Protein AF-0000000084575421 (afdb_homodimer)

Nearest PDB structures (foldseek):
  2dc0-assembly1_B  TM=7.632E-01  e=1.237E-16  Thermus thermophilus
  1obk-assembly1_B  TM=7.886E-01  e=1.317E-15  Bradyrhizobium japonicum
  1o9p-assembly1_B  TM=7.871E-01  e=1.103E-15  Bradyrhizobium japonicum
  1obl-assembly1_B  TM=7.815E-01  e=1.770E-15  Bradyrhizobium japonicum
  4n0h-assembly1_A  TM=7.224E-01  e=1.878E-15  Saccharomyces cerevisiae S288C

InterPro domains:
  IPR023631 Amidase signature domain [PF01425] (220-380)
  IPR036928 Amidase signature (AS) superfamily [G3DSA:3.90.1300.10] (151-565)
  IPR036928 Amidase signature (AS) superfamily [SSF75304] (221-541)
  IPR058329 Scytalone dehydratase-like protein Arp1, N-terminal domain [PF26053] (65-174)

Foldseek 3Di:
DPDPCVDDPDDPVPPPPPPPPPPPPPPPPDDDDDAWDWDDQPNFIKIWGPDFPWFFPQLVVQDVDDPQDWAKAWEAEDQDLEAEQVNVVVVQVVQVVQKPQDDLSNQLEYEYEHPHDDDAHDYHHDCVCVVSNHNGYAYDPSHVVHTHMPDDAFTDMWIARRVGRGITFIWTKDWQQQQFFPFWWDDPVPQFIDGPPDDDDDDPTYIWTAGILRRWDADPQQNCASAEEEEELQWATAHAFRQQLAPLSRVQDGHDRHGFPLVVLNVSSHYHYTGYGFFHHLQAKDFFDQQNDRDGAGFQCPDPRFFHLTTGSSSQLSCQLPDPSHFKYKDKDQPCRFLGNCQQRVWDKDFDPQPQADCPRGRDQFSVRMGMMMTGRDPVSRVVSSVRRGDPDDDFQAAAQAEEEEQVQLVHDCVVPPDDPPFLSNVVVVVQVVVCVVSVHHYDYDHPFVLCQVQADPPDDQNTLCSLQVCLSLQRRLQVCCVRPVVVSQVSSCVVPVHDGGDDGPRNVVSNVVNVPDDPPSNVSSVVSVVSVVVCCCVRPWPADDRRHRINYDYDHDSYRNDGHGSPDDDD/DPDPCPDDPDDPVPPPVPPPPPPPPPPPPDDDDDAWDWDDQPNFIKIWGPDFPWFFPQLVVQDVDDPQDWAKAWEAEDQDLEAEQVNVVVVQVVQVVQKPQDDLSNQLEYEYEHPHDDDAHDYYHDCVCVVSNHNGYAYDPSHDVHTHMPDDAFTDMWIARRVGRGITFIWTKDWQQQQFFPFWWDAPVPQFIDGPPDDDDDDPTYMWTATILRRWDADPQQNCASAEEEEELQWATAHAFRQQLAPLSRVQDGHDRHGFQLVVLNVSSHYHYTGYGYFHHLQAKDFFDQQNDRDGAGFQCPDPRFFTLTTGSSSQLSCQLPDPSHFKYKDKDQPCRFLGNCQQRVWDKDFDPQPQADCPRGRDQFSVRMGMMMTGRDPVSRVVSSVRSGDPDDDFQAAAQAEEEEQVQVVHDCVVPPDDPPFLSNVVVVVQVVVCVVSVHHYDYDHPFVLCQVQQDPPDPQNTLCSLQVCLSLQRRLQVCCVRPVVVSQVSSCVVPVHDGGDDGPRNVVSNVVNVPDDPPSNVSSVVSVVSVVVCCCVRPWPADDRRHRINYDYDHCSYRNDGHGSPDDDD

Solvent-accessible surface area (backbone atoms only — not comparable to full-atom values): 60242 Å² total; per-residue (Å²): 126,86,80,75,84,75,76,79,84,76,76,81,71,76,78,72,76,74,73,73,74,72,66,73,65,71,57,69,80,61,55,75,40,72,59,26,36,32,33,29,53,63,91,43,48,32,38,31,61,61,65,59,71,32,33,33,78,66,24,52,79,70,38,81,57,68,92,78,37,71,39,43,19,27,36,43,70,38,61,56,43,64,42,27,44,65,54,50,52,52,48,50,54,52,44,60,72,72,25,90,52,49,55,73,66,26,33,37,18,39,37,40,32,73,72,46,90,70,81,80,42,47,78,51,40,74,69,43,34,65,56,52,48,38,75,42,81,42,37,28,62,78,29,85,88,33,52,63,56,78,39,88,73,59,35,37,52,31,33,34,30,29,85,78,12,36,24,23,57,46,18,32,56,40,69,33,85,42,38,17,49,33,36,17,25,36,74,61,84,73,88,29,31,33,62,42,52,43,32,68,80,56,84,64,44,45,31,33,44,41,67,43,42,48,60,41,70,59,38,92,81,20,67,40,29,47,40,30,30,33,35,26,24,43,48,34,35,18,49,30,63,50,31,30,39,33,62,58,51,35,69,69,49,68,56,29,90,48,50,13,60,49,57,43,54,43,44,62,24,31,33,38,68,28,25,36,10,33,30,27,45,63,60,31,63,44,53,42,30,54,39,40,60,70,44,64,66,38,36,12,66,49,91,89,38,50,30,39,20,36,31,16,15,17,10,19,28,21,38,45,55,63,32,87,84,45,52,34,13,29,35,36,23,61,87,43,16,22,49,41,5,14,45,57,36,71,36,48,44,40,71,55,62,76,71,39,53,63,62,57,62,36,72,63,44,27,80,94,46,40,28,67,23,53,34,20,81,43,72,68,60,41,49,54,51,47,62,68,58,30,71,79,65,72,89,54,86,45,74,44,64,37,37,40,35,35,24,72,71,68,74,46,52,57,85,87,46,62,56,56,86,89,36,57,59,27,53,52,47,52,51,49,52,52,49,25,60,73,51,69,39,66,72,41,78,43,49,57,70,55,50,44,70,73,63,53,64,86,85,59,78,57,87,41,71,63,66,52,47,68,53,26,61,61,39,39,36,20,46,40,22,37,67,72,41,48,51,54,48,42,50,55,42,11,73,74,51,84,63,41,76,67,85,69,44,58,53,50,46,54,42,40,53,53,36,70,68,50,63,89,63,48,52,61,52,23,50,50,43,52,48,51,50,53,51,46,40,39,69,72,71,45,35,63,79,32,84,49,34,49,26,56,40,45,78,63,72,80,83,59,73,71,73,89,47,58,22,75,53,73,67,126,133,83,82,76,80,74,80,79,82,78,80,80,74,74,78,74,74,73,74,75,70,75,66,73,64,70,56,69,79,61,56,75,40,71,61,25,34,32,33,31,54,61,91,42,46,32,38,31,60,61,66,60,69,30,32,32,80,66,23,52,80,70,38,81,58,65,93,82,36,72,39,43,18,26,35,42,71,38,61,56,42,63,42,26,45,65,55,50,52,51,48,51,55,53,44,60,72,71,25,90,52,51,56,74,65,25,32,37,19,37,37,39,33,72,72,47,90,69,82,82,43,47,77,52,39,73,69,44,34,67,56,54,49,37,76,42,80,43,38,27,62,78,29,86,90,33,53,62,55,77,38,87,74,59,36,37,51,32,33,33,30,27,86,78,13,36,25,24,57,46,18,34,56,40,69,34,85,42,39,17,50,33,36,18,24,39,74,62,84,71,86,30,32,33,63,42,51,44,32,66,81,55,83,63,45,46,30,33,44,41,67,43,44,47,58,39,70,59,39,92,80,20,67,40,30,48,39,31,32,33,35,28,26,42,48,33,36,19,51,31,64,50,32,31,39,32,61,59,51,35,69,69,48,69,54,30,89,47,50,14,59,49,58,43,53,44,44,61,24,31,33,39,67,27,26,35,10,34,30,27,45,63,59,31,62,43,52,41,28,54,40,39,59,71,44,66,67,37,35,12,66,47,89,89,38,52,30,40,21,37,32,17,16,18,10,18,28,22,37,46,55,63,32,87,84,46,51,34,13,28,34,37,23,60,88,43,16,22,50,40,4,15,46,56,36,71,34,49,43,40,71,55,63,78,70,40,53,62,62,57,61,34,71,64,43,25,80,94,47,40,27,67,20,52,34,21,80,42,72,69,60,40,51,55,52,47,62,68,58,30,72,80,65,73,88,54,88,44,75,44,62,37,37,40,36,36,24,73,71,70,74,48,51,57,86,87,46,63,57,56,86,89,37,55,59,28,53,50,48,53,50,49,52,51,48,24,60,74,51,68,41,65,72,43,78,43,48,59,70,57,50,43,71,73,63,54,64,85,86,59,77,56,87,41,71,62,67,53,47,66,54,28,63,60,39,38,36,21,47,40,22,36,68,73,41,48,51,56,48,42,50,55,42,10,72,76,51,84,64,41,77,66,85,69,44,59,54,52,46,54,42,40,53,52,36,70,68,50,65,89,63,48,53,59,52,22,51,50,44,51,47,51,51,54,51,47,40,38,69,73,70,46,36,63,79,33,85,50,33,48,25,56,39,47,76,62,72,80,84,59,73,73,72,89,48,58,24,75,53,74,67,125

pLDDT: mean 91.92, std 15.8, range [19.03, 98.94]

Secondary structure (DSSP, 8-state):
-------------------------------EEEEEEEEEETTEEEEE-SS-SEEBTTHHHHS--STT--EEEEEEEE--SEEEHHHHHHHHHHHHHH-SS--GGGGSEEEEEE--SSS--EEE-TTHHHHTT--EEEE-TTSTT---BSS---SEEEEE-TTT-EEEE-EEEEE-TT--EEEEEEE-SSSSEEE-----S-SS--EEEEE-GGG----SS-TTTT-EEEEETTB--BTS---TT-HHHHHHSPPBSS--HHHHHHHHTT-EEEEEEP-SGGG----TTTT-SSSPPPPB-STTS-B---STTHHHHHHHHH-TT--EEEEEESSSTTHHHHHHHT-B---PPTTSS--TTB--S-TTT-EEEEEBS-HHHHHHHHHHH-TT----SS---EEEEEHHHHSS-TTTSPPPTTSHHHHHHHHHHHHHHHHT--EEEE-HHHHHHHHS-TT---SSHHHHHTTHHHHHHHHHHIIIIIHHHHHHHHHHTTTPPPP--HHHHHHHHHHHHSPTTHHHHHHHHHHHHHHHIIIIIS-EEETTTEESEEE----------BTTPPP-/-------------------------------EEEEEEEEEETTEEEEE-SS-SEEBTTHHHHS--STT--EEEEEEEE--SEEEHHHHHHHHHHHHHH-SS--GGGGSEEEEEE--SSS--EEE-TTHHHHTT--EEEE-TTSTT---BSS---SEEEEEETTTTEEEE-EEEEE-TT--EEEEEEE-SSSSEEE-----S-SS--EEEEE-GGG----SS-TTTT-EEEEETTB--BTS---TT-HHHHHHSPPBSS--HHHHHHHHTT-EEEEEEP-SGGG----TTTT-SSSPPPPB-STTS-B---STTHHHHHHHHH-TT--EEEEEESSSTTHHHHHHHT-B---PPTTSS--TTB--S-TTT-EEEEEBS-HHHHHHHHHHH-TT----SS----EEEEHHHHSS-TTTSPPPTTSHHHHHHHHHHHHHHHHT--EEEE-HHHHHHHHS-TT---SSHHHHHTTHHHHHHHHHHIIIIIHHHHHHHHHHTTTPPPP--HHHHHHHHHHHTSPTTHHHHHHHHHHHHHHHIIIIIS-EEETTTEES-EE----------BTTSPP-

Radius of gyration: 35.37 Å; Cα contacts (8 Å, |Δi|>4): 2421; chains: 2; bounding box: 86×94×157 Å

Structure (mmCIF, N/CA/C/O backbone):
data_AF-0000000084575421-model_v1
#
loop_
_entity.id
_entity.type
_entity.pdbx_description
1 polymer 'Amidase domain-containing protein'
#
loop_
_atom_site.group_PDB
_atom_site.id
_atom_site.type_symbol
_atom_site.label_atom_id
_atom_site.label_alt_id
_atom_site.label_comp_id
_atom_site.label_asym_id
_atom_site.label_entity_id
_atom_site.label_seq_id
_atom_site.pdbx_PDB_ins_code
_atom_site.Cartn_x
_atom_site.Cartn_y
_atom_site.Cartn_z
_atom_site.occupancy
_atom_site.B_iso_or_equiv
_atom_site.auth_seq_id
_atom_site.auth_comp_id
_atom_site.auth_asym_id
_atom_site.auth_atom_id
_atom_site.pdbx_PDB_model_num
ATOM 1 N N . MET A 1 1 ? -19.625 10.508 -80.75 1 19.03 1 MET A N 1
ATOM 2 C CA . MET A 1 1 ? -18.422 10.016 -81.375 1 19.03 1 MET A CA 1
ATOM 3 C C . MET A 1 1 ? -17.172 10.305 -80.562 1 19.03 1 MET A C 1
ATOM 5 O O . MET A 1 1 ? -16.047 10.078 -81 1 19.03 1 MET A O 1
ATOM 9 N N . LYS A 1 2 ? -17.438 11.336 -79.688 1 24.52 2 LYS A N 1
ATOM 10 C CA . LYS A 1 2 ? -16.234 11.977 -79.125 1 24.52 2 LYS A CA 1
ATOM 11 C C . LYS A 1 2 ? -15.297 10.961 -78.5 1 24.52 2 LYS A C 1
ATOM 13 O O . LYS A 1 2 ? -15.734 10.102 -77.75 1 24.52 2 LYS A O 1
ATOM 18 N N . PRO A 1 3 ? -13.961 10.852 -79 1 21.64 3 PRO A N 1
ATOM 19 C CA . PRO A 1 3 ? -12.906 9.836 -78.938 1 21.64 3 PRO A CA 1
ATOM 20 C C . PRO A 1 3 ? -12.438 9.547 -77.562 1 21.64 3 PRO A C 1
ATOM 22 O O . PRO A 1 3 ? -12.625 10.367 -76.625 1 21.64 3 PRO A O 1
ATOM 25 N N . VAL A 1 4 ? -12.125 8.219 -77.25 1 22.64 4 VAL A N 1
ATOM 26 C CA . VAL A 1 4 ? -11.781 7.141 -76.312 1 22.64 4 VAL A CA 1
ATOM 27 C C . VAL A 1 4 ? -10.391 7.375 -75.75 1 22.64 4 VAL A C 1
ATOM 29 O O . VAL A 1 4 ? -9.898 6.57 -74.938 1 22.64 4 VAL A O 1
ATOM 32 N N . ALA A 1 5 ? -9.625 8.406 -76.375 1 23.97 5 ALA A N 1
ATOM 33 C CA . ALA A 1 5 ? -8.219 7.996 -76.375 1 23.97 5 ALA A CA 1
ATOM 34 C C . ALA A 1 5 ? -7.684 7.977 -74.938 1 23.97 5 ALA A C 1
ATOM 36 O O . ALA A 1 5 ? -7.473 9.031 -74.312 1 23.97 5 ALA A O 1
ATOM 37 N N . GLY A 1 6 ? -8.133 7.09 -74 1 22.3 6 GLY A N 1
ATOM 38 C CA . GLY A 1 6 ? -7.879 6.984 -72.625 1 22.3 6 GLY A CA 1
ATOM 39 C C . GLY A 1 6 ? -6.426 6.688 -72.25 1 22.3 6 GLY A C 1
ATOM 40 O O . GLY A 1 6 ? -5.934 5.59 -72.562 1 22.3 6 GLY A O 1
ATOM 41 N N . MET A 1 7 ? -5.516 7.707 -72.688 1 21.83 7 MET A N 1
ATOM 42 C CA . MET A 1 7 ? -4.066 7.59 -72.75 1 21.83 7 MET A CA 1
ATOM 43 C C . MET A 1 7 ? -3.492 6.93 -71.5 1 21.83 7 MET A C 1
ATOM 45 O O . MET A 1 7 ? -4.082 7.016 -70.438 1 21.83 7 MET A O 1
ATOM 49 N N . LEU A 1 8 ? -2.334 6.121 -71.625 1 21.33 8 LEU A N 1
ATOM 50 C CA . LEU A 1 8 ? -1.397 5.117 -71.125 1 21.33 8 LEU A CA 1
ATOM 51 C C . LEU A 1 8 ? -0.532 5.68 -70 1 21.33 8 LEU A C 1
ATOM 53 O O . LEU A 1 8 ? 0.486 6.324 -70.25 1 21.33 8 LEU A O 1
ATOM 57 N N . LEU A 1 9 ? -1.024 6.746 -69.25 1 22.73 9 LEU A N 1
ATOM 58 C CA . LEU A 1 9 ? 0.022 7.32 -68.375 1 22.73 9 LEU A CA 1
ATOM 59 C C . LEU A 1 9 ? 0.667 6.25 -67.5 1 22.73 9 LEU A C 1
ATOM 61 O O . LEU A 1 9 ? -0.004 5.641 -66.688 1 22.73 9 LEU A O 1
ATOM 65 N N . ARG A 1 10 ? 1.797 5.559 -68 1 20.84 10 ARG A N 1
ATOM 66 C CA . ARG A 1 10 ? 2.756 4.566 -67.5 1 20.84 10 ARG A CA 1
ATOM 67 C C . ARG A 1 10 ? 3.262 4.93 -66.125 1 20.84 10 ARG A C 1
ATOM 69 O O . ARG A 1 10 ? 3.275 6.105 -65.75 1 20.84 10 ARG A O 1
ATOM 76 N N . ALA A 1 11 ? 3.52 3.871 -65.25 1 22.09 11 ALA A N 1
ATOM 77 C CA . ALA A 1 11 ? 3.77 3.365 -63.906 1 22.09 11 ALA A CA 1
ATOM 78 C C . ALA A 1 11 ? 5.152 3.783 -63.406 1 22.09 11 ALA A C 1
ATOM 80 O O . ALA A 1 11 ? 5.684 3.197 -62.469 1 22.09 11 ALA A O 1
ATOM 81 N N . LEU A 1 12 ? 5.871 4.812 -63.969 1 22.89 12 LEU A N 1
ATOM 82 C CA . LEU A 1 12 ? 7.266 4.758 -63.562 1 22.89 12 LEU A CA 1
ATOM 83 C C . LEU A 1 12 ? 7.379 4.945 -62.031 1 22.89 12 LEU A C 1
ATOM 85 O O . LEU A 1 12 ? 7.113 6.035 -61.531 1 22.89 12 LEU A O 1
ATOM 89 N N . CYS A 1 13 ? 6.793 4.062 -61.219 1 22.06 13 CYS A N 1
ATOM 90 C CA . CYS A 1 13 ? 6.969 4.145 -59.781 1 22.06 13 CYS A CA 1
ATOM 91 C C . CYS A 1 13 ? 8.445 4.121 -59.406 1 22.06 13 CYS A C 1
ATOM 93 O O . CYS A 1 13 ? 9.148 3.141 -59.656 1 22.06 13 CYS A O 1
ATOM 95 N N . ALA A 1 14 ? 9.148 5.293 -59.594 1 23.05 14 ALA A N 1
ATOM 96 C CA . ALA A 1 14 ? 10.523 5.48 -59.156 1 23.05 14 ALA A CA 1
ATOM 97 C C . ALA A 1 14 ? 10.727 4.93 -57.75 1 23.05 14 ALA A C 1
ATOM 99 O O . ALA A 1 14 ? 9.906 5.176 -56.844 1 23.05 14 ALA A O 1
ATOM 100 N N . PHE A 1 15 ? 11.414 3.764 -57.656 1 26.12 15 PHE A N 1
ATOM 101 C CA . PHE A 1 15 ? 11.992 3.113 -56.5 1 26.12 15 PHE A CA 1
ATOM 102 C C . PHE A 1 15 ? 12.867 4.082 -55.719 1 26.12 15 PHE A C 1
ATOM 104 O O . PHE A 1 15 ? 13.922 4.508 -56.188 1 26.12 15 PHE A O 1
ATOM 111 N N . ILE A 1 16 ? 12.305 5.211 -55.188 1 27.02 16 ILE A N 1
ATOM 112 C CA . ILE A 1 16 ? 13.188 5.984 -54.344 1 27.02 16 ILE A CA 1
ATOM 113 C C . ILE A 1 16 ? 13.789 5.074 -53.281 1 27.02 16 ILE A C 1
ATOM 115 O O . ILE A 1 16 ? 13.062 4.445 -52.5 1 27.02 16 ILE A O 1
ATOM 119 N N . CYS A 1 17 ? 14.984 4.52 -53.562 1 24.67 17 CYS A N 1
ATOM 120 C CA . CYS A 1 17 ? 15.852 3.84 -52.594 1 24.67 17 CYS A CA 1
ATOM 121 C C . CYS A 1 17 ? 16.031 4.676 -51.344 1 24.67 17 CYS A C 1
ATOM 123 O O . CYS A 1 17 ? 16.531 5.797 -51.406 1 24.67 17 CYS A O 1
ATOM 125 N N . GLY A 1 18 ? 15.016 4.648 -50.5 1 24.53 18 GLY A N 1
ATOM 126 C CA . GLY A 1 18 ? 15.195 5.199 -49.156 1 24.53 18 GLY A CA 1
ATOM 127 C C . GLY A 1 18 ? 16.5 4.785 -48.531 1 24.53 18 GLY A C 1
ATOM 128 O O . GLY A 1 18 ? 16.781 3.594 -48.375 1 24.53 18 GLY A O 1
ATOM 129 N N . LEU A 1 19 ? 17.547 5.539 -48.812 1 28.59 19 LEU A N 1
ATOM 130 C CA . LEU A 1 19 ? 18.766 5.422 -48 1 28.59 19 LEU A CA 1
ATOM 131 C C . LEU A 1 19 ? 18.422 5.441 -46.5 1 28.59 19 LEU A C 1
ATOM 133 O O . LEU A 1 19 ? 17.812 6.398 -46 1 28.59 19 LEU A O 1
ATOM 137 N N . ALA A 1 20 ? 18.281 4.305 -45.938 1 25.92 20 ALA A N 1
ATOM 138 C CA . ALA A 1 20 ? 18.234 4.156 -44.5 1 25.92 20 ALA A CA 1
ATOM 139 C C . ALA A 1 20 ? 19.406 4.867 -43.844 1 25.92 20 ALA A C 1
ATOM 141 O O . ALA A 1 20 ? 20.562 4.504 -44.062 1 25.92 20 ALA A O 1
ATOM 142 N N . ALA A 1 21 ? 19.344 6.223 -43.781 1 31.42 21 ALA A N 1
ATOM 143 C CA . ALA A 1 21 ? 20.266 6.824 -42.812 1 31.42 21 ALA A CA 1
ATOM 144 C C . ALA A 1 21 ? 20.359 6.004 -41.531 1 31.42 21 ALA A C 1
ATOM 146 O O . ALA A 1 21 ? 19.375 5.867 -40.812 1 31.42 21 ALA A O 1
ATOM 147 N N . SER A 1 22 ? 21.219 5.047 -41.625 1 29.69 22 SER A N 1
ATOM 148 C CA . SER A 1 22 ? 21.594 4.41 -40.375 1 29.69 22 SER A CA 1
ATOM 149 C C . SER A 1 22 ? 21.984 5.449 -39.312 1 29.69 22 SER A C 1
ATOM 151 O O . SER A 1 22 ? 23.016 6.098 -39.438 1 29.69 22 SER A O 1
ATOM 153 N N . GLY A 1 23 ? 21.016 6.266 -38.969 1 30.47 23 GLY A N 1
ATOM 154 C CA . GLY A 1 23 ? 21.359 7.074 -37.812 1 30.47 23 GLY A CA 1
ATOM 155 C C . GLY A 1 23 ? 22.109 6.297 -36.719 1 30.47 23 GLY A C 1
ATOM 156 O O . GLY A 1 23 ? 21.609 5.273 -36.25 1 30.47 23 GLY A O 1
ATOM 157 N N . PHE A 1 24 ? 23.328 6.434 -36.844 1 34.81 24 PHE A N 1
ATOM 158 C CA . PHE A 1 24 ? 24.062 6.039 -35.656 1 34.81 24 PHE A CA 1
ATOM 159 C C . PHE A 1 24 ? 23.469 6.668 -34.406 1 34.81 24 PHE A C 1
ATOM 161 O O . PHE A 1 24 ? 23.5 7.887 -34.219 1 34.81 24 PHE A O 1
ATOM 168 N N . ALA A 1 25 ? 22.422 6.168 -33.969 1 36.19 25 ALA A N 1
ATOM 169 C CA . ALA A 1 25 ? 22.062 6.551 -32.625 1 36.19 25 ALA A CA 1
ATOM 170 C C . ALA A 1 25 ? 23.281 6.523 -31.703 1 36.19 25 ALA A C 1
ATOM 172 O O . ALA A 1 25 ? 23.875 5.469 -31.484 1 36.19 25 ALA A O 1
ATOM 173 N N . SER A 1 26 ? 23.984 7.512 -31.703 1 38.03 26 SER A N 1
ATOM 174 C CA . SER A 1 26 ? 24.906 7.609 -30.578 1 38.03 26 SER A CA 1
ATOM 175 C C . SER A 1 26 ? 24.281 7.047 -29.297 1 38.03 26 SER A C 1
ATOM 177 O O . SER A 1 26 ? 23.188 7.473 -28.891 1 38.03 26 SER A O 1
ATOM 179 N N . ALA A 1 27 ? 24.641 5.895 -28.938 1 43.5 27 ALA A N 1
ATOM 180 C CA . ALA A 1 27 ? 24.219 5.316 -27.672 1 43.5 27 ALA A CA 1
ATOM 181 C C . ALA A 1 27 ? 24.328 6.34 -26.547 1 43.5 27 ALA A C 1
ATOM 183 O O . ALA A 1 27 ? 25.438 6.773 -26.188 1 43.5 27 ALA A O 1
ATOM 184 N N . ALA A 1 28 ? 23.484 7.309 -26.422 1 46.22 28 ALA A N 1
ATOM 185 C CA . ALA A 1 28 ? 23.422 8.141 -25.219 1 46.22 28 ALA A CA 1
ATOM 186 C C . ALA A 1 28 ? 23.812 7.34 -23.984 1 46.22 28 ALA A C 1
ATOM 188 O O . ALA A 1 28 ? 23.25 6.285 -23.703 1 46.22 28 ALA A O 1
ATOM 189 N N . GLN A 1 29 ? 25.016 7.555 -23.516 1 57.78 29 GLN A N 1
ATOM 190 C CA . GLN A 1 29 ? 25.484 6.926 -22.281 1 57.78 29 GLN A CA 1
ATOM 191 C C . GLN A 1 29 ? 24.391 6.895 -21.219 1 57.78 29 GLN A C 1
ATOM 193 O O . GLN A 1 29 ? 23.875 7.941 -20.828 1 57.78 29 GLN A O 1
ATOM 198 N N . VAL A 1 30 ? 23.766 5.766 -21.078 1 70 30 VAL A N 1
ATOM 199 C CA . VAL A 1 30 ? 22.75 5.547 -20.047 1 70 30 VAL A CA 1
ATOM 200 C C . VAL A 1 30 ? 23.344 5.766 -18.672 1 70 30 VAL A C 1
ATOM 202 O O . VAL A 1 30 ? 24.422 5.234 -18.359 1 70 30 VAL A O 1
ATOM 205 N N . SER A 1 31 ? 22.859 6.828 -17.938 1 82.25 31 SER A N 1
ATOM 206 C CA . SER A 1 31 ? 23.375 7.23 -16.625 1 82.25 31 SER A CA 1
ATOM 207 C C . SER A 1 31 ? 22.75 6.402 -15.508 1 82.25 31 SER A C 1
ATOM 209 O O . SER A 1 31 ? 21.562 6.082 -15.555 1 82.25 31 SER A O 1
ATOM 211 N N . LEU A 1 32 ? 23.578 5.809 -14.695 1 90.56 32 LEU A N 1
ATOM 212 C CA . LEU A 1 32 ? 23.172 5.172 -13.438 1 90.56 32 LEU A CA 1
ATOM 213 C C . LEU A 1 32 ? 23.062 6.203 -12.32 1 90.56 32 LEU A C 1
ATOM 215 O O . LEU A 1 32 ? 23.969 7.016 -12.117 1 90.56 32 LEU A O 1
ATOM 219 N N . GLN A 1 33 ? 21.859 6.176 -11.695 1 92.06 33 GLN A N 1
ATOM 220 C CA . GLN A 1 33 ? 21.641 7.102 -10.594 1 92.06 33 GLN A CA 1
ATOM 221 C C . GLN A 1 33 ? 21.203 6.359 -9.328 1 92.06 33 GLN A C 1
ATOM 223 O O . GLN A 1 33 ? 20.188 5.668 -9.336 1 92.06 33 GLN A O 1
ATOM 228 N N . LEU A 1 34 ? 21.984 6.52 -8.289 1 93.69 34 LEU A N 1
ATOM 229 C CA . LEU A 1 34 ? 21.562 6.023 -6.984 1 93.69 34 LEU A CA 1
ATOM 230 C C . LEU A 1 34 ? 20.344 6.797 -6.48 1 93.69 34 LEU A C 1
ATOM 232 O O . LEU A 1 34 ? 20.328 8.031 -6.523 1 93.69 34 LEU A O 1
ATOM 236 N N . THR A 1 35 ? 19.312 6.055 -5.992 1 94.44 35 THR A N 1
ATOM 237 C CA . THR A 1 35 ? 18.125 6.742 -5.508 1 94.44 35 THR A CA 1
ATOM 238 C C . THR A 1 35 ? 18 6.602 -3.994 1 94.44 35 THR A C 1
ATOM 240 O O . THR A 1 35 ? 17.266 7.363 -3.355 1 94.44 35 THR A O 1
ATOM 243 N N . GLY A 1 36 ? 18.656 5.629 -3.455 1 93.56 36 GLY A N 1
ATOM 244 C CA . GLY A 1 36 ? 18.641 5.551 -2.004 1 93.56 36 GLY A CA 1
ATOM 245 C C . GLY A 1 36 ? 19.219 4.254 -1.468 1 93.56 36 GLY A C 1
ATOM 246 O O . GLY A 1 36 ? 19.484 3.328 -2.232 1 93.56 36 GLY A O 1
ATOM 247 N N . ARG A 1 37 ? 19.5 4.258 -0.099 1 96.12 37 ARG A N 1
ATOM 248 C CA . ARG A 1 37 ? 19.922 3.08 0.658 1 96.12 37 ARG A CA 1
ATOM 249 C C . ARG A 1 37 ? 19.047 2.895 1.898 1 96.12 37 ARG A C 1
ATOM 251 O O . ARG A 1 37 ? 18.562 3.869 2.475 1 96.12 37 ARG A O 1
ATOM 258 N N . THR A 1 38 ? 18.828 1.644 2.199 1 97.81 38 THR A N 1
ATOM 259 C CA . THR A 1 38 ? 18.172 1.334 3.467 1 97.81 38 THR A CA 1
ATOM 260 C C . THR A 1 38 ? 19.109 0.534 4.375 1 97.81 38 THR A C 1
ATOM 262 O O . THR A 1 38 ? 19.875 -0.306 3.898 1 97.81 38 THR A O 1
ATOM 265 N N . VAL A 1 39 ? 19.062 0.868 5.711 1 97.31 39 VAL A N 1
ATOM 266 C CA . VAL A 1 39 ? 19.875 0.174 6.703 1 97.31 39 VAL A CA 1
ATOM 267 C C . VAL A 1 39 ? 19.047 -0.091 7.957 1 97.31 39 VAL A C 1
ATOM 269 O O . VAL A 1 39 ? 18.016 0.55 8.172 1 97.31 39 VAL A O 1
ATOM 272 N N . THR A 1 40 ? 19.5 -1.066 8.672 1 96.69 40 THR A N 1
ATOM 273 C CA . THR A 1 40 ? 19.031 -1.256 10.039 1 96.69 40 THR A CA 1
ATOM 274 C C . THR A 1 40 ? 20.141 -0.95 11.039 1 96.69 40 THR A C 1
ATOM 276 O O . THR A 1 40 ? 21.266 -1.441 10.906 1 96.69 40 THR A O 1
ATOM 279 N N . LEU A 1 41 ? 19.922 -0.067 11.875 1 96.5 41 LEU A N 1
ATOM 280 C CA . LEU A 1 41 ? 20.797 0.256 13 1 96.5 41 LEU A CA 1
ATOM 281 C C . LEU A 1 41 ? 20.156 -0.123 14.32 1 96.5 41 LEU A C 1
ATOM 283 O O . LEU A 1 41 ? 19.188 0.511 14.75 1 96.5 41 LEU A O 1
ATOM 287 N N . GLY A 1 42 ? 20.719 -1.149 14.852 1 91.75 42 GLY A N 1
ATOM 288 C CA . GLY A 1 42 ? 19.969 -1.763 15.938 1 91.75 42 GLY A CA 1
ATOM 289 C C . GLY A 1 42 ? 18.672 -2.385 15.477 1 91.75 42 GLY A C 1
ATOM 290 O O . GLY A 1 42 ? 18.656 -3.271 14.625 1 91.75 42 GLY A O 1
ATOM 291 N N . ASN A 1 43 ? 17.578 -1.952 15.906 1 91.81 43 ASN A N 1
ATOM 292 C CA . ASN A 1 43 ? 16.266 -2.475 15.523 1 91.81 43 ASN A CA 1
ATOM 293 C C . ASN A 1 43 ? 15.438 -1.428 14.781 1 91.81 43 ASN A C 1
ATOM 295 O O . ASN A 1 43 ? 14.227 -1.579 14.633 1 91.81 43 ASN A O 1
ATOM 299 N N . ILE A 1 44 ? 16.203 -0.399 14.359 1 97.12 44 ILE A N 1
ATOM 300 C CA . ILE A 1 44 ? 15.508 0.691 13.688 1 97.12 44 ILE A CA 1
ATOM 301 C C . ILE A 1 44 ? 15.922 0.747 12.219 1 97.12 44 ILE A C 1
ATOM 303 O O . ILE A 1 44 ? 17.109 0.651 11.898 1 97.12 44 ILE A O 1
ATOM 307 N N . SER A 1 45 ? 14.914 0.854 11.344 1 98.25 45 SER A N 1
ATOM 308 C CA . SER A 1 45 ? 15.164 0.969 9.906 1 98.25 45 SER A CA 1
ATOM 309 C C . SER A 1 45 ? 15.32 2.428 9.492 1 98.25 45 SER A C 1
ATOM 311 O O . SER A 1 45 ? 14.547 3.287 9.906 1 98.25 45 SER A O 1
ATOM 313 N N . TYR A 1 46 ? 16.359 2.686 8.656 1 98.62 46 TYR A N 1
ATOM 314 C CA . TYR A 1 46 ? 16.641 4.039 8.18 1 98.62 46 TYR A CA 1
ATOM 315 C C . TYR A 1 46 ? 16.75 4.074 6.664 1 98.62 46 TYR A C 1
ATOM 317 O O . TYR A 1 46 ? 17.109 3.07 6.039 1 98.62 46 TYR A O 1
ATOM 325 N N . PHE A 1 47 ? 16.391 5.18 6.129 1 98.62 47 PHE A N 1
ATOM 326 C CA . PHE A 1 47 ? 16.672 5.539 4.746 1 98.62 47 PHE A CA 1
ATOM 327 C C . PHE A 1 47 ? 17.812 6.555 4.68 1 98.62 47 PHE A C 1
ATOM 329 O O . PHE A 1 47 ? 17.875 7.48 5.492 1 98.62 47 PHE A O 1
ATOM 336 N N . ILE A 1 48 ? 18.688 6.312 3.746 1 98.06 48 ILE A N 1
ATOM 337 C CA . ILE A 1 48 ? 19.812 7.215 3.486 1 98.06 48 ILE A CA 1
ATOM 338 C C . ILE A 1 48 ? 19.672 7.809 2.084 1 98.06 48 ILE A C 1
ATOM 340 O O . ILE A 1 48 ? 19.812 7.098 1.087 1 98.06 48 ILE A O 1
ATOM 344 N N . PRO A 1 49 ? 19.422 9.133 2.023 1 97 49 PRO A N 1
ATOM 345 C CA . PRO A 1 49 ? 19.328 9.758 0.704 1 97 49 PRO A CA 1
ATOM 346 C C . PRO A 1 49 ? 20.625 9.625 -0.102 1 97 49 PRO A C 1
ATOM 348 O O . PRO A 1 49 ? 21.703 9.453 0.475 1 97 49 PRO A O 1
ATOM 351 N N . PRO A 1 50 ? 20.484 9.758 -1.39 1 93.56 50 PRO A N 1
ATOM 352 C CA . PRO A 1 50 ? 21.656 9.531 -2.236 1 93.56 50 PRO A CA 1
ATOM 353 C C . PRO A 1 50 ? 22.625 10.711 -2.23 1 93.56 50 PRO A C 1
ATOM 355 O O . PRO A 1 50 ? 23.797 10.547 -2.549 1 93.56 50 PRO A O 1
ATOM 358 N N . THR A 1 51 ? 22.203 11.883 -1.888 1 94.25 51 THR A N 1
ATOM 359 C CA . THR A 1 51 ? 23.047 13.07 -1.948 1 94.25 51 THR A CA 1
ATOM 360 C C . THR A 1 51 ? 23.688 13.344 -0.594 1 94.25 51 THR A C 1
ATOM 362 O O . THR A 1 51 ? 23 13.523 0.409 1 94.25 51 THR A O 1
ATOM 365 N N . PRO A 1 52 ? 25.031 13.398 -0.571 1 95.88 52 PRO A N 1
ATOM 366 C CA . PRO A 1 52 ? 25.688 13.758 0.689 1 95.88 52 PRO A CA 1
ATOM 367 C C . PRO A 1 52 ? 25.438 15.219 1.082 1 95.88 52 PRO A C 1
ATOM 369 O O . PRO A 1 52 ? 25.375 16.094 0.215 1 95.88 52 PRO A O 1
ATOM 372 N N . VAL A 1 53 ? 25.406 15.414 2.324 1 97.62 53 VAL A N 1
ATOM 373 C CA . VAL A 1 53 ? 25.156 16.766 2.809 1 97.62 53 VAL A CA 1
ATOM 374 C C . VAL A 1 53 ? 26.469 17.438 3.199 1 97.62 53 VAL A C 1
ATOM 376 O O . VAL A 1 53 ? 26.531 18.641 3.391 1 97.62 53 VAL A O 1
ATOM 379 N N . SER A 1 54 ? 27.531 16.672 3.365 1 98 54 SER A N 1
ATOM 380 C CA . SER A 1 54 ? 28.891 17.125 3.662 1 98 54 SER A CA 1
ATOM 381 C C . SER A 1 54 ? 29.906 16.031 3.4 1 98 54 SER A C 1
ATOM 383 O O . SER A 1 54 ? 29.562 14.969 2.875 1 98 54 SER A O 1
ATOM 385 N N . SER A 1 55 ? 31.141 16.328 3.615 1 96.81 55 SER A N 1
ATOM 386 C CA . SER A 1 55 ? 32.188 15.32 3.494 1 96.81 55 SER A CA 1
ATOM 387 C C . SER A 1 55 ? 33.375 15.625 4.422 1 96.81 55 SER A C 1
ATOM 389 O O . SER A 1 55 ? 33.531 16.766 4.855 1 96.81 55 SER A O 1
ATOM 391 N N . LEU A 1 56 ? 34 14.656 4.777 1 93.62 56 LEU A N 1
ATOM 392 C CA . LEU A 1 56 ? 35.219 14.695 5.57 1 93.62 56 LEU A CA 1
ATOM 393 C C . LEU A 1 56 ? 36.406 14.281 4.734 1 93.62 56 LEU A C 1
ATOM 395 O O . LEU A 1 56 ? 36.5 13.133 4.289 1 93.62 56 LEU A O 1
ATOM 399 N N . ARG A 1 57 ? 37.312 15.164 4.609 1 88.94 57 ARG A N 1
ATOM 400 C CA . ARG A 1 57 ? 38.531 14.836 3.846 1 88.94 57 ARG A CA 1
ATOM 401 C C . ARG A 1 57 ? 39.375 13.781 4.566 1 88.94 57 ARG A C 1
ATOM 403 O O . ARG A 1 57 ? 39.531 13.836 5.789 1 88.94 57 ARG A O 1
ATOM 410 N N . ASN A 1 58 ? 39.844 12.797 3.973 1 85.56 58 ASN A N 1
ATOM 411 C CA . ASN A 1 58 ? 40.688 11.734 4.477 1 85.56 58 ASN A CA 1
ATOM 412 C C . ASN A 1 58 ? 40 10.93 5.574 1 85.56 58 ASN A C 1
ATOM 414 O O . ASN A 1 58 ? 40.625 10.586 6.582 1 85.56 58 ASN A O 1
ATOM 418 N N . ALA A 1 59 ? 38.781 10.797 5.441 1 88.06 59 ALA A N 1
ATOM 419 C CA . ALA A 1 59 ? 37.969 10.094 6.445 1 88.06 59 ALA A CA 1
ATOM 420 C C . ALA A 1 59 ? 38.531 8.695 6.707 1 88.06 59 ALA A C 1
ATOM 422 O O . ALA A 1 59 ? 38.5 8.219 7.84 1 88.06 59 ALA A O 1
ATOM 423 N N . ALA A 1 60 ? 39.062 8.078 5.703 1 80.56 60 ALA A N 1
ATOM 424 C CA . ALA A 1 60 ? 39.594 6.715 5.809 1 80.56 60 ALA A CA 1
ATOM 425 C C . ALA A 1 60 ? 40.75 6.641 6.781 1 80.56 60 ALA A C 1
ATOM 427 O O . ALA A 1 60 ? 41 5.59 7.371 1 80.56 60 ALA A O 1
ATOM 428 N N . LEU A 1 61 ? 41.375 7.719 7.016 1 82.06 61 LEU A N 1
ATOM 429 C CA . LEU A 1 61 ? 42.531 7.785 7.934 1 82.06 61 LEU A CA 1
ATOM 430 C C . LEU A 1 61 ? 42.062 8.078 9.359 1 82.06 61 LEU A C 1
ATOM 432 O O . LEU A 1 61 ? 42.75 7.773 10.32 1 82.06 61 LEU A O 1
ATOM 436 N N . LEU A 1 62 ? 40.938 8.609 9.383 1 83.62 62 LEU A N 1
ATOM 437 C CA . LEU A 1 62 ? 40.438 9.094 10.672 1 83.62 62 LEU A CA 1
ATOM 438 C C . LEU A 1 62 ? 39.531 8.07 11.32 1 83.62 62 LEU A C 1
ATOM 440 O O . LEU A 1 62 ? 39.406 8.016 12.555 1 83.62 62 LEU A O 1
ATOM 444 N N . VAL A 1 63 ? 38.844 7.434 10.469 1 83.94 63 VAL A N 1
ATOM 445 C CA . VAL A 1 63 ? 37.844 6.484 10.906 1 83.94 63 VAL A CA 1
ATOM 446 C C . VAL A 1 63 ? 38.156 5.102 10.336 1 83.94 63 VAL A C 1
ATOM 448 O O . VAL A 1 63 ? 38.281 4.941 9.117 1 83.94 63 VAL A O 1
ATOM 451 N N . LYS A 1 64 ? 38.469 4.188 11.055 1 68.88 64 LYS A N 1
ATOM 452 C CA . LYS A 1 64 ? 38.75 2.84 10.586 1 68.88 64 LYS A CA 1
ATOM 453 C C . LYS A 1 64 ? 37.469 2.055 10.336 1 68.88 64 LYS A C 1
ATOM 455 O O . LYS A 1 64 ? 36.781 1.663 11.281 1 68.88 64 LYS A O 1
ATOM 460 N N . PRO A 1 65 ? 36.938 2.223 9.008 1 60.72 65 PRO A N 1
ATOM 461 C CA . PRO A 1 65 ? 35.688 1.467 8.836 1 60.72 65 PRO A CA 1
ATOM 462 C C . PRO A 1 65 ? 35.906 -0.041 8.953 1 60.72 65 PRO A C 1
ATOM 464 O O . PRO A 1 65 ? 36.969 -0.55 8.633 1 60.72 65 PRO A O 1
ATOM 467 N N . ALA A 1 66 ? 35.156 -0.689 9.586 1 53.72 66 ALA A N 1
ATOM 468 C CA . ALA A 1 66 ? 35.062 -2.094 9.203 1 53.72 66 ALA A CA 1
ATOM 469 C C . ALA A 1 66 ? 34.375 -2.236 7.84 1 53.72 66 ALA A C 1
ATOM 471 O O . ALA A 1 66 ? 33.312 -1.655 7.598 1 53.72 66 ALA A O 1
ATOM 472 N N . LYS A 1 67 ? 35.031 -2.967 6.941 1 51.09 67 LYS A N 1
ATOM 473 C CA . LYS A 1 67 ? 34.75 -3.555 5.641 1 51.09 67 LYS A CA 1
ATOM 474 C C . LYS A 1 67 ? 33.938 -2.584 4.766 1 51.09 67 LYS A C 1
ATOM 476 O O . LYS A 1 67 ? 32.938 -2.959 4.168 1 51.09 67 LYS A O 1
ATOM 481 N N . GLY A 1 68 ? 34.344 -1.063 4.836 1 57.97 68 GLY A N 1
ATOM 482 C CA . GLY A 1 68 ? 33.781 -0.166 3.832 1 57.97 68 GLY A CA 1
ATOM 483 C C . GLY A 1 68 ? 32.344 0.208 4.098 1 57.97 68 GLY A C 1
ATOM 484 O O . GLY A 1 68 ? 31.688 0.807 3.244 1 57.97 68 GLY A O 1
ATOM 485 N N . GLU A 1 69 ? 31.922 0.06 5.254 1 77.56 69 GLU A N 1
ATOM 486 C CA . GLU A 1 69 ? 30.516 0.204 5.621 1 77.56 69 GLU A CA 1
ATOM 487 C C . GLU A 1 69 ? 30.234 1.583 6.211 1 77.56 69 GLU A C 1
ATOM 489 O O . GLU A 1 69 ? 31.172 2.311 6.57 1 77.56 69 GLU A O 1
ATOM 494 N N . LEU A 1 70 ? 29.109 2.129 5.977 1 90.94 70 LEU A N 1
ATOM 495 C CA . LEU A 1 70 ? 28.625 3.342 6.625 1 90.94 70 LEU A CA 1
ATOM 496 C C . LEU A 1 70 ? 28.828 3.273 8.133 1 90.94 70 LEU A C 1
ATOM 498 O O . LEU A 1 70 ? 28.734 2.197 8.727 1 90.94 70 LEU A O 1
ATOM 502 N N . VAL A 1 71 ? 29.219 4.352 8.672 1 94.31 71 VAL A N 1
ATOM 503 C CA . VAL A 1 71 ? 29.406 4.445 10.117 1 94.31 71 VAL A CA 1
ATOM 504 C C . VAL A 1 71 ? 28.453 5.492 10.688 1 94.31 71 VAL A C 1
ATOM 506 O O . VAL A 1 71 ? 28.484 6.66 10.289 1 94.31 71 VAL A O 1
ATOM 509 N N . PRO A 1 72 ? 27.578 5.082 11.617 1 96.5 72 PRO A N 1
ATOM 510 C CA . PRO A 1 72 ? 26.734 6.09 12.25 1 96.5 72 PRO A CA 1
ATOM 511 C C . PRO A 1 72 ? 27.5 6.996 13.203 1 96.5 72 PRO A C 1
ATOM 513 O O . PRO A 1 72 ? 28.406 6.531 13.914 1 96.5 72 PRO A O 1
ATOM 516 N N . PHE A 1 73 ? 27.266 8.234 13.203 1 96.69 73 PHE A N 1
ATOM 517 C CA . PHE A 1 73 ? 27.891 9.148 14.148 1 96.69 73 PHE A CA 1
ATOM 518 C C . PHE A 1 73 ? 27.016 10.352 14.406 1 96.69 73 PHE A C 1
ATOM 520 O O . PHE A 1 73 ? 26.031 10.578 13.703 1 96.69 73 PHE A O 1
ATOM 527 N N . SER A 1 74 ? 27.328 11.109 15.477 1 98.62 74 SER A N 1
ATOM 528 C CA . SER A 1 74 ? 26.562 12.281 15.875 1 98.62 74 SER A CA 1
ATOM 529 C C . SER A 1 74 ? 27.391 13.555 15.75 1 98.62 74 SER A C 1
ATOM 531 O O . SER A 1 74 ? 28.562 13.578 16.125 1 98.62 74 SER A O 1
ATOM 533 N N . VAL A 1 75 ? 26.797 14.523 15.172 1 98.69 75 VAL A N 1
ATOM 534 C CA . VAL A 1 75 ? 27.344 15.867 15.242 1 98.69 75 VAL A CA 1
ATOM 535 C C . VAL A 1 75 ? 26.797 16.594 16.469 1 98.69 75 VAL A C 1
ATOM 537 O O . VAL A 1 75 ? 25.594 16.766 16.594 1 98.69 75 VAL A O 1
ATOM 540 N N . ILE A 1 76 ? 27.719 17.062 17.312 1 98.62 76 ILE A N 1
ATOM 541 C CA . ILE A 1 76 ? 27.312 17.625 18.609 1 98.62 76 ILE A CA 1
ATOM 542 C C . ILE A 1 76 ? 27.891 19.031 18.766 1 98.62 76 ILE A C 1
ATOM 544 O O . ILE A 1 76 ? 29.062 19.203 19.109 1 98.62 76 ILE A O 1
ATOM 548 N N . PRO A 1 77 ? 27.078 20 18.578 1 97.5 77 PRO A N 1
ATOM 549 C CA . PRO A 1 77 ? 27.516 21.344 18.953 1 97.5 77 PRO A CA 1
ATOM 550 C C . PRO A 1 77 ? 27.469 21.594 20.453 1 97.5 77 PRO A C 1
ATOM 552 O O . PRO A 1 77 ? 26.547 21.125 21.125 1 97.5 77 PRO A O 1
ATOM 555 N N . THR A 1 78 ? 28.469 22.328 20.969 1 96.56 78 THR A N 1
ATOM 556 C CA . THR A 1 78 ? 28.484 22.672 22.375 1 96.56 78 THR A CA 1
ATOM 557 C C . THR A 1 78 ? 29.109 24.047 22.594 1 96.56 78 THR A C 1
ATOM 559 O O . THR A 1 78 ? 30.031 24.438 21.859 1 96.56 78 THR A O 1
ATOM 562 N N . SER A 1 79 ? 28.594 24.766 23.562 1 94.5 79 SER A N 1
ATOM 563 C CA . SER A 1 79 ? 29.188 26.031 23.953 1 94.5 79 SER A CA 1
ATOM 564 C C . SER A 1 79 ? 30.125 25.859 25.141 1 94.5 79 SER A C 1
ATOM 566 O O . SER A 1 79 ? 30.797 26.812 25.562 1 94.5 79 SER A O 1
ATOM 568 N N . LYS A 1 80 ? 30.188 24.641 25.609 1 93.94 80 LYS A N 1
ATOM 569 C CA . LYS A 1 80 ? 31.062 24.359 26.75 1 93.94 80 LYS A CA 1
ATOM 570 C C . LYS A 1 80 ? 32.531 24.266 26.297 1 93.94 80 LYS A C 1
ATOM 572 O O . LYS A 1 80 ? 32.844 23.578 25.328 1 93.94 80 LYS A O 1
ATOM 577 N N . THR A 1 81 ? 33.312 24.891 27.062 1 94.81 81 THR A N 1
ATOM 578 C CA . THR A 1 81 ? 34.719 24.875 26.734 1 94.81 81 THR A CA 1
ATOM 579 C C . THR A 1 81 ? 35.312 23.469 26.906 1 94.81 81 THR A C 1
ATOM 581 O O . THR A 1 81 ? 36.219 23.078 26.172 1 94.81 81 THR A O 1
ATOM 584 N N . THR A 1 82 ? 34.812 22.766 27.906 1 95.19 82 THR A N 1
ATOM 585 C CA . THR A 1 82 ? 35.188 21.359 28.078 1 95.19 82 THR A CA 1
ATOM 586 C C . THR A 1 82 ? 34 20.453 27.828 1 95.19 82 THR A C 1
ATOM 588 O O . THR A 1 82 ? 33.031 20.438 28.609 1 95.19 82 THR A O 1
ATOM 591 N N . PHE A 1 83 ? 34.031 19.766 26.781 1 96.88 83 PHE A N 1
ATOM 592 C CA . PHE A 1 83 ? 33.031 18.734 26.531 1 96.88 83 PHE A CA 1
ATOM 593 C C . PHE A 1 83 ? 33.406 17.422 27.203 1 96.88 83 PHE A C 1
ATOM 595 O O . PHE A 1 83 ? 34.188 16.641 26.656 1 96.88 83 PHE A O 1
ATOM 602 N N . ASP A 1 84 ? 32.875 17.188 28.406 1 96.44 84 ASP A N 1
ATOM 603 C CA . ASP A 1 84 ? 33.25 16.047 29.234 1 96.44 84 ASP A CA 1
ATOM 604 C C . ASP A 1 84 ? 32.094 15.039 29.312 1 96.44 84 ASP A C 1
ATOM 606 O O . ASP A 1 84 ? 31.172 15.086 28.516 1 96.44 84 ASP A O 1
ATOM 610 N N . GLN A 1 85 ? 32.219 14.148 30.188 1 96.56 85 GLN A N 1
ATOM 611 C CA . GLN A 1 85 ? 31.234 13.078 30.359 1 96.56 85 GLN A CA 1
ATOM 612 C C . GLN A 1 85 ? 29.859 13.641 30.688 1 96.56 85 GLN A C 1
ATOM 614 O O . GLN A 1 85 ? 28.859 13.195 30.125 1 96.56 85 GLN A O 1
ATOM 619 N N . GLN A 1 86 ? 29.859 14.547 31.516 1 96.56 86 GLN A N 1
ATOM 620 C CA . GLN A 1 86 ? 28.578 15.125 31.906 1 96.56 86 GLN A CA 1
ATOM 621 C C . GLN A 1 86 ? 27.891 15.82 30.719 1 96.56 86 GLN A C 1
ATOM 623 O O . GLN A 1 86 ? 26.688 15.703 30.547 1 96.56 86 GLN A O 1
ATOM 628 N N . ALA A 1 87 ? 28.688 16.547 30 1 97.06 87 ALA A N 1
ATOM 629 C CA . ALA A 1 87 ? 28.141 17.219 28.828 1 97.06 87 ALA A CA 1
ATOM 630 C C . ALA A 1 87 ? 27.562 16.219 27.828 1 97.06 87 ALA A C 1
ATOM 632 O O . ALA A 1 87 ? 26.5 16.453 27.25 1 97.06 87 ALA A O 1
ATOM 633 N N . LEU A 1 88 ? 28.234 15.172 27.656 1 98 88 LEU A N 1
ATOM 634 C CA . LEU A 1 88 ? 27.75 14.117 26.781 1 98 88 LEU A CA 1
ATOM 635 C C . LEU A 1 88 ? 26.438 13.523 27.297 1 98 88 LEU A C 1
ATOM 637 O O . LEU A 1 88 ? 25.469 13.383 26.547 1 98 88 LEU A O 1
ATOM 641 N N . GLU A 1 89 ? 26.406 13.219 28.516 1 97.5 89 GLU A N 1
ATOM 642 C CA . GLU A 1 89 ? 25.234 12.617 29.109 1 97.5 89 GLU A CA 1
ATOM 643 C C . GLU A 1 89 ? 24.031 13.562 29.062 1 97.5 89 GLU A C 1
ATOM 645 O O . GLU A 1 89 ? 22.906 13.133 28.844 1 97.5 89 GLU A O 1
ATOM 650 N N . ASP A 1 90 ? 24.312 14.82 29.281 1 97.56 90 ASP A N 1
ATOM 651 C CA . ASP A 1 90 ? 23.25 15.82 29.141 1 97.56 90 ASP A CA 1
ATOM 652 C C . ASP A 1 90 ? 22.688 15.844 27.734 1 97.56 90 ASP A C 1
ATOM 654 O O . ASP A 1 90 ? 21.469 15.922 27.531 1 97.56 90 ASP A O 1
ATOM 658 N N . THR A 1 91 ? 23.562 15.789 26.797 1 97.94 91 THR A N 1
ATOM 659 C CA . THR A 1 91 ? 23.172 15.773 25.406 1 97.94 91 THR A CA 1
ATOM 660 C C . THR A 1 91 ? 22.328 14.539 25.094 1 97.94 91 THR A C 1
ATOM 662 O O . THR A 1 91 ? 21.266 14.648 24.469 1 97.94 91 THR A O 1
ATOM 665 N N . ILE A 1 92 ? 22.766 13.406 25.562 1 98.12 92 ILE A N 1
ATOM 666 C CA . ILE A 1 92 ? 22.062 12.148 25.344 1 98.12 92 ILE A CA 1
ATOM 667 C C . ILE A 1 92 ? 20.656 12.234 25.922 1 98.12 92 ILE A C 1
ATOM 669 O O . ILE A 1 92 ? 19.688 11.836 25.281 1 98.12 92 ILE A O 1
ATOM 673 N N . ALA A 1 93 ? 20.562 12.773 27.062 1 98 93 ALA A N 1
ATOM 674 C CA . ALA A 1 93 ? 19.266 12.883 27.734 1 98 93 ALA A CA 1
ATOM 675 C C . ALA A 1 93 ? 18.312 13.773 26.938 1 98 93 ALA A C 1
ATOM 677 O O . ALA A 1 93 ? 17.141 13.414 26.719 1 98 93 ALA A O 1
ATOM 678 N N . VAL A 1 94 ? 18.797 14.891 26.516 1 97.75 94 VAL A N 1
ATOM 679 C CA . VAL A 1 94 ? 17.969 15.852 25.797 1 97.75 94 VAL A CA 1
ATOM 680 C C . VAL A 1 94 ? 17.562 15.266 24.453 1 97.75 94 VAL A C 1
ATOM 682 O O . VAL A 1 94 ? 16.391 15.336 24.062 1 97.75 94 VAL A O 1
ATOM 685 N N . TRP A 1 95 ? 18.5 14.695 23.719 1 98.38 95 TRP A N 1
ATOM 686 C CA . TRP A 1 95 ? 18.25 14.18 22.391 1 98.38 95 TRP A CA 1
ATOM 687 C C . TRP A 1 95 ? 17.312 12.984 22.438 1 98.38 95 TRP A C 1
ATOM 689 O O . TRP A 1 95 ? 16.438 12.828 21.578 1 98.38 95 TRP A O 1
ATOM 699 N N . SER A 1 96 ? 17.469 12.117 23.406 1 97.44 96 SER A N 1
ATOM 700 C CA . SER A 1 96 ? 16.625 10.938 23.547 1 97.44 96 SER A CA 1
ATOM 701 C C . SER A 1 96 ? 15.172 11.328 23.797 1 97.44 96 SER A C 1
ATOM 703 O O . SER A 1 96 ? 14.258 10.617 23.391 1 97.44 96 SER A O 1
ATOM 705 N N . ALA A 1 97 ? 14.984 12.43 24.406 1 96.44 97 ALA A N 1
ATOM 706 C CA . ALA A 1 97 ? 13.641 12.898 24.719 1 96.44 97 ALA A CA 1
ATOM 707 C C . ALA A 1 97 ? 13.023 13.648 23.531 1 96.44 97 ALA A C 1
ATOM 709 O O . ALA A 1 97 ? 11.812 13.586 23.312 1 96.44 97 ALA A O 1
ATOM 710 N N . GLN A 1 98 ? 13.836 14.258 22.797 1 95.38 98 GLN A N 1
ATOM 711 C CA . GLN A 1 98 ? 13.359 15.203 21.797 1 95.38 98 GLN A CA 1
ATOM 712 C C . GLN A 1 98 ? 13.227 14.547 20.422 1 95.38 98 GLN A C 1
ATOM 714 O O . GLN A 1 98 ? 12.406 14.961 19.609 1 95.38 98 GLN A O 1
ATOM 719 N N . ASP A 1 99 ? 14.039 13.578 20.172 1 98.06 99 ASP A N 1
ATOM 720 C CA . ASP A 1 99 ? 14.172 13.109 18.797 1 98.06 99 ASP A CA 1
ATOM 721 C C . ASP A 1 99 ? 13.914 11.609 18.703 1 98.06 99 ASP A C 1
ATOM 723 O O . ASP A 1 99 ? 14.398 10.836 19.547 1 98.06 99 ASP A O 1
ATOM 727 N N . ASP A 1 100 ? 13.117 11.242 17.766 1 98.12 100 ASP A N 1
ATOM 728 C CA . ASP A 1 100 ? 12.789 9.836 17.578 1 98.12 100 ASP A CA 1
ATOM 729 C C . ASP A 1 100 ? 13.68 9.195 16.516 1 98.12 100 ASP A C 1
ATOM 731 O O . ASP A 1 100 ? 13.617 7.984 16.281 1 98.12 100 ASP A O 1
ATOM 735 N N . VAL A 1 101 ? 14.469 9.953 15.797 1 98.69 101 VAL A N 1
ATOM 736 C CA . VAL A 1 101 ? 15.367 9.438 14.773 1 98.69 101 VAL A CA 1
ATOM 737 C C . VAL A 1 101 ? 16.719 9.094 15.391 1 98.69 101 VAL A C 1
ATOM 739 O O . VAL A 1 101 ? 17.281 8.039 15.102 1 98.69 101 VAL A O 1
ATOM 742 N N . TRP A 1 102 ? 17.203 9.914 16.281 1 98.5 102 TRP A N 1
ATOM 743 C CA . TRP A 1 102 ? 18.469 9.672 16.938 1 98.5 102 TRP A CA 1
ATOM 744 C C . TRP A 1 102 ? 18.344 8.57 17.984 1 98.5 102 TRP A C 1
ATOM 746 O O . TRP A 1 102 ? 17.312 8.461 18.656 1 98.5 102 TRP A O 1
ATOM 756 N N . SER A 1 103 ? 19.344 7.746 18.109 1 97.44 103 SER A N 1
ATOM 757 C CA . SER A 1 103 ? 19.516 6.777 19.188 1 97.44 103 SER A CA 1
ATOM 758 C C . SER A 1 103 ? 20.969 6.684 19.609 1 97.44 103 SER A C 1
ATOM 760 O O . SER A 1 103 ? 21.859 7.242 18.969 1 97.44 103 SER A O 1
ATOM 762 N N . GLU A 1 104 ? 21.188 6.016 20.656 1 96.5 104 GLU A N 1
ATOM 763 C CA . GLU A 1 104 ? 22.547 5.867 21.156 1 96.5 104 GLU A CA 1
ATOM 764 C C . GLU A 1 104 ? 23.438 5.133 20.172 1 96.5 104 GLU A C 1
ATOM 766 O O . GLU A 1 104 ? 24.656 5.219 20.234 1 96.5 104 GLU A O 1
ATOM 771 N N . ALA A 1 105 ? 22.797 4.484 19.266 1 96.06 105 ALA A N 1
ATOM 772 C CA . ALA A 1 105 ? 23.578 3.768 18.25 1 96.06 105 ALA A CA 1
ATOM 773 C C . ALA A 1 105 ? 24.359 4.738 17.375 1 96.06 105 ALA A C 1
ATOM 775 O O . ALA A 1 105 ? 25.344 4.352 16.734 1 96.06 105 ALA A O 1
ATOM 776 N N . PHE A 1 106 ? 23.953 5.988 17.375 1 97.38 106 PHE A N 1
ATOM 777 C CA . PHE A 1 106 ? 24.641 6.996 16.578 1 97.38 106 PHE A CA 1
ATOM 778 C C . PHE A 1 106 ? 25.828 7.562 17.344 1 97.38 106 PHE A C 1
ATOM 780 O O . PHE A 1 106 ? 26.422 8.562 16.938 1 97.38 106 PHE A O 1
ATOM 787 N N . LEU A 1 107 ? 26.281 6.922 18.406 1 96.62 107 LEU A N 1
ATOM 788 C CA . LEU A 1 107 ? 27.438 7.359 19.172 1 96.62 107 LEU A CA 1
ATOM 789 C C . LEU A 1 107 ? 28.688 6.547 18.797 1 96.62 107 LEU A C 1
ATOM 791 O O . LEU A 1 107 ? 29.734 6.707 19.422 1 96.62 107 LEU A O 1
ATOM 795 N N . THR A 1 108 ? 28.516 5.695 17.781 1 93.81 108 THR A N 1
ATOM 796 C CA . THR A 1 108 ? 29.719 5.02 17.297 1 93.81 108 THR A CA 1
ATOM 797 C C . THR A 1 108 ? 30.844 6.023 17.031 1 93.81 108 THR A C 1
ATOM 799 O O . THR A 1 108 ? 32 5.73 17.266 1 93.81 108 THR A O 1
ATOM 802 N N . GLY A 1 109 ? 30.5 7.137 16.531 1 94.88 109 GLY A N 1
ATOM 803 C CA . GLY A 1 109 ? 31.375 8.289 16.422 1 94.88 109 GLY A CA 1
ATOM 804 C C . GLY A 1 109 ? 30.703 9.594 16.797 1 94.88 109 GLY A C 1
ATOM 805 O O . GLY A 1 109 ? 29.469 9.695 16.75 1 94.88 109 GLY A O 1
ATOM 806 N N . ILE A 1 110 ? 31.562 10.547 17.172 1 97.5 110 ILE A N 1
ATOM 807 C CA . ILE A 1 110 ? 31 11.875 17.406 1 97.5 110 ILE A CA 1
ATOM 808 C C . ILE A 1 110 ? 31.906 12.93 16.766 1 97.5 110 ILE A C 1
ATOM 810 O O . ILE A 1 110 ? 33.125 12.742 16.656 1 97.5 110 ILE A O 1
ATOM 814 N N . TYR A 1 111 ? 31.328 13.891 16.266 1 97.75 111 TYR A N 1
ATOM 815 C CA . TYR A 1 111 ? 31.953 15.117 15.789 1 97.75 111 TYR A CA 1
ATOM 816 C C . TYR A 1 111 ? 31.5 16.312 16.625 1 97.75 111 TYR A C 1
ATOM 818 O O . TYR A 1 111 ? 30.375 16.781 16.5 1 97.75 111 TYR A O 1
ATOM 826 N N . VAL A 1 112 ? 32.438 16.797 17.422 1 97.94 112 VAL A N 1
ATOM 827 C CA . VAL A 1 112 ? 32.094 17.859 18.359 1 97.94 112 VAL A CA 1
ATOM 828 C C . VAL A 1 112 ? 32.438 19.219 17.734 1 97.94 112 VAL A C 1
ATOM 830 O O . VAL A 1 112 ? 33.562 19.438 17.281 1 97.94 112 VAL A O 1
ATOM 833 N N . THR A 1 113 ? 31.5 20.047 17.688 1 96.94 113 THR A N 1
ATOM 834 C CA . THR A 1 113 ? 31.703 21.391 17.188 1 96.94 113 THR A CA 1
ATOM 835 C C . THR A 1 113 ? 31.531 22.422 18.312 1 96.94 113 THR A C 1
ATOM 837 O O . THR A 1 113 ? 30.672 22.25 19.188 1 96.94 113 THR A O 1
ATOM 840 N N . PHE A 1 114 ? 32.375 23.406 18.297 1 95.19 114 PHE A N 1
ATOM 841 C CA . PHE A 1 114 ? 32.312 24.422 19.328 1 95.19 114 PHE A CA 1
ATOM 842 C C . PHE A 1 114 ? 31.625 25.672 18.812 1 95.19 114 PHE A C 1
ATOM 844 O O . PHE A 1 114 ? 32.062 26.281 17.828 1 95.19 114 PHE A O 1
ATOM 851 N N . ASN A 1 115 ? 30.594 26.062 19.422 1 91.56 115 ASN A N 1
ATOM 852 C CA . ASN A 1 115 ? 29.859 27.266 19.031 1 91.56 115 ASN A CA 1
ATOM 853 C C . ASN A 1 115 ? 29.875 28.312 20.141 1 91.56 115 ASN A C 1
ATOM 855 O O . ASN A 1 115 ? 29.031 29.219 20.172 1 91.56 115 ASN A O 1
ATOM 859 N N . GLY A 1 116 ? 30.812 28.125 21.062 1 90.25 116 GLY A N 1
ATOM 860 C CA . GLY A 1 116 ? 30.984 29.109 22.125 1 90.25 116 GLY A CA 1
ATOM 861 C C . GLY A 1 116 ? 31.781 30.328 21.672 1 90.25 116 GLY A C 1
ATOM 862 O O . GLY A 1 116 ? 32.281 30.359 20.547 1 90.25 116 GLY A O 1
ATOM 863 N N . THR A 1 117 ? 31.875 31.344 22.5 1 86.25 117 THR A N 1
ATOM 864 C CA . THR A 1 117 ? 32.469 32.625 22.125 1 86.25 117 THR A CA 1
ATOM 865 C C . THR A 1 117 ? 33.875 32.781 22.734 1 86.25 117 THR A C 1
ATOM 867 O O . THR A 1 117 ? 34.625 33.625 22.328 1 86.25 117 THR A O 1
ATOM 870 N N . HIS A 1 118 ? 34.219 32.062 23.688 1 80 118 HIS A N 1
ATOM 871 C CA . HIS A 1 118 ? 35.5 32.344 24.359 1 80 118 HIS A CA 1
ATOM 872 C C . HIS A 1 118 ? 36.156 31.031 24.781 1 80 118 HIS A C 1
ATOM 874 O O . HIS A 1 118 ? 35.5 30.016 24.984 1 80 118 HIS A O 1
ATOM 880 N N . GLY A 1 119 ? 37.531 31.047 24.734 1 79.81 119 GLY A N 1
ATOM 881 C CA . GLY A 1 119 ? 38.344 29.984 25.312 1 79.81 119 GLY A CA 1
ATOM 882 C C . GLY A 1 119 ? 38.844 28.984 24.281 1 79.81 119 GLY A C 1
ATOM 883 O O . GLY A 1 119 ? 38.5 29.078 23.109 1 79.81 119 GLY A O 1
ATOM 884 N N . ALA A 1 120 ? 39.781 28.172 24.719 1 90.38 120 ALA A N 1
ATOM 885 C CA . ALA A 1 120 ? 40.281 27.047 23.953 1 90.38 120 ALA A CA 1
ATOM 886 C C . ALA A 1 120 ? 39.531 25.75 24.281 1 90.38 120 ALA A C 1
ATOM 888 O O . ALA A 1 120 ? 39.75 25.156 25.344 1 90.38 120 ALA A O 1
ATOM 889 N N . PRO A 1 121 ? 38.562 25.422 23.359 1 94.19 121 PRO A N 1
ATOM 890 C CA . PRO A 1 121 ? 37.75 24.25 23.703 1 94.19 121 PRO A CA 1
ATOM 891 C C . PRO A 1 121 ? 38.531 22.953 23.703 1 94.19 121 PRO A C 1
ATOM 893 O O . PRO A 1 121 ? 39.531 22.828 22.984 1 94.19 121 PRO A O 1
ATOM 896 N N . ARG A 1 122 ? 38.156 21.984 24.531 1 95.25 122 ARG A N 1
ATOM 897 C CA . ARG A 1 122 ? 38.75 20.656 24.609 1 95.25 122 ARG A CA 1
ATOM 898 C C . ARG A 1 122 ? 37.688 19.594 24.875 1 95.25 122 ARG A C 1
ATOM 900 O O . ARG A 1 122 ? 36.594 19.906 25.344 1 95.25 122 ARG A O 1
ATOM 907 N N . THR A 1 123 ? 37.969 18.406 24.484 1 95.5 123 THR A N 1
ATOM 908 C CA . THR A 1 123 ? 37.125 17.266 24.812 1 95.5 123 THR A CA 1
ATOM 909 C C . THR A 1 123 ? 37.781 16.391 25.875 1 95.5 123 THR A C 1
ATOM 911 O O . THR A 1 123 ? 39 16.188 25.844 1 95.5 123 THR A O 1
ATOM 914 N N . SER A 1 124 ? 37.031 15.969 26.906 1 95.62 124 SER A N 1
ATOM 915 C CA . SER A 1 124 ? 37.5 15.078 27.969 1 95.62 124 SER A CA 1
ATOM 916 C C . SER A 1 124 ? 36.438 14.039 28.328 1 95.62 124 SER A C 1
ATOM 918 O O . SER A 1 124 ? 35.781 14.148 29.375 1 95.62 124 SER A O 1
ATOM 920 N N . LEU A 1 125 ? 36.344 13.031 27.625 1 94.75 125 LEU A N 1
ATOM 921 C CA . LEU A 1 125 ? 35.25 12.078 27.766 1 94.75 125 LEU A CA 1
ATOM 922 C C . LEU A 1 125 ? 35.594 10.969 28.75 1 94.75 125 LEU A C 1
ATOM 924 O O . LEU A 1 125 ? 34.719 10.32 29.312 1 94.75 125 LEU A O 1
ATOM 928 N N . GLY A 1 126 ? 36.906 10.781 28.984 1 88.81 126 GLY A N 1
ATOM 929 C CA . GLY A 1 126 ? 37.312 9.773 29.953 1 88.81 126 GLY A CA 1
ATOM 930 C C . GLY A 1 126 ? 36.719 8.414 29.703 1 88.81 126 GLY A C 1
ATOM 931 O O . GLY A 1 126 ? 36.781 7.887 28.594 1 88.81 126 GLY A O 1
ATOM 932 N N . SER A 1 127 ? 36 7.852 30.688 1 90.75 127 SER A N 1
ATOM 933 C CA . SER A 1 127 ? 35.438 6.508 30.641 1 90.75 127 SER A CA 1
ATOM 934 C C . SER A 1 127 ? 34.156 6.484 29.812 1 90.75 127 SER A C 1
ATOM 936 O O . SER A 1 127 ? 33.688 5.414 29.438 1 90.75 127 SER A O 1
ATOM 938 N N . ALA A 1 128 ? 33.656 7.676 29.547 1 92.69 128 ALA A N 1
ATOM 939 C CA . ALA A 1 128 ? 32.406 7.758 28.797 1 92.69 128 ALA A CA 1
ATOM 940 C C . ALA A 1 128 ? 32.562 7.215 27.391 1 92.69 128 ALA A C 1
ATOM 942 O O . ALA A 1 128 ? 31.641 6.641 26.812 1 92.69 128 ALA A O 1
ATOM 943 N N . GLN A 1 129 ? 33.719 7.438 26.828 1 93.88 129 GLN A N 1
ATOM 944 C CA . GLN A 1 129 ? 33.969 6.945 25.484 1 93.88 129 GLN A CA 1
ATOM 945 C C . GLN A 1 129 ? 33.781 5.438 25.406 1 93.88 129 GLN A C 1
ATOM 947 O O . GLN A 1 129 ? 33.094 4.941 24.5 1 93.88 129 GLN A O 1
ATOM 952 N N . LYS A 1 130 ? 34.312 4.766 26.344 1 93.25 130 LYS A N 1
ATOM 953 C CA . LYS A 1 130 ? 34.156 3.314 26.391 1 93.25 130 LYS A CA 1
ATOM 954 C C . LYS A 1 130 ? 32.719 2.922 26.781 1 93.25 130 LYS A C 1
ATOM 956 O O . LYS A 1 130 ? 32.156 1.993 26.219 1 93.25 130 LYS A O 1
ATOM 961 N N . ALA A 1 131 ? 32.25 3.617 27.672 1 93.88 131 ALA A N 1
ATOM 962 C CA . ALA A 1 131 ? 30.938 3.291 28.219 1 93.88 131 ALA A CA 1
ATOM 963 C C . ALA A 1 131 ? 29.859 3.389 27.125 1 93.88 131 ALA A C 1
ATOM 965 O O . ALA A 1 131 ? 28.906 2.611 27.109 1 93.88 131 ALA A O 1
ATOM 966 N N . TYR A 1 132 ? 30.031 4.316 26.25 1 94.88 132 TYR A N 1
ATOM 967 C CA . TYR A 1 132 ? 29.016 4.547 25.219 1 94.88 132 TYR A CA 1
ATOM 968 C C . TYR A 1 132 ? 29.438 3.973 23.875 1 94.88 132 TYR A C 1
ATOM 970 O O . TYR A 1 132 ? 28.797 4.215 22.859 1 94.88 132 TYR A O 1
ATOM 978 N N . GLY A 1 133 ? 30.516 3.285 23.906 1 91.81 133 GLY A N 1
ATOM 979 C CA . GLY A 1 133 ? 30.984 2.607 22.703 1 91.81 133 GLY A CA 1
ATOM 980 C C . GLY A 1 133 ? 31.406 3.564 21.609 1 91.81 133 GLY A C 1
ATOM 981 O O . GLY A 1 133 ? 31.172 3.305 20.438 1 91.81 133 GLY A O 1
ATOM 982 N N . ILE A 1 134 ? 31.969 4.699 21.969 1 94.94 134 ILE A N 1
ATOM 983 C CA . ILE A 1 134 ? 32.406 5.691 21 1 94.94 134 ILE A CA 1
ATOM 984 C C . ILE A 1 134 ? 33.781 5.266 20.406 1 94.94 134 ILE A C 1
ATOM 986 O O . ILE A 1 134 ? 34.781 5.219 21.125 1 94.94 134 ILE A O 1
ATOM 990 N N . GLU A 1 135 ? 33.812 5.059 19.141 1 91.81 135 GLU A N 1
ATOM 991 C CA . GLU A 1 135 ? 35 4.531 18.484 1 91.81 135 GLU A CA 1
ATOM 992 C C . GLU A 1 135 ? 35.906 5.656 18.016 1 91.81 135 GLU A C 1
ATOM 994 O O . GLU A 1 135 ? 37.125 5.48 17.906 1 91.81 135 GLU A O 1
ATOM 999 N N . PHE A 1 136 ? 35.312 6.789 17.656 1 92.62 136 PHE A N 1
ATOM 1000 C CA . PHE A 1 136 ? 36.156 7.918 17.266 1 92.62 136 PHE A CA 1
ATOM 1001 C C . PHE A 1 136 ? 35.531 9.234 17.719 1 92.62 136 PHE A C 1
ATOM 1003 O O . PHE A 1 136 ? 34.312 9.352 17.812 1 92.62 136 PHE A O 1
ATOM 1010 N N . VAL A 1 137 ? 36.344 10.164 18.016 1 95.5 137 VAL A N 1
ATOM 1011 C CA . VAL A 1 137 ? 36 11.523 18.391 1 95.5 137 VAL A CA 1
ATOM 1012 C C . VAL A 1 137 ? 36.688 12.523 17.484 1 95.5 137 VAL A C 1
ATOM 1014 O O . VAL A 1 137 ? 37.938 12.633 17.516 1 95.5 137 VAL A O 1
ATOM 1017 N N . LEU A 1 138 ? 35.906 13.102 16.703 1 95.62 138 LEU A N 1
ATOM 1018 C CA . LEU A 1 138 ? 36.406 14.18 15.875 1 95.62 138 LEU A CA 1
ATOM 1019 C C . LEU A 1 138 ? 35.969 15.539 16.391 1 95.62 138 LEU A C 1
ATOM 1021 O O . LEU A 1 138 ? 34.938 15.625 17.094 1 95.62 138 LEU A O 1
ATOM 1025 N N . ARG A 1 139 ? 36.781 16.5 16.047 1 95.69 139 ARG A N 1
ATOM 1026 C CA . ARG A 1 139 ? 36.5 17.859 16.5 1 95.69 139 ARG A CA 1
ATOM 1027 C C . ARG A 1 139 ? 36.562 18.844 15.352 1 95.69 139 ARG A C 1
ATOM 1029 O O . ARG A 1 139 ? 37.344 18.672 14.422 1 95.69 139 ARG A O 1
ATOM 1036 N N . SER A 1 140 ? 35.812 19.875 15.516 1 94.75 140 SER A N 1
ATOM 1037 C CA . SER A 1 140 ? 35.781 20.906 14.477 1 94.75 140 SER A CA 1
ATOM 1038 C C . SER A 1 140 ? 37.062 21.734 14.508 1 94.75 140 SER A C 1
ATOM 1040 O O . SER A 1 140 ? 37.906 21.578 15.398 1 94.75 140 SER A O 1
ATOM 1042 N N . LYS A 1 141 ? 37.219 22.641 13.578 1 91.44 141 LYS A N 1
ATOM 1043 C CA . LYS A 1 141 ? 38.438 23.422 13.375 1 91.44 141 LYS A CA 1
ATOM 1044 C C . LYS A 1 141 ? 38.688 24.359 14.555 1 91.44 141 LYS A C 1
ATOM 1046 O O . LYS A 1 141 ? 39.781 24.844 14.734 1 91.44 141 LYS A O 1
ATOM 1051 N N . SER A 1 142 ? 37.688 24.609 15.297 1 91.31 142 SER A N 1
ATOM 1052 C CA . SER A 1 142 ? 37.844 25.484 16.453 1 91.31 142 SER A CA 1
ATOM 1053 C C . SER A 1 142 ? 38.719 24.812 17.531 1 91.31 142 SER A C 1
ATOM 1055 O O . SER A 1 142 ? 39.188 25.484 18.453 1 91.31 142 SER A O 1
ATOM 1057 N N . TYR A 1 143 ? 38.875 23.578 17.453 1 93 143 TYR A N 1
ATOM 1058 C CA . TYR A 1 143 ? 39.688 22.812 18.375 1 93 143 TYR A CA 1
ATOM 1059 C C . TYR A 1 143 ? 41.125 22.688 17.844 1 93 143 TYR A C 1
ATOM 1061 O O . TYR A 1 143 ? 41.344 22.719 16.641 1 93 143 TYR A O 1
ATOM 1069 N N . SER A 1 144 ? 42.031 22.469 18.766 1 91.19 144 SER A N 1
ATOM 1070 C CA . SER A 1 144 ? 43.375 22.109 18.344 1 91.19 144 SER A CA 1
ATOM 1071 C C . SER A 1 144 ? 43.406 20.781 17.609 1 91.19 144 SER A C 1
ATOM 1073 O O . SER A 1 144 ? 42.844 19.797 18.094 1 91.19 144 SER A O 1
ATOM 1075 N N . PHE A 1 145 ? 43.906 20.766 16.406 1 89.62 145 PHE A N 1
ATOM 1076 C CA . PHE A 1 145 ? 44 19.578 15.562 1 89.62 145 PHE A CA 1
ATOM 1077 C C . PHE A 1 145 ? 42.625 19.156 15.047 1 89.62 145 PHE A C 1
ATOM 1079 O O . PHE A 1 145 ? 42.375 17.969 14.875 1 89.62 145 PHE A O 1
ATOM 1086 N N . GLY A 1 146 ? 41.812 20.141 14.938 1 92.38 146 GLY A N 1
ATOM 1087 C CA . GLY A 1 146 ? 40.5 19.859 14.438 1 92.38 146 GLY A CA 1
ATOM 1088 C C . GLY A 1 146 ? 40.438 19.578 12.953 1 92.38 146 GLY A C 1
ATOM 1089 O O . GLY A 1 146 ? 41.406 19.875 12.234 1 92.38 146 GLY A O 1
ATOM 1090 N N . THR A 1 147 ? 39.406 18.891 12.531 1 93.38 147 THR A N 1
ATOM 1091 C CA . THR A 1 147 ? 39.156 18.547 11.133 1 93.38 147 THR A CA 1
ATOM 1092 C C . THR A 1 147 ? 37.938 19.281 10.609 1 93.38 147 THR A C 1
ATOM 1094 O O . THR A 1 147 ? 36.906 19.328 11.289 1 93.38 147 THR A O 1
ATOM 1097 N N . ALA A 1 148 ? 38.062 19.781 9.398 1 92.94 148 ALA A N 1
ATOM 1098 C CA . ALA A 1 148 ? 36.969 20.562 8.828 1 92.94 148 ALA A CA 1
ATOM 1099 C C . ALA A 1 148 ? 36.062 19.688 7.973 1 92.94 148 ALA A C 1
ATOM 1101 O O . ALA A 1 148 ? 36.531 18.797 7.266 1 92.94 148 ALA A O 1
ATOM 1102 N N . LEU A 1 149 ? 34.781 19.984 8.008 1 96.31 149 LEU A N 1
ATOM 1103 C CA . LEU A 1 149 ? 33.812 19.469 7.051 1 96.31 149 LEU A CA 1
ATOM 1104 C C . LEU A 1 149 ? 33.719 20.391 5.832 1 96.31 149 LEU A C 1
ATOM 1106 O O . LEU A 1 149 ? 34 21.578 5.926 1 96.31 149 LEU A O 1
ATOM 1110 N N . THR A 1 150 ? 33.375 19.828 4.742 1 96.81 150 THR A N 1
ATOM 1111 C CA . THR A 1 150 ? 33.188 20.656 3.555 1 96.81 150 THR A CA 1
ATOM 1112 C C . THR A 1 150 ? 32.031 21.641 3.748 1 96.81 150 THR A C 1
ATOM 1114 O O . THR A 1 150 ? 32.094 22.75 3.215 1 96.81 150 THR A O 1
ATOM 1117 N N . LYS A 1 151 ? 31.031 21.234 4.391 1 97.25 151 LYS A N 1
ATOM 1118 C CA . LYS A 1 151 ? 29.891 22.062 4.793 1 97.25 151 LYS A CA 1
ATOM 1119 C C . LYS A 1 151 ? 29.516 21.812 6.25 1 97.25 151 LYS A C 1
ATOM 1121 O O . LYS A 1 151 ? 29.422 20.656 6.68 1 97.25 151 LYS A O 1
ATOM 1126 N N . ALA A 1 152 ? 29.406 22.859 6.938 1 96.62 152 ALA A N 1
ATOM 1127 C CA . ALA A 1 152 ? 28.984 22.703 8.328 1 96.62 152 ALA A CA 1
ATOM 1128 C C . ALA A 1 152 ? 27.656 21.969 8.438 1 96.62 152 ALA A C 1
ATOM 1130 O O . ALA A 1 152 ? 26.75 22.188 7.629 1 96.62 152 ALA A O 1
ATOM 1131 N N . LEU A 1 153 ? 27.609 21.188 9.469 1 97.88 153 LEU A N 1
ATOM 1132 C CA . LEU A 1 153 ? 26.406 20.391 9.664 1 97.88 153 LEU A CA 1
ATOM 1133 C C . LEU A 1 153 ? 25.672 20.781 10.945 1 97.88 153 LEU A C 1
ATOM 1135 O O . LEU A 1 153 ? 26.312 21.062 11.969 1 97.88 153 LEU A O 1
ATOM 1139 N N . PRO A 1 154 ? 24.297 20.797 10.875 1 97.75 154 PRO A N 1
ATOM 1140 C CA . PRO A 1 154 ? 23.547 20.922 12.133 1 97.75 154 PRO A CA 1
ATOM 1141 C C . PRO A 1 154 ? 23.719 19.688 13.031 1 97.75 154 PRO A C 1
ATOM 1143 O O . PRO A 1 154 ? 24.281 18.688 12.602 1 97.75 154 PRO A O 1
ATOM 1146 N N . ALA A 1 155 ? 23.281 19.875 14.289 1 98.38 155 ALA A N 1
ATOM 1147 C CA . ALA A 1 155 ? 23.281 18.766 15.234 1 98.38 155 ALA A CA 1
ATOM 1148 C C . ALA A 1 155 ? 22.469 17.594 14.711 1 98.38 155 ALA A C 1
ATOM 1150 O O . ALA A 1 155 ? 21.469 17.781 14.008 1 98.38 155 ALA A O 1
ATOM 1151 N N . GLY A 1 156 ? 22.859 16.359 15.117 1 98.69 156 GLY A N 1
ATOM 1152 C CA . GLY A 1 156 ? 21.969 15.25 14.844 1 98.69 156 GLY A CA 1
ATOM 1153 C C . GLY A 1 156 ? 22.688 14.008 14.352 1 98.69 156 GLY A C 1
ATOM 1154 O O . GLY A 1 156 ? 23.922 13.938 14.406 1 98.69 156 GLY A O 1
ATOM 1155 N N . PRO A 1 157 ? 21.953 12.984 13.969 1 98.81 157 PRO A N 1
ATOM 1156 C CA . PRO A 1 157 ? 22.5 11.711 13.484 1 98.81 157 PRO A CA 1
ATOM 1157 C C . PRO A 1 157 ? 22.859 11.75 12 1 98.81 157 PRO A C 1
ATOM 1159 O O . PRO A 1 157 ? 22.078 12.234 11.18 1 98.81 157 PRO A O 1
ATOM 1162 N N . TYR A 1 158 ? 24.016 11.18 11.688 1 98.56 158 TYR A N 1
ATOM 1163 C CA . TYR A 1 158 ? 24.5 11.086 10.312 1 98.56 158 TYR A CA 1
ATOM 1164 C C . TYR A 1 158 ? 25.156 9.742 10.055 1 98.56 158 TYR A C 1
ATOM 1166 O O . TYR A 1 158 ? 25.453 8.992 11 1 98.56 158 TYR A O 1
ATOM 1174 N N . PHE A 1 159 ? 25.312 9.43 8.812 1 97.44 159 PHE A N 1
ATOM 1175 C CA . PHE A 1 159 ? 26.125 8.289 8.367 1 97.44 159 PHE A CA 1
ATOM 1176 C C . PHE A 1 159 ? 27.344 8.766 7.598 1 97.44 159 PHE A C 1
ATOM 1178 O O . PHE A 1 159 ? 27.234 9.594 6.691 1 97.44 159 PHE A O 1
ATOM 1185 N N . LEU A 1 160 ? 28.453 8.258 7.98 1 95.94 160 LEU A N 1
ATOM 1186 C CA . LEU A 1 160 ? 29.719 8.547 7.305 1 95.94 160 LEU A CA 1
ATOM 1187 C C . LEU A 1 160 ? 30.141 7.371 6.434 1 95.94 160 LEU A C 1
ATOM 1189 O O . LEU A 1 160 ? 30.125 6.219 6.883 1 95.94 160 LEU A O 1
ATOM 1193 N N . GLU A 1 161 ? 30.375 7.664 5.25 1 91.75 161 GLU A N 1
ATOM 1194 C CA . GLU A 1 161 ? 31.062 6.703 4.387 1 91.75 161 GLU A CA 1
ATOM 1195 C C . GLU A 1 161 ? 32.562 6.938 4.379 1 91.75 161 GLU A C 1
ATOM 1197 O O . GLU A 1 161 ? 33.062 7.797 3.65 1 91.75 161 GLU A O 1
ATOM 1202 N N . PRO A 1 162 ? 33.312 6.137 5.055 1 89.75 162 PRO A N 1
ATOM 1203 C CA . PRO A 1 162 ? 34.719 6.434 5.254 1 89.75 162 PRO A CA 1
ATOM 1204 C C . PRO A 1 162 ? 35.531 6.418 3.951 1 89.75 162 PRO A C 1
ATOM 1206 O O . PRO A 1 162 ? 36.469 7.203 3.789 1 89.75 162 PRO A O 1
ATOM 1209 N N . LEU A 1 163 ? 35.188 5.617 3.09 1 82.94 163 LEU A N 1
ATOM 1210 C CA . LEU A 1 163 ? 35.938 5.465 1.854 1 82.94 163 LEU A CA 1
ATOM 1211 C C . LEU A 1 163 ? 35.906 6.742 1.021 1 82.94 163 LEU A C 1
ATOM 1213 O O . LEU A 1 163 ? 36.875 7.117 0.39 1 82.94 163 LEU A O 1
ATOM 1217 N N . THR A 1 164 ? 34.75 7.395 1.027 1 85.56 164 THR A N 1
ATOM 1218 C CA . THR A 1 164 ? 34.594 8.594 0.212 1 85.56 164 THR A CA 1
ATOM 1219 C C . THR A 1 164 ? 34.656 9.852 1.078 1 85.56 164 THR A C 1
ATOM 1221 O O . THR A 1 164 ? 34.906 10.945 0.572 1 85.56 164 THR A O 1
ATOM 1224 N N . GLY A 1 165 ? 34.406 9.688 2.332 1 92.62 165 GLY A N 1
ATOM 1225 C CA . GLY A 1 165 ? 34.281 10.812 3.24 1 92.62 165 GLY A CA 1
ATOM 1226 C C . GLY A 1 165 ? 32.906 11.453 3.23 1 92.62 165 GLY A C 1
ATOM 1227 O O . GLY A 1 165 ? 32.656 12.375 4.004 1 92.62 165 GLY A O 1
ATOM 1228 N N . ASN A 1 166 ? 31.984 10.922 2.398 1 94.25 166 ASN A N 1
ATOM 1229 C CA . ASN A 1 166 ? 30.656 11.508 2.275 1 94.25 166 ASN A CA 1
ATOM 1230 C C . ASN A 1 166 ? 29.828 11.289 3.539 1 94.25 166 ASN A C 1
ATOM 1232 O O . ASN A 1 166 ? 29.891 10.227 4.152 1 94.25 166 ASN A O 1
ATOM 1236 N N . ILE A 1 167 ? 29.125 12.312 3.867 1 97.62 167 ILE A N 1
ATOM 1237 C CA . ILE A 1 167 ? 28.266 12.273 5.035 1 97.62 167 ILE A CA 1
ATOM 1238 C C . ILE A 1 167 ? 26.797 12.414 4.598 1 97.62 167 ILE A C 1
ATOM 1240 O O . ILE A 1 167 ? 26.469 13.305 3.812 1 97.62 167 ILE A O 1
ATOM 1244 N N . PHE A 1 168 ? 25.938 11.547 5.152 1 97.88 168 PHE A N 1
ATOM 1245 C CA . PHE A 1 168 ? 24.547 11.508 4.754 1 97.88 168 PHE A CA 1
ATOM 1246 C C . PHE A 1 168 ? 23.625 11.695 5.957 1 97.88 168 PHE A C 1
ATOM 1248 O O . PHE A 1 168 ? 23.984 11.305 7.074 1 97.88 168 PHE A O 1
ATOM 1255 N N . GLU A 1 169 ? 22.5 12.273 5.715 1 98.38 169 GLU A N 1
ATOM 1256 C CA . GLU A 1 169 ? 21.469 12.375 6.738 1 98.38 169 GLU A CA 1
ATOM 1257 C C . GLU A 1 169 ? 20.797 11.023 6.977 1 98.38 169 GLU A C 1
ATOM 1259 O O . GLU A 1 169 ? 20.875 10.125 6.137 1 98.38 169 GLU A O 1
ATOM 1264 N N . ALA A 1 170 ? 20.188 10.922 8.094 1 98.56 170 ALA A N 1
ATOM 1265 C CA . ALA A 1 170 ? 19.422 9.734 8.461 1 98.56 170 ALA A CA 1
ATOM 1266 C C . ALA A 1 170 ? 17.922 10.039 8.469 1 98.56 170 ALA A C 1
ATOM 1268 O O . ALA A 1 170 ? 17.484 11.023 9.07 1 98.56 170 ALA A O 1
ATOM 1269 N N . PHE A 1 171 ? 17.125 9.25 7.801 1 98.81 171 PHE A N 1
ATOM 1270 C CA . PHE A 1 171 ? 15.672 9.273 7.887 1 98.81 171 PHE A CA 1
ATOM 1271 C C . PHE A 1 171 ? 15.148 7.988 8.523 1 98.81 171 PHE A C 1
ATOM 1273 O O . PHE A 1 171 ? 15.398 6.891 8.023 1 98.81 171 PHE A O 1
ATOM 1280 N N . ARG A 1 172 ? 14.508 8.109 9.625 1 98.81 172 ARG A N 1
ATOM 1281 C CA . ARG A 1 172 ? 13.891 6.93 10.211 1 98.81 172 ARG A CA 1
ATOM 1282 C C . ARG A 1 172 ? 12.648 6.516 9.422 1 98.81 172 ARG A C 1
ATOM 1284 O O . ARG A 1 172 ? 11.852 7.367 9.016 1 98.81 172 ARG A O 1
ATOM 1291 N N . LEU A 1 173 ? 12.477 5.242 9.219 1 98.81 173 LEU A N 1
ATOM 1292 C CA . LEU A 1 173 ? 11.352 4.719 8.461 1 98.81 173 LEU A CA 1
ATOM 1293 C C . LEU A 1 173 ? 10.25 4.23 9.398 1 98.81 173 LEU A C 1
ATOM 1295 O O . LEU A 1 173 ? 10.508 3.447 10.312 1 98.81 173 LEU A O 1
ATOM 1299 N N . TYR A 1 174 ? 9.031 4.73 9.125 1 98.75 174 TYR A N 1
ATOM 1300 C CA . TYR A 1 174 ? 7.859 4.316 9.883 1 98.75 174 TYR A CA 1
ATOM 1301 C C . TYR A 1 174 ? 6.848 3.621 8.984 1 98.75 174 TYR A C 1
ATOM 1303 O O . TYR A 1 174 ? 6.688 3.99 7.816 1 98.75 174 TYR A O 1
ATOM 1311 N N . ASN A 1 175 ? 6.207 2.607 9.547 1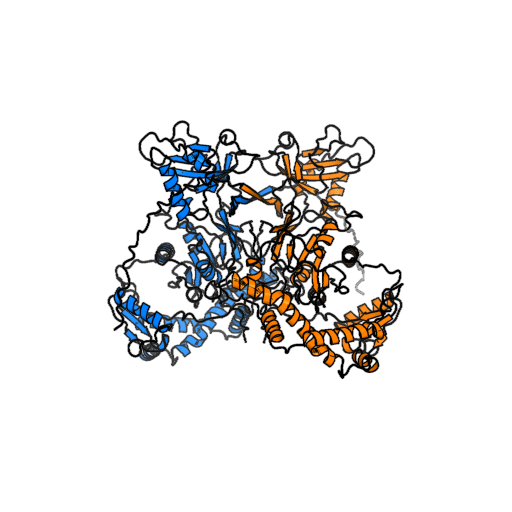 98 175 ASN A N 1
ATOM 1312 C CA . ASN A 1 175 ? 5.094 1.95 8.867 1 98 175 ASN A CA 1
ATOM 1313 C C . ASN A 1 175 ? 3.807 2.756 8.992 1 98 175 ASN A C 1
ATOM 1315 O O . ASN A 1 175 ? 3.441 3.184 10.086 1 98 175 ASN A O 1
ATOM 1319 N N . ASP A 1 176 ? 3.105 3.027 7.898 1 98.38 176 ASP A N 1
ATOM 1320 C CA . ASP A 1 176 ? 1.801 3.68 7.918 1 98.38 176 ASP A CA 1
ATOM 1321 C C . ASP A 1 176 ? 0.687 2.67 8.188 1 98.38 176 ASP A C 1
ATOM 1323 O O . ASP A 1 176 ? -0.171 2.439 7.336 1 98.38 176 ASP A O 1
ATOM 1327 N N . GLU A 1 177 ? 0.606 2.205 9.367 1 96.81 177 GLU A N 1
ATOM 1328 C CA . GLU A 1 177 ? -0.314 1.149 9.773 1 96.81 177 GLU A CA 1
ATOM 1329 C C . GLU A 1 177 ? -1.766 1.57 9.57 1 96.81 177 GLU A C 1
ATOM 1331 O O . GLU A 1 177 ? -2.625 0.734 9.281 1 96.81 177 GLU A O 1
ATOM 1336 N N . ASN A 1 178 ? -2.047 2.863 9.688 1 98.12 178 ASN A N 1
ATOM 1337 C CA . ASN A 1 178 ? -3.416 3.354 9.562 1 98.12 178 ASN A CA 1
ATOM 1338 C C . ASN A 1 178 ? -3.758 3.701 8.109 1 98.12 178 ASN A C 1
ATOM 1340 O O . ASN A 1 178 ? -4.859 4.172 7.828 1 98.12 178 ASN A O 1
ATOM 1344 N N . GLN A 1 179 ? -2.816 3.527 7.258 1 98 179 GLN A N 1
ATOM 1345 C CA . GLN A 1 179 ? -3 3.719 5.824 1 98 179 GLN A CA 1
ATOM 1346 C C . GLN A 1 179 ? -3.553 5.105 5.52 1 98 179 GLN A C 1
ATOM 1348 O O . GLN A 1 179 ? -4.496 5.25 4.738 1 98 179 GLN A O 1
ATOM 1353 N N . SER A 1 180 ? -3.014 6.074 6.172 1 98.75 180 SER A N 1
ATOM 1354 C CA . SER A 1 180 ? -3.439 7.461 6.016 1 98.75 180 SER A CA 1
ATOM 1355 C C . SER A 1 180 ? -2.799 8.102 4.785 1 98.75 180 SER A C 1
ATOM 1357 O O . SER A 1 180 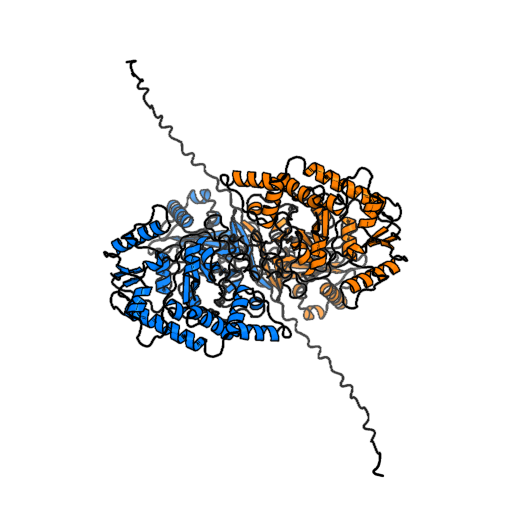? -3.342 9.055 4.223 1 98.75 180 SER A O 1
ATOM 1359 N N . PHE A 1 181 ? -1.712 7.559 4.383 1 98.81 181 PHE A N 1
ATOM 1360 C CA . PHE A 1 181 ? -0.91 8.188 3.34 1 98.81 181 PHE A CA 1
ATOM 1361 C C . PHE A 1 181 ? -1.124 7.488 2 1 98.81 181 PHE A C 1
ATOM 1363 O O . PHE A 1 181 ? -1.422 6.293 1.958 1 98.81 181 PHE A O 1
ATOM 1370 N N . LEU A 1 182 ? -1.033 8.305 0.958 1 98.56 182 LEU A N 1
ATOM 1371 C CA . LEU A 1 182 ? -0.897 7.762 -0.39 1 98.56 182 LEU A CA 1
ATOM 1372 C C . LEU A 1 182 ? 0.518 7.246 -0.627 1 98.56 182 LEU A C 1
ATOM 1374 O O . LEU A 1 182 ? 0.702 6.176 -1.215 1 98.56 182 LEU A O 1
ATOM 1378 N N . TYR A 1 183 ? 1.502 7.969 -0.238 1 98.25 183 TYR A N 1
ATOM 1379 C CA . TYR A 1 183 ? 2.91 7.59 -0.253 1 98.25 183 TYR A CA 1
ATOM 1380 C C . TYR A 1 183 ? 3.742 8.547 0.592 1 98.25 183 TYR A C 1
ATOM 1382 O O . TYR A 1 183 ? 3.293 9.648 0.915 1 98.25 183 TYR A O 1
ATOM 1390 N N . GLY A 1 184 ? 4.926 8.047 1.033 1 98.62 184 GLY A N 1
ATOM 1391 C CA . GLY A 1 184 ? 5.922 8.914 1.648 1 98.62 184 GLY A CA 1
ATOM 1392 C C . GLY A 1 184 ? 6.754 9.68 0.637 1 98.62 184 GLY A C 1
ATOM 1393 O O . GLY A 1 184 ? 6.848 9.281 -0.527 1 98.62 184 GLY A O 1
ATOM 1394 N N . THR A 1 185 ? 7.359 10.828 1.101 1 98.38 185 THR A N 1
ATOM 1395 C CA . THR A 1 185 ? 8.117 11.672 0.181 1 98.38 185 THR A CA 1
ATOM 1396 C C . THR A 1 185 ? 9.453 12.07 0.793 1 98.38 185 THR A C 1
ATOM 1398 O O . THR A 1 185 ? 9.625 12.023 2.014 1 98.38 185 THR A O 1
ATOM 1401 N N . ILE A 1 186 ? 10.367 12.406 -0.064 1 97.69 186 ILE A N 1
ATOM 1402 C CA . ILE A 1 186 ? 11.633 13.039 0.299 1 97.69 186 ILE A CA 1
ATOM 1403 C C . ILE A 1 186 ? 11.961 14.148 -0.702 1 97.69 186 ILE A C 1
ATOM 1405 O O . ILE A 1 186 ? 11.461 14.141 -1.829 1 97.69 186 ILE A O 1
ATOM 1409 N N . SER A 1 187 ? 12.766 15.055 -0.29 1 97.25 187 SER A N 1
ATOM 1410 C CA . SER A 1 187 ? 13.219 16.109 -1.191 1 97.25 187 SER A CA 1
ATOM 1411 C C . SER A 1 187 ? 14.016 15.539 -2.357 1 97.25 187 SER A C 1
ATOM 1413 O O . SER A 1 187 ? 14.781 14.586 -2.186 1 97.25 187 SER A O 1
ATOM 1415 N N . ASP A 1 188 ? 13.844 16.156 -3.535 1 95.38 188 ASP A N 1
ATOM 1416 C CA . ASP A 1 188 ? 14.656 15.734 -4.668 1 95.38 188 ASP A CA 1
ATOM 1417 C C . ASP A 1 188 ? 15.906 16.609 -4.797 1 95.38 188 ASP A C 1
ATOM 1419 O O . ASP A 1 188 ? 16.641 16.516 -5.785 1 95.38 188 ASP A O 1
ATOM 1423 N N . ASP A 1 189 ? 16.078 17.531 -3.881 1 92.38 189 ASP A N 1
ATOM 1424 C CA . ASP A 1 189 ? 17.203 18.453 -3.789 1 92.38 189 ASP A CA 1
ATOM 1425 C C . ASP A 1 189 ? 17.219 19.422 -4.961 1 92.38 189 ASP A C 1
ATOM 1427 O O . ASP A 1 189 ? 18.281 19.953 -5.324 1 92.38 189 ASP A O 1
ATOM 1431 N N . ARG A 1 190 ? 16.156 19.562 -5.613 1 94.25 190 ARG A N 1
ATOM 1432 C CA . ARG A 1 190 ? 16.016 20.5 -6.715 1 94.25 190 ARG A CA 1
ATOM 1433 C C . ARG A 1 190 ? 14.75 21.344 -6.555 1 94.25 190 ARG A C 1
ATOM 1435 O O . ARG A 1 190 ? 14.086 21.656 -7.539 1 94.25 190 ARG A O 1
ATOM 1442 N N . GLY A 1 191 ? 14.445 21.438 -5.328 1 94.62 191 GLY A N 1
ATOM 1443 C CA . GLY A 1 191 ? 13.305 22.297 -5.035 1 94.62 191 GLY A CA 1
ATOM 1444 C C . GLY A 1 191 ? 11.984 21.562 -5.047 1 94.62 191 GLY A C 1
ATOM 1445 O O . GLY A 1 191 ? 10.938 22.141 -4.785 1 94.62 191 GLY A O 1
ATOM 1446 N N . GLY A 1 192 ? 12.023 20.281 -5.418 1 97.69 192 GLY A N 1
ATOM 1447 C CA . GLY A 1 192 ? 10.828 19.453 -5.41 1 97.69 192 GLY A CA 1
ATOM 1448 C C . GLY A 1 192 ? 10.969 18.219 -4.531 1 97.69 192 GLY A C 1
ATOM 1449 O O . GLY A 1 192 ? 11.781 18.203 -3.604 1 97.69 192 GLY A O 1
ATOM 1450 N N . PHE A 1 193 ? 10.039 17.359 -4.75 1 98.44 193 PHE A N 1
ATOM 1451 C CA . PHE A 1 193 ? 9.992 16.141 -3.961 1 98.44 193 PHE A CA 1
ATOM 1452 C C . PHE A 1 193 ? 9.875 14.914 -4.867 1 98.44 193 PHE A C 1
ATOM 1454 O O . PHE A 1 193 ? 9.594 15.047 -6.059 1 98.44 193 PHE A O 1
ATOM 1461 N N . GLN A 1 194 ? 10.164 13.789 -4.312 1 97.75 194 GLN A N 1
ATOM 1462 C CA . GLN A 1 194 ? 9.945 12.492 -4.945 1 97.75 194 GLN A CA 1
ATOM 1463 C C . GLN A 1 194 ? 9.383 11.477 -3.949 1 97.75 194 GLN A C 1
ATOM 1465 O O . GLN A 1 194 ? 9.43 11.695 -2.738 1 97.75 194 GLN A O 1
ATOM 1470 N N . VAL A 1 195 ? 8.805 10.445 -4.508 1 98 195 VAL A N 1
ATOM 1471 C CA . VAL A 1 195 ? 8.297 9.367 -3.66 1 98 195 VAL A CA 1
ATOM 1472 C C . VAL A 1 195 ? 9.453 8.68 -2.951 1 98 195 VAL A C 1
ATOM 1474 O O . VAL A 1 195 ? 10.492 8.414 -3.561 1 98 195 VAL A O 1
ATOM 1477 N N . LEU A 1 196 ? 9.336 8.43 -1.662 1 98.44 196 LEU A N 1
ATOM 1478 C CA . LEU A 1 196 ? 10.336 7.711 -0.89 1 98.44 196 LEU A CA 1
ATOM 1479 C C . LEU A 1 196 ? 10.609 6.336 -1.497 1 98.44 196 LEU A C 1
ATOM 1481 O O . LEU A 1 196 ? 9.695 5.516 -1.615 1 98.44 196 LEU A O 1
ATOM 1485 N N . PRO A 1 197 ? 11.805 6.082 -1.917 1 98 197 PRO A N 1
ATOM 1486 C CA . PRO A 1 197 ? 12.102 4.785 -2.535 1 98 197 PRO A CA 1
ATOM 1487 C C . PRO A 1 197 ? 12.492 3.721 -1.513 1 98 197 PRO A C 1
ATOM 1489 O O . PRO A 1 197 ? 13.469 2.992 -1.714 1 98 197 PRO A O 1
ATOM 1492 N N . ALA A 1 198 ? 11.758 3.582 -0.444 1 98.06 198 ALA A N 1
ATOM 1493 C CA . ALA A 1 198 ? 12.039 2.627 0.626 1 98.06 198 ALA A CA 1
ATOM 1494 C C . ALA A 1 198 ? 10.742 2.051 1.192 1 98.06 198 ALA A C 1
ATOM 1496 O O . ALA A 1 198 ? 9.688 2.684 1.112 1 98.06 198 ALA A O 1
ATOM 1497 N N . ARG A 1 199 ? 10.953 0.869 1.667 1 96.75 199 ARG A N 1
ATOM 1498 C CA . ARG A 1 199 ? 9.836 0.138 2.26 1 96.75 199 ARG A CA 1
ATOM 1499 C C . ARG A 1 199 ? 10.305 -0.709 3.439 1 96.75 199 ARG A C 1
ATOM 1501 O O . ARG A 1 199 ? 11.367 -1.323 3.385 1 96.75 199 ARG A O 1
ATOM 1508 N N . ILE A 1 200 ? 9.508 -0.671 4.488 1 97.25 200 ILE A N 1
ATOM 1509 C CA . ILE A 1 200 ? 9.734 -1.622 5.57 1 97.25 200 ILE A CA 1
ATOM 1510 C C . ILE A 1 200 ? 8.547 -2.586 5.664 1 97.25 200 ILE A C 1
ATOM 1512 O O . ILE A 1 200 ? 7.57 -2.449 4.926 1 97.25 200 ILE A O 1
ATOM 1516 N N . SER A 1 201 ? 8.703 -3.574 6.527 1 96 201 SER A N 1
ATOM 1517 C CA . SER A 1 201 ? 7.703 -4.629 6.652 1 96 201 SER A CA 1
ATOM 1518 C C . SER A 1 201 ? 6.344 -4.055 7.039 1 96 201 SER A C 1
ATOM 1520 O O . SER A 1 201 ? 6.254 -3.203 7.926 1 96 201 SER A O 1
ATOM 1522 N N . GLY A 1 202 ? 5.328 -4.449 6.391 1 96.12 202 GLY A N 1
ATOM 1523 C CA . GLY A 1 202 ? 3.932 -4.09 6.586 1 96.12 202 GLY A CA 1
ATOM 1524 C C . GLY A 1 202 ? 2.984 -4.852 5.676 1 96.12 202 GLY A C 1
ATOM 1525 O O . GLY A 1 202 ? 3.402 -5.395 4.652 1 96.12 202 GLY A O 1
ATOM 1526 N N . ALA A 1 203 ? 1.741 -4.973 6.102 1 96.56 203 ALA A N 1
ATOM 1527 C CA . ALA A 1 203 ? 0.729 -5.664 5.309 1 96.56 203 ALA A CA 1
ATOM 1528 C C . ALA A 1 203 ? 0.029 -4.703 4.352 1 96.56 203 ALA A C 1
ATOM 1530 O O . ALA A 1 203 ? -1.015 -4.137 4.684 1 96.56 203 ALA A O 1
ATOM 1531 N N . ALA A 1 204 ? 0.601 -4.586 3.158 1 96.69 204 ALA A N 1
ATOM 1532 C CA . ALA A 1 204 ? 0.072 -3.67 2.148 1 96.69 204 ALA A CA 1
ATOM 1533 C C . ALA A 1 204 ? -0.054 -2.256 2.703 1 96.69 204 ALA A C 1
ATOM 1535 O O . ALA A 1 204 ? -1.103 -1.62 2.568 1 96.69 204 ALA A O 1
ATOM 1536 N N . THR A 1 205 ? 0.961 -1.731 3.398 1 97.62 205 THR A N 1
ATOM 1537 C CA . THR A 1 205 ? 0.997 -0.396 3.986 1 97.62 205 THR A CA 1
ATOM 1538 C C . THR A 1 205 ? 2.152 0.417 3.41 1 97.62 205 THR A C 1
ATOM 1540 O O . THR A 1 205 ? 3.129 -0.147 2.914 1 97.62 205 THR A O 1
ATOM 1543 N N . GLU A 1 206 ? 2.014 1.701 3.432 1 97.94 206 GLU A N 1
ATOM 1544 C CA . GLU A 1 206 ? 3.068 2.602 2.979 1 97.94 206 GLU A CA 1
ATOM 1545 C C . GLU A 1 206 ? 4.109 2.83 4.07 1 97.94 206 GLU A C 1
ATOM 1547 O O . GLU A 1 206 ? 3.875 2.498 5.234 1 97.94 206 GLU A O 1
ATOM 1552 N N . THR A 1 207 ? 5.289 3.236 3.654 1 98.69 207 THR A N 1
ATOM 1553 C CA . THR A 1 207 ? 6.375 3.621 4.551 1 98.69 207 THR A CA 1
ATOM 1554 C C . THR A 1 207 ? 6.633 5.121 4.473 1 98.69 207 THR A C 1
ATOM 1556 O O . THR A 1 207 ? 6.633 5.703 3.383 1 98.69 207 THR A O 1
ATOM 1559 N N . ILE A 1 208 ? 6.82 5.758 5.633 1 98.88 208 ILE A N 1
ATOM 1560 C CA . ILE A 1 208 ? 7.109 7.184 5.715 1 98.88 208 ILE A CA 1
ATOM 1561 C C . ILE A 1 208 ? 8.5 7.398 6.309 1 98.88 208 ILE A C 1
ATOM 1563 O O . ILE A 1 208 ? 8.836 6.812 7.344 1 98.88 208 ILE A O 1
ATOM 1567 N N . GLY A 1 209 ? 9.336 8.148 5.637 1 98.88 209 GLY A N 1
ATOM 1568 C CA . GLY A 1 209 ? 10.641 8.547 6.152 1 98.88 209 GLY A CA 1
ATOM 1569 C C . GLY A 1 209 ? 10.633 9.922 6.793 1 98.88 209 GLY A C 1
ATOM 1570 O O . GLY A 1 209 ? 10.18 10.891 6.188 1 98.88 209 GLY A O 1
ATOM 1571 N N . VAL A 1 210 ? 11.141 9.969 8 1 98.81 210 VAL A N 1
ATOM 1572 C CA . VAL A 1 210 ? 11.141 11.266 8.68 1 98.81 210 VAL A CA 1
ATOM 1573 C C . VAL A 1 210 ? 12.57 11.656 9.039 1 98.81 210 VAL A C 1
ATOM 1575 O O . VAL A 1 210 ? 13.352 10.82 9.516 1 98.81 210 VAL A O 1
ATOM 1578 N N . PRO A 1 211 ? 12.969 12.867 8.812 1 98.5 211 PRO A N 1
ATOM 1579 C CA . PRO A 1 211 ? 14.289 13.336 9.234 1 98.5 211 PRO A CA 1
ATOM 1580 C C . PRO A 1 211 ? 14.352 13.625 10.734 1 98.5 211 PRO A C 1
ATOM 1582 O O . PRO A 1 211 ? 13.312 13.727 11.391 1 98.5 211 PRO A O 1
ATOM 1585 N N . SER A 1 212 ? 15.594 13.711 11.211 1 98.75 212 SER A N 1
ATOM 1586 C CA . SER A 1 212 ? 15.812 14.102 12.602 1 98.75 212 SER A CA 1
ATOM 1587 C C . SER A 1 212 ? 15.352 15.531 12.852 1 98.75 212 SER A C 1
ATOM 1589 O O . SER A 1 212 ? 15.586 16.422 12.023 1 98.75 212 SER A O 1
ATOM 1591 N N . ARG A 1 213 ? 14.734 15.742 13.977 1 98.12 213 ARG A N 1
ATOM 1592 C CA . ARG A 1 213 ? 14.359 17.094 14.383 1 98.12 213 ARG A CA 1
ATOM 1593 C C . ARG A 1 213 ? 15.586 17.922 14.727 1 98.12 213 ARG A C 1
ATOM 1595 O O . ARG A 1 213 ? 15.555 19.156 14.648 1 98.12 213 ARG A O 1
ATOM 1602 N N . LEU A 1 214 ? 16.625 17.266 15 1 98.5 214 LEU A N 1
ATOM 1603 C CA . LEU A 1 214 ? 17.859 17.922 15.438 1 98.5 214 LEU A CA 1
ATOM 1604 C C . LEU A 1 214 ? 18.516 18.688 14.289 1 98.5 214 LEU A C 1
ATOM 1606 O O . LEU A 1 214 ? 19.359 19.547 14.516 1 98.5 214 LEU A O 1
ATOM 1610 N N . TYR A 1 215 ? 18.156 18.359 13.109 1 98.44 215 TYR A N 1
ATOM 1611 C CA . TYR A 1 215 ? 18.719 19.031 11.945 1 98.44 215 TYR A CA 1
ATOM 1612 C C . TYR A 1 215 ? 18.234 20.484 11.859 1 98.44 215 TYR A C 1
ATOM 1614 O O . TYR A 1 215 ? 18.766 21.281 11.094 1 98.44 215 TYR A O 1
ATOM 1622 N N . PHE A 1 216 ? 17.25 20.828 12.695 1 97.88 216 PHE A N 1
ATOM 1623 C CA . PHE A 1 216 ? 16.562 22.094 12.484 1 97.88 216 PHE A CA 1
ATOM 1624 C C . PHE A 1 216 ? 16.531 22.906 13.773 1 97.88 216 PHE A C 1
ATOM 1626 O O . PHE A 1 216 ? 16.453 22.344 14.867 1 97.88 216 PHE A O 1
ATOM 1633 N N . THR A 1 217 ? 16.609 24.156 13.586 1 96.19 217 THR A N 1
ATOM 1634 C CA . THR A 1 217 ? 16.422 25.141 14.648 1 96.19 217 THR A CA 1
ATOM 1635 C C . THR A 1 217 ? 15.469 26.25 14.195 1 96.19 217 THR A C 1
ATOM 1637 O O . THR A 1 217 ? 15.766 26.969 13.242 1 96.19 217 THR A O 1
ATOM 1640 N N . PRO A 1 218 ? 14.344 26.375 14.828 1 96.62 218 PRO A N 1
ATOM 1641 C CA . PRO A 1 218 ? 13.43 27.469 14.461 1 96.62 218 PRO A CA 1
ATOM 1642 C C . PRO A 1 218 ? 14.078 28.844 14.594 1 96.62 218 PRO A C 1
ATOM 1644 O O . PRO A 1 218 ? 14.836 29.078 15.531 1 96.62 218 PRO A O 1
ATOM 1647 N N . THR A 1 219 ? 13.852 29.688 13.609 1 97 219 THR A N 1
ATOM 1648 C CA . THR A 1 219 ? 14.227 31.094 13.594 1 97 219 THR A CA 1
ATOM 1649 C C . THR A 1 219 ? 13.016 31.984 13.328 1 97 219 THR A C 1
ATOM 1651 O O . THR A 1 219 ? 11.945 31.484 12.969 1 97 219 THR A O 1
ATOM 1654 N N . PRO A 1 220 ? 13.188 33.25 13.484 1 95.06 220 PRO A N 1
ATOM 1655 C CA . PRO A 1 220 ? 12.07 34.125 13.141 1 95.06 220 PRO A CA 1
ATOM 1656 C C . PRO A 1 220 ? 11.648 34.031 11.68 1 95.06 220 PRO A C 1
ATOM 1658 O O . PRO A 1 220 ? 10.469 34.156 11.352 1 95.06 220 PRO A O 1
ATOM 1661 N N . GLU A 1 221 ? 12.617 33.75 10.852 1 96.5 221 GLU A N 1
ATOM 1662 C CA . GLU A 1 221 ? 12.328 33.625 9.422 1 96.5 221 GLU A CA 1
ATOM 1663 C C . GLU A 1 221 ? 11.719 32.25 9.094 1 96.5 221 GLU A C 1
ATOM 1665 O O . GLU A 1 221 ? 11.008 32.125 8.094 1 96.5 221 GLU A O 1
ATOM 1670 N N . LYS A 1 222 ? 12.016 31.328 9.93 1 98.06 222 LYS A N 1
ATOM 1671 C CA . LYS A 1 222 ? 11.492 29.969 9.773 1 98.06 222 LYS A CA 1
ATOM 1672 C C . LYS A 1 222 ? 11 29.406 11.102 1 98.06 222 LYS A C 1
ATOM 1674 O O . LYS A 1 222 ? 11.531 28.406 11.594 1 98.06 222 LYS A O 1
ATOM 1679 N N . PRO A 1 223 ? 9.938 29.953 11.531 1 96.81 223 PRO A N 1
ATOM 1680 C CA . PRO A 1 223 ? 9.469 29.578 12.867 1 96.81 223 PRO A CA 1
ATOM 1681 C C . PRO A 1 223 ? 8.961 28.141 12.938 1 96.81 223 PRO A C 1
ATOM 1683 O O . PRO A 1 223 ? 8.789 27.594 14.031 1 96.81 223 PRO A O 1
ATOM 1686 N N . LEU A 1 224 ? 8.75 27.5 11.781 1 98.25 224 LEU A N 1
ATOM 1687 C CA . LEU A 1 224 ? 8.195 26.156 11.75 1 98.25 224 LEU A CA 1
ATOM 1688 C C . LEU A 1 224 ? 9.266 25.141 11.375 1 98.25 224 LEU A C 1
ATOM 1690 O O . LEU A 1 224 ? 8.953 24 11.047 1 98.25 224 LEU A O 1
ATOM 1694 N N . ALA A 1 225 ? 10.484 25.5 11.523 1 98.38 225 ALA A N 1
ATOM 1695 C CA . ALA A 1 225 ? 11.602 24.656 11.094 1 98.38 225 ALA A CA 1
ATOM 1696 C C . ALA A 1 225 ? 11.602 23.328 11.836 1 98.38 225 ALA A C 1
ATOM 1698 O O . ALA A 1 225 ? 11.57 23.297 13.07 1 98.38 225 ALA A O 1
ATOM 1699 N N . GLY A 1 226 ? 11.562 22.266 11.047 1 97.56 226 GLY A N 1
ATOM 1700 C CA . GLY A 1 226 ? 11.719 20.938 11.609 1 97.56 226 GLY A CA 1
ATOM 1701 C C . GLY A 1 226 ? 10.398 20.234 11.859 1 97.56 226 GLY A C 1
ATOM 1702 O O . GLY A 1 226 ? 10.367 19.016 12.078 1 97.56 226 GLY A O 1
ATOM 1703 N N . PHE A 1 227 ? 9.312 21 11.875 1 98.5 227 PHE A N 1
ATOM 1704 C CA . PHE A 1 227 ? 8.016 20.359 12.031 1 98.5 227 PHE A CA 1
ATOM 1705 C C . PHE A 1 227 ? 7.652 19.562 10.789 1 98.5 227 PHE A C 1
ATOM 1707 O O . PHE A 1 227 ? 7.891 20 9.664 1 98.5 227 PHE A O 1
ATOM 1714 N N . ARG A 1 228 ? 7.137 18.406 10.984 1 98.81 228 ARG A N 1
ATOM 1715 C CA . ARG A 1 228 ? 6.82 17.469 9.906 1 98.81 228 ARG A CA 1
ATOM 1716 C C . ARG A 1 228 ? 5.379 17.641 9.438 1 98.81 228 ARG A C 1
ATOM 1718 O O . ARG A 1 228 ? 4.477 17.844 10.25 1 98.81 228 ARG A O 1
ATOM 1725 N N . LEU A 1 229 ? 5.211 17.516 8.094 1 98.88 229 LEU A N 1
ATOM 1726 C CA . LEU A 1 229 ? 3.955 17.906 7.457 1 98.88 229 LEU A CA 1
ATOM 1727 C C . LEU A 1 229 ? 3.461 16.812 6.52 1 98.88 229 LEU A C 1
ATOM 1729 O O . LEU A 1 229 ? 4.242 16.25 5.746 1 98.88 229 LEU A O 1
ATOM 1733 N N . ALA A 1 230 ? 2.199 16.406 6.629 1 98.94 230 ALA A N 1
ATOM 1734 C CA . ALA A 1 230 ? 1.475 15.641 5.613 1 98.94 230 ALA A CA 1
ATOM 1735 C C . ALA A 1 230 ? 0.476 16.531 4.875 1 98.94 230 ALA A C 1
ATOM 1737 O O . ALA A 1 230 ? -0.12 17.438 5.465 1 98.94 230 ALA A O 1
ATOM 1738 N N . VAL A 1 231 ? 0.289 16.266 3.572 1 98.94 231 VAL A N 1
ATOM 1739 C CA . VAL A 1 231 ? -0.577 17.141 2.773 1 98.94 231 VAL A CA 1
ATOM 1740 C C . VAL A 1 231 ? -1.611 16.281 2.035 1 98.94 231 VAL A C 1
ATOM 1742 O O . VAL A 1 231 ? -1.27 15.273 1.42 1 98.94 231 VAL A O 1
ATOM 1745 N N . LYS A 1 232 ? -2.85 16.734 2.1 1 98.94 232 LYS A N 1
ATOM 1746 C CA . LYS A 1 232 ? -3.934 16.094 1.365 1 98.94 232 LYS A CA 1
ATOM 1747 C C . LYS A 1 232 ? -3.625 16.031 -0.128 1 98.94 232 LYS A C 1
ATOM 1749 O O . LYS A 1 232 ? -3.205 17.031 -0.723 1 98.94 232 LYS A O 1
ATOM 1754 N N . ASP A 1 233 ? -3.898 14.875 -0.727 1 98.88 233 ASP A N 1
ATOM 1755 C CA . ASP A 1 233 ? -3.508 14.664 -2.117 1 98.88 233 ASP A CA 1
ATOM 1756 C C . ASP A 1 233 ? -4.48 15.344 -3.074 1 98.88 233 ASP A C 1
ATOM 1758 O O . ASP A 1 233 ? -4.988 14.719 -4.008 1 98.88 233 ASP A O 1
ATOM 1762 N N . ILE A 1 234 ? -4.773 16.594 -2.854 1 98.94 234 ILE A N 1
ATOM 1763 C CA . ILE A 1 234 ? -5.438 17.469 -3.812 1 98.94 234 ILE A CA 1
ATOM 1764 C C . ILE A 1 234 ? -4.555 18.688 -4.094 1 98.94 234 ILE A C 1
ATOM 1766 O O . ILE A 1 234 ? -4.836 19.469 -5.008 1 98.94 234 ILE A O 1
ATOM 1770 N N . TYR A 1 235 ? -3.496 18.812 -3.275 1 98.94 235 TYR A N 1
ATOM 1771 C CA . TYR A 1 235 ? -2.525 19.891 -3.441 1 98.94 235 TYR A CA 1
ATOM 1772 C C . TYR A 1 235 ? -1.383 19.453 -4.352 1 98.94 235 TYR A C 1
ATOM 1774 O O . TYR A 1 235 ? -0.765 18.422 -4.129 1 98.94 235 TYR A O 1
ATOM 1782 N N . ASP A 1 236 ? -1.067 20.344 -5.277 1 98.94 236 ASP A N 1
ATOM 1783 C CA . ASP A 1 236 ? 0.09 20.078 -6.125 1 98.94 236 ASP A CA 1
ATOM 1784 C C . ASP A 1 236 ? 1.395 20.297 -5.363 1 98.94 236 ASP A C 1
ATOM 1786 O O . ASP A 1 236 ? 1.503 21.25 -4.582 1 98.94 236 ASP A O 1
ATOM 1790 N N . VAL A 1 237 ? 2.312 19.438 -5.555 1 98.94 237 VAL A N 1
ATOM 1791 C CA . VAL A 1 237 ? 3.68 19.578 -5.066 1 98.94 237 VAL A CA 1
ATOM 1792 C C . VAL A 1 237 ? 4.664 19.266 -6.191 1 98.94 237 VAL A C 1
ATOM 1794 O O . VAL A 1 237 ? 4.523 18.25 -6.887 1 98.94 237 VAL A O 1
ATOM 1797 N N . LYS A 1 238 ? 5.625 20.156 -6.324 1 98.88 238 LYS A N 1
ATOM 1798 C CA . LYS A 1 238 ? 6.598 20 -7.402 1 98.88 238 LYS A CA 1
ATOM 1799 C C . LYS A 1 238 ? 7.277 18.641 -7.34 1 98.88 238 LYS A C 1
ATOM 1801 O O . LYS A 1 238 ? 7.82 18.25 -6.301 1 98.88 238 LYS A O 1
ATOM 1806 N N . GLY A 1 239 ? 7.207 17.875 -8.438 1 98.62 239 GLY A N 1
ATOM 1807 C CA . GLY A 1 239 ? 7.867 16.594 -8.562 1 98.62 239 GLY A CA 1
ATOM 1808 C C . GLY A 1 239 ? 6.953 15.422 -8.234 1 98.62 239 GLY A C 1
ATOM 1809 O O . GLY A 1 239 ? 7.301 14.266 -8.484 1 98.62 239 GLY A O 1
ATOM 1810 N N . LEU A 1 240 ? 5.789 15.711 -7.73 1 98.75 240 LEU A N 1
ATOM 1811 C CA . LEU A 1 240 ? 4.867 14.656 -7.32 1 98.75 240 LEU A CA 1
ATOM 1812 C C . LEU A 1 240 ? 3.592 14.695 -8.156 1 98.75 240 LEU A C 1
ATOM 1814 O O . LEU A 1 240 ? 3.189 15.758 -8.633 1 98.75 240 LEU A O 1
ATOM 1818 N N . ARG A 1 241 ? 3.031 13.555 -8.328 1 98.56 241 ARG A N 1
ATOM 1819 C CA . ARG A 1 241 ? 1.695 13.492 -8.906 1 98.56 241 ARG A CA 1
ATOM 1820 C C . ARG A 1 241 ? 0.628 13.812 -7.867 1 98.56 241 ARG A C 1
ATOM 1822 O O . ARG A 1 241 ? 0.837 13.609 -6.672 1 98.56 241 ARG A O 1
ATOM 1829 N N . THR A 1 242 ? -0.404 14.344 -8.32 1 98.75 242 THR A N 1
ATOM 1830 C CA . THR A 1 242 ? -1.63 14.516 -7.547 1 98.75 242 THR A CA 1
ATOM 1831 C C . THR A 1 242 ? -2.75 13.648 -8.109 1 98.75 242 THR A C 1
ATOM 1833 O O . THR A 1 242 ? -3.115 13.781 -9.281 1 98.75 242 THR A O 1
ATOM 1836 N N . GLY A 1 243 ? -3.311 12.789 -7.227 1 98.38 243 GLY A N 1
ATOM 1837 C CA . GLY A 1 243 ? -4.23 11.789 -7.742 1 98.38 243 GLY A CA 1
ATOM 1838 C C . GLY A 1 243 ? -5.676 12.055 -7.363 1 98.38 243 GLY A C 1
ATOM 1839 O O . GLY A 1 243 ? -6.594 11.508 -7.977 1 98.38 243 GLY A O 1
ATOM 1840 N N . CYS A 1 244 ? -5.91 12.836 -6.359 1 98.81 244 CYS A N 1
ATOM 1841 C CA . CYS A 1 244 ? -7.242 13.242 -5.93 1 98.81 244 CYS A CA 1
ATOM 1842 C C . CYS A 1 244 ? -8.117 12.031 -5.645 1 98.81 244 CYS A C 1
ATOM 1844 O O . CYS A 1 244 ? -9.312 12.039 -5.945 1 98.81 244 CYS A O 1
ATOM 1846 N N . GLY A 1 245 ? -7.582 10.977 -5.18 1 98.56 245 GLY A N 1
ATOM 1847 C CA . GLY A 1 245 ? -8.32 9.789 -4.773 1 98.56 245 GLY A CA 1
ATOM 1848 C C . GLY A 1 245 ? -8.75 8.93 -5.945 1 98.56 245 GLY A C 1
ATOM 1849 O O . GLY A 1 245 ? -9.578 8.031 -5.785 1 98.56 245 GLY A O 1
ATOM 1850 N N . ASN A 1 246 ? -8.305 9.188 -7.102 1 98.75 246 ASN A N 1
ATOM 1851 C CA . ASN A 1 246 ? -8.719 8.484 -8.312 1 98.75 246 ASN A CA 1
ATOM 1852 C C . ASN A 1 246 ? -7.527 7.902 -9.062 1 98.75 246 ASN A C 1
ATOM 1854 O O . ASN A 1 246 ? -6.598 8.633 -9.422 1 98.75 246 ASN A O 1
ATOM 1858 N N . ARG A 1 247 ? -7.57 6.566 -9.312 1 97.88 247 ARG A N 1
ATOM 1859 C CA . ARG A 1 247 ? -6.461 5.863 -9.945 1 97.88 247 ARG A CA 1
ATOM 1860 C C . ARG A 1 247 ? -6.227 6.383 -11.359 1 97.88 247 ARG A C 1
ATOM 1862 O O . ARG A 1 247 ? -5.082 6.594 -11.773 1 97.88 247 ARG A O 1
ATOM 1869 N N . ALA A 1 248 ? -7.289 6.543 -12.141 1 98.31 248 ALA A N 1
ATOM 1870 C CA . ALA A 1 248 ? -7.16 7.016 -13.516 1 98.31 248 ALA A CA 1
ATOM 1871 C C . ALA A 1 248 ? -6.582 8.43 -13.562 1 98.31 248 ALA A C 1
ATOM 1873 O O . ALA A 1 248 ? -5.754 8.734 -14.422 1 98.31 248 ALA A O 1
ATOM 1874 N N . PHE A 1 249 ? -7.07 9.273 -12.641 1 98.75 249 PHE A N 1
ATOM 1875 C CA . PHE A 1 249 ? -6.559 10.633 -12.547 1 98.75 249 PHE A CA 1
ATOM 1876 C C . PHE A 1 249 ? -5.062 10.633 -12.25 1 98.75 249 PHE A C 1
ATOM 1878 O O . PHE A 1 249 ? -4.297 11.359 -12.883 1 98.75 249 PHE A O 1
ATOM 1885 N N . TRP A 1 250 ? -4.617 9.805 -11.328 1 98.38 250 TRP A N 1
ATOM 1886 C CA . TRP A 1 250 ? -3.217 9.688 -10.938 1 98.38 250 TRP A CA 1
ATOM 1887 C C . TRP A 1 250 ? -2.359 9.219 -12.109 1 98.38 250 TRP A C 1
ATOM 1889 O O . TRP A 1 250 ? -1.241 9.703 -12.305 1 98.38 250 TRP A O 1
ATOM 1899 N N . GLN A 1 251 ? -2.85 8.344 -12.891 1 97.06 251 GLN A N 1
ATOM 1900 C CA . GLN A 1 251 ? -2.098 7.77 -14 1 97.06 251 GLN A CA 1
ATOM 1901 C C . GLN A 1 251 ? -2.041 8.734 -15.188 1 97.06 251 GLN A C 1
ATOM 1903 O O . GLN A 1 251 ? -1.052 8.758 -15.922 1 97.06 251 GLN A O 1
ATOM 1908 N N . LEU A 1 252 ? -3.035 9.461 -15.375 1 98.25 252 LEU A N 1
ATOM 1909 C CA . LEU A 1 252 ? -3.188 10.297 -16.562 1 98.25 252 LEU A CA 1
ATOM 1910 C C . LEU A 1 252 ? -2.246 11.492 -16.516 1 98.25 252 LEU A C 1
ATOM 1912 O O . LEU A 1 252 ? -1.613 11.836 -17.516 1 98.25 252 LEU A O 1
ATOM 1916 N N . TYR A 1 253 ? -2.17 12.148 -15.406 1 98.38 253 TYR A N 1
ATOM 1917 C CA . TYR A 1 253 ? -1.462 13.422 -15.344 1 98.38 253 TYR A CA 1
ATOM 1918 C C . TYR A 1 253 ? -0.047 13.234 -14.812 1 98.38 253 TYR A C 1
ATOM 1920 O O . TYR A 1 253 ? 0.172 12.461 -13.875 1 98.38 253 TYR A O 1
ATOM 1928 N N . PRO A 1 254 ? 0.934 13.93 -15.289 1 98 254 PRO A N 1
ATOM 1929 C CA . PRO A 1 254 ? 2.336 13.805 -14.883 1 98 254 PRO A CA 1
ATOM 1930 C C . PRO A 1 254 ? 2.635 14.508 -13.562 1 98 254 PRO A C 1
ATOM 1932 O O . PRO A 1 254 ? 1.778 15.219 -13.031 1 98 254 PRO A O 1
ATOM 1935 N N . PRO A 1 255 ? 3.811 14.281 -13.016 1 98.25 255 PRO A N 1
ATOM 1936 C CA . PRO A 1 255 ? 4.211 15.055 -11.836 1 98.25 255 PRO A CA 1
ATOM 1937 C C . PRO A 1 255 ? 4.117 16.562 -12.055 1 98.25 255 PRO A C 1
ATOM 1939 O O . PRO A 1 255 ? 4.375 17.047 -13.164 1 98.25 255 PRO A O 1
ATOM 1942 N N . LYS A 1 256 ? 3.816 17.188 -11 1 98.69 256 LYS A N 1
ATOM 1943 C CA . LYS A 1 256 ? 3.588 18.625 -11.102 1 98.69 256 LYS A CA 1
ATOM 1944 C C . LYS A 1 256 ? 4.906 19.391 -11.172 1 98.69 256 LYS A C 1
ATOM 1946 O O . LYS A 1 256 ? 5.926 18.938 -10.641 1 98.69 256 LYS A O 1
ATOM 1951 N N . ASN A 1 257 ? 4.895 20.547 -11.773 1 97.81 257 ASN A N 1
ATOM 1952 C CA . ASN A 1 257 ? 6.109 21.328 -11.961 1 97.81 257 ASN A CA 1
ATOM 1953 C C . ASN A 1 257 ? 6.211 22.469 -10.953 1 97.81 257 ASN A C 1
ATOM 1955 O O . ASN A 1 257 ? 7.215 23.188 -10.914 1 97.81 257 ASN A O 1
ATOM 1959 N N . ARG A 1 258 ? 5.145 22.594 -10.195 1 97.88 258 ARG A N 1
ATOM 1960 C CA . ARG A 1 258 ? 5.129 23.625 -9.172 1 97.88 258 ARG A CA 1
ATOM 1961 C C . ARG A 1 258 ? 4.402 23.141 -7.918 1 97.88 258 ARG A C 1
ATOM 1963 O O . ARG A 1 258 ? 3.539 22.266 -7.992 1 97.88 258 ARG A O 1
ATOM 1970 N N . THR A 1 259 ? 4.84 23.719 -6.82 1 98.81 259 THR A N 1
ATOM 1971 C CA . THR A 1 259 ? 4.141 23.5 -5.559 1 98.81 259 THR A CA 1
ATOM 1972 C C . THR A 1 259 ? 3.053 24.562 -5.355 1 98.81 259 THR A C 1
ATOM 1974 O O . THR A 1 259 ? 3.285 25.75 -5.57 1 98.81 259 THR A O 1
ATOM 1977 N N . ALA A 1 260 ? 1.864 24.078 -4.984 1 98.88 260 ALA A N 1
ATOM 1978 C CA . ALA A 1 260 ? 0.792 25.031 -4.672 1 98.88 260 ALA A CA 1
ATOM 1979 C C . ALA A 1 260 ? 1.27 26.094 -3.697 1 98.88 260 ALA A C 1
ATOM 1981 O O . ALA A 1 260 ? 1.938 25.797 -2.707 1 98.88 260 ALA A O 1
ATOM 1982 N N . PRO A 1 261 ? 0.9 27.344 -3.902 1 98.31 261 PRO A N 1
ATOM 1983 C CA . PRO A 1 261 ? 1.356 28.422 -3.037 1 98.31 261 PRO A CA 1
ATOM 1984 C C . PRO A 1 261 ? 1.036 28.188 -1.564 1 98.31 261 PRO A C 1
ATOM 1986 O O . PRO A 1 261 ? 1.844 28.516 -0.691 1 98.31 261 PRO A O 1
ATOM 1989 N N . ALA A 1 262 ? -0.125 27.641 -1.289 1 98.38 262 ALA A N 1
ATOM 1990 C CA . ALA A 1 262 ? -0.499 27.328 0.091 1 98.38 262 ALA A CA 1
ATOM 1991 C C . ALA A 1 262 ? 0.531 26.422 0.755 1 98.38 262 ALA A C 1
ATOM 1993 O O . ALA A 1 262 ? 0.938 26.672 1.894 1 98.38 262 ALA A O 1
ATOM 1994 N N . ILE A 1 263 ? 0.949 25.391 0.047 1 98.81 263 ILE A N 1
ATOM 1995 C CA . ILE A 1 263 ? 1.9 24.438 0.605 1 98.81 263 ILE A CA 1
ATOM 1996 C C . ILE A 1 263 ? 3.297 25.062 0.626 1 98.81 263 ILE A C 1
ATOM 1998 O O . ILE A 1 263 ? 4.043 24.891 1.593 1 98.81 263 ILE A O 1
ATOM 2002 N N . GLN A 1 264 ? 3.623 25.797 -0.394 1 98.5 264 GLN A N 1
ATOM 2003 C CA . GLN A 1 264 ? 4.934 26.438 -0.456 1 98.5 264 GLN A CA 1
ATOM 2004 C C . GLN A 1 264 ? 5.152 27.344 0.744 1 98.5 264 GLN A C 1
ATOM 2006 O O . GLN A 1 264 ? 6.262 27.422 1.277 1 98.5 264 GLN A O 1
ATOM 2011 N N . ARG A 1 265 ? 4.199 28.062 1.186 1 97.88 265 ARG A N 1
ATOM 2012 C CA . ARG A 1 265 ? 4.312 28.969 2.326 1 97.88 265 ARG A CA 1
ATOM 2013 C C . ARG A 1 265 ? 4.707 28.203 3.588 1 97.88 265 ARG A C 1
ATOM 2015 O O . ARG A 1 265 ? 5.488 28.703 4.402 1 97.88 265 ARG A O 1
ATOM 2022 N N . LEU A 1 266 ? 4.125 27.031 3.766 1 98.62 266 LEU A N 1
ATOM 2023 C CA . LEU A 1 266 ? 4.477 26.219 4.922 1 98.62 266 LEU A CA 1
ATOM 2024 C C . LEU A 1 266 ? 5.902 25.688 4.797 1 98.62 266 LEU A C 1
ATOM 2026 O O . LEU A 1 266 ? 6.652 25.688 5.777 1 98.62 266 LEU A O 1
ATOM 2030 N N . LEU A 1 267 ? 6.234 25.281 3.6 1 98.5 267 LEU A N 1
ATOM 2031 C CA . LEU A 1 267 ? 7.605 24.844 3.357 1 98.5 267 LEU A CA 1
ATOM 2032 C C . LEU A 1 267 ? 8.586 25.984 3.578 1 98.5 267 LEU A C 1
ATOM 2034 O O . LEU A 1 267 ? 9.656 25.797 4.156 1 98.5 267 LEU A O 1
ATOM 2038 N N . ASP A 1 268 ? 8.219 27.172 3.156 1 97.62 268 ASP A N 1
ATOM 2039 C CA . ASP A 1 268 ? 9.047 28.344 3.365 1 97.62 268 ASP A CA 1
ATOM 2040 C C . ASP A 1 268 ? 9.203 28.656 4.852 1 97.62 268 ASP A C 1
ATOM 2042 O O . ASP A 1 268 ? 10.211 29.234 5.27 1 97.62 268 ASP A O 1
ATOM 2046 N N . GLY A 1 269 ? 8.203 28.297 5.578 1 98.06 269 GLY A N 1
ATOM 2047 C CA . GLY A 1 269 ? 8.289 28.453 7.02 1 98.06 269 GLY A CA 1
ATOM 2048 C C . GLY A 1 269 ? 9.195 27.438 7.676 1 98.06 269 GLY A C 1
ATOM 2049 O O . GLY A 1 269 ? 9.531 27.547 8.859 1 98.06 269 GLY A O 1
ATOM 2050 N N . GLY A 1 270 ? 9.562 26.438 6.965 1 98.31 270 GLY A N 1
ATOM 2051 C CA . GLY A 1 270 ? 10.57 25.5 7.434 1 98.31 270 GLY A CA 1
ATOM 2052 C C . GLY A 1 270 ? 10.023 24.094 7.625 1 98.31 270 GLY A C 1
ATOM 2053 O O . GLY A 1 270 ? 10.773 23.172 7.961 1 98.31 270 GLY A O 1
ATOM 2054 N N . MET A 1 271 ? 8.742 23.859 7.449 1 98.56 271 MET A N 1
ATOM 2055 C CA . MET A 1 271 ? 8.188 22.531 7.648 1 98.56 271 MET A CA 1
ATOM 2056 C C . MET A 1 271 ? 8.82 21.531 6.68 1 98.56 271 MET A C 1
ATOM 2058 O O . MET A 1 271 ? 9.328 21.922 5.625 1 98.56 271 MET A O 1
ATOM 2062 N N . VAL A 1 272 ? 8.773 20.297 7.047 1 98.5 272 VAL A N 1
ATOM 2063 C CA . VAL A 1 272 ? 9.297 19.219 6.223 1 98.5 272 VAL A CA 1
ATOM 2064 C C . VAL A 1 272 ? 8.156 18.312 5.758 1 98.5 272 VAL A C 1
ATOM 2066 O O . VAL A 1 272 ? 7.457 17.719 6.574 1 98.5 272 VAL A O 1
ATOM 2069 N N . LEU A 1 273 ? 7.984 18.25 4.438 1 98.88 273 LEU A N 1
ATOM 2070 C CA . LEU A 1 273 ? 6.945 17.391 3.875 1 98.88 273 LEU A CA 1
ATOM 2071 C C . LEU A 1 273 ? 7.355 15.922 3.939 1 98.88 273 LEU A C 1
ATOM 2073 O O . LEU A 1 273 ? 8.391 15.539 3.391 1 98.88 273 LEU A O 1
ATOM 2077 N N . VAL A 1 274 ? 6.492 15.07 4.566 1 98.88 274 VAL A N 1
ATOM 2078 C CA . VAL A 1 274 ? 6.902 13.68 4.742 1 98.88 274 VAL A CA 1
ATOM 2079 C C . VAL A 1 274 ? 6.02 12.773 3.891 1 98.88 274 VAL A C 1
ATOM 2081 O O . VAL A 1 274 ? 6.34 11.594 3.695 1 98.88 274 VAL A O 1
ATOM 2084 N N . GLY A 1 275 ? 4.914 13.328 3.379 1 98.81 275 GLY A N 1
ATOM 2085 C CA . GLY A 1 275 ? 4.094 12.469 2.533 1 98.81 275 GLY A CA 1
ATOM 2086 C C . GLY A 1 275 ? 2.822 13.148 2.059 1 98.81 275 GLY A C 1
ATOM 2087 O O . GLY A 1 275 ? 2.449 14.211 2.562 1 98.81 275 GLY A O 1
ATOM 2088 N N . LYS A 1 276 ? 2.197 12.586 1.024 1 98.88 276 LYS A N 1
ATOM 2089 C CA . LYS A 1 276 ? 0.838 12.906 0.6 1 98.88 276 LYS A CA 1
ATOM 2090 C C . LYS A 1 276 ? -0.178 11.992 1.279 1 98.88 276 LYS A C 1
ATOM 2092 O O . LYS A 1 276 ? -0.014 10.773 1.287 1 98.88 276 LYS A O 1
ATOM 2097 N N . ALA A 1 277 ? -1.172 12.633 1.834 1 98.88 277 ALA A N 1
ATOM 2098 C CA . ALA A 1 277 ? -2.207 11.883 2.537 1 98.88 277 ALA A CA 1
ATOM 2099 C C . ALA A 1 277 ? -3.434 11.672 1.653 1 98.88 277 ALA A C 1
ATOM 2101 O O . ALA A 1 277 ? -3.762 12.531 0.828 1 98.88 277 ALA A O 1
ATOM 2102 N N . LYS A 1 278 ? -4.117 10.594 1.886 1 98.69 278 LYS A N 1
ATOM 2103 C CA . LYS A 1 278 ? -5.246 10.195 1.049 1 98.69 278 LYS A CA 1
ATOM 2104 C C . LYS A 1 278 ? -6.406 11.172 1.182 1 98.69 278 LYS A C 1
ATOM 2106 O O . LYS A 1 278 ? -6.59 11.781 2.238 1 98.69 278 LYS A O 1
ATOM 2111 N N . THR A 1 279 ? -7.141 11.273 0.128 1 98.69 279 THR A N 1
ATOM 2112 C CA . THR A 1 279 ? -8.414 11.992 0.084 1 98.69 279 THR A CA 1
ATOM 2113 C C . THR A 1 279 ? -9.516 11.102 -0.471 1 98.69 279 THR A C 1
ATOM 2115 O O . THR A 1 279 ? -9.25 10.203 -1.274 1 98.69 279 THR A O 1
ATOM 2118 N N . SER A 1 280 ? -10.727 11.312 0.053 1 98.06 280 SER A N 1
ATOM 2119 C CA . SER A 1 280 ? -11.82 10.734 -0.725 1 98.06 280 SER A CA 1
ATOM 2120 C C . SER A 1 280 ? -11.852 11.297 -2.139 1 98.06 280 SER A C 1
ATOM 2122 O O . SER A 1 280 ? -11.297 12.375 -2.396 1 98.06 280 SER A O 1
ATOM 2124 N N . GLN A 1 281 ? -12.445 10.609 -3.012 1 98.56 281 GLN A N 1
ATOM 2125 C CA . GLN A 1 281 ? -12.297 10.898 -4.434 1 98.56 281 GLN A CA 1
ATOM 2126 C C . GLN A 1 281 ? -12.852 12.273 -4.777 1 98.56 281 GLN A C 1
ATOM 2128 O O . GLN A 1 281 ? -14.016 12.562 -4.5 1 98.56 281 GLN A O 1
ATOM 2133 N N . PHE A 1 282 ? -11.945 13.164 -5.254 1 98.75 282 PHE A N 1
ATOM 2134 C CA . PHE A 1 282 ? -12.203 14.531 -5.688 1 98.75 282 PHE A CA 1
ATOM 2135 C C . PHE A 1 282 ? -12.812 15.352 -4.559 1 98.75 282 PHE A C 1
ATOM 2137 O O . PHE A 1 282 ? -13.641 16.234 -4.801 1 98.75 282 PHE A O 1
ATOM 2144 N N . ALA A 1 283 ? -12.484 14.953 -3.342 1 98.44 283 ALA A N 1
ATOM 2145 C CA . ALA A 1 283 ? -12.859 15.664 -2.121 1 98.44 283 ALA A CA 1
ATOM 2146 C C . ALA A 1 283 ? -14.359 15.531 -1.853 1 98.44 283 ALA A C 1
ATOM 2148 O O . ALA A 1 283 ? -14.945 16.359 -1.153 1 98.44 283 ALA A O 1
ATOM 2149 N N . ASN A 1 284 ? -14.977 14.562 -2.496 1 96.69 284 ASN A N 1
ATOM 2150 C CA . ASN A 1 284 ? -16.344 14.219 -2.146 1 96.69 284 ASN A CA 1
ATOM 2151 C C . ASN A 1 284 ? -16.406 13.297 -0.932 1 96.69 284 ASN A C 1
ATOM 2153 O O . ASN A 1 284 ? -15.648 12.328 -0.843 1 96.69 284 ASN A O 1
ATOM 2157 N N . GLY A 1 285 ? -17.25 13.695 0.011 1 93.06 285 GLY A N 1
ATOM 2158 C CA . GLY A 1 285 ? -17.375 12.812 1.164 1 93.06 285 GLY A CA 1
ATOM 2159 C C . GLY A 1 285 ? -17.719 11.383 0.789 1 93.06 285 GLY A C 1
ATOM 2160 O O . GLY A 1 285 ? -18.562 11.141 -0.065 1 93.06 285 GLY A O 1
ATOM 2161 N N . GLU A 1 286 ? -16.953 10.445 1.285 1 94.75 286 GLU A N 1
ATOM 2162 C CA . GLU A 1 286 ? -17.141 9.008 1.118 1 94.75 286 GLU A CA 1
ATOM 2163 C C . GLU A 1 286 ? -17.125 8.289 2.463 1 94.75 286 GLU A C 1
ATOM 2165 O O . GLU A 1 286 ? -16.438 8.719 3.391 1 94.75 286 GLU A O 1
ATOM 2170 N N . THR A 1 287 ? -17.906 7.273 2.537 1 94.25 287 THR A N 1
ATOM 2171 C CA . THR A 1 287 ? -17.953 6.48 3.762 1 94.25 287 THR A CA 1
ATOM 2172 C C . THR A 1 287 ? -17.188 5.172 3.588 1 94.25 287 THR A C 1
ATOM 2174 O O . THR A 1 287 ? -17.375 4.461 2.602 1 94.25 287 THR A O 1
ATOM 2177 N N . ALA A 1 288 ? -16.297 4.895 4.508 1 93.94 288 ALA A N 1
ATOM 2178 C CA . ALA A 1 288 ? -15.625 3.6 4.516 1 93.94 288 ALA A CA 1
ATOM 2179 C C . ALA A 1 288 ? -16.609 2.467 4.805 1 93.94 288 ALA A C 1
ATOM 2181 O O . ALA A 1 288 ? -17.469 2.596 5.672 1 93.94 288 ALA A O 1
ATOM 2182 N N . THR A 1 289 ? -16.594 1.372 4.16 1 93.06 289 THR A N 1
ATOM 2183 C CA . THR A 1 289 ? -15.648 0.819 3.191 1 93.06 289 THR A CA 1
ATOM 2184 C C . THR A 1 289 ? -16.25 0.838 1.788 1 93.06 289 THR A C 1
ATOM 2186 O O . THR A 1 289 ? -15.531 1.018 0.803 1 93.06 289 THR A O 1
ATOM 2189 N N . ASP A 1 290 ? -17.516 1.037 1.635 1 91.94 290 ASP A N 1
ATOM 2190 C CA . ASP A 1 290 ? -18.266 0.764 0.411 1 91.94 290 ASP A CA 1
ATOM 2191 C C . ASP A 1 290 ? -17.969 1.812 -0.659 1 91.94 290 ASP A C 1
ATOM 2193 O O . ASP A 1 290 ? -17.875 1.489 -1.845 1 91.94 290 ASP A O 1
ATOM 2197 N N . ASP A 1 291 ? -17.781 2.986 -0.202 1 95.25 291 ASP A N 1
ATOM 2198 C CA . ASP A 1 291 ? -17.609 4.082 -1.153 1 95.25 291 ASP A CA 1
ATOM 2199 C C . ASP A 1 291 ? -16.203 4.113 -1.719 1 95.25 291 ASP A C 1
ATOM 2201 O O . ASP A 1 291 ? -15.945 4.734 -2.754 1 95.25 291 ASP A O 1
ATOM 2205 N N . TRP A 1 292 ? -15.258 3.562 -1.01 1 96.88 292 TRP A N 1
ATOM 2206 C CA . TRP A 1 292 ? -13.844 3.688 -1.34 1 96.88 292 TRP A CA 1
ATOM 2207 C C . TRP A 1 292 ? -13.406 2.572 -2.283 1 96.88 292 TRP A C 1
ATOM 2209 O O . TRP A 1 292 ? -12.719 1.636 -1.871 1 96.88 292 TRP A O 1
ATOM 2219 N N . VAL A 1 293 ? -13.695 2.75 -3.572 1 97.38 293 VAL A N 1
ATOM 2220 C CA . VAL A 1 293 ? -13.453 1.708 -4.562 1 97.38 293 VAL A CA 1
ATOM 2221 C C . VAL A 1 293 ? -12.039 1.845 -5.121 1 97.38 293 VAL A C 1
ATOM 2223 O O . VAL A 1 293 ? -11.281 0.871 -5.16 1 97.38 293 VAL A O 1
ATOM 2226 N N . ASP A 1 294 ? -11.586 3.014 -5.453 1 97.81 294 ASP A N 1
ATOM 2227 C CA . ASP A 1 294 ? -10.289 3.23 -6.09 1 97.81 294 ASP A CA 1
ATOM 2228 C C . ASP A 1 294 ? -9.148 3.135 -5.074 1 97.81 294 ASP A C 1
ATOM 2230 O O . ASP A 1 294 ? -8.047 2.701 -5.406 1 97.81 294 ASP A O 1
ATOM 2234 N N . LEU A 1 295 ? -9.352 3.609 -3.887 1 97.62 295 LEU A N 1
ATOM 2235 C CA . LEU A 1 295 ? -8.383 3.525 -2.795 1 97.62 295 LEU A CA 1
ATOM 2236 C C . LEU A 1 295 ? -9.016 2.895 -1.559 1 97.62 295 LEU A C 1
ATOM 2238 O O . LEU A 1 295 ? -10.234 2.764 -1.478 1 97.62 295 LEU A O 1
ATOM 2242 N N . HIS A 1 296 ? -8.156 2.424 -0.71 1 97.19 296 HIS A N 1
ATOM 2243 C CA . HIS A 1 296 ? -8.633 1.921 0.573 1 97.19 296 HIS A CA 1
ATOM 2244 C C . HIS A 1 296 ? -8.734 3.043 1.602 1 97.19 296 HIS A C 1
ATOM 2246 O O . HIS A 1 296 ? -7.801 3.836 1.752 1 97.19 296 HIS A O 1
ATOM 2252 N N . ALA A 1 297 ? -9.828 3.162 2.307 1 97.31 297 ALA A N 1
ATOM 2253 C CA . ALA A 1 297 ? -10.047 4.23 3.281 1 97.31 297 ALA A CA 1
ATOM 2254 C C . ALA A 1 297 ? -9.07 4.117 4.445 1 97.31 297 ALA A C 1
ATOM 2256 O O . ALA A 1 297 ? -8.758 3.012 4.898 1 97.31 297 ALA A O 1
ATOM 2257 N N . PRO A 1 298 ? -8.609 5.246 4.969 1 98 298 PRO A N 1
ATOM 2258 C CA . PRO A 1 298 ? -7.742 5.242 6.145 1 98 298 PRO A CA 1
ATOM 2259 C C . PRO A 1 298 ? -8.438 4.688 7.387 1 98 298 PRO A C 1
ATOM 2261 O O . PRO A 1 298 ? -9.664 4.77 7.504 1 98 298 PRO A O 1
ATOM 2264 N N . TYR A 1 299 ? -7.641 4.199 8.336 1 97.75 299 TYR A N 1
ATOM 2265 C CA . TYR A 1 299 ? -8.164 3.701 9.602 1 97.75 299 TYR A CA 1
ATOM 2266 C C . TYR A 1 299 ? -8.125 4.789 10.672 1 97.75 299 TYR A C 1
ATOM 2268 O O . TYR A 1 299 ? -7.082 5.387 10.922 1 97.75 299 TYR A O 1
ATOM 2276 N N . ASN A 1 300 ? -9.266 5.047 11.234 1 97 300 ASN A N 1
ATOM 2277 C CA . ASN A 1 300 ? -9.367 5.914 12.406 1 97 300 ASN A CA 1
ATOM 2278 C C . ASN A 1 300 ? -8.852 5.219 13.664 1 97 300 ASN A C 1
ATOM 2280 O O . ASN A 1 300 ? -9.391 4.195 14.078 1 97 300 ASN A O 1
ATOM 2284 N N . PRO A 1 301 ? -7.82 5.754 14.305 1 94.88 301 PRO A N 1
ATOM 2285 C CA . PRO A 1 301 ? -7.211 5.059 15.438 1 94.88 301 PRO A CA 1
ATOM 2286 C C . PRO A 1 301 ? -8.078 5.117 16.703 1 94.88 301 PRO A C 1
ATOM 2288 O O . PRO A 1 301 ? -7.766 4.465 17.703 1 94.88 301 PRO A O 1
ATOM 2291 N N . ARG A 1 302 ? -9.125 5.828 16.719 1 91.31 302 ARG A N 1
ATOM 2292 C CA . ARG A 1 302 ? -9.953 5.984 17.906 1 91.31 302 ARG A CA 1
ATOM 2293 C C . ARG A 1 302 ? -10.859 4.773 18.109 1 91.31 302 ARG A C 1
ATOM 2295 O O . ARG A 1 302 ? -11.086 4 17.172 1 91.31 302 ARG A O 1
ATOM 2302 N N . GLY A 1 303 ? -11.266 4.652 19.344 1 89.19 303 GLY A N 1
ATOM 2303 C CA . GLY A 1 303 ? -12.156 3.547 19.672 1 89.19 303 GLY A CA 1
ATOM 2304 C C . GLY A 1 303 ? -11.523 2.188 19.453 1 89.19 303 GLY A C 1
ATOM 2305 O O . GLY A 1 303 ? -10.438 1.91 19.969 1 89.19 303 GLY A O 1
ATOM 2306 N N . ASP A 1 304 ? -12.188 1.383 18.609 1 89.56 304 ASP A N 1
ATOM 2307 C CA . ASP A 1 304 ? -11.688 0.037 18.344 1 89.56 304 ASP A CA 1
ATOM 2308 C C . ASP A 1 304 ? -10.742 0.028 17.141 1 89.56 304 ASP A C 1
ATOM 2310 O O . ASP A 1 304 ? -10.266 -1.031 16.734 1 89.56 304 ASP A O 1
ATOM 2314 N N . GLY A 1 305 ? -10.508 1.187 16.578 1 93.94 305 GLY A N 1
ATOM 2315 C CA . GLY A 1 305 ? -9.594 1.291 15.461 1 93.94 305 GLY A CA 1
ATOM 2316 C C . GLY A 1 305 ? -10.258 1.044 14.117 1 93.94 305 GLY A C 1
ATOM 2317 O O . GLY A 1 305 ? -9.594 0.994 13.086 1 93.94 305 GLY A O 1
ATOM 2318 N N . TYR A 1 306 ? -11.586 0.909 14.102 1 96 306 TYR A N 1
ATOM 2319 C CA . TYR A 1 306 ? -12.297 0.577 12.867 1 96 306 TYR A CA 1
ATOM 2320 C C . TYR A 1 306 ? -13.492 1.498 12.656 1 96 306 TYR A C 1
ATOM 2322 O O . TYR A 1 306 ? -14.523 1.076 12.133 1 96 306 TYR A O 1
ATOM 2330 N N . GLN A 1 307 ? -13.367 2.74 13.141 1 94.31 307 GLN A N 1
ATOM 2331 C CA . GLN A 1 307 ? -14.344 3.779 12.844 1 94.31 307 GLN A CA 1
ATOM 2332 C C . GLN A 1 307 ? -13.992 4.516 11.555 1 94.31 307 GLN A C 1
ATOM 2334 O O . GLN A 1 307 ? -12.844 4.484 11.109 1 94.31 307 GLN A O 1
ATOM 2339 N N . ASP A 1 308 ? -15.008 5.047 10.961 1 95.06 308 ASP A N 1
ATOM 2340 C CA . ASP A 1 308 ? -14.789 5.906 9.805 1 95.06 308 ASP A CA 1
ATOM 2341 C C . ASP A 1 308 ? -14.055 7.184 10.188 1 95.06 308 ASP A C 1
ATOM 2343 O O . ASP A 1 308 ? -14.336 7.777 11.234 1 95.06 308 ASP A O 1
ATOM 2347 N N . GLY A 1 309 ? -13.039 7.598 9.352 1 94.56 309 GLY A N 1
ATOM 2348 C CA . GLY A 1 309 ? -12.266 8.797 9.625 1 94.56 309 GLY A CA 1
ATOM 2349 C C . GLY A 1 309 ? -12.953 10.07 9.188 1 94.56 309 GLY A C 1
ATOM 2350 O O . GLY A 1 309 ? -12.516 11.172 9.516 1 94.56 309 GLY A O 1
ATOM 2351 N N . SER A 1 310 ? -13.953 9.914 8.414 1 91.75 310 SER A N 1
ATOM 2352 C CA . SER A 1 310 ? -14.898 10.961 8.039 1 91.75 310 SER A CA 1
ATOM 2353 C C . SER A 1 310 ? -14.344 11.828 6.918 1 91.75 310 SER A C 1
ATOM 2355 O O . SER A 1 310 ? -13.164 12.188 6.922 1 91.75 310 SER A O 1
ATOM 2357 N N . SER A 1 311 ? -15.141 12.133 5.934 1 87.19 311 SER A N 1
ATOM 2358 C CA . SER A 1 311 ? -15.062 13.211 4.949 1 87.19 311 SER A CA 1
ATOM 2359 C C . SER A 1 311 ? -13.812 13.078 4.086 1 87.19 311 SER A C 1
ATOM 2361 O O . SER A 1 311 ? -13.227 12 3.982 1 87.19 311 SER A O 1
ATOM 2363 N N . SER A 1 312 ? -13.523 14.25 3.338 1 95.56 312 SER A N 1
ATOM 2364 C CA . SER A 1 312 ? -12.539 14.164 2.266 1 95.56 312 SER A CA 1
ATOM 2365 C C . SER A 1 312 ? -11.125 14.367 2.799 1 95.56 312 SER A C 1
ATOM 2367 O O . SER A 1 312 ? -10.148 14.031 2.127 1 95.56 312 SER A O 1
ATOM 2369 N N . SER A 1 313 ? -10.969 14.984 3.971 1 98.5 313 SER A N 1
ATOM 2370 C CA . SER A 1 313 ? -9.648 15.133 4.578 1 98.5 313 SER A CA 1
ATOM 2371 C C . SER A 1 313 ? -9.375 14.008 5.57 1 98.5 313 SER A C 1
ATOM 2373 O O . SER A 1 313 ? -8.672 14.211 6.562 1 98.5 313 SER A O 1
ATOM 2375 N N . THR A 1 314 ? -9.938 12.859 5.32 1 98 314 THR A N 1
ATOM 2376 C CA . THR A 1 314 ? -9.805 11.711 6.215 1 98 314 THR A CA 1
ATOM 2377 C C . THR A 1 314 ? -8.344 11.297 6.355 1 98 314 THR A C 1
ATOM 2379 O O . THR A 1 314 ? -7.898 10.93 7.441 1 98 314 THR A O 1
ATOM 2382 N N . GLY A 1 315 ? -7.539 11.328 5.281 1 98.62 315 GLY A N 1
ATOM 2383 C CA . GLY A 1 315 ? -6.125 10.992 5.336 1 98.62 315 GLY A CA 1
ATOM 2384 C C . GLY A 1 315 ? -5.34 11.859 6.305 1 98.62 315 GLY A C 1
ATOM 2385 O O . GLY A 1 315 ? -4.785 11.367 7.285 1 98.62 315 GLY A O 1
ATOM 2386 N N . PRO A 1 316 ? -5.379 13.18 6.07 1 98.81 316 PRO A N 1
ATOM 2387 C CA . PRO A 1 316 ? -4.691 14.07 7.004 1 98.81 316 PRO A CA 1
ATOM 2388 C C . PRO A 1 316 ? -5.219 13.953 8.43 1 98.81 316 PRO A C 1
ATOM 2390 O O . PRO A 1 316 ? -4.438 13.969 9.383 1 98.81 316 PRO A O 1
ATOM 2393 N N . GLY A 1 317 ? -6.52 13.852 8.594 1 98.62 317 GLY A N 1
ATOM 2394 C CA . GLY A 1 317 ? -7.09 13.734 9.922 1 98.62 317 GLY A CA 1
ATOM 2395 C C . GLY A 1 317 ? -6.625 12.5 10.672 1 98.62 317 GLY A C 1
ATOM 2396 O O . GLY A 1 317 ? -6.199 12.594 11.828 1 98.62 317 GLY A O 1
ATOM 2397 N N . THR A 1 318 ? -6.695 11.344 10.008 1 98.75 318 THR A N 1
ATOM 2398 C CA . THR A 1 318 ? -6.289 10.094 10.648 1 98.75 318 THR A CA 1
ATOM 2399 C C . THR A 1 318 ? -4.777 10.07 10.867 1 98.75 318 THR A C 1
ATOM 2401 O O . THR A 1 318 ? -4.301 9.531 11.867 1 98.75 318 THR A O 1
ATOM 2404 N N . ALA A 1 319 ? -3.998 10.617 9.945 1 98.81 319 ALA A N 1
ATOM 2405 C CA . ALA A 1 319 ? -2.549 10.672 10.117 1 98.81 319 ALA A CA 1
ATOM 2406 C C . ALA A 1 319 ? -2.18 11.461 11.375 1 98.81 319 ALA A C 1
ATOM 2408 O O . ALA A 1 319 ? -1.364 11.008 12.18 1 98.81 319 ALA A O 1
ATOM 2409 N N . GLU A 1 320 ? -2.787 12.625 11.508 1 98.69 320 GLU A N 1
ATOM 2410 C CA . GLU A 1 320 ? -2.52 13.461 12.672 1 98.69 320 GLU A CA 1
ATOM 2411 C C . GLU A 1 320 ? -2.889 12.742 13.961 1 98.69 320 GLU A C 1
ATOM 2413 O O . GLU A 1 320 ? -2.17 12.844 14.961 1 98.69 320 GLU A O 1
ATOM 2418 N N . ALA A 1 321 ? -3.934 12.031 13.922 1 98.31 321 ALA A N 1
ATOM 2419 C CA . ALA A 1 321 ? -4.406 11.328 15.109 1 98.31 321 ALA A CA 1
ATOM 2420 C C . ALA A 1 321 ? -3.521 10.125 15.422 1 98.31 321 ALA A C 1
ATOM 2422 O O . ALA A 1 321 ? -3.258 9.828 16.594 1 98.31 321 ALA A O 1
ATOM 2423 N N . ALA A 1 322 ? -3.045 9.453 14.453 1 98.38 322 ALA A N 1
ATOM 2424 C CA . ALA A 1 322 ? -2.426 8.141 14.617 1 98.38 322 ALA A CA 1
ATOM 2425 C C . ALA A 1 322 ? -0.943 8.266 14.953 1 98.38 322 ALA A C 1
ATOM 2427 O O . ALA A 1 322 ? -0.382 7.418 15.648 1 98.38 322 ALA A O 1
ATOM 2428 N N . TYR A 1 323 ? -0.274 9.281 14.438 1 98.5 323 TYR A N 1
ATOM 2429 C CA . TYR A 1 323 ? 1.185 9.266 14.445 1 98.5 323 TYR A CA 1
ATOM 2430 C C . TYR A 1 323 ? 1.743 10.43 15.242 1 98.5 323 TYR A C 1
ATOM 2432 O O . TYR A 1 323 ? 1.788 11.562 14.75 1 98.5 323 TYR A O 1
ATOM 2440 N N . PRO A 1 324 ? 2.311 10.133 16.406 1 97.19 324 PRO A N 1
ATOM 2441 C CA . PRO A 1 324 ? 2.871 11.211 17.219 1 97.19 324 PRO A CA 1
ATOM 2442 C C . PRO A 1 324 ? 4.102 11.859 16.594 1 97.19 324 PRO A C 1
ATOM 2444 O O . PRO A 1 324 ? 4.469 12.977 16.953 1 97.19 324 PRO A O 1
ATOM 2447 N N . TRP A 1 325 ? 4.711 11.141 15.672 1 98.12 325 TRP A N 1
ATOM 2448 C CA . TRP A 1 325 ? 5.887 11.703 15.016 1 98.12 325 TRP A CA 1
ATOM 2449 C C . TRP A 1 325 ? 5.484 12.75 13.977 1 98.12 325 TRP A C 1
ATOM 2451 O O . TRP A 1 325 ? 6.328 13.508 13.492 1 98.12 325 TRP A O 1
ATOM 2461 N N . LEU A 1 326 ? 4.262 12.859 13.57 1 98.62 326 LEU A N 1
ATOM 2462 C CA . LEU A 1 326 ? 3.734 13.883 12.672 1 98.62 326 LEU A CA 1
ATOM 2463 C C . LEU A 1 326 ? 3.246 15.094 13.453 1 98.62 326 LEU A C 1
ATOM 2465 O O . LEU A 1 326 ? 2.516 14.945 14.438 1 98.62 326 LEU A O 1
ATOM 2469 N N . ASP A 1 327 ? 3.588 16.297 12.977 1 98.62 327 ASP A N 1
ATOM 2470 C CA . ASP A 1 327 ? 3.248 17.5 13.742 1 98.62 327 ASP A CA 1
ATOM 2471 C C . ASP A 1 327 ? 1.991 18.156 13.188 1 98.62 327 ASP A C 1
ATOM 2473 O O . ASP A 1 327 ? 1.172 18.688 13.945 1 98.62 327 ASP A O 1
ATOM 2477 N N . PHE A 1 328 ? 1.914 18.219 11.852 1 98.81 328 PHE A N 1
ATOM 2478 C CA . PHE A 1 328 ? 0.793 18.875 11.188 1 98.81 328 PHE A CA 1
ATOM 2479 C C . PHE A 1 328 ? 0.338 18.094 9.969 1 98.81 328 PHE A C 1
ATOM 2481 O O . PHE A 1 328 ? 1.135 17.375 9.352 1 98.81 328 PHE A O 1
ATOM 2488 N N . ALA A 1 329 ? -0.903 18.219 9.648 1 98.88 329 ALA A N 1
ATOM 2489 C CA . ALA A 1 329 ? -1.456 17.719 8.391 1 98.88 329 ALA A CA 1
ATOM 2490 C C . ALA A 1 329 ? -2.416 18.734 7.777 1 98.88 329 ALA A C 1
ATOM 2492 O O . ALA A 1 329 ? -3.229 19.344 8.484 1 98.88 329 ALA A O 1
ATOM 2493 N N . VAL A 1 330 ? -2.299 18.922 6.469 1 98.88 330 VAL A N 1
ATOM 2494 C CA . VAL A 1 330 ? -3.129 19.906 5.781 1 98.88 330 VAL A CA 1
ATOM 2495 C C . VAL A 1 330 ? -4.277 19.203 5.066 1 98.88 330 VAL A C 1
ATOM 2497 O O . VAL A 1 330 ? -4.066 18.203 4.379 1 98.88 330 VAL A O 1
ATOM 2500 N N . GLY A 1 331 ? -5.453 19.672 5.297 1 98.75 331 GLY A N 1
ATOM 2501 C CA . GLY A 1 331 ? -6.641 19.266 4.555 1 98.75 331 GLY A CA 1
ATOM 2502 C C . GLY A 1 331 ? -7.344 20.438 3.887 1 98.75 331 GLY A C 1
ATOM 2503 O O . GLY A 1 331 ? -6.711 21.438 3.535 1 98.75 331 GLY A O 1
ATOM 2504 N N . SER A 1 332 ? -8.539 20.234 3.479 1 98.69 332 SER A N 1
ATOM 2505 C CA . SER A 1 332 ? -9.43 21.234 2.926 1 98.69 332 SER A CA 1
ATOM 2506 C C . SER A 1 332 ? -10.844 21.094 3.482 1 98.69 332 SER A C 1
ATOM 2508 O O . SER A 1 332 ? -11.195 20.047 4.02 1 98.69 332 SER A O 1
ATOM 2510 N N . ASP A 1 333 ? -11.539 22.203 3.404 1 98.31 333 ASP A N 1
ATOM 2511 C CA . ASP A 1 333 ? -12.922 22.188 3.867 1 98.31 333 ASP A CA 1
ATOM 2512 C C . ASP A 1 333 ? -13.82 23.016 2.945 1 98.31 333 ASP A C 1
ATOM 2514 O O . ASP A 1 333 ? -13.648 24.219 2.83 1 98.31 333 ASP A O 1
ATOM 2518 N N . THR A 1 334 ? -14.688 22.266 2.285 1 97.88 334 THR A N 1
ATOM 2519 C CA . THR A 1 334 ? -15.727 22.906 1.483 1 97.88 334 THR A CA 1
ATOM 2520 C C . THR A 1 334 ? -17.047 22.938 2.236 1 97.88 334 THR A C 1
ATOM 2522 O O . THR A 1 334 ? -17.734 23.953 2.26 1 97.88 334 THR A O 1
ATOM 2525 N N . GLY A 1 335 ? -17.375 21.844 2.811 1 95.88 335 GLY A N 1
ATOM 2526 C CA . GLY A 1 335 ? -18.641 21.719 3.521 1 95.88 335 GLY A CA 1
ATOM 2527 C C . GLY A 1 335 ? -18.516 20.969 4.832 1 95.88 335 GLY A C 1
ATOM 2528 O O . GLY A 1 335 ? -19.516 20.672 5.48 1 95.88 335 GLY A O 1
ATOM 2529 N N . GLY A 1 336 ? -17.328 20.688 5.285 1 96.25 336 GLY A N 1
ATOM 2530 C CA . GLY A 1 336 ? -17.172 19.969 6.535 1 96.25 336 GLY A CA 1
ATOM 2531 C C . GLY A 1 336 ? -15.93 19.094 6.566 1 96.25 336 GLY A C 1
ATOM 2532 O O . GLY A 1 336 ? -15.656 18.422 7.566 1 96.25 336 GLY A O 1
ATOM 2533 N N . SER A 1 337 ? -15.07 19.219 5.637 1 96.94 337 SER A N 1
ATOM 2534 C CA . SER A 1 337 ? -14.023 18.219 5.422 1 96.94 337 SER A CA 1
ATOM 2535 C C . SER A 1 337 ? -12.828 18.469 6.336 1 96.94 337 SER A C 1
ATOM 2537 O O . SER A 1 337 ? -11.883 17.672 6.359 1 96.94 337 SER A O 1
ATOM 2539 N N . MET A 1 338 ? -12.773 19.516 7.035 1 98 338 MET A N 1
ATOM 2540 C CA . MET A 1 338 ? -11.836 19.656 8.141 1 98 338 MET A CA 1
ATOM 2541 C C . MET A 1 338 ? -12.508 19.328 9.469 1 98 338 MET A C 1
ATOM 2543 O O . MET A 1 338 ? -11.977 18.562 10.266 1 98 338 MET A O 1
ATOM 2547 N N . ARG A 1 339 ? -13.625 19.891 9.68 1 97.06 339 ARG A N 1
ATOM 2548 C CA . ARG A 1 339 ? -14.352 19.766 10.938 1 97.06 339 ARG A CA 1
ATOM 2549 C C . ARG A 1 339 ? -14.789 18.328 11.18 1 97.06 339 ARG A C 1
ATOM 2551 O O . ARG A 1 339 ? -14.688 17.828 12.305 1 97.06 339 ARG A O 1
ATOM 2558 N N . GLY A 1 340 ? -15.25 17.672 10.109 1 96.25 340 GLY A N 1
ATOM 2559 C CA . GLY A 1 340 ? -15.625 16.266 10.219 1 96.25 340 GLY A CA 1
ATOM 2560 C C . GLY A 1 340 ? -14.492 15.375 10.703 1 96.25 340 GLY A C 1
ATOM 2561 O O . GLY A 1 340 ? -14.578 14.781 11.781 1 96.25 340 GLY A O 1
ATOM 2562 N N . PRO A 1 341 ? -13.438 15.391 9.953 1 97.06 341 PRO A N 1
ATOM 2563 C CA . PRO A 1 341 ? -12.297 14.562 10.367 1 97.06 341 PRO A CA 1
ATOM 2564 C C . PRO A 1 341 ? -11.742 14.977 11.727 1 97.06 341 PRO A C 1
ATOM 2566 O O . PRO A 1 341 ? -11.305 14.125 12.508 1 97.06 341 PRO A O 1
ATOM 2569 N N . ALA A 1 342 ? -11.688 16.234 12.008 1 97.31 342 ALA A N 1
ATOM 2570 C CA . ALA A 1 342 ? -11.227 16.672 13.32 1 97.31 342 ALA A CA 1
ATOM 2571 C C . ALA A 1 342 ? -12.062 16.047 14.43 1 97.31 342 ALA A C 1
ATOM 2573 O O . ALA A 1 342 ? -11.523 15.539 15.414 1 97.31 342 ALA A O 1
ATOM 2574 N N . GLY A 1 343 ? -13.352 16.109 14.281 1 95.56 343 GLY A N 1
ATOM 2575 C CA . GLY A 1 343 ? -14.258 15.523 15.258 1 95.56 343 GLY A CA 1
ATOM 2576 C C . GLY A 1 343 ? -14.148 14.016 15.352 1 95.56 343 GLY A C 1
ATOM 2577 O O . GLY A 1 343 ? -14.102 13.453 16.453 1 95.56 343 GLY A O 1
ATOM 2578 N N . ALA A 1 344 ? -14.086 13.344 14.219 1 95.81 344 ALA A N 1
ATOM 2579 C CA . ALA A 1 344 ? -14.062 11.891 14.172 1 95.81 344 ALA A CA 1
ATOM 2580 C C . ALA A 1 344 ? -12.773 11.336 14.773 1 95.81 344 ALA A C 1
ATOM 2582 O O . ALA A 1 344 ? -12.773 10.281 15.398 1 95.81 344 ALA A O 1
ATOM 2583 N N . ASN A 1 345 ? -11.68 12.086 14.594 1 96.25 345 ASN A N 1
ATOM 2584 C CA . ASN A 1 345 ? -10.367 11.562 14.977 1 96.25 345 ASN A CA 1
ATOM 2585 C C . ASN A 1 345 ? -9.852 12.219 16.25 1 96.25 345 ASN A C 1
ATOM 2587 O O . ASN A 1 345 ? -8.805 11.82 16.781 1 96.25 345 ASN A O 1
ATOM 2591 N N . GLY A 1 346 ? -10.5 13.188 16.766 1 94.94 346 GLY A N 1
ATOM 2592 C CA . GLY A 1 346 ? -10.141 13.805 18.031 1 94.94 346 GLY A CA 1
ATOM 2593 C C . GLY A 1 346 ? -8.891 14.656 17.938 1 94.94 346 GLY A C 1
ATOM 2594 O O . GLY A 1 346 ? -7.996 14.539 18.781 1 94.94 346 GLY A O 1
ATOM 2595 N N . VAL A 1 347 ? -8.797 15.414 16.922 1 97.12 347 VAL A N 1
ATOM 2596 C CA . VAL A 1 347 ? -7.676 16.328 16.75 1 97.12 347 VAL A CA 1
ATOM 2597 C C . VAL A 1 347 ? -8.195 17.75 16.5 1 97.12 347 VAL A C 1
ATOM 2599 O O . VAL A 1 347 ? -9.383 17.938 16.219 1 97.12 347 VAL A O 1
ATOM 2602 N N . PHE A 1 348 ? -7.309 18.75 16.641 1 97.81 348 PHE A N 1
ATOM 2603 C CA . PHE A 1 348 ? -7.68 20.125 16.297 1 97.81 348 PHE A CA 1
ATOM 2604 C C . PHE A 1 348 ? -7.684 20.328 14.789 1 97.81 348 PHE A C 1
ATOM 2606 O O . PHE A 1 348 ? -6.82 19.797 14.086 1 97.81 348 PHE A O 1
ATOM 2613 N N . GLY A 1 349 ? -8.648 20.922 14.281 1 97.19 349 GLY A N 1
ATOM 2614 C CA . GLY A 1 349 ? -8.773 21.312 12.883 1 97.19 349 GLY A CA 1
ATOM 2615 C C . GLY A 1 349 ? -9.68 22.516 12.688 1 97.19 349 GLY A C 1
ATOM 2616 O O . GLY A 1 349 ? -10.617 22.719 13.461 1 97.19 349 GLY A O 1
ATOM 2617 N N . ASN A 1 350 ? -9.406 23.312 11.656 1 95.75 350 ASN A N 1
ATOM 2618 C CA . ASN A 1 350 ? -10.203 24.531 11.484 1 95.75 350 ASN A CA 1
ATOM 2619 C C . ASN A 1 350 ? -10.602 24.719 10.023 1 95.75 350 ASN A C 1
ATOM 2621 O O . ASN A 1 350 ? -9.883 24.312 9.117 1 95.75 350 ASN A O 1
ATOM 2625 N N . ARG A 1 351 ? -11.68 25.234 9.828 1 96.69 351 ARG A N 1
ATOM 2626 C CA . ARG A 1 351 ? -12.062 25.891 8.586 1 96.69 351 ARG A CA 1
ATOM 2627 C C . ARG A 1 351 ? -11.875 27.406 8.688 1 96.69 351 ARG A C 1
ATOM 2629 O O . ARG A 1 351 ? -12.656 28.094 9.344 1 96.69 351 ARG A O 1
ATOM 2636 N N . PRO A 1 352 ? -10.906 27.938 8.047 1 95.19 352 PRO A N 1
ATOM 2637 C CA . PRO A 1 352 ? -10.688 29.375 8.117 1 95.19 352 PRO A CA 1
ATOM 2638 C C . PRO A 1 352 ? -11.672 30.172 7.254 1 95.19 352 PRO A C 1
ATOM 2640 O O . PRO A 1 352 ? -12.539 29.578 6.602 1 95.19 352 PRO A O 1
ATOM 2643 N N . SER A 1 353 ? -11.555 31.5 7.422 1 92.69 353 SER A N 1
ATOM 2644 C CA . SER A 1 353 ? -12.32 32.344 6.508 1 92.69 353 SER A CA 1
ATOM 2645 C C . SER A 1 353 ? -11.969 32.031 5.055 1 92.69 353 SER A C 1
ATOM 2647 O O . SER A 1 353 ? -10.82 31.703 4.746 1 92.69 353 SER A O 1
ATOM 2649 N N . HIS A 1 354 ? -12.992 32.125 4.23 1 94.5 354 HIS A N 1
ATOM 2650 C CA . HIS A 1 354 ? -12.773 31.938 2.801 1 94.5 354 HIS A CA 1
ATOM 2651 C C . HIS A 1 354 ? -11.711 32.906 2.281 1 94.5 354 HIS A C 1
ATOM 2653 O O . HIS A 1 354 ? -11.734 34.094 2.609 1 94.5 354 HIS A O 1
ATOM 2659 N N . GLY A 1 355 ? -10.719 32.375 1.608 1 94.19 355 GLY A N 1
ATOM 2660 C CA . GLY A 1 355 ? -9.68 33.219 1.028 1 94.19 355 GLY A CA 1
ATOM 2661 C C . GLY A 1 355 ? -8.492 33.438 1.955 1 94.19 355 GLY A C 1
ATOM 2662 O O . GLY A 1 355 ? -7.551 34.156 1.613 1 94.19 355 GLY A O 1
ATOM 2663 N N . ALA A 1 356 ? -8.477 32.781 3.055 1 95 356 ALA A N 1
ATOM 2664 C CA . ALA A 1 356 ? -7.418 33 4.039 1 95 356 ALA A CA 1
ATOM 2665 C C . ALA A 1 356 ? -6.059 32.562 3.473 1 95 356 ALA A C 1
ATOM 2667 O O . ALA A 1 356 ? -5.023 33.094 3.885 1 95 356 ALA A O 1
ATOM 2668 N N . VAL A 1 357 ? -6.027 31.656 2.605 1 95.69 357 VAL A N 1
ATOM 2669 C CA . VAL A 1 357 ? -4.828 31.234 1.888 1 95.69 357 VAL A CA 1
ATOM 2670 C C . VAL A 1 357 ? -5.176 30.938 0.431 1 95.69 357 VAL A C 1
ATOM 2672 O O . VAL A 1 357 ? -6.297 30.516 0.128 1 95.69 357 VAL A O 1
ATOM 2675 N N . SER A 1 358 ? -4.223 31.141 -0.452 1 96.25 358 SER A N 1
ATOM 2676 C CA . SER A 1 358 ? -4.449 30.891 -1.87 1 96.25 358 SER A CA 1
ATOM 2677 C C . SER A 1 358 ? -4.652 29.406 -2.139 1 96.25 358 SER A C 1
ATOM 2679 O O . SER A 1 358 ? -3.926 28.562 -1.602 1 96.25 358 SER A O 1
ATOM 2681 N N . LEU A 1 359 ? -5.586 29.141 -3.051 1 98 359 LEU A N 1
ATOM 2682 C CA . LEU A 1 359 ? -5.828 27.75 -3.42 1 98 359 LEU A CA 1
ATOM 2683 C C . LEU A 1 359 ? -5.508 27.516 -4.891 1 98 359 LEU A C 1
ATOM 2685 O O . LEU A 1 359 ? -6.09 26.625 -5.523 1 98 359 LEU A O 1
ATOM 2689 N N . ASP A 1 360 ? -4.617 28.344 -5.402 1 98.25 360 ASP A N 1
ATOM 2690 C CA . ASP A 1 360 ? -4.047 28.047 -6.711 1 98.25 360 ASP A CA 1
ATOM 2691 C C . ASP A 1 360 ? -3.324 26.703 -6.695 1 98.25 360 ASP A C 1
ATOM 2693 O O . ASP A 1 360 ? -2.639 26.359 -5.727 1 98.25 360 ASP A O 1
ATOM 2697 N N . ASP A 1 361 ? -3.457 25.906 -7.75 1 98.56 361 ASP A N 1
ATOM 2698 C CA . ASP A 1 361 ? -2.822 24.609 -7.918 1 98.56 361 ASP A CA 1
ATOM 2699 C C . ASP A 1 361 ? -3.324 23.609 -6.875 1 98.56 361 ASP A C 1
ATOM 2701 O O . ASP A 1 361 ? -2.568 22.75 -6.414 1 98.56 361 ASP A O 1
ATOM 2705 N N . VAL A 1 362 ? -4.535 23.812 -6.426 1 98.81 362 VAL A N 1
ATOM 2706 C CA . VAL A 1 362 ? -5.281 22.875 -5.586 1 98.81 362 VAL A CA 1
ATOM 2707 C C . VAL A 1 362 ? -6.551 22.438 -6.309 1 98.81 362 VAL A C 1
ATOM 2709 O O . VAL A 1 362 ? -7.293 23.266 -6.844 1 98.81 362 VAL A O 1
ATOM 2712 N N . MET A 1 363 ? -6.801 21.109 -6.43 1 98.81 363 MET A N 1
ATOM 2713 C CA . MET A 1 363 ? -8.016 20.641 -7.094 1 98.81 363 MET A CA 1
ATOM 2714 C C . MET A 1 363 ? -9.258 21.219 -6.418 1 98.81 363 MET A C 1
ATOM 2716 O O . MET A 1 363 ? -9.422 21.094 -5.203 1 98.81 363 MET A O 1
ATOM 2720 N N . PRO A 1 364 ? -10.125 21.875 -7.145 1 98.56 364 PRO A N 1
ATOM 2721 C CA . PRO A 1 364 ? -11.297 22.516 -6.547 1 98.56 364 PRO A CA 1
ATOM 2722 C C . PRO A 1 364 ? -12.477 21.578 -6.398 1 98.56 364 PRO A C 1
ATOM 2724 O O . PRO A 1 364 ? -12.672 20.688 -7.23 1 98.56 364 PRO A O 1
ATOM 2727 N N . LEU A 1 365 ? -13.18 21.719 -5.348 1 98.38 365 LEU A N 1
ATOM 2728 C CA . LEU A 1 365 ? -14.547 21.219 -5.266 1 98.38 365 LEU A CA 1
ATOM 2729 C C . LEU A 1 365 ? -15.555 22.297 -5.633 1 98.38 365 LEU A C 1
ATOM 2731 O O . LEU A 1 365 ? -16.328 22.141 -6.586 1 98.38 365 LEU A O 1
ATOM 2735 N N . SER A 1 366 ? -15.516 23.359 -4.934 1 98.31 366 SER A N 1
ATOM 2736 C CA . SER A 1 366 ? -16.281 24.562 -5.207 1 98.31 366 SER A CA 1
ATOM 2737 C C . SER A 1 366 ? -15.547 25.812 -4.738 1 98.31 366 SER A C 1
ATOM 2739 O O . SER A 1 366 ? -15.609 26.172 -3.559 1 98.31 366 SER A O 1
ATOM 2741 N N . PRO A 1 367 ? -14.984 26.531 -5.656 1 97.69 367 PRO A N 1
ATOM 2742 C CA . PRO A 1 367 ? -14.133 27.672 -5.285 1 97.69 367 PRO A CA 1
ATOM 2743 C C . PRO A 1 367 ? -14.836 28.672 -4.371 1 97.69 367 PRO A C 1
ATOM 2745 O O . PRO A 1 367 ? -14.195 29.297 -3.529 1 97.69 367 PRO A O 1
ATOM 2748 N N . GLU A 1 368 ? -16.125 28.781 -4.406 1 95.75 368 GLU A N 1
ATOM 2749 C CA . GLU A 1 368 ? -16.891 29.719 -3.596 1 95.75 368 GLU A CA 1
ATOM 2750 C C . GLU A 1 368 ? -16.984 29.25 -2.146 1 95.75 368 GLU A C 1
ATOM 2752 O O . GLU A 1 368 ? -17.359 30.031 -1.262 1 95.75 368 GLU A O 1
ATOM 2757 N N . LEU A 1 369 ? -16.547 28.031 -1.914 1 98 369 LEU A N 1
ATOM 2758 C CA . LEU A 1 369 ? -16.703 27.469 -0.582 1 98 369 LEU A CA 1
ATOM 2759 C C . LEU A 1 369 ? -15.398 26.859 -0.088 1 98 369 LEU A C 1
ATOM 2761 O O . LEU A 1 369 ? -15.219 26.656 1.114 1 98 369 LEU A O 1
ATOM 2765 N N . ASP A 1 370 ? -14.469 26.578 -0.943 1 98.5 370 ASP A N 1
ATOM 2766 C CA . ASP A 1 370 ? -13.242 25.859 -0.621 1 98.5 370 ASP A CA 1
ATOM 2767 C C . ASP A 1 370 ? -12.375 26.656 0.344 1 98.5 370 ASP A C 1
ATOM 2769 O O . ASP A 1 370 ? -12.203 27.859 0.177 1 98.5 370 ASP A O 1
ATOM 2773 N N . THR A 1 371 ? -11.898 26 1.366 1 98.12 371 THR A N 1
ATOM 2774 C CA . THR A 1 371 ? -10.891 26.562 2.262 1 98.12 371 THR A CA 1
ATOM 2775 C C . THR A 1 371 ? -9.82 25.516 2.576 1 98.12 371 THR A C 1
ATOM 2777 O O . THR A 1 371 ? -10 24.328 2.305 1 98.12 371 THR A O 1
ATOM 2780 N N . ALA A 1 372 ? -8.688 26 3.014 1 98.06 372 ALA A N 1
ATOM 2781 C CA . ALA A 1 372 ? -7.605 25.125 3.455 1 98.06 372 ALA A CA 1
ATOM 2782 C C . ALA A 1 372 ? -7.426 25.188 4.969 1 98.06 372 ALA A C 1
ATOM 2784 O O . ALA A 1 372 ? -7.375 26.281 5.547 1 98.06 372 ALA A O 1
ATOM 2785 N N . GLY A 1 373 ? -7.414 24.016 5.582 1 98.38 373 GLY A N 1
ATOM 2786 C CA . GLY A 1 373 ? -7.199 23.938 7.016 1 98.38 373 GLY A CA 1
ATOM 2787 C C . GLY A 1 373 ? -6.016 23.062 7.398 1 98.38 373 GLY A C 1
ATOM 2788 O O . GLY A 1 373 ? -5.453 22.375 6.555 1 98.38 373 GLY A O 1
ATOM 2789 N N . ILE A 1 374 ? -5.633 23.172 8.695 1 98.44 374 ILE A N 1
ATOM 2790 C CA . ILE A 1 374 ? -4.488 22.438 9.203 1 98.44 374 ILE A CA 1
ATOM 2791 C C . ILE A 1 374 ? -4.879 21.703 10.492 1 98.44 374 ILE A C 1
ATOM 2793 O O . ILE A 1 374 ? -5.59 22.266 11.328 1 98.44 374 ILE A O 1
ATOM 2797 N N . PHE A 1 375 ? -4.527 20.406 10.539 1 98.69 375 PHE A N 1
ATOM 2798 C CA . PHE A 1 375 ? -4.738 19.578 11.727 1 98.69 375 PHE A CA 1
ATOM 2799 C C . PHE A 1 375 ? -3.514 19.625 12.633 1 98.69 375 PHE A C 1
ATOM 2801 O O . PHE A 1 375 ? -2.381 19.672 12.156 1 98.69 375 PHE A O 1
ATOM 2808 N N . ALA A 1 376 ? -3.764 19.578 13.922 1 98.56 376 ALA A N 1
ATOM 2809 C CA . ALA A 1 376 ? -2.715 19.453 14.93 1 98.56 376 ALA A CA 1
ATOM 2810 C C . ALA A 1 376 ? -3.217 18.703 16.156 1 98.56 376 ALA A C 1
ATOM 2812 O O . ALA A 1 376 ? -4.426 18.594 16.375 1 98.56 376 ALA A O 1
ATOM 2813 N N . ARG A 1 377 ? -2.332 18.203 16.922 1 96.62 377 ARG A N 1
ATOM 2814 C CA . ARG A 1 377 ? -2.688 17.516 18.156 1 96.62 377 ARG A CA 1
ATOM 2815 C C . ARG A 1 377 ? -2.533 18.438 19.375 1 96.62 377 ARG A C 1
ATOM 2817 O O . ARG A 1 377 ? -3.039 18.141 20.453 1 96.62 377 ARG A O 1
ATOM 2824 N N . ASP A 1 378 ? -1.858 19.516 19.109 1 94.38 378 ASP A N 1
ATOM 2825 C CA . ASP A 1 378 ? -1.523 20.469 20.156 1 94.38 378 ASP A CA 1
ATOM 2826 C C . ASP A 1 378 ? -2.033 21.875 19.812 1 94.38 378 ASP A C 1
ATOM 2828 O O . ASP A 1 378 ? -1.764 22.375 18.719 1 94.38 378 ASP A O 1
ATOM 2832 N N . ALA A 1 379 ? -2.729 22.5 20.812 1 95.44 379 ALA A N 1
ATOM 2833 C CA . ALA A 1 379 ? -3.367 23.797 20.547 1 95.44 379 ALA A CA 1
ATOM 2834 C C . ALA A 1 379 ? -2.326 24.891 20.328 1 95.44 379 ALA A C 1
ATOM 2836 O O . ALA A 1 379 ? -2.529 25.781 19.516 1 95.44 379 ALA A O 1
ATOM 2837 N N . LYS A 1 380 ? -1.245 24.859 21.047 1 95.06 380 LYS A N 1
ATOM 2838 C CA . LYS A 1 380 ? -0.204 25.875 20.891 1 95.06 380 LYS A CA 1
ATOM 2839 C C . LYS A 1 380 ? 0.463 25.766 19.531 1 95.06 380 LYS A C 1
ATOM 2841 O O . LYS A 1 380 ? 0.715 26.781 18.875 1 95.06 380 LYS A O 1
ATOM 2846 N N . LEU A 1 381 ? 0.73 24.531 19.125 1 95.19 381 LEU A N 1
ATOM 2847 C CA . LEU A 1 381 ? 1.315 24.312 17.797 1 95.19 381 LEU A CA 1
ATOM 2848 C C . LEU A 1 381 ? 0.335 24.719 16.703 1 95.19 381 LEU A C 1
ATOM 2850 O O . LEU A 1 381 ? 0.736 25.281 15.68 1 95.19 381 LEU A O 1
ATOM 2854 N N . TRP A 1 382 ? -0.888 24.391 17 1 96.5 382 TRP A N 1
ATOM 2855 C CA . TRP A 1 382 ? -1.94 24.75 16.047 1 96.5 382 TRP A CA 1
ATOM 2856 C C . TRP A 1 382 ? -1.967 26.25 15.82 1 96.5 382 TRP A C 1
ATOM 2858 O O . TRP A 1 382 ? -2.029 26.719 14.672 1 96.5 382 TRP A O 1
ATOM 2868 N N . THR A 1 383 ? -1.859 27.062 16.859 1 93.44 383 THR A N 1
ATOM 2869 C CA . THR A 1 383 ? -1.833 28.516 16.797 1 93.44 383 THR A CA 1
ATOM 2870 C C . THR A 1 383 ? -0.595 29 16.047 1 93.44 383 THR A C 1
ATOM 2872 O O . THR A 1 383 ? -0.685 29.906 15.203 1 93.44 383 THR A O 1
ATOM 2875 N N . LEU A 1 384 ? 0.481 28.406 16.328 1 94.31 384 LEU A N 1
ATOM 2876 C CA . LEU A 1 384 ? 1.736 28.781 15.688 1 94.31 384 LEU A CA 1
ATOM 2877 C C . LEU A 1 384 ? 1.65 28.594 14.172 1 94.31 384 LEU A C 1
ATOM 2879 O O . LEU A 1 384 ? 2.014 29.5 13.414 1 94.31 384 LEU A O 1
ATOM 2883 N N . ALA A 1 385 ? 1.153 27.484 13.758 1 96.19 385 ALA A N 1
ATOM 2884 C CA . ALA A 1 385 ? 1.033 27.188 12.328 1 96.19 385 ALA A CA 1
ATOM 2885 C C . ALA A 1 385 ? 0.022 28.109 11.664 1 96.19 385 ALA A C 1
ATOM 2887 O O . ALA A 1 385 ? 0.254 28.609 10.555 1 96.19 385 ALA A O 1
ATOM 2888 N N . GLY A 1 386 ? -1.06 28.344 12.336 1 94.81 386 GLY A N 1
ATOM 2889 C CA . GLY A 1 386 ? -2.076 29.234 11.789 1 94.81 386 GLY A CA 1
ATOM 2890 C C . GLY A 1 386 ? -1.581 30.656 11.586 1 94.81 386 GLY A C 1
ATOM 2891 O O . GLY A 1 386 ? -1.85 31.266 10.547 1 94.81 386 GLY A O 1
ATOM 2892 N N . HIS A 1 387 ? -0.826 31.188 12.523 1 92.56 387 HIS A N 1
ATOM 2893 C CA . HIS A 1 387 ? -0.323 32.562 12.445 1 92.56 387 HIS A CA 1
ATOM 2894 C C . HIS A 1 387 ? 0.641 32.719 11.281 1 92.56 387 HIS A C 1
ATOM 2896 O O . HIS A 1 387 ? 0.679 33.781 10.648 1 92.56 387 HIS A O 1
ATOM 2902 N N . TRP A 1 388 ? 1.359 31.75 10.961 1 95 388 TRP A N 1
ATOM 2903 C CA . TRP A 1 388 ? 2.283 31.812 9.836 1 95 388 TRP A CA 1
ATOM 2904 C C . TRP A 1 388 ? 1.545 31.625 8.516 1 95 388 TRP A C 1
ATOM 2906 O O . TRP A 1 388 ? 1.788 32.344 7.547 1 95 388 TRP A O 1
ATOM 2916 N N . TRP A 1 389 ? 0.622 30.719 8.484 1 96.62 389 TRP A N 1
ATOM 2917 C CA . TRP A 1 389 ? 0.081 30.188 7.242 1 96.62 389 TRP A CA 1
ATOM 2918 C C . TRP A 1 389 ? -0.964 31.125 6.652 1 96.62 389 TRP A C 1
ATOM 2920 O O . TRP A 1 389 ? -0.974 31.375 5.445 1 96.62 389 TRP A O 1
ATOM 2930 N N . TYR A 1 390 ? -1.781 31.641 7.523 1 94.5 390 TYR A N 1
ATOM 2931 C CA . TYR A 1 390 ? -2.873 32.469 7.031 1 94.5 390 TYR A CA 1
ATOM 2932 C C . TYR A 1 390 ? -2.426 33.906 6.875 1 94.5 390 TYR A C 1
ATOM 2934 O O . TYR A 1 390 ? -1.896 34.531 7.812 1 94.5 390 TYR A O 1
ATOM 2942 N N . GLN A 1 391 ? -2.467 34.469 5.73 1 84.25 391 GLN A N 1
ATOM 2943 C CA . GLN A 1 391 ? -1.89 35.75 5.324 1 84.25 391 GLN A CA 1
ATOM 2944 C C . GLN A 1 391 ? -2.631 36.938 5.965 1 84.25 391 GLN A C 1
ATOM 2946 O O . GLN A 1 391 ? -2.029 37.969 6.262 1 84.25 391 GLN A O 1
ATOM 2951 N N . SER A 1 392 ? -3.789 36.844 6.09 1 74.81 392 SER A N 1
ATOM 2952 C CA . SER A 1 392 ? -4.535 38 6.617 1 74.81 392 SER A CA 1
ATOM 2953 C C . SER A 1 392 ? -4.809 37.844 8.109 1 74.81 392 SER A C 1
ATOM 2955 O O . SER A 1 392 ? -5.781 38.375 8.633 1 74.81 392 SER A O 1
ATOM 2957 N N . PHE A 1 393 ? -3.807 37.219 8.633 1 72 393 PHE A N 1
ATOM 2958 C CA . PHE A 1 393 ? -4.035 37 10.055 1 72 393 PHE A CA 1
ATOM 2959 C C . PHE A 1 393 ? -3.777 38.281 10.836 1 72 393 PHE A C 1
ATOM 2961 O O . PHE A 1 393 ? -2.742 38.938 10.656 1 72 393 PHE A O 1
ATOM 2968 N N . THR A 1 394 ? -4.742 38.719 11.523 1 75.31 394 THR A N 1
ATOM 2969 C CA . THR A 1 394 ? -4.66 39.906 12.406 1 75.31 394 THR A CA 1
ATOM 2970 C C . THR A 1 394 ? -4.797 39.469 13.867 1 75.31 394 THR A C 1
ATOM 2972 O O . THR A 1 394 ? -5.68 38.688 14.211 1 75.31 394 THR A O 1
ATOM 2975 N N . SER A 1 395 ? -3.773 39.906 14.578 1 80.69 395 SER A N 1
ATOM 2976 C CA . SER A 1 395 ? -3.896 39.688 16.016 1 80.69 395 SER A CA 1
ATOM 2977 C C . SER A 1 395 ? -4.793 40.75 16.656 1 80.69 395 SER A C 1
ATOM 2979 O O . SER A 1 395 ? -4.738 41.906 16.297 1 80.69 395 SER A O 1
ATOM 2981 N N . PHE A 1 396 ? -5.621 40.219 17.5 1 85.5 396 PHE A N 1
ATOM 2982 C CA . PHE A 1 396 ? -6.543 41.125 18.188 1 85.5 396 PHE A CA 1
ATOM 2983 C C . PHE A 1 396 ? -6.207 41.219 19.672 1 85.5 396 PHE A C 1
ATOM 2985 O O . PHE A 1 396 ? -5.727 40.25 20.266 1 85.5 396 PHE A O 1
ATOM 2992 N N . SER A 1 397 ? -6.465 42.312 20.25 1 87.81 397 SER A N 1
ATOM 2993 C CA . SER A 1 397 ? -5.992 42.594 21.594 1 87.81 397 SER A CA 1
ATOM 2994 C C . SER A 1 397 ? -6.941 42.031 22.656 1 87.81 397 SER A C 1
ATOM 2996 O O . SER A 1 397 ? -6.578 41.906 23.828 1 87.81 397 SER A O 1
ATOM 2998 N N . ARG A 1 398 ? -8.109 41.781 22.25 1 92.56 398 ARG A N 1
ATOM 2999 C CA . ARG A 1 398 ? -9.102 41.281 23.188 1 92.56 398 ARG A CA 1
ATOM 3000 C C . ARG A 1 398 ? -9.922 40.156 22.578 1 92.56 398 ARG A C 1
ATOM 3002 O O . ARG A 1 398 ? -9.93 39.969 21.359 1 92.56 398 ARG A O 1
ATOM 3009 N N . PHE A 1 399 ? -10.547 39.438 23.453 1 92.94 399 PHE A N 1
ATOM 3010 C CA . PHE A 1 399 ? -11.484 38.406 23.031 1 92.94 399 PHE A CA 1
ATOM 3011 C C . PHE A 1 399 ? -12.898 38.938 22.953 1 92.94 399 PHE A C 1
ATOM 3013 O O . PHE A 1 399 ? -13.234 39.906 23.641 1 92.94 399 PHE A O 1
ATOM 3020 N N . PRO A 1 400 ? -13.703 38.281 22.062 1 92.94 400 PRO A N 1
ATOM 3021 C CA . PRO A 1 400 ? -15.117 38.656 22.125 1 92.94 400 PRO A CA 1
ATOM 3022 C C . PRO A 1 400 ? -15.773 38.312 23.453 1 92.94 400 PRO A C 1
ATOM 3024 O O . PRO A 1 400 ? -15.305 37.406 24.156 1 92.94 400 PRO A O 1
ATOM 3027 N N . THR A 1 401 ? -16.891 39.031 23.781 1 90.44 401 THR A N 1
ATOM 3028 C CA . THR A 1 401 ? -17.484 38.812 25.094 1 90.44 401 THR A CA 1
ATOM 3029 C C . THR A 1 401 ? -18.922 38.281 24.969 1 90.44 401 THR A C 1
ATOM 3031 O O . THR A 1 401 ? -19.641 38.219 25.953 1 90.44 401 THR A O 1
ATOM 3034 N N . LYS A 1 402 ? -19.312 38 23.812 1 95.25 402 LYS A N 1
ATOM 3035 C CA . LYS A 1 402 ? -20.641 37.438 23.578 1 95.25 402 LYS A CA 1
ATOM 3036 C C . LYS A 1 402 ? -20.531 35.969 23.141 1 95.25 402 LYS A C 1
ATOM 3038 O O . LYS A 1 402 ? -19.734 35.656 22.25 1 95.25 402 LYS A O 1
ATOM 3043 N N . ILE A 1 403 ? -21.266 35.125 23.859 1 97.75 403 ILE A N 1
ATOM 3044 C CA . ILE A 1 403 ? -21.359 33.719 23.5 1 97.75 403 ILE A CA 1
ATOM 3045 C C . ILE A 1 403 ? -22.797 33.375 23.109 1 97.75 403 ILE A C 1
ATOM 3047 O O . ILE A 1 403 ? -23.703 33.469 23.953 1 97.75 403 ILE A O 1
ATOM 3051 N N . LEU A 1 404 ? -22.938 33.062 21.859 1 98 404 LEU A N 1
ATOM 3052 C CA . LEU A 1 404 ? -24.266 32.625 21.406 1 98 404 LEU A CA 1
ATOM 3053 C C . LEU A 1 404 ? -24.375 31.109 21.422 1 98 404 LEU A C 1
ATOM 3055 O O . LEU A 1 404 ? -23.547 30.406 20.859 1 98 404 LEU A O 1
ATOM 3059 N N . PHE A 1 405 ? -25.406 30.625 22.062 1 98.38 405 PHE A N 1
ATOM 3060 C CA . PHE A 1 405 ? -25.734 29.203 22.172 1 98.38 405 PHE A CA 1
ATOM 3061 C C . PHE A 1 405 ? -27.078 28.906 21.516 1 98.38 405 PHE A C 1
ATOM 3063 O O . PHE A 1 405 ? -28.125 29.078 22.125 1 98.38 405 PHE A O 1
ATOM 3070 N N . PRO A 1 406 ? -27.047 28.438 20.281 1 97.88 406 PRO A N 1
ATOM 3071 C CA . PRO A 1 406 ? -28.312 28.062 19.656 1 97.88 406 PRO A CA 1
ATOM 3072 C C . PRO A 1 406 ? -28.891 26.75 20.203 1 97.88 406 PRO A C 1
ATOM 3074 O O . PRO A 1 406 ? -28.344 25.688 19.953 1 97.88 406 PRO A O 1
ATOM 3077 N N . ILE A 1 407 ? -29.984 26.812 20.797 1 97.31 407 ILE A N 1
ATOM 3078 C CA . ILE A 1 407 ? -30.594 25.672 21.469 1 97.31 407 ILE A CA 1
ATOM 3079 C C . ILE A 1 407 ? -30.969 24.609 20.438 1 97.31 407 ILE A C 1
ATOM 3081 O O . ILE A 1 407 ? -30.922 23.422 20.719 1 97.31 407 ILE A O 1
ATOM 3085 N N . ASP A 1 408 ? -31.328 25.031 19.281 1 96.06 408 ASP A N 1
ATOM 3086 C CA . ASP A 1 408 ? -31.766 24.094 18.25 1 96.06 408 ASP A CA 1
ATOM 3087 C C . ASP A 1 408 ? -30.562 23.375 17.625 1 96.06 408 ASP A C 1
ATOM 3089 O O . ASP A 1 408 ? -30.734 22.359 16.953 1 96.06 408 ASP A O 1
ATOM 3093 N N . PHE A 1 409 ? -29.391 23.891 17.844 1 96.19 409 PHE A N 1
ATOM 3094 C CA . PHE A 1 409 ? -28.203 23.141 17.453 1 96.19 409 PHE A CA 1
ATOM 3095 C C . PHE A 1 409 ? -27.922 22.016 18.438 1 96.19 409 PHE A C 1
ATOM 3097 O O . PHE A 1 409 ? -27.531 20.906 18.031 1 96.19 409 PHE A O 1
ATOM 3104 N N . PHE A 1 410 ? -28.141 22.25 19.625 1 96.69 410 PHE A N 1
ATOM 3105 C CA . PHE A 1 410 ? -27.766 21.344 20.703 1 96.69 410 PHE A CA 1
ATOM 3106 C C . PHE A 1 410 ? -28.953 20.5 21.141 1 96.69 410 PHE A C 1
ATOM 3108 O O . PHE A 1 410 ? -28.797 19.547 21.906 1 96.69 410 PHE A O 1
ATOM 3115 N N . GLY A 1 411 ? -30.125 20.812 20.719 1 94.88 411 GLY A N 1
ATOM 3116 C CA . GLY A 1 411 ? -31.312 20.016 20.938 1 94.88 411 GLY A CA 1
ATOM 3117 C C . GLY A 1 411 ? -32.125 20.484 22.125 1 94.88 411 GLY A C 1
ATOM 3118 O O . GLY A 1 411 ? -33.312 20.125 22.25 1 94.88 411 GLY A O 1
ATOM 3119 N N . ALA A 1 412 ? -31.484 21.234 23.094 1 94.62 412 ALA A N 1
ATOM 3120 C CA . ALA A 1 412 ? -32.188 21.734 24.266 1 94.62 412 ALA A CA 1
ATOM 3121 C C . ALA A 1 412 ? -31.422 22.859 24.938 1 94.62 412 ALA A C 1
ATOM 3123 O O . ALA A 1 412 ? -30.25 23.078 24.641 1 94.62 412 ALA A O 1
ATOM 3124 N N . SER A 1 413 ? -32.188 23.578 25.781 1 97.44 413 SER A N 1
ATOM 3125 C CA . SER A 1 413 ? -31.516 24.516 26.672 1 97.44 413 SER A CA 1
ATOM 3126 C C . SER A 1 413 ? -30.656 23.766 27.688 1 97.44 413 SER A C 1
ATOM 3128 O O . SER A 1 413 ? -31.125 22.844 28.359 1 97.44 413 SER A O 1
ATOM 3130 N N . PHE A 1 414 ? -29.422 24.188 27.75 1 97.12 414 PHE A N 1
ATOM 3131 C CA . PHE A 1 414 ? -28.547 23.578 28.75 1 97.12 414 PHE A CA 1
ATOM 3132 C C . PHE A 1 414 ? -28.703 24.281 30.094 1 97.12 414 PHE A C 1
ATOM 3134 O O . PHE A 1 414 ? -28.312 23.734 31.141 1 97.12 414 PHE A O 1
ATOM 3141 N N . LEU A 1 415 ? -29.172 25.547 30.109 1 96.25 415 LEU A N 1
ATOM 3142 C CA . LEU A 1 415 ? -29.375 26.312 31.344 1 96.25 415 LEU A CA 1
ATOM 3143 C C . LEU A 1 415 ? -30.656 25.891 32.031 1 96.25 415 LEU A C 1
ATOM 3145 O O . LEU A 1 415 ? -30.656 25.703 33.25 1 96.25 415 LEU A O 1
ATOM 3149 N N . GLN A 1 416 ? -31.703 25.719 31.281 1 96.75 416 GLN A N 1
ATOM 3150 C CA . GLN A 1 416 ? -33 25.312 31.844 1 96.75 416 GLN A CA 1
ATOM 3151 C C . GLN A 1 416 ? -33.031 23.812 32.094 1 96.75 416 GLN A C 1
ATOM 3153 O O . GLN A 1 416 ? -33.656 23.359 33.062 1 96.75 416 GLN A O 1
ATOM 3158 N N . ASN A 1 417 ? -32.344 23.078 31.219 1 96.19 417 ASN A N 1
ATOM 3159 C CA . ASN A 1 417 ? -32.281 21.625 31.312 1 96.19 417 ASN A CA 1
ATOM 3160 C C . ASN A 1 417 ? -30.859 21.109 31.188 1 96.19 417 ASN A C 1
ATOM 3162 O O . ASN A 1 417 ? -30.469 20.594 30.156 1 96.19 417 ASN A O 1
ATOM 3166 N N . PRO A 1 418 ? -30.203 21.125 32.25 1 95.94 418 PRO A N 1
ATOM 3167 C CA . PRO A 1 418 ? -28.828 20.656 32.188 1 95.94 418 PRO A CA 1
ATOM 3168 C C . PRO A 1 418 ? -28.703 19.219 31.688 1 95.94 418 PRO A C 1
ATOM 3170 O O . PRO A 1 418 ? -29.516 18.359 32.062 1 95.94 418 PRO A O 1
ATOM 3173 N N . PRO A 1 419 ? -27.734 19.016 30.828 1 97.12 419 PRO A N 1
ATOM 3174 C CA . PRO A 1 419 ? -27.609 17.672 30.25 1 97.12 419 PRO A CA 1
ATOM 3175 C C . PRO A 1 419 ? -27.234 16.625 31.281 1 97.12 419 PRO A C 1
ATOM 3177 O O . PRO A 1 419 ? -26.562 16.938 32.281 1 97.12 419 PRO A O 1
ATOM 3180 N N . ALA A 1 420 ? -27.547 15.352 30.953 1 96.5 420 ALA A N 1
ATOM 3181 C CA . ALA A 1 420 ? -27.266 14.234 31.844 1 96.5 420 ALA A CA 1
ATOM 3182 C C . ALA A 1 420 ? -25.766 13.945 31.906 1 96.5 420 ALA A C 1
ATOM 3184 O O . ALA A 1 420 ? -25.078 14.016 30.875 1 96.5 420 ALA A O 1
ATOM 3185 N N . ALA A 1 421 ? -25.359 13.609 33.156 1 95.12 421 ALA A N 1
ATOM 3186 C CA . ALA A 1 421 ? -23.938 13.273 33.344 1 95.12 421 ALA A CA 1
ATOM 3187 C C . ALA A 1 421 ? -23.531 12.109 32.438 1 95.12 421 ALA A C 1
ATOM 3189 O O . ALA A 1 421 ? -24.297 11.148 32.281 1 95.12 421 ALA A O 1
ATOM 3190 N N . GLY A 1 422 ? -22.375 12.211 31.875 1 94.25 422 GLY A N 1
ATOM 3191 C CA . GLY A 1 422 ? -21.844 11.141 31.047 1 94.25 422 GLY A CA 1
ATOM 3192 C C . GLY A 1 422 ? -22.266 11.242 29.594 1 94.25 422 GLY A C 1
ATOM 3193 O O . GLY A 1 422 ? -21.797 10.484 28.75 1 94.25 422 GLY A O 1
ATOM 3194 N N . SER A 1 423 ? -23.078 12.141 29.281 1 95.25 423 SER A N 1
ATOM 3195 C CA . SER A 1 423 ? -23.5 12.336 27.906 1 95.25 423 SER A CA 1
ATOM 3196 C C . SER A 1 423 ? -22.562 13.25 27.141 1 95.25 423 SER A C 1
ATOM 3198 O O . SER A 1 423 ? -21.75 13.953 27.75 1 95.25 423 SER A O 1
ATOM 3200 N N . ALA A 1 424 ? -22.656 13.148 25.859 1 94.62 424 ALA A N 1
ATOM 3201 C CA . ALA A 1 424 ? -21.906 14.078 25.031 1 94.62 424 ALA A CA 1
ATOM 3202 C C . ALA A 1 424 ? -22.266 15.523 25.359 1 94.62 424 ALA A C 1
ATOM 3204 O O . ALA A 1 424 ? -21.406 16.391 25.422 1 94.62 424 ALA A O 1
ATOM 3205 N N . ASN A 1 425 ? -23.5 15.766 25.547 1 96.62 425 ASN A N 1
ATOM 3206 C CA . ASN A 1 425 ? -23.969 17.109 25.875 1 96.62 425 ASN A CA 1
ATOM 3207 C C . ASN A 1 425 ? -23.375 17.609 27.188 1 96.62 425 ASN A C 1
ATOM 3209 O O . ASN A 1 425 ? -23.125 18.797 27.344 1 96.62 425 ASN A O 1
ATOM 3213 N N . ALA A 1 426 ? -23.234 16.719 28.047 1 97.31 426 ALA A N 1
ATOM 3214 C CA . ALA A 1 426 ? -22.609 17.109 29.312 1 97.31 426 ALA A CA 1
ATOM 3215 C C . ALA A 1 426 ? -21.156 17.531 29.094 1 97.31 426 ALA A C 1
ATOM 3217 O O . ALA A 1 426 ? -20.672 18.453 29.75 1 97.31 426 ALA A O 1
ATOM 3218 N N . MET A 1 427 ? -20.562 16.844 28.281 1 96.12 427 MET A N 1
ATOM 3219 C CA . MET A 1 427 ? -19.188 17.219 27.938 1 96.12 427 MET A CA 1
ATOM 3220 C C . MET A 1 427 ? -19.141 18.578 27.266 1 96.12 427 MET A C 1
ATOM 3222 O O . MET A 1 427 ? -18.297 19.406 27.594 1 96.12 427 MET A O 1
ATOM 3226 N N . PHE A 1 428 ? -20.062 18.828 26.328 1 97.12 428 PHE A N 1
ATOM 3227 C CA . PHE A 1 428 ? -20.188 20.141 25.719 1 97.12 428 PHE A CA 1
ATOM 3228 C C . PHE A 1 428 ? -20.406 21.219 26.781 1 97.12 428 PHE A C 1
ATOM 3230 O O . PHE A 1 428 ? -19.75 22.266 26.766 1 97.12 428 PHE A O 1
ATOM 3237 N N . ASN A 1 429 ? -21.266 20.906 27.609 1 97.62 429 ASN A N 1
ATOM 3238 C CA . ASN A 1 429 ? -21.609 21.875 28.641 1 97.62 429 ASN A CA 1
ATOM 3239 C C . ASN A 1 429 ? -20.406 22.219 29.516 1 97.62 429 ASN A C 1
ATOM 3241 O O . ASN A 1 429 ? -20.25 23.359 29.953 1 97.62 429 ASN A O 1
ATOM 3245 N N . THR A 1 430 ? -19.688 21.219 29.875 1 97.5 430 THR A N 1
ATOM 3246 C CA . THR A 1 430 ? -18.469 21.422 30.656 1 97.5 430 THR A CA 1
ATOM 3247 C C . THR A 1 430 ? -17.516 22.375 29.922 1 97.5 430 THR A C 1
ATOM 3249 O O . THR A 1 430 ? -16.984 23.297 30.531 1 97.5 430 THR A O 1
ATOM 3252 N N . PHE A 1 431 ? -17.312 22.125 28.75 1 96.69 431 PHE A N 1
ATOM 3253 C CA . PHE A 1 431 ? -16.453 23 27.953 1 96.69 431 PHE A CA 1
ATOM 3254 C C . PHE A 1 431 ? -17.016 24.422 27.922 1 96.69 431 PHE A C 1
ATOM 3256 O O . PHE A 1 431 ? -16.266 25.391 28.094 1 96.69 431 PHE A O 1
ATOM 3263 N N . ILE A 1 432 ? -18.281 24.578 27.625 1 97.69 432 ILE A N 1
ATOM 3264 C CA . ILE A 1 432 ? -18.938 25.875 27.5 1 97.69 432 ILE A CA 1
ATOM 3265 C C . ILE A 1 432 ? -18.797 26.641 28.812 1 97.69 432 ILE A C 1
ATOM 3267 O O . ILE A 1 432 ? -18.531 27.844 28.812 1 97.69 432 ILE A O 1
ATOM 3271 N N . SER A 1 433 ? -18.984 25.969 29.875 1 97.69 433 SER A N 1
ATOM 3272 C CA . SER A 1 433 ? -18.812 26.609 31.172 1 97.69 433 SER A CA 1
ATOM 3273 C C . SER A 1 433 ? -17.391 27.125 31.375 1 97.69 433 SER A C 1
ATOM 3275 O O . SER A 1 433 ? -17.188 28.219 31.891 1 97.69 433 SER A O 1
ATOM 3277 N N . LYS A 1 434 ? -16.484 26.344 31.031 1 97.94 434 LYS A N 1
ATOM 3278 C CA . LYS A 1 434 ? -15.094 26.766 31.109 1 97.94 434 LYS A CA 1
ATOM 3279 C C . LYS A 1 434 ? -14.836 27.969 30.203 1 97.94 434 LYS A C 1
ATOM 3281 O O . LYS A 1 434 ? -14.078 28.875 30.578 1 97.94 434 LYS A O 1
ATOM 3286 N N . LEU A 1 435 ? -15.445 27.922 29.047 1 97.44 435 LEU A N 1
ATOM 3287 C CA . LEU A 1 435 ? -15.312 29.031 28.109 1 97.44 435 LEU A CA 1
ATOM 3288 C C . LEU A 1 435 ? -15.922 30.297 28.703 1 97.44 435 LEU A C 1
ATOM 3290 O O . LEU A 1 435 ? -15.352 31.391 28.578 1 97.44 435 LEU A O 1
ATOM 3294 N N . GLU A 1 436 ? -17.062 30.219 29.25 1 98 436 GLU A N 1
ATOM 3295 C CA . GLU A 1 436 ? -17.719 31.328 29.922 1 98 436 GLU A CA 1
ATOM 3296 C C . GLU A 1 436 ? -16.812 31.938 31 1 98 436 GLU A C 1
ATOM 3298 O O . GLU A 1 436 ? -16.672 33.156 31.078 1 98 436 GLU A O 1
ATOM 3303 N N . SER A 1 437 ? -16.234 31.094 31.75 1 97.94 437 SER A N 1
ATOM 3304 C CA . SER A 1 437 ? -15.32 31.531 32.781 1 97.94 437 SER A CA 1
ATOM 3305 C C . SER A 1 437 ? -14.102 32.25 32.188 1 97.94 437 SER A C 1
ATOM 3307 O O . SER A 1 437 ? -13.672 33.281 32.688 1 97.94 437 SER A O 1
ATOM 3309 N N . PHE A 1 438 ? -13.594 31.656 31.203 1 96.56 438 PHE A N 1
ATOM 3310 C CA . PHE A 1 438 ? -12.406 32.188 30.547 1 96.56 438 PHE A CA 1
ATOM 3311 C C . PHE A 1 438 ? -12.688 33.594 29.984 1 96.56 438 PHE A C 1
ATOM 3313 O O . PHE A 1 438 ? -11.859 34.5 30.109 1 96.56 438 PHE A O 1
ATOM 3320 N N . LEU A 1 439 ? -13.867 33.781 29.375 1 96.12 439 LEU A N 1
ATOM 3321 C CA . LEU A 1 439 ? -14.211 35.031 28.734 1 96.12 439 LEU A CA 1
ATOM 3322 C C . LEU A 1 439 ? -14.906 35.969 29.703 1 96.12 439 LEU A C 1
ATOM 3324 O O . LEU A 1 439 ? -15.227 37.094 29.359 1 96.12 439 LEU A O 1
ATOM 3328 N N . ASN A 1 440 ? -15.078 35.5 30.812 1 96.06 440 ASN A N 1
ATOM 3329 C CA . ASN A 1 440 ? -15.773 36.25 31.844 1 96.06 440 ASN A CA 1
ATOM 3330 C C . ASN A 1 440 ? -17.125 36.75 31.344 1 96.06 440 ASN A C 1
ATOM 3332 O O . ASN A 1 440 ? -17.406 37.938 31.406 1 96.06 440 ASN A O 1
ATOM 3336 N N . THR A 1 441 ? -17.891 35.906 30.812 1 96.62 441 THR A N 1
ATOM 3337 C CA . THR A 1 441 ? -19.234 36.188 30.328 1 96.62 441 THR A CA 1
ATOM 3338 C C . THR A 1 441 ? -20.109 34.938 30.406 1 96.62 441 THR A C 1
ATOM 3340 O O . THR A 1 441 ? -19.641 33.875 30.828 1 96.62 441 THR A O 1
ATOM 3343 N N . THR A 1 442 ? -21.453 35.094 30.109 1 96.62 442 THR A N 1
ATOM 3344 C CA . THR A 1 442 ? -22.375 33.969 30.109 1 96.62 442 THR A CA 1
ATOM 3345 C C . THR A 1 442 ? -23 33.781 28.719 1 96.62 442 THR A C 1
ATOM 3347 O O . THR A 1 442 ? -23.203 34.781 28 1 96.62 442 THR A O 1
ATOM 3350 N N . ARG A 1 443 ? -23.312 32.594 28.453 1 97.88 443 ARG A N 1
ATOM 3351 C CA . ARG A 1 443 ? -23.922 32.312 27.156 1 97.88 443 ARG A CA 1
ATOM 3352 C C . ARG A 1 443 ? -25.312 32.938 27.047 1 97.88 443 ARG A C 1
ATOM 3354 O O . ARG A 1 443 ? -26 33.125 28.062 1 97.88 443 ARG A O 1
ATOM 3361 N N . THR A 1 444 ? -25.609 33.344 25.875 1 97.62 444 THR A N 1
ATOM 3362 C CA . THR A 1 444 ? -26.969 33.719 25.516 1 97.62 444 THR A CA 1
ATOM 3363 C C . THR A 1 444 ? -27.625 32.625 24.672 1 97.62 444 THR A C 1
ATOM 3365 O O . THR A 1 444 ? -27.188 32.344 23.562 1 97.62 444 THR A O 1
ATOM 3368 N N . GLU A 1 445 ? -28.625 32.031 25.188 1 97.81 445 GLU A N 1
ATOM 3369 C CA . GLU A 1 445 ? -29.359 31 24.453 1 97.81 445 GLU A CA 1
ATOM 3370 C C . GLU A 1 445 ? -30.328 31.625 23.438 1 97.81 445 GLU A C 1
ATOM 3372 O O . GLU A 1 445 ? -31.062 32.562 23.781 1 97.81 445 GLU A O 1
ATOM 3377 N N . VAL A 1 446 ? -30.234 31.172 22.266 1 96.94 446 VAL A N 1
ATOM 3378 C CA . VAL A 1 446 ? -31.109 31.672 21.203 1 96.94 446 VAL A CA 1
ATOM 3379 C C . VAL A 1 446 ? -31.688 30.5 20.422 1 96.94 446 VAL A C 1
ATOM 3381 O O . VAL A 1 446 ? -31.234 29.359 20.578 1 96.94 446 VAL A O 1
ATOM 3384 N N . THR A 1 447 ? -32.75 30.703 19.719 1 97 447 THR A N 1
ATOM 3385 C CA . THR A 1 447 ? -33.219 29.797 18.672 1 97 447 THR A CA 1
ATOM 3386 C C . THR A 1 447 ? -32.844 30.328 17.297 1 97 447 THR A C 1
ATOM 3388 O O . THR A 1 447 ? -33.406 31.328 16.828 1 97 447 THR A O 1
ATOM 3391 N N . PHE A 1 448 ? -31.938 29.625 16.703 1 95.69 448 PHE A N 1
ATOM 3392 C CA . PHE A 1 448 ? -31.328 30.125 15.469 1 95.69 448 PHE A CA 1
ATOM 3393 C C . PHE A 1 448 ? -32.375 30.312 14.383 1 95.69 448 PHE A C 1
ATOM 3395 O O . PHE A 1 448 ? -32.375 31.312 13.672 1 95.69 448 PHE A O 1
ATOM 3402 N N . SER A 1 449 ? -33.281 29.344 14.195 1 95.69 449 SER A N 1
ATOM 3403 C CA . SER A 1 449 ? -34.344 29.422 13.203 1 95.69 449 SER A CA 1
ATOM 3404 C C . SER A 1 449 ? -35.281 30.594 13.484 1 95.69 449 SER A C 1
ATOM 3406 O O . SER A 1 449 ? -35.75 31.25 12.555 1 95.69 449 SER A O 1
ATOM 3408 N N . GLU A 1 450 ? -35.562 30.828 14.75 1 94.94 450 GLU A N 1
ATOM 3409 C CA . GLU A 1 450 ? -36.406 31.953 15.117 1 94.94 450 GLU A CA 1
ATOM 3410 C C . GLU A 1 450 ? -35.719 33.281 14.852 1 94.94 450 GLU A C 1
ATOM 3412 O O . GLU A 1 450 ? -36.375 34.25 14.477 1 94.94 450 GLU A O 1
ATOM 3417 N N . LEU A 1 451 ? -34.5 33.25 15.156 1 95.56 451 LEU A N 1
ATOM 3418 C CA . LEU A 1 451 ? -33.719 34.469 14.844 1 95.56 451 LEU A CA 1
ATOM 3419 C C . LEU A 1 451 ? -33.812 34.781 13.359 1 95.56 451 LEU A C 1
ATOM 3421 O O . LEU A 1 451 ? -33.969 35.969 12.992 1 95.56 451 LEU A O 1
ATOM 3425 N N . TRP A 1 452 ? -33.625 33.844 12.469 1 95.62 452 TRP A N 1
ATOM 3426 C CA . TRP A 1 452 ? -33.75 34.031 11.031 1 95.62 452 TRP A CA 1
ATOM 3427 C C . TRP A 1 452 ? -35.156 34.562 10.688 1 95.62 452 TRP A C 1
ATOM 3429 O O . TRP A 1 452 ? -35.281 35.562 9.953 1 95.62 452 TRP A O 1
ATOM 3439 N N . ASN A 1 453 ? -36.156 33.906 11.203 1 94.12 453 ASN A N 1
ATOM 3440 C CA . ASN A 1 453 ? -37.5 34.281 10.883 1 94.12 453 ASN A CA 1
ATOM 3441 C C . ASN A 1 453 ? -37.812 35.719 11.289 1 94.12 453 ASN A C 1
ATOM 3443 O O . ASN A 1 453 ? -38.562 36.438 10.617 1 94.12 453 ASN A O 1
ATOM 3447 N N . ALA A 1 454 ? -37.188 36.094 12.312 1 94.81 454 ALA A N 1
ATOM 3448 C CA . ALA A 1 454 ? -37.469 37.406 12.875 1 94.81 454 ALA A CA 1
ATOM 3449 C C . ALA A 1 454 ? -36.656 38.5 12.148 1 94.81 454 ALA A C 1
ATOM 3451 O O . ALA A 1 454 ? -37.062 39.656 12.133 1 94.81 454 ALA A O 1
ATOM 3452 N N . THR A 1 455 ? -35.531 38.094 11.578 1 95.44 455 THR A N 1
ATOM 3453 C CA . THR A 1 455 ? -34.625 39.156 11.164 1 95.44 455 THR A CA 1
ATOM 3454 C C . THR A 1 455 ? -34.25 39 9.703 1 95.44 455 THR A C 1
ATOM 3456 O O . THR A 1 455 ? -33.469 39.812 9.172 1 95.44 455 THR A O 1
ATOM 3459 N N . LYS A 1 456 ? -34.719 38 9.008 1 93.94 456 LYS A N 1
ATOM 3460 C CA . LYS A 1 456 ? -34.312 37.781 7.609 1 93.94 456 LYS A CA 1
ATOM 3461 C C . LYS A 1 456 ? -34.688 39 6.766 1 93.94 456 LYS A C 1
ATOM 3463 O O . LYS A 1 456 ? -35.625 39.75 7.109 1 93.94 456 LYS A O 1
ATOM 3468 N N . PRO A 1 457 ? -33.906 39.188 5.715 1 93.38 457 PRO A N 1
ATOM 3469 C CA . PRO A 1 457 ? -34.281 40.312 4.848 1 93.38 457 PRO A CA 1
ATOM 3470 C C . PRO A 1 457 ? -35.688 40.188 4.297 1 93.38 457 PRO A C 1
ATOM 3472 O O . PRO A 1 457 ? -36.156 39.094 3.961 1 93.38 457 PRO A O 1
ATOM 3475 N N . ALA A 1 458 ? -36.281 41.312 4.016 1 90 458 ALA A N 1
ATOM 3476 C CA . ALA A 1 458 ? -37.688 41.375 3.631 1 90 458 ALA A CA 1
ATOM 3477 C C . ALA A 1 458 ? -37.906 40.781 2.238 1 90 458 ALA A C 1
ATOM 3479 O O . ALA A 1 458 ? -38.969 40.219 1.947 1 90 458 ALA A O 1
ATOM 3480 N N . ASN A 1 459 ? -36.938 40.844 1.474 1 89.5 459 ASN A N 1
ATOM 3481 C CA . ASN A 1 459 ? -37.094 40.438 0.08 1 89.5 459 ASN A CA 1
ATOM 3482 C C . ASN A 1 459 ? -36.875 38.938 -0.091 1 89.5 459 ASN A C 1
ATOM 3484 O O . ASN A 1 459 ? -37.031 38.406 -1.191 1 89.5 459 ASN A O 1
ATOM 3488 N N . VAL A 1 460 ? -36.594 38.25 0.971 1 92.06 460 VAL A N 1
ATOM 3489 C CA . VAL A 1 460 ? -36.375 36.812 0.883 1 92.06 460 VAL A CA 1
ATOM 3490 C C . VAL A 1 460 ? -37.719 36.094 0.973 1 92.06 460 VAL A C 1
ATOM 3492 O O . VAL A 1 460 ? -38.469 36.281 1.926 1 92.06 460 VAL A O 1
ATOM 3495 N N . THR A 1 461 ? -37.969 35.25 0.037 1 86.44 461 THR A N 1
ATOM 3496 C CA . THR A 1 461 ? -39.281 34.625 -0.079 1 86.44 461 THR A CA 1
ATOM 3497 C C . THR A 1 461 ? -39.281 33.25 0.61 1 86.44 461 THR A C 1
ATOM 3499 O O . THR A 1 461 ? -40.344 32.719 0.947 1 86.44 461 THR A O 1
ATOM 3502 N N . ALA A 1 462 ? -38.156 32.656 0.795 1 90.25 462 ALA A N 1
ATOM 3503 C CA . ALA A 1 462 ? -38.094 31.359 1.451 1 90.25 462 ALA A CA 1
ATOM 3504 C C . ALA A 1 462 ? -38.688 31.438 2.854 1 90.25 462 ALA A C 1
ATOM 3506 O O . ALA A 1 462 ? -38.281 32.25 3.668 1 90.25 462 ALA A O 1
ATOM 3507 N N . PRO A 1 463 ? -39.594 30.547 3.115 1 89.69 463 PRO A N 1
ATOM 3508 C CA . PRO A 1 463 ? -40.25 30.641 4.41 1 89.69 463 PRO A CA 1
ATOM 3509 C C . PRO A 1 463 ? -39.344 30.312 5.582 1 89.69 463 PRO A C 1
ATOM 3511 O O . PRO A 1 463 ? -39.562 30.812 6.695 1 89.69 463 PRO A O 1
ATOM 3514 N N . THR A 1 464 ? -38.406 29.406 5.332 1 94.06 464 THR A N 1
ATOM 3515 C CA . THR A 1 464 ? -37.469 29.047 6.379 1 94.06 464 THR A CA 1
ATOM 3516 C C . THR A 1 464 ? -36.031 29.031 5.84 1 94.06 464 THR A C 1
ATOM 3518 O O . THR A 1 464 ? -35.812 29.016 4.625 1 94.06 464 THR A O 1
ATOM 3521 N N . LEU A 1 465 ? -35.125 29.094 6.789 1 94.81 465 LEU A N 1
ATOM 3522 C CA . LEU A 1 465 ? -33.719 28.984 6.422 1 94.81 465 LEU A CA 1
ATOM 3523 C C . LEU A 1 465 ? -33.438 27.641 5.75 1 94.81 465 LEU A C 1
ATOM 3525 O O . LEU A 1 465 ? -32.656 27.578 4.801 1 94.81 465 LEU A O 1
ATOM 3529 N N . GLN A 1 466 ? -34.031 26.609 6.199 1 94.31 466 GLN A N 1
ATOM 3530 C CA . GLN A 1 466 ? -33.875 25.266 5.621 1 94.31 466 GLN A CA 1
ATOM 3531 C C . GLN A 1 466 ? -34.312 25.25 4.156 1 94.31 466 GLN A C 1
ATOM 3533 O O . GLN A 1 466 ? -33.625 24.656 3.316 1 94.31 466 GLN A O 1
ATOM 3538 N N . THR A 1 467 ? -35.375 25.859 3.932 1 95 467 THR A N 1
ATOM 3539 C CA . THR A 1 467 ? -35.875 25.906 2.557 1 95 467 THR A CA 1
ATOM 3540 C C . THR A 1 467 ? -34.875 26.672 1.669 1 95 467 THR A C 1
ATOM 3542 O O . THR A 1 467 ? -34.656 26.281 0.525 1 95 467 THR A O 1
ATOM 3545 N N . LEU A 1 468 ? -34.406 27.781 2.207 1 95.38 468 LEU A N 1
ATOM 3546 C CA . LEU A 1 468 ? -33.469 28.609 1.445 1 95.38 468 LEU A CA 1
ATOM 3547 C C . LEU A 1 468 ? -32.219 27.812 1.069 1 95.38 468 LEU A C 1
ATOM 3549 O O . LEU A 1 468 ? -31.719 27.922 -0.053 1 95.38 468 LEU A O 1
ATOM 3553 N N . LEU A 1 469 ? -31.766 26.922 2.002 1 96.44 469 LEU A N 1
ATOM 3554 C CA . LEU A 1 469 ? -30.422 26.359 1.848 1 96.44 469 LEU A CA 1
ATOM 3555 C C . LEU A 1 469 ? -30.484 24.891 1.448 1 96.44 469 LEU A C 1
ATOM 3557 O O . LEU A 1 469 ? -29.453 24.234 1.311 1 96.44 469 LEU A O 1
ATOM 3561 N N . THR A 1 470 ? -31.625 24.344 1.225 1 95.31 470 THR A N 1
ATOM 3562 C CA . THR A 1 470 ? -31.844 22.922 1.079 1 95.31 470 THR A CA 1
ATOM 3563 C C . THR A 1 470 ? -30.906 22.328 0.02 1 95.31 470 THR A C 1
ATOM 3565 O O . THR A 1 470 ? -30.25 21.312 0.255 1 95.31 470 THR A O 1
ATOM 3568 N N . THR A 1 471 ? -30.781 22.891 -1.107 1 96.81 471 THR A N 1
ATOM 3569 C CA . THR A 1 471 ? -29.984 22.312 -2.189 1 96.81 471 THR A CA 1
ATOM 3570 C C . THR A 1 471 ? -28.797 23.219 -2.531 1 96.81 471 THR A C 1
ATOM 3572 O O . THR A 1 471 ? -28.047 22.938 -3.467 1 96.81 471 THR A O 1
ATOM 3575 N N . THR A 1 472 ? -28.641 24.312 -1.748 1 97.56 472 THR A N 1
ATOM 3576 C CA . THR A 1 472 ? -27.656 25.344 -2.074 1 97.56 472 THR A CA 1
ATOM 3577 C C . THR A 1 472 ? -26.25 24.734 -2.133 1 97.56 472 THR A C 1
ATOM 3579 O O . THR A 1 472 ? -25.547 24.906 -3.125 1 97.56 472 THR A O 1
ATOM 3582 N N . TYR A 1 473 ? -25.922 24.016 -1.168 1 97.31 473 TYR A N 1
ATOM 3583 C CA . TYR A 1 473 ? -24.609 23.391 -1.108 1 97.31 473 TYR A CA 1
ATOM 3584 C C . TYR A 1 473 ? -24.438 22.375 -2.229 1 97.31 473 TYR A C 1
ATOM 3586 O O . TYR A 1 473 ? -23.438 22.406 -2.959 1 97.31 473 TYR A O 1
ATOM 3594 N N . ALA A 1 474 ? -25.375 21.453 -2.406 1 97.81 474 ALA A N 1
ATOM 3595 C CA . ALA A 1 474 ? -25.312 20.391 -3.396 1 97.81 474 ALA A CA 1
ATOM 3596 C C . ALA A 1 474 ? -25.219 20.953 -4.809 1 97.81 474 ALA A C 1
ATOM 3598 O O . ALA A 1 474 ? -24.453 20.438 -5.641 1 97.81 474 ALA A O 1
ATOM 3599 N N . ASP A 1 475 ? -26 22.031 -5.027 1 98.5 475 ASP A N 1
ATOM 3600 C CA . ASP A 1 475 ? -25.984 22.656 -6.348 1 98.5 475 ASP A CA 1
ATOM 3601 C C . ASP A 1 475 ? -24.625 23.25 -6.656 1 98.5 475 ASP A C 1
ATOM 3603 O O . ASP A 1 475 ? -24.078 23.031 -7.742 1 98.5 475 ASP A O 1
ATOM 3607 N N . LEU A 1 476 ? -24.047 23.938 -5.707 1 98.38 476 LEU A N 1
ATOM 3608 C CA . LEU A 1 476 ? -22.781 24.625 -5.922 1 98.38 476 LEU A CA 1
ATOM 3609 C C . LEU A 1 476 ? -21.656 23.625 -6.16 1 98.38 476 LEU A C 1
ATOM 3611 O O . LEU A 1 476 ? -20.922 23.719 -7.145 1 98.38 476 LEU A O 1
ATOM 3615 N N . ILE A 1 477 ? -21.547 22.625 -5.312 1 98.19 477 ILE A N 1
ATOM 3616 C CA . ILE A 1 477 ? -20.391 21.75 -5.379 1 98.19 477 ILE A CA 1
ATOM 3617 C C . ILE A 1 477 ? -20.484 20.859 -6.617 1 98.19 477 ILE A C 1
ATOM 3619 O O . ILE A 1 477 ? -19.484 20.594 -7.277 1 98.19 477 ILE A O 1
ATOM 3623 N N . SER A 1 478 ? -21.688 20.375 -6.969 1 98.31 478 SER A N 1
ATOM 3624 C CA . SER A 1 478 ? -21.812 19.5 -8.125 1 98.31 478 SER A CA 1
ATOM 3625 C C . SER A 1 478 ? -21.547 20.25 -9.43 1 98.31 478 SER A C 1
ATOM 3627 O O . SER A 1 478 ? -20.781 19.781 -10.273 1 98.31 478 SER A O 1
ATOM 3629 N N . LEU A 1 479 ? -22.141 21.422 -9.562 1 98.69 479 LEU A N 1
ATOM 3630 C CA . LEU A 1 479 ? -22 22.172 -10.812 1 98.69 479 LEU A CA 1
ATOM 3631 C C . LEU A 1 479 ? -20.594 22.703 -10.984 1 98.69 479 LEU A C 1
ATOM 3633 O O . LEU A 1 479 ? -20.047 22.688 -12.086 1 98.69 479 LEU A O 1
ATOM 3637 N N . ASP A 1 480 ? -20.016 23.203 -9.922 1 98.5 480 ASP A N 1
ATOM 3638 C CA . ASP A 1 480 ? -18.625 23.656 -10 1 98.5 480 ASP A CA 1
ATOM 3639 C C . ASP A 1 480 ? -17.688 22.5 -10.328 1 98.5 480 ASP A C 1
ATOM 3641 O O . ASP A 1 480 ? -16.812 22.625 -11.195 1 98.5 480 ASP A O 1
ATOM 3645 N N . GLN A 1 481 ? -17.844 21.391 -9.68 1 98.06 481 GLN A N 1
ATOM 3646 C CA . GLN A 1 481 ? -16.906 20.281 -9.891 1 98.06 481 GLN A CA 1
ATOM 3647 C C . GLN A 1 481 ? -17.047 19.703 -11.289 1 98.06 481 GLN A C 1
ATOM 3649 O O . GLN A 1 481 ? -16.062 19.297 -11.906 1 98.06 481 GLN A O 1
ATOM 3654 N N . ILE A 1 482 ? -18.281 19.594 -11.797 1 98.5 482 ILE A N 1
ATOM 3655 C CA . ILE A 1 482 ? -18.5 19.109 -13.156 1 98.5 482 ILE A CA 1
ATOM 3656 C C . ILE A 1 482 ? -17.719 19.984 -14.148 1 98.5 482 ILE A C 1
ATOM 3658 O O . ILE A 1 482 ? -17 19.469 -14.992 1 98.5 482 ILE A O 1
ATOM 3662 N N . SER A 1 483 ? -17.812 21.281 -13.945 1 98.5 483 SER A N 1
ATOM 3663 C CA . SER A 1 483 ? -17.219 22.219 -14.891 1 98.5 483 SER A CA 1
ATOM 3664 C C . SER A 1 483 ? -15.703 22.25 -14.742 1 98.5 483 SER A C 1
ATOM 3666 O O . SER A 1 483 ? -14.977 22.391 -15.727 1 98.5 483 SER A O 1
ATOM 3668 N N . LEU A 1 484 ? -15.227 22.109 -13.531 1 98.62 484 LEU A N 1
ATOM 3669 C CA . LEU A 1 484 ? -13.828 22.438 -13.273 1 98.62 484 LEU A CA 1
ATOM 3670 C C . LEU A 1 484 ? -12.984 21.172 -13.211 1 98.62 484 LEU A C 1
ATOM 3672 O O . LEU A 1 484 ? -11.758 21.219 -13.352 1 98.62 484 LEU A O 1
ATOM 3676 N N . VAL A 1 485 ? -13.562 19.984 -12.969 1 98.69 485 VAL A N 1
ATOM 3677 C CA . VAL A 1 485 ? -12.789 18.766 -12.758 1 98.69 485 VAL A CA 1
ATOM 3678 C C . VAL A 1 485 ? -13.328 17.656 -13.648 1 98.69 485 VAL A C 1
ATOM 3680 O O . VAL A 1 485 ? -12.617 17.141 -14.516 1 98.69 485 VAL A O 1
ATOM 3683 N N . ALA A 1 486 ? -14.602 17.359 -13.555 1 98.81 486 ALA A N 1
ATOM 3684 C CA . ALA A 1 486 ? -15.18 16.172 -14.188 1 98.81 486 ALA A CA 1
ATOM 3685 C C . ALA A 1 486 ? -15.062 16.25 -15.703 1 98.81 486 ALA A C 1
ATOM 3687 O O . ALA A 1 486 ? -14.469 15.375 -16.344 1 98.81 486 ALA A O 1
ATOM 3688 N N . ASP A 1 487 ? -15.594 17.312 -16.281 1 98.75 487 ASP A N 1
ATOM 3689 C CA . ASP A 1 487 ? -15.648 17.406 -17.734 1 98.75 487 ASP A CA 1
ATOM 3690 C C . ASP A 1 487 ? -14.25 17.469 -18.328 1 98.75 487 ASP A C 1
ATOM 3692 O O . ASP A 1 487 ? -13.938 16.734 -19.266 1 98.75 487 ASP A O 1
ATOM 3696 N N . PRO A 1 488 ? -13.367 18.312 -17.781 1 98.75 488 PRO A N 1
ATOM 3697 C CA . PRO A 1 488 ? -12.008 18.312 -18.312 1 98.75 488 PRO A CA 1
ATOM 3698 C C . PRO A 1 488 ? -11.297 16.969 -18.156 1 98.75 488 PRO A C 1
ATOM 3700 O O . PRO A 1 488 ? -10.602 16.531 -19.078 1 98.75 488 PRO A O 1
ATOM 3703 N N . PHE A 1 489 ? -11.469 16.344 -17.047 1 98.62 489 PHE A N 1
ATOM 3704 C CA . PHE A 1 489 ? -10.836 15.055 -16.797 1 98.62 489 PHE A CA 1
ATOM 3705 C C . PHE A 1 489 ? -11.344 14 -17.766 1 98.62 489 PHE A C 1
ATOM 3707 O O . PHE A 1 489 ? -10.555 13.266 -18.359 1 98.62 489 PHE A O 1
ATOM 3714 N N . ILE A 1 490 ? -12.641 13.906 -17.906 1 98.69 490 ILE A N 1
ATOM 3715 C CA . ILE A 1 490 ? -13.258 12.953 -18.812 1 98.69 490 ILE A CA 1
ATOM 3716 C C . ILE A 1 490 ? -12.766 13.195 -20.234 1 98.69 490 ILE A C 1
ATOM 3718 O O . ILE A 1 490 ? -12.453 12.25 -20.969 1 98.69 490 ILE A O 1
ATOM 3722 N N . ALA A 1 491 ? -12.641 14.406 -20.609 1 98.81 491 ALA A N 1
ATOM 3723 C CA . ALA A 1 491 ? -12.164 14.75 -21.938 1 98.81 491 ALA A CA 1
ATOM 3724 C C . ALA A 1 491 ? -10.711 14.32 -22.141 1 98.81 491 ALA A C 1
ATOM 3726 O O . ALA A 1 491 ? -10.367 13.695 -23.141 1 98.81 491 ALA A O 1
ATOM 3727 N N . ASP A 1 492 ? -9.891 14.711 -21.172 1 98.81 492 ASP A N 1
ATOM 3728 C CA . ASP A 1 492 ? -8.477 14.375 -21.25 1 98.81 492 ASP A CA 1
ATOM 3729 C C . ASP A 1 492 ? -8.273 12.859 -21.266 1 98.81 492 ASP A C 1
ATOM 3731 O O . ASP A 1 492 ? -7.469 12.344 -22.047 1 98.81 492 ASP A O 1
ATOM 3735 N N . TYR A 1 493 ? -8.961 12.164 -20.438 1 98.56 493 TYR A N 1
ATOM 3736 C CA . TYR A 1 493 ? -8.844 10.711 -20.375 1 98.56 493 TYR A CA 1
ATOM 3737 C C . TYR A 1 493 ? -9.328 10.07 -21.672 1 98.56 493 TYR A C 1
ATOM 3739 O O . TYR A 1 493 ? -8.695 9.148 -22.188 1 98.56 493 TYR A O 1
ATOM 3747 N N . GLY A 1 494 ? -10.445 10.539 -22.125 1 98.5 494 GLY A N 1
ATOM 3748 C CA . GLY A 1 494 ? -10.938 10.047 -23.406 1 98.5 494 GLY A CA 1
ATOM 3749 C C . GLY A 1 494 ? -9.953 10.234 -24.531 1 98.5 494 GLY A C 1
ATOM 3750 O O . GLY A 1 494 ? -9.766 9.328 -25.359 1 98.5 494 GLY A O 1
ATOM 3751 N N . ALA A 1 495 ? -9.328 11.328 -24.609 1 98.62 495 ALA A N 1
ATOM 3752 C CA . ALA A 1 495 ? -8.336 11.609 -25.641 1 98.62 495 ALA A CA 1
ATOM 3753 C C . ALA A 1 495 ? -7.164 10.641 -25.562 1 98.62 495 ALA A C 1
ATOM 3755 O O . ALA A 1 495 ? -6.625 10.227 -26.594 1 98.62 495 ALA A O 1
ATOM 3756 N N . ALA A 1 496 ? -6.855 10.289 -24.359 1 98.19 496 ALA A N 1
ATOM 3757 C CA . ALA A 1 496 ? -5.688 9.438 -24.156 1 98.19 496 ALA A CA 1
ATOM 3758 C C . ALA A 1 496 ? -6.062 7.965 -24.25 1 98.19 496 ALA A C 1
ATOM 3760 O O . ALA A 1 496 ? -5.191 7.105 -24.422 1 98.19 496 ALA A O 1
ATOM 3761 N N . ASN A 1 497 ? -7.309 7.645 -24.141 1 96.94 497 ASN A N 1
ATOM 3762 C CA . ASN A 1 497 ? -7.723 6.25 -24.031 1 96.94 497 ASN A CA 1
ATOM 3763 C C . ASN A 1 497 ? -8.836 5.918 -25.016 1 96.94 497 ASN A C 1
ATOM 3765 O O . ASN A 1 497 ? -9.758 5.164 -24.703 1 96.94 497 ASN A O 1
ATOM 3769 N N . GLY A 1 498 ? -8.781 6.469 -26.188 1 96.81 498 GLY A N 1
ATOM 3770 C CA . GLY A 1 498 ? -9.656 6.082 -27.281 1 96.81 498 GLY A CA 1
ATOM 3771 C C . GLY A 1 498 ? -11.117 6.422 -27.016 1 96.81 498 GLY A C 1
ATOM 3772 O O . GLY A 1 498 ? -12.008 5.668 -27.406 1 96.81 498 GLY A O 1
ATOM 3773 N N . GLY A 1 499 ? -11.359 7.426 -26.25 1 97.31 499 GLY A N 1
ATOM 3774 C CA . GLY A 1 499 ? -12.719 7.891 -26.031 1 97.31 499 GLY A CA 1
ATOM 3775 C C . GLY A 1 499 ? -13.367 7.254 -24.812 1 97.31 499 GLY A C 1
ATOM 3776 O O . GLY A 1 499 ? -14.516 7.559 -24.484 1 97.31 499 GLY A O 1
ATOM 3777 N N . ARG A 1 500 ? -12.68 6.449 -24.062 1 96.31 500 ARG A N 1
ATOM 3778 C CA . ARG A 1 500 ? -13.219 5.75 -22.906 1 96.31 500 ARG A CA 1
ATOM 3779 C C . ARG A 1 500 ? -13.43 6.707 -21.734 1 96.31 500 ARG A C 1
ATOM 3781 O O . ARG A 1 500 ? -12.75 7.73 -21.625 1 96.31 500 ARG A O 1
ATOM 3788 N N . MET A 1 501 ? -14.398 6.363 -20.922 1 96.62 501 MET A N 1
ATOM 3789 C CA . MET A 1 501 ? -14.641 7.078 -19.672 1 96.62 501 MET A CA 1
ATOM 3790 C C . MET A 1 501 ? -13.781 6.508 -18.531 1 96.62 501 MET A C 1
ATOM 3792 O O . MET A 1 501 ? -13.633 5.289 -18.422 1 96.62 501 MET A O 1
ATOM 3796 N N . PRO A 1 502 ? -13.164 7.406 -17.766 1 97.88 502 PRO A N 1
ATOM 3797 C CA . PRO A 1 502 ? -12.477 6.883 -16.578 1 97.88 502 PRO A CA 1
ATOM 3798 C C . PRO A 1 502 ? -13.438 6.336 -15.531 1 97.88 502 PRO A C 1
ATOM 3800 O O . PRO A 1 502 ? -14.602 6.738 -15.492 1 97.88 502 PRO A O 1
ATOM 3803 N N . PHE A 1 503 ? -12.984 5.391 -14.797 1 97.62 503 PHE A N 1
ATOM 3804 C CA . PHE A 1 503 ? -13.797 4.914 -13.688 1 97.62 503 PHE A CA 1
ATOM 3805 C C . PHE A 1 503 ? -13.93 5.984 -12.609 1 97.62 503 PHE A C 1
ATOM 3807 O O . PHE A 1 503 ? -12.953 6.668 -12.289 1 97.62 503 PHE A O 1
ATOM 3814 N N . ILE A 1 504 ? -15.141 6.125 -12.062 1 98.19 504 ILE A N 1
ATOM 3815 C CA . ILE A 1 504 ? -15.445 7.055 -10.977 1 98.19 504 ILE A CA 1
ATOM 3816 C C . ILE A 1 504 ? -16.156 6.309 -9.844 1 98.19 504 ILE A C 1
ATOM 3818 O O . ILE A 1 504 ? -17.062 5.512 -10.094 1 98.19 504 ILE A O 1
ATOM 3822 N N . ASP A 1 505 ? -15.75 6.574 -8.594 1 97.81 505 ASP A N 1
ATOM 3823 C CA . ASP A 1 505 ? -16.422 5.977 -7.441 1 97.81 505 ASP A CA 1
ATOM 3824 C C . ASP A 1 505 ? -17.906 6.348 -7.418 1 97.81 505 ASP A C 1
ATOM 3826 O O . ASP A 1 505 ? -18.297 7.379 -7.961 1 97.81 505 ASP A O 1
ATOM 3830 N N . PRO A 1 506 ? -18.688 5.562 -6.699 1 96.06 506 PRO A N 1
ATOM 3831 C CA . PRO A 1 506 ? -20.141 5.773 -6.723 1 96.06 506 PRO A CA 1
ATOM 3832 C C . PRO A 1 506 ? -20.547 7.125 -6.141 1 96.06 506 PRO A C 1
ATOM 3834 O O . PRO A 1 506 ? -21.406 7.805 -6.695 1 96.06 506 PRO A O 1
ATOM 3837 N N . ALA A 1 507 ? -19.922 7.551 -5.07 1 95.88 507 ALA A N 1
ATOM 3838 C CA . ALA A 1 507 ? -20.359 8.766 -4.383 1 95.88 507 ALA A CA 1
ATOM 3839 C C . ALA A 1 507 ? -20.141 10 -5.258 1 95.88 507 ALA A C 1
ATOM 3841 O O . ALA A 1 507 ? -21.094 10.75 -5.523 1 95.88 507 ALA A O 1
ATOM 3842 N N . PRO A 1 508 ? -18.938 10.266 -5.773 1 97.44 508 PRO A N 1
ATOM 3843 C CA . PRO A 1 508 ? -18.797 11.414 -6.672 1 97.44 508 PRO A CA 1
ATOM 3844 C C . PRO A 1 508 ? -19.625 11.266 -7.945 1 97.44 508 PRO A C 1
ATOM 3846 O O . PRO A 1 508 ? -20.172 12.258 -8.453 1 97.44 508 PRO A O 1
ATOM 3849 N N . LEU A 1 509 ? -19.734 10.062 -8.461 1 97.5 509 LEU A N 1
ATOM 3850 C CA . LEU A 1 509 ? -20.516 9.867 -9.672 1 97.5 509 LEU A CA 1
ATOM 3851 C C . LEU A 1 509 ? -21.969 10.258 -9.445 1 97.5 509 LEU A C 1
ATOM 3853 O O . LEU A 1 509 ? -22.594 10.898 -10.305 1 97.5 509 LEU A O 1
ATOM 3857 N N . ALA A 1 510 ? -22.531 9.852 -8.336 1 97.19 510 ALA A N 1
ATOM 3858 C CA . ALA A 1 510 ? -23.906 10.211 -7.992 1 97.19 510 ALA A CA 1
ATOM 3859 C C . ALA A 1 510 ? -24.062 11.727 -7.895 1 97.19 510 ALA A C 1
ATOM 3861 O O . ALA A 1 510 ? -25.094 12.266 -8.32 1 97.19 510 ALA A O 1
ATOM 3862 N N . ARG A 1 511 ? -23.125 12.398 -7.363 1 97.44 511 ARG A N 1
ATOM 3863 C CA . ARG A 1 511 ? -23.188 13.852 -7.223 1 97.44 511 ARG A CA 1
ATOM 3864 C C . ARG A 1 511 ? -23.094 14.539 -8.586 1 97.44 511 ARG A C 1
ATOM 3866 O O . ARG A 1 511 ? -23.812 15.508 -8.836 1 97.44 511 ARG A O 1
ATOM 3873 N N . TRP A 1 512 ? -22.234 14.031 -9.422 1 98.31 512 TRP A N 1
ATOM 3874 C CA . TRP A 1 512 ? -22.125 14.586 -10.766 1 98.31 512 TRP A CA 1
ATOM 3875 C C . TRP A 1 512 ? -23.406 14.359 -11.555 1 98.31 512 TRP A C 1
ATOM 3877 O O . TRP A 1 512 ? -23.875 15.25 -12.273 1 98.31 512 TRP A O 1
ATOM 3887 N N . ASP A 1 513 ? -23.984 13.188 -11.406 1 98.5 513 ASP A N 1
ATOM 3888 C CA . ASP A 1 513 ? -25.25 12.898 -12.078 1 98.5 513 ASP A CA 1
ATOM 3889 C C . ASP A 1 513 ? -26.344 13.844 -11.609 1 98.5 513 ASP A C 1
ATOM 3891 O O . ASP A 1 513 ? -27.156 14.32 -12.414 1 98.5 513 ASP A O 1
ATOM 3895 N N . TYR A 1 514 ? -26.375 14.109 -10.336 1 98.56 514 TYR A N 1
ATOM 3896 C CA . TYR A 1 514 ? -27.312 15.086 -9.781 1 98.56 514 TYR A CA 1
ATOM 3897 C C . TYR A 1 514 ? -27.125 16.453 -10.445 1 98.56 514 TYR A C 1
ATOM 3899 O O . TYR A 1 514 ? -28.094 17.062 -10.906 1 98.56 514 TYR A O 1
ATOM 3907 N N . GLY A 1 515 ? -25.922 16.922 -10.5 1 98.69 515 GLY A N 1
ATOM 3908 C CA . GLY A 1 515 ? -25.641 18.219 -11.102 1 98.69 515 GLY A CA 1
ATOM 3909 C C . GLY A 1 515 ? -26.031 18.281 -12.562 1 98.69 515 GLY A C 1
ATOM 3910 O O . GLY A 1 515 ? -26.578 19.297 -13.016 1 98.69 515 GLY A O 1
ATOM 3911 N N . ARG A 1 516 ? -25.75 17.25 -13.227 1 98.38 516 ARG A N 1
ATOM 3912 C CA . ARG A 1 516 ? -26.031 17.203 -14.656 1 98.38 516 ARG A CA 1
ATOM 3913 C C . ARG A 1 516 ? -27.531 17.203 -14.922 1 98.38 516 ARG A C 1
ATOM 3915 O O . ARG A 1 516 ? -27.984 17.625 -16 1 98.38 516 ARG A O 1
ATOM 3922 N N . ALA A 1 517 ? -28.266 16.797 -13.977 1 98.5 517 ALA A N 1
ATOM 3923 C CA . ALA A 1 517 ? -29.719 16.719 -14.125 1 98.5 517 ALA A CA 1
ATOM 3924 C C . ALA A 1 517 ? -30.375 18.047 -13.781 1 98.5 517 ALA A C 1
ATOM 3926 O O . ALA A 1 517 ? -31.562 18.25 -14.023 1 98.5 517 ALA A O 1
ATOM 3927 N N . LEU A 1 518 ? -29.641 19 -13.273 1 98.31 518 LEU A N 1
ATOM 3928 C CA . LEU A 1 518 ? -30.203 20.266 -12.836 1 98.31 518 LEU A CA 1
ATOM 3929 C C . LEU A 1 518 ? -30.5 21.172 -14.031 1 98.31 518 LEU A C 1
ATOM 3931 O O . LEU A 1 518 ? -29.75 21.172 -15.016 1 98.31 518 LEU A O 1
ATOM 3935 N N . PRO A 1 519 ? -31.547 21.922 -13.977 1 97.06 519 PRO A N 1
ATOM 3936 C CA . PRO A 1 519 ? -31.797 22.906 -15.031 1 97.06 519 PRO A CA 1
ATOM 3937 C C . PRO A 1 519 ? -30.797 24.062 -15.016 1 97.06 519 PRO A C 1
ATOM 3939 O O . PRO A 1 519 ? -30.141 24.297 -14.008 1 97.06 519 PRO A O 1
ATOM 3942 N N . PRO A 1 520 ? -30.656 24.781 -16.172 1 96.69 520 PRO A N 1
ATOM 3943 C CA . PRO A 1 520 ? -29.766 25.953 -16.203 1 96.69 520 PRO A CA 1
ATOM 3944 C C . PRO A 1 520 ? -30.141 27.016 -15.172 1 96.69 520 PRO A C 1
ATOM 3946 O O . PRO A 1 520 ? -31.328 27.188 -14.852 1 96.69 520 PRO A O 1
ATOM 3949 N N . GLY A 1 521 ? -29.172 27.719 -14.648 1 97.5 521 GLY A N 1
ATOM 3950 C CA . GLY A 1 521 ? -29.406 28.828 -13.742 1 97.5 521 GLY A CA 1
ATOM 3951 C C . GLY A 1 521 ? -29.312 28.453 -12.281 1 97.5 521 GLY A C 1
ATOM 3952 O O . GLY A 1 521 ? -29.25 29.312 -11.406 1 97.5 521 GLY A O 1
ATOM 3953 N N . ARG A 1 522 ? -29.234 27.172 -11.984 1 97.81 522 ARG A N 1
ATOM 3954 C CA . ARG A 1 522 ? -29.25 26.688 -10.609 1 97.81 522 ARG A CA 1
ATOM 3955 C C . ARG A 1 522 ? -28.016 27.156 -9.844 1 97.81 522 ARG A C 1
ATOM 3957 O O . ARG A 1 522 ? -28.094 27.406 -8.641 1 97.81 522 ARG A O 1
ATOM 3964 N N . LYS A 1 523 ? -26.891 27.219 -10.438 1 97.88 523 LYS A N 1
ATOM 3965 C CA . LYS A 1 523 ? -25.688 27.703 -9.758 1 97.88 523 LYS A CA 1
ATOM 3966 C C . LYS A 1 523 ? -25.875 29.156 -9.305 1 97.88 523 LYS A C 1
ATOM 3968 O O . LYS A 1 523 ? -25.531 29.5 -8.164 1 97.88 523 LYS A O 1
ATOM 3973 N N . GLU A 1 524 ? -26.391 29.984 -10.195 1 97.94 524 GLU A N 1
ATOM 3974 C CA . GLU A 1 524 ? -26.641 31.375 -9.867 1 97.94 524 GLU A CA 1
ATOM 3975 C C . GLU A 1 524 ? -27.609 31.516 -8.695 1 97.94 524 GLU A C 1
ATOM 3977 O O . GLU A 1 524 ? -27.391 32.312 -7.793 1 97.94 524 GLU A O 1
ATOM 3982 N N . GLU A 1 525 ? -28.609 30.719 -8.75 1 97 525 GLU A N 1
ATOM 3983 C CA . GLU A 1 525 ? -29.578 30.734 -7.664 1 97 525 GLU A CA 1
ATOM 3984 C C . GLU A 1 525 ? -28.938 30.312 -6.344 1 97 525 GLU A C 1
ATOM 3986 O O . GLU A 1 525 ? -29.188 30.922 -5.305 1 97 525 GLU A O 1
ATOM 3991 N N . ALA A 1 526 ? -28.172 29.266 -6.395 1 98.19 526 ALA A N 1
ATOM 3992 C CA . ALA A 1 526 ? -27.484 28.797 -5.195 1 98.19 526 ALA A CA 1
ATOM 3993 C C . ALA A 1 526 ? -26.531 29.844 -4.648 1 98.19 526 ALA A C 1
ATOM 3995 O O . ALA A 1 526 ? -26.422 30.031 -3.434 1 98.19 526 ALA A O 1
ATOM 3996 N N . LEU A 1 527 ? -25.875 30.562 -5.531 1 98.12 527 LEU A N 1
ATOM 3997 C CA . LEU A 1 527 ? -24.969 31.641 -5.121 1 98.12 527 LEU A CA 1
ATOM 3998 C C . LEU A 1 527 ? -25.719 32.75 -4.434 1 98.12 527 LEU A C 1
ATOM 4000 O O . LEU A 1 527 ? -25.25 33.344 -3.459 1 98.12 527 LEU A O 1
ATOM 4004 N N . VAL A 1 528 ? -26.828 33.062 -4.953 1 97.38 528 VAL A N 1
ATOM 4005 C CA . VAL A 1 528 ? -27.672 34.094 -4.348 1 97.38 528 VAL A CA 1
ATOM 4006 C C . VAL A 1 528 ? -28.094 33.656 -2.947 1 97.38 528 VAL A C 1
ATOM 4008 O O . VAL A 1 528 ? -28 34.438 -1.993 1 97.38 528 VAL A O 1
ATOM 4011 N N . ASN A 1 529 ? -28.578 32.438 -2.871 1 97.5 529 ASN A N 1
ATOM 4012 C CA . ASN A 1 529 ? -29.016 31.922 -1.579 1 97.5 529 ASN A CA 1
ATOM 4013 C C . ASN A 1 529 ? -27.875 31.922 -0.565 1 97.5 529 ASN A C 1
ATOM 4015 O O . ASN A 1 529 ? -28.047 32.344 0.584 1 97.5 529 ASN A O 1
ATOM 4019 N N . LYS A 1 530 ? -26.719 31.484 -0.943 1 97.62 530 LYS A N 1
ATOM 4020 C CA . LYS A 1 530 ? -25.531 31.5 -0.092 1 97.62 530 LYS A CA 1
ATOM 4021 C C . LYS A 1 530 ? -25.219 32.906 0.391 1 97.62 530 LYS A C 1
ATOM 4023 O O . LYS A 1 530 ? -24.922 33.125 1.568 1 97.62 530 LYS A O 1
ATOM 4028 N N . THR A 1 531 ? -25.297 33.812 -0.508 1 97.06 531 THR A N 1
ATOM 4029 C CA . THR A 1 531 ? -24.969 35.219 -0.205 1 97.06 531 THR A CA 1
ATOM 4030 C C . THR A 1 531 ? -25.969 35.812 0.772 1 97.06 531 THR A C 1
ATOM 4032 O O . THR A 1 531 ? -25.594 36.531 1.695 1 97.06 531 THR A O 1
ATOM 4035 N N . ILE A 1 532 ? -27.203 35.5 0.549 1 97.12 532 ILE A N 1
ATOM 4036 C CA . ILE A 1 532 ? -28.234 35.969 1.46 1 97.12 532 ILE A CA 1
ATOM 4037 C C . ILE A 1 532 ? -27.938 35.469 2.875 1 97.12 532 ILE A C 1
ATOM 4039 O O . ILE A 1 532 ? -27.969 36.281 3.828 1 97.12 532 ILE A O 1
ATOM 4043 N N . PHE A 1 533 ? -27.672 34.25 2.973 1 97.06 533 PHE A N 1
ATOM 4044 C CA . PHE A 1 533 ? -27.391 33.688 4.281 1 97.06 533 PHE A CA 1
ATOM 4045 C C . PHE A 1 533 ? -26.141 34.312 4.895 1 97.06 533 PHE A C 1
ATOM 4047 O O . PHE A 1 533 ? -26.141 34.688 6.066 1 97.06 533 PHE A O 1
ATOM 4054 N N . MET A 1 534 ? -25.078 34.344 4.141 1 96.25 534 MET A N 1
ATOM 4055 C CA . MET A 1 534 ? -23.797 34.906 4.602 1 96.25 534 MET A CA 1
ATOM 4056 C C . MET A 1 534 ? -23.969 36.312 5.117 1 96.25 534 MET A C 1
ATOM 4058 O O . MET A 1 534 ? -23.453 36.656 6.191 1 96.25 534 MET A O 1
ATOM 4062 N N . ASP A 1 535 ? -24.703 37.125 4.344 1 95.69 535 ASP A N 1
ATOM 4063 C CA . ASP A 1 535 ? -24.922 38.5 4.727 1 95.69 535 ASP A CA 1
ATOM 4064 C C . ASP A 1 535 ? -25.766 38.594 5.992 1 95.69 535 ASP A C 1
ATOM 4066 O O . ASP A 1 535 ? -25.484 39.406 6.875 1 95.69 535 ASP A O 1
ATOM 4070 N N . TRP A 1 536 ? -26.75 37.875 5.973 1 96.38 536 TRP A N 1
ATOM 4071 C CA . TRP A 1 536 ? -27.594 37.844 7.156 1 96.38 536 TRP A CA 1
ATOM 4072 C C . TRP A 1 536 ? -26.797 37.438 8.391 1 96.38 536 TRP A C 1
ATOM 4074 O O . TRP A 1 536 ? -26.922 38.094 9.445 1 96.38 536 TRP A O 1
ATOM 4084 N N . PHE A 1 537 ? -26.031 36.406 8.312 1 96.31 537 PHE A N 1
ATOM 4085 C CA . PHE A 1 537 ? -25.219 35.938 9.422 1 96.31 537 PHE A CA 1
ATOM 4086 C C . PHE A 1 537 ? -24.266 37 9.922 1 96.31 537 PHE A C 1
ATOM 4088 O O . PHE A 1 537 ? -24.156 37.25 11.125 1 96.31 537 PHE A O 1
ATOM 4095 N N . ALA A 1 538 ? -23.672 37.688 9.055 1 94.44 538 ALA A N 1
ATOM 4096 C CA . ALA A 1 538 ? -22.672 38.719 9.375 1 94.44 538 ALA A CA 1
ATOM 4097 C C . ALA A 1 538 ? -23.328 39.938 10.016 1 94.44 538 ALA A C 1
ATOM 4099 O O . ALA A 1 538 ? -22.688 40.656 10.789 1 94.44 538 ALA A O 1
ATOM 4100 N N . SER A 1 539 ? -24.594 40.125 9.688 1 94.12 539 SER A N 1
ATOM 4101 C CA . SER A 1 539 ? -25.234 41.344 10.18 1 94.12 539 SER A CA 1
ATOM 4102 C C . SER A 1 539 ? -26.031 41.062 11.453 1 94.12 539 SER A C 1
ATOM 4104 O O . SER A 1 539 ? -26.109 41.906 12.336 1 94.12 539 SER A O 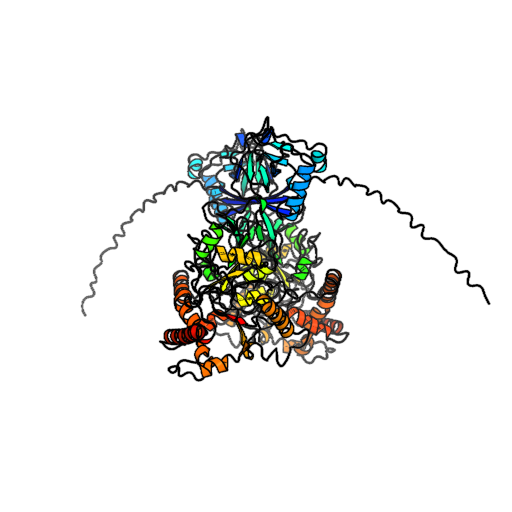1
ATOM 4106 N N . GLU A 1 540 ? -26.578 39.844 11.492 1 94.81 540 GLU A N 1
ATOM 4107 C CA . GLU A 1 540 ? -27.594 39.656 12.523 1 94.81 540 GLU A CA 1
ATOM 4108 C C . GLU A 1 540 ? -27.125 38.625 13.562 1 94.81 540 GLU A C 1
ATOM 4110 O O . GLU A 1 540 ? -27.688 38.562 14.664 1 94.81 540 GLU A O 1
ATOM 4115 N N . VAL A 1 541 ? -26.156 37.844 13.258 1 95.75 541 VAL A N 1
ATOM 4116 C CA . VAL A 1 541 ? -25.797 36.75 14.148 1 95.75 541 VAL A CA 1
ATOM 4117 C C . VAL A 1 541 ? -24.438 37.062 14.805 1 95.75 541 VAL A C 1
ATOM 4119 O O . VAL A 1 541 ? -24.375 37.344 16 1 95.75 541 VAL A O 1
ATOM 4122 N N . ILE A 1 542 ? -23.391 37.031 14.031 1 95.31 542 ILE A N 1
ATOM 4123 C CA . ILE A 1 542 ? -22.062 37.406 14.477 1 95.31 542 ILE A CA 1
ATOM 4124 C C . ILE A 1 542 ? -21.547 38.562 13.617 1 95.31 542 ILE A C 1
ATOM 4126 O O . ILE A 1 542 ? -21.047 38.344 12.516 1 95.31 542 ILE A O 1
ATOM 4130 N N . ARG A 1 543 ? -21.516 39.688 14.203 1 92.56 543 ARG A N 1
ATOM 4131 C CA . ARG A 1 543 ? -21.078 40.875 13.477 1 92.56 543 ARG A CA 1
ATOM 4132 C C . ARG A 1 543 ? -19.547 41 13.477 1 92.56 543 ARG A C 1
ATOM 4134 O O . ARG A 1 543 ? -18.922 41 14.531 1 92.56 543 ARG A O 1
ATOM 4141 N N . GLY A 1 544 ? -19.016 41.062 12.25 1 88.31 544 GLY A N 1
ATOM 4142 C CA . GLY A 1 544 ? -17.578 41.219 12.094 1 88.31 544 GLY A CA 1
ATOM 4143 C C . GLY A 1 544 ? -17.141 42.688 12.086 1 88.31 544 GLY A C 1
ATOM 4144 O O . GLY A 1 544 ? -17.953 43.594 12.289 1 88.31 544 GLY A O 1
ATOM 4145 N N . GLY A 1 545 ? -15.828 42.906 12.055 1 85.44 545 GLY A N 1
ATOM 4146 C CA . GLY A 1 545 ? -15.273 44.219 11.883 1 85.44 545 GLY A CA 1
ATOM 4147 C C . GLY A 1 545 ? -15.078 44.969 13.188 1 85.44 545 GLY A C 1
ATOM 4148 O O . GLY A 1 545 ? -14.977 46.188 13.195 1 85.44 545 GLY A O 1
ATOM 4149 N N . VAL A 1 546 ? -15.086 44.25 14.172 1 88.5 546 VAL A N 1
ATOM 4150 C CA . VAL A 1 546 ? -14.805 44.875 15.453 1 88.5 546 VAL A CA 1
ATOM 4151 C C . VAL A 1 546 ? -13.297 45.031 15.641 1 88.5 546 VAL A C 1
ATOM 4153 O O . VAL A 1 546 ? -12.562 44.031 15.648 1 88.5 546 VAL A O 1
ATOM 4156 N N . PRO A 1 547 ? -12.844 46.188 15.711 1 88.06 547 PRO A N 1
ATOM 4157 C CA . PRO A 1 547 ? -11.406 46.469 15.688 1 88.06 547 PRO A CA 1
ATOM 4158 C C . PRO A 1 547 ? -10.648 45.719 16.781 1 88.06 547 PRO A C 1
ATOM 4160 O O . PRO A 1 547 ? -9.547 45.219 16.547 1 88.06 547 PRO A O 1
ATOM 4163 N N . GLU A 1 548 ? -11.234 45.531 17.969 1 89.94 548 GLU A N 1
ATOM 4164 C CA . GLU A 1 548 ? -10.492 44.969 19.078 1 89.94 548 GLU A CA 1
ATOM 4165 C C . GLU A 1 548 ? -10.656 43.438 19.141 1 89.94 548 GLU A C 1
ATOM 4167 O O . GLU A 1 548 ? -9.812 42.75 19.703 1 89.94 548 GLU A O 1
ATOM 4172 N N . THR A 1 549 ? -11.672 42.969 18.594 1 91.62 549 THR A N 1
ATOM 4173 C CA . THR A 1 549 ? -12 41.562 18.844 1 91.62 549 THR A CA 1
ATOM 4174 C C . THR A 1 549 ? -12.305 40.844 17.547 1 91.62 549 THR A C 1
ATOM 4176 O O . THR A 1 549 ? -12.695 39.656 17.547 1 91.62 549 THR A O 1
ATOM 4179 N N . CYS A 1 550 ? -12.18 41.406 16.375 1 89 550 CYS A N 1
ATOM 4180 C CA . CYS A 1 550 ? -12.508 40.875 15.055 1 89 550 CYS A CA 1
ATOM 4181 C C . CYS A 1 550 ? -14.016 40.75 14.875 1 89 550 CYS A C 1
ATOM 4183 O O . CYS A 1 550 ? -14.586 41.344 13.945 1 89 550 CYS A O 1
ATOM 4185 N N . ALA A 1 551 ? -14.656 40.062 15.789 1 92.12 551 ALA A N 1
ATOM 4186 C CA . ALA A 1 551 ? -16.109 39.906 15.812 1 92.12 551 ALA A CA 1
ATOM 4187 C C . ALA A 1 551 ? -16.672 40.219 17.203 1 92.12 551 ALA A C 1
ATOM 4189 O O . ALA A 1 551 ? -15.93 40.219 18.188 1 92.12 551 ALA A O 1
ATOM 4190 N N . ASP A 1 552 ? -17.984 40.375 17.25 1 92.94 552 ASP A N 1
ATOM 4191 C CA . ASP A 1 552 ? -18.578 40.781 18.516 1 92.94 552 ASP A CA 1
ATOM 4192 C C . ASP A 1 552 ? -18.906 39.594 19.375 1 92.94 552 ASP A C 1
ATOM 4194 O O . ASP A 1 552 ? -19.25 39.719 20.562 1 92.94 552 ASP A O 1
ATOM 4198 N N . GLY A 1 553 ? -18.797 38.438 18.781 1 95.06 553 GLY A N 1
ATOM 4199 C CA . GLY A 1 553 ? -19.141 37.281 19.562 1 95.06 553 GLY A CA 1
ATOM 4200 C C . GLY A 1 553 ? -18.672 35.969 18.938 1 95.06 553 GLY A C 1
ATOM 4201 O O . GLY A 1 553 ? -17.984 36 17.906 1 95.06 553 GLY A O 1
ATOM 4202 N N . ILE A 1 554 ? -18.984 34.812 19.688 1 95.81 554 ILE A N 1
ATOM 4203 C CA . ILE A 1 554 ? -18.734 33.438 19.266 1 95.81 554 ILE A CA 1
ATOM 4204 C C . ILE A 1 554 ? -20.047 32.656 19.203 1 95.81 554 ILE A C 1
ATOM 4206 O O . ILE A 1 554 ? -20.906 32.812 20.078 1 95.81 554 ILE A O 1
ATOM 4210 N N . LEU A 1 555 ? -20.172 31.953 18.109 1 97.31 555 LEU A N 1
ATOM 4211 C CA . LEU A 1 555 ? -21.281 31.031 18.016 1 97.31 555 LEU A CA 1
ATOM 4212 C C . LEU A 1 555 ? -20.828 29.594 18.297 1 97.31 555 LEU A C 1
ATOM 4214 O O . LEU A 1 555 ? -19.859 29.125 17.719 1 97.31 555 LEU A O 1
ATOM 4218 N N . LEU A 1 556 ? -21.531 28.922 19.188 1 97.44 556 LEU A N 1
ATOM 4219 C CA . LEU A 1 556 ? -21.203 27.547 19.547 1 97.44 556 LEU A CA 1
ATOM 4220 C C . LEU A 1 556 ? -21.922 26.562 18.625 1 97.44 556 LEU A C 1
ATOM 4222 O O . LEU A 1 556 ? -23.094 26.766 18.297 1 97.44 556 LEU A O 1
ATOM 4226 N N . TYR A 1 557 ? -21.203 25.609 18.156 1 95.94 557 TYR A N 1
ATOM 4227 C CA . TYR A 1 557 ? -21.734 24.578 17.266 1 95.94 557 TYR A CA 1
ATOM 4228 C C . TYR A 1 557 ? -21.266 23.188 17.672 1 95.94 557 TYR A C 1
ATOM 4230 O O . TYR A 1 557 ? -20.062 22.953 17.812 1 95.94 557 TYR A O 1
ATOM 4238 N N . PRO A 1 558 ? -22.203 22.234 17.906 1 94.81 558 PRO A N 1
ATOM 4239 C CA . PRO A 1 558 ? -21.828 20.859 18.297 1 94.81 558 PRO A CA 1
ATOM 4240 C C . PRO A 1 558 ? -21.359 20.031 17.109 1 94.81 558 PRO A C 1
ATOM 4242 O O . PRO A 1 558 ? -22.094 19.172 16.609 1 94.81 558 PRO A O 1
ATOM 4245 N N . GLN A 1 559 ? -20.188 20.156 16.781 1 90.19 559 GLN A N 1
ATOM 4246 C CA . GLN A 1 559 ? -19.641 19.562 15.57 1 90.19 559 GLN A CA 1
ATOM 4247 C C . GLN A 1 559 ? -19.688 18.047 15.625 1 90.19 559 GLN A C 1
ATOM 4249 O O . GLN A 1 559 ? -20 17.391 14.633 1 90.19 559 GLN A O 1
ATOM 4254 N N . SER A 1 560 ? -19.312 17.391 16.688 1 89.5 560 SER A N 1
ATOM 4255 C CA . SER A 1 560 ? -19.297 15.93 16.797 1 89.5 560 SER A CA 1
ATOM 4256 C C . SER A 1 560 ? -19.719 15.477 18.188 1 89.5 560 SER A C 1
ATOM 4258 O O . SER A 1 560 ? -19.219 16 19.188 1 89.5 560 SER A O 1
ATOM 4260 N N . SER A 1 561 ? -20.594 14.531 18.188 1 89.31 561 SER A N 1
ATOM 4261 C CA . SER A 1 561 ? -21.031 13.992 19.469 1 89.31 561 SER A CA 1
ATOM 4262 C C . SER A 1 561 ? -20.234 12.742 19.844 1 89.31 561 SER A C 1
ATOM 4264 O O . SER A 1 561 ? -20.469 12.148 20.906 1 89.31 561 SER A O 1
ATOM 4266 N N . GLY A 1 562 ? -19.375 12.367 19 1 87.69 562 GLY A N 1
ATOM 4267 C CA . GLY A 1 562 ? -18.547 11.211 19.297 1 87.69 562 GLY A CA 1
ATOM 4268 C C . GLY A 1 562 ? -19.25 9.891 19.031 1 87.69 562 GLY A C 1
ATOM 4269 O O . GLY A 1 562 ? -18.828 8.852 19.547 1 87.69 562 GLY A O 1
ATOM 4270 N N . ARG A 1 563 ? -20.25 9.922 18.266 1 88.38 563 ARG A N 1
ATOM 4271 C CA . ARG A 1 563 ? -20.969 8.688 17.969 1 88.38 563 ARG A CA 1
ATOM 4272 C C . ARG A 1 563 ? -20.141 7.777 17.062 1 88.38 563 ARG A C 1
ATOM 4274 O O . ARG A 1 563 ? -19.281 8.258 16.312 1 88.38 563 ARG A O 1
ATOM 4281 N N . THR A 1 564 ? -20.5 6.5 17.156 1 90.5 564 THR A N 1
ATOM 4282 C CA . THR A 1 564 ? -19.75 5.512 16.375 1 90.5 564 THR A CA 1
ATOM 4283 C C . THR A 1 564 ? -20.234 5.492 14.93 1 90.5 564 THR A C 1
ATOM 4285 O O . THR A 1 564 ? -21.406 5.691 14.656 1 90.5 564 THR A O 1
ATOM 4288 N N . ASN A 1 565 ? -19.344 5.438 14.047 1 92.75 565 ASN A N 1
ATOM 4289 C CA . ASN A 1 565 ? -19.547 5.156 12.633 1 92.75 565 ASN A CA 1
ATOM 4290 C C . ASN A 1 565 ? -18.641 4.035 12.141 1 92.75 565 ASN A C 1
ATOM 4292 O O . ASN A 1 565 ? -17.547 4.301 11.625 1 92.75 565 ASN A O 1
ATOM 4296 N N . TYR A 1 566 ? -19.172 2.803 12.203 1 93.94 566 TYR A N 1
ATOM 4297 C CA . TYR A 1 566 ? -18.344 1.625 11.938 1 93.94 566 TYR A CA 1
ATOM 4298 C C . TYR A 1 566 ? -18.062 1.486 10.445 1 93.94 566 TYR A C 1
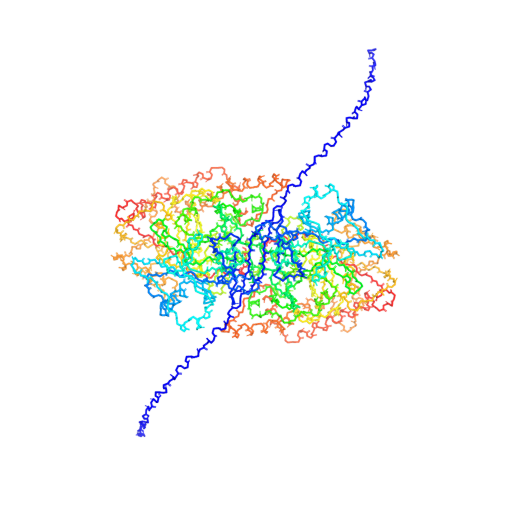ATOM 4300 O O . TYR A 1 566 ? -18.969 1.604 9.617 1 93.94 566 TYR A O 1
ATOM 4308 N N . ARG A 1 567 ? -16.859 1.2 10.117 1 95.12 567 ARG A N 1
ATOM 4309 C CA . ARG A 1 567 ? -16.484 1.133 8.711 1 95.12 567 ARG A CA 1
ATOM 4310 C C . ARG A 1 567 ? -16.938 -0.175 8.078 1 95.12 567 ARG A C 1
ATOM 4312 O O . ARG A 1 567 ? -16.859 -0.342 6.859 1 95.12 567 ARG A O 1
ATOM 4319 N N . ASN A 1 568 ? -17.359 -1.181 8.82 1 93.12 568 ASN A N 1
ATOM 4320 C CA . ASN A 1 568 ? -17.766 -2.471 8.273 1 93.12 568 ASN A CA 1
ATOM 4321 C C . ASN A 1 568 ? -19.281 -2.541 8.094 1 93.12 568 ASN A C 1
ATOM 4323 O O . ASN A 1 568 ? -19.844 -3.623 7.898 1 93.12 568 ASN A O 1
ATOM 4327 N N . ARG A 1 569 ? -19.938 -1.442 8.219 1 91.75 569 ARG A N 1
ATOM 4328 C CA . ARG A 1 569 ? -21.375 -1.401 7.941 1 91.75 569 ARG A CA 1
ATOM 4329 C C . ARG A 1 569 ? -21.641 -1.294 6.445 1 91.75 569 ARG A C 1
ATOM 4331 O O . ARG A 1 569 ? -20.984 -0.52 5.746 1 91.75 569 ARG A O 1
ATOM 4338 N N . TYR A 1 570 ? -22.609 -2.084 5.93 1 91 570 TYR A N 1
ATOM 4339 C CA . TYR A 1 570 ? -23.016 -1.98 4.535 1 91 570 TYR A CA 1
ATOM 4340 C C . TYR A 1 570 ? -23.906 -0.767 4.312 1 91 570 TYR A C 1
ATOM 4342 O O . TYR A 1 570 ? -24.828 -0.521 5.09 1 91 570 TYR A O 1
ATOM 4350 N N . ILE A 1 571 ? -23.578 -0.03 3.248 1 82.81 571 ILE A N 1
ATOM 4351 C CA . ILE A 1 571 ? -24.406 1.114 2.9 1 82.81 571 ILE A CA 1
ATOM 4352 C C . ILE A 1 571 ? -25.703 0.63 2.254 1 82.81 571 ILE A C 1
ATOM 4354 O O . ILE A 1 571 ? -25.672 -0.202 1.345 1 82.81 571 ILE A O 1
ATOM 4358 N N . ARG A 1 572 ? -26.875 0.843 2.828 1 74.19 572 ARG A N 1
ATOM 4359 C CA . ARG A 1 572 ? -28.188 0.422 2.332 1 74.19 572 ARG A CA 1
ATOM 4360 C C . ARG A 1 572 ? -28.797 1.484 1.421 1 74.19 572 ARG A C 1
ATOM 4362 O O . ARG A 1 572 ? -28.547 2.678 1.599 1 74.19 572 ARG A O 1
ATOM 4369 N N . MET B 1 1 ? -17.547 -8.914 74.75 1 19.77 1 MET B N 1
ATOM 4370 C CA . MET B 1 1 ? -16.688 -7.828 75.188 1 19.77 1 MET B CA 1
ATOM 4371 C C . MET B 1 1 ? -15.219 -8.148 74.938 1 19.77 1 MET B C 1
ATOM 4373 O O . MET B 1 1 ? -14.328 -7.578 75.562 1 19.77 1 MET B O 1
ATOM 4377 N N . LYS B 1 2 ? -15.156 -9.305 74.125 1 25 2 LYS B N 1
ATOM 4378 C CA . LYS B 1 2 ? -13.906 -10.047 74 1 25 2 LYS B CA 1
ATOM 4379 C C . LYS B 1 2 ? -12.781 -9.141 73.5 1 25 2 LYS B C 1
ATOM 4381 O O . LYS B 1 2 ? -12.961 -8.391 72.562 1 25 2 LYS B O 1
ATOM 4386 N N . PRO B 1 3 ? -11.695 -8.82 74.375 1 22.78 3 PRO B N 1
ATOM 4387 C CA . PRO B 1 3 ? -10.602 -7.848 74.438 1 22.78 3 PRO B CA 1
ATOM 4388 C C . PRO B 1 3 ? -9.68 -7.949 73.25 1 22.78 3 PRO B C 1
ATOM 4390 O O . PRO B 1 3 ? -9.484 -9.039 72.688 1 22.78 3 PRO B O 1
ATOM 4393 N N . VAL B 1 4 ? -9.617 -6.879 72.375 1 23.09 4 VAL B N 1
ATOM 4394 C CA . VAL B 1 4 ? -9.195 -6.324 71.125 1 23.09 4 VAL B CA 1
ATOM 4395 C C . VAL B 1 4 ? -7.676 -6.172 71.062 1 23.09 4 VAL B C 1
ATOM 4397 O O . VAL B 1 4 ? -7.129 -5.43 70.25 1 23.09 4 VAL B O 1
ATOM 4400 N N . ALA B 1 5 ? -6.988 -6.809 72.125 1 23.73 5 ALA B N 1
ATOM 4401 C CA . ALA B 1 5 ? -5.688 -6.195 72.375 1 23.73 5 ALA B CA 1
ATOM 4402 C C . ALA B 1 5 ? -4.742 -6.395 71.188 1 23.73 5 ALA B C 1
ATOM 4404 O O . ALA B 1 5 ? -4.102 -7.441 71.062 1 23.73 5 ALA B O 1
ATOM 4405 N N . GLY B 1 6 ? -5.199 -6.234 69.938 1 22.2 6 GLY B N 1
ATOM 4406 C CA . GLY B 1 6 ? -4.383 -6.742 68.812 1 22.2 6 GLY B CA 1
ATOM 4407 C C . GLY B 1 6 ? -3.016 -6.09 68.75 1 22.2 6 GLY B C 1
ATOM 4408 O O . GLY B 1 6 ? -2.893 -4.871 68.875 1 22.2 6 GLY B O 1
ATOM 4409 N N . MET B 1 7 ? -1.965 -6.855 69.188 1 21.98 7 MET B N 1
ATOM 4410 C CA . MET B 1 7 ? -0.544 -6.648 69.5 1 21.98 7 MET B CA 1
ATOM 4411 C C . MET B 1 7 ? 0.128 -5.914 68.312 1 21.98 7 MET B C 1
ATOM 4413 O O . MET B 1 7 ? -0.31 -6.016 67.188 1 21.98 7 MET B O 1
ATOM 4417 N N . LEU B 1 8 ? 1.114 -4.98 68.562 1 21.36 8 LEU B N 1
ATOM 4418 C CA . LEU B 1 8 ? 1.979 -3.861 68.188 1 21.36 8 LEU B CA 1
ATOM 4419 C C . LEU B 1 8 ? 3.072 -4.312 67.25 1 21.36 8 LEU B C 1
ATOM 4421 O O . LEU B 1 8 ? 4.207 -4.559 67.688 1 21.36 8 LEU B O 1
ATOM 4425 N N . LEU B 1 9 ? 2.971 -5.578 66.625 1 22.62 9 LEU B N 1
ATOM 4426 C CA . LEU B 1 9 ? 4.285 -5.953 66.125 1 22.62 9 LEU B CA 1
ATOM 4427 C C . LEU B 1 9 ? 4.805 -4.898 65.125 1 22.62 9 LEU B C 1
ATOM 4429 O O . LEU B 1 9 ? 4.141 -4.57 64.125 1 22.62 9 LEU B O 1
ATOM 4433 N N . ARG B 1 10 ? 5.766 -4.008 65.625 1 21.27 10 ARG B N 1
ATOM 4434 C CA . ARG B 1 10 ? 6.594 -2.928 65.062 1 21.27 10 ARG B CA 1
ATOM 4435 C C . ARG B 1 10 ? 7.285 -3.344 63.781 1 21.27 10 ARG B C 1
ATOM 4437 O O . ARG B 1 10 ? 7.723 -4.488 63.656 1 21.27 10 ARG B O 1
ATOM 4444 N N . ALA B 1 11 ? 7.09 -2.547 62.688 1 20.88 11 ALA B N 1
ATOM 4445 C CA . ALA B 1 11 ? 7.379 -2.398 61.25 1 20.88 11 ALA B CA 1
ATOM 4446 C C . ALA B 1 11 ? 8.883 -2.264 61 1 20.88 11 ALA B C 1
ATOM 4448 O O . ALA B 1 11 ? 9.461 -1.199 61.25 1 20.88 11 ALA B O 1
ATOM 4449 N N . LEU B 1 12 ? 9.805 -3.096 61.656 1 22.28 12 LEU B N 1
ATOM 4450 C CA . LEU B 1 12 ? 11.195 -2.812 61.312 1 22.28 12 LEU B CA 1
ATOM 4451 C C . LEU B 1 12 ? 11.414 -2.871 59.812 1 22.28 12 LEU B C 1
ATOM 4453 O O . LEU B 1 12 ? 11.266 -3.932 59.188 1 22.28 12 LEU B O 1
ATOM 4457 N N . CYS B 1 13 ? 10.945 -1.874 59.031 1 21.58 13 CYS B N 1
ATOM 4458 C CA . CYS B 1 13 ? 11.156 -1.705 57.594 1 21.58 13 CYS B CA 1
ATOM 4459 C C . CYS B 1 13 ? 12.641 -1.688 57.281 1 21.58 13 CYS B C 1
ATOM 4461 O O . CYS B 1 13 ? 13.367 -0.789 57.688 1 21.58 13 CYS B O 1
ATOM 4463 N N . ALA B 1 14 ? 13.328 -2.908 57.406 1 22.61 14 ALA B N 1
ATOM 4464 C CA . ALA B 1 14 ? 14.703 -3.035 56.938 1 22.61 14 ALA B CA 1
ATOM 4465 C C . ALA B 1 14 ? 14.891 -2.355 55.594 1 22.61 14 ALA B C 1
ATOM 4467 O O . ALA B 1 14 ? 14.094 -2.559 54.656 1 22.61 14 ALA B O 1
ATOM 4468 N N . PHE B 1 15 ? 15.492 -1.155 55.594 1 25.75 15 PHE B N 1
ATOM 4469 C CA . PHE B 1 15 ? 16.031 -0.379 54.5 1 25.75 15 PHE B CA 1
ATOM 4470 C C . PHE B 1 15 ? 16.969 -1.229 53.656 1 25.75 15 PHE B C 1
ATOM 4472 O O . PHE B 1 15 ? 18.062 -1.591 54.094 1 25.75 15 PHE B O 1
ATOM 4479 N N . ILE B 1 16 ? 16.484 -2.381 53.094 1 26.66 16 ILE B N 1
ATOM 4480 C CA . ILE B 1 16 ? 17.391 -3.033 52.156 1 26.66 16 ILE B CA 1
ATOM 4481 C C . ILE B 1 16 ? 17.891 -2.023 51.125 1 26.66 16 ILE B C 1
ATOM 4483 O O . ILE B 1 16 ? 17.094 -1.418 50.406 1 26.66 16 ILE B O 1
ATOM 4487 N N . CYS B 1 17 ? 19.031 -1.376 51.406 1 24.95 17 CYS B N 1
ATOM 4488 C CA . CYS B 1 17 ? 19.812 -0.578 50.469 1 24.95 17 CYS B CA 1
ATOM 4489 C C . CYS B 1 17 ? 20.016 -1.328 49.156 1 24.95 17 CYS B C 1
ATOM 4491 O O . CYS B 1 17 ? 20.609 -2.408 49.156 1 24.95 17 CYS B O 1
ATOM 4493 N N . GLY B 1 18 ? 19 -1.366 48.344 1 24.11 18 GLY B N 1
ATOM 4494 C CA . GLY B 1 18 ? 19.172 -1.844 47 1 24.11 18 GLY B CA 1
ATOM 4495 C C . GLY B 1 18 ? 20.422 -1.31 46.344 1 24.11 18 GLY B C 1
ATOM 4496 O O . GLY B 1 18 ? 20.609 -0.095 46.25 1 24.11 18 GLY B O 1
ATOM 4497 N N . LEU B 1 19 ? 21.562 -1.994 46.562 1 28.91 19 LEU B N 1
ATOM 4498 C CA . LEU B 1 19 ? 22.734 -1.758 45.688 1 28.91 19 LEU B CA 1
ATOM 4499 C C . LEU B 1 19 ? 22.328 -1.682 44.219 1 28.91 19 LEU B C 1
ATOM 4501 O O . LEU B 1 19 ? 21.766 -2.637 43.688 1 28.91 19 LEU B O 1
ATOM 4505 N N . ALA B 1 20 ? 22.141 -0.478 43.781 1 28.41 20 ALA B N 1
ATOM 4506 C CA . ALA B 1 20 ? 22.047 -0.2 42.344 1 28.41 20 ALA B CA 1
ATOM 4507 C C . ALA B 1 20 ? 23.219 -0.804 41.594 1 28.41 20 ALA B C 1
ATOM 4509 O O . ALA B 1 20 ? 24.375 -0.385 41.781 1 28.41 20 ALA B O 1
ATOM 4510 N N . ALA B 1 21 ? 23.328 -2.137 41.5 1 28.67 21 ALA B N 1
ATOM 4511 C CA . ALA B 1 21 ? 24.281 -2.607 40.5 1 28.67 21 ALA B CA 1
ATOM 4512 C C . ALA B 1 21 ? 24.156 -1.799 39.219 1 28.67 21 ALA B C 1
ATOM 4514 O O . ALA B 1 21 ? 23.109 -1.82 38.562 1 28.67 21 ALA B O 1
ATOM 4515 N N . SER B 1 22 ? 24.844 -0.766 39.219 1 30.8 22 SER B N 1
ATOM 4516 C CA . SER B 1 22 ? 25.078 -0.161 37.906 1 30.8 22 SER B CA 1
ATOM 4517 C C . SER B 1 22 ? 25.484 -1.208 36.875 1 30.8 22 SER B C 1
ATOM 4519 O O . SER B 1 22 ? 26.594 -1.754 36.938 1 30.8 22 SER B O 1
ATOM 4521 N N . GLY B 1 23 ? 24.562 -2.18 36.625 1 30.23 23 GLY B N 1
ATOM 4522 C CA . GLY B 1 23 ? 24.891 -2.998 35.469 1 30.23 23 GLY B CA 1
ATOM 4523 C C . GLY B 1 23 ? 25.5 -2.201 34.344 1 30.23 23 GLY B C 1
ATOM 4524 O O . GLY B 1 23 ? 24.891 -1.257 33.844 1 30.23 23 GLY B O 1
ATOM 4525 N N . PHE B 1 24 ? 26.766 -2.205 34.406 1 34.28 24 PHE B N 1
ATOM 4526 C CA . PHE B 1 24 ? 27.406 -1.781 33.156 1 34.28 24 PHE B CA 1
ATOM 4527 C C . PHE B 1 24 ? 26.797 -2.514 31.969 1 34.28 24 PHE B C 1
ATOM 4529 O O . PHE B 1 24 ? 26.969 -3.729 31.828 1 34.28 24 PHE B O 1
ATOM 4536 N N . ALA B 1 25 ? 25.656 -2.207 31.609 1 35.22 25 ALA B N 1
ATOM 4537 C CA . ALA B 1 25 ? 25.281 -2.664 30.281 1 35.22 25 ALA B CA 1
ATOM 4538 C C . ALA B 1 25 ? 26.438 -2.494 29.281 1 35.22 25 ALA B C 1
ATOM 4540 O O . ALA B 1 25 ? 26.859 -1.369 29.016 1 35.22 25 ALA B O 1
ATOM 4541 N N . SER B 1 26 ? 27.266 -3.359 29.266 1 37.84 26 SER B N 1
ATOM 4542 C CA . SER B 1 26 ? 28.109 -3.352 28.078 1 37.84 26 SER B CA 1
ATOM 4543 C C . SER B 1 26 ? 27.344 -2.889 26.844 1 37.84 26 SER B C 1
ATOM 4545 O O . SER B 1 26 ? 26.297 -3.453 26.516 1 37.84 26 SER B O 1
ATOM 4547 N N . ALA B 1 27 ? 27.531 -1.69 26.484 1 44.16 27 ALA B N 1
ATOM 4548 C CA . ALA B 1 27 ? 26.969 -1.2 25.219 1 44.16 27 ALA B CA 1
ATOM 4549 C C . ALA B 1 27 ? 27.141 -2.227 24.109 1 44.16 27 ALA B C 1
ATOM 4551 O O . ALA B 1 27 ? 28.25 -2.498 23.672 1 44.16 27 ALA B O 1
ATOM 4552 N N . ALA B 1 28 ? 26.469 -3.311 24.094 1 46.56 28 ALA B N 1
ATOM 4553 C CA . ALA B 1 28 ? 26.422 -4.164 22.906 1 46.56 28 ALA B CA 1
ATOM 4554 C C . ALA B 1 28 ? 26.562 -3.34 21.625 1 46.56 28 ALA B C 1
ATOM 4556 O O . ALA B 1 28 ? 25.812 -2.383 21.422 1 46.56 28 ALA B O 1
ATOM 4557 N N . GLN B 1 29 ? 27.719 -3.4 21.031 1 57.22 29 GLN B N 1
ATOM 4558 C CA . GLN B 1 29 ? 27.984 -2.729 19.766 1 57.22 29 GLN B CA 1
ATOM 4559 C C . GLN B 1 29 ? 26.812 -2.875 18.812 1 57.22 29 GLN B C 1
ATOM 4561 O O . GLN B 1 29 ? 26.422 -3.992 18.453 1 57.22 29 GLN B O 1
ATOM 4566 N N . VAL B 1 30 ? 26 -1.903 18.719 1 70.06 30 VAL B N 1
ATOM 4567 C CA . VAL B 1 30 ? 24.875 -1.847 17.781 1 70.06 30 VAL B CA 1
ATOM 4568 C C . VAL B 1 30 ? 25.391 -1.97 16.359 1 70.06 30 VAL B C 1
ATOM 4570 O O . VAL B 1 30 ? 26.344 -1.278 15.969 1 70.06 30 VAL B O 1
ATOM 4573 N N . SER B 1 31 ? 25.047 -3.1 15.664 1 82.56 31 SER B N 1
ATOM 4574 C CA . SER B 1 31 ? 25.516 -3.42 14.32 1 82.56 31 SER B CA 1
ATOM 4575 C C . SER B 1 31 ? 24.672 -2.715 13.258 1 82.56 31 SER B C 1
ATOM 4577 O O . SER B 1 31 ? 23.453 -2.594 13.406 1 82.56 31 SER B O 1
ATOM 4579 N N . LEU B 1 32 ? 25.328 -1.997 12.391 1 90.94 32 LEU B N 1
ATOM 4580 C CA . LEU B 1 32 ? 24.734 -1.441 11.18 1 90.94 32 LEU B CA 1
ATOM 4581 C C . LEU B 1 32 ? 24.688 -2.482 10.062 1 90.94 32 LEU B C 1
ATOM 4583 O O . LEU B 1 32 ? 25.688 -3.143 9.789 1 90.94 32 LEU B O 1
ATOM 4587 N N . GLN B 1 33 ? 23.469 -2.654 9.547 1 92.38 33 GLN B N 1
ATOM 4588 C CA . GLN B 1 33 ? 23.312 -3.611 8.453 1 92.38 33 GLN B CA 1
ATOM 4589 C C . GLN B 1 33 ? 22.656 -2.959 7.238 1 92.38 33 GLN B C 1
ATOM 4591 O O . GLN B 1 33 ? 21.531 -2.447 7.328 1 92.38 33 GLN B O 1
ATOM 4596 N N . LEU B 1 34 ? 23.359 -2.994 6.129 1 93.94 34 LEU B N 1
ATOM 4597 C CA . LEU B 1 34 ? 22.75 -2.584 4.867 1 93.94 34 LEU B CA 1
ATOM 4598 C C . LEU B 1 34 ? 21.641 -3.547 4.457 1 93.94 34 LEU B C 1
ATOM 4600 O O . LEU B 1 34 ? 21.828 -4.766 4.492 1 93.94 34 LEU B O 1
ATOM 4604 N N . THR B 1 35 ? 20.484 -2.986 4.066 1 94.5 35 THR B N 1
ATOM 4605 C CA . THR B 1 35 ? 19.375 -3.861 3.676 1 94.5 35 THR B CA 1
ATOM 4606 C C . THR B 1 35 ? 19.109 -3.762 2.178 1 94.5 35 THR B C 1
ATOM 4608 O O . THR B 1 35 ? 18.469 -4.637 1.595 1 94.5 35 THR B O 1
ATOM 4611 N N . GLY B 1 36 ? 19.547 -2.689 1.587 1 93.56 36 GLY B N 1
ATOM 4612 C CA . GLY B 1 36 ? 19.406 -2.629 0.141 1 93.56 36 GLY B CA 1
ATOM 4613 C C . GLY B 1 36 ? 19.719 -1.259 -0.431 1 93.56 36 GLY B C 1
ATOM 4614 O O . GLY B 1 36 ? 19.891 -0.294 0.316 1 93.56 36 GLY B O 1
ATOM 4615 N N . ARG B 1 37 ? 19.875 -1.225 -1.815 1 96.06 37 ARG B N 1
ATOM 4616 C CA . ARG B 1 37 ? 20.031 -0.002 -2.598 1 96.06 37 ARG B CA 1
ATOM 4617 C C . ARG B 1 37 ? 19.047 0.031 -3.764 1 96.06 37 ARG B C 1
ATOM 4619 O O . ARG B 1 37 ? 18.688 -1.014 -4.305 1 96.06 37 ARG B O 1
ATOM 4626 N N . THR B 1 38 ? 18.609 1.223 -4.027 1 97.75 38 THR B N 1
ATOM 4627 C CA . THR B 1 38 ? 17.812 1.411 -5.238 1 97.75 38 THR B CA 1
ATOM 4628 C C . THR B 1 38 ? 18.516 2.346 -6.211 1 97.75 38 THR B C 1
ATOM 4630 O O . THR B 1 38 ? 19.172 3.301 -5.797 1 97.75 38 THR B O 1
ATOM 4633 N N . VAL B 1 39 ? 18.422 2.008 -7.539 1 97.25 39 VAL B N 1
ATOM 4634 C CA . VAL B 1 39 ? 19.031 2.818 -8.594 1 97.25 39 VAL B CA 1
ATOM 4635 C C . VAL B 1 39 ? 18.078 2.936 -9.773 1 97.25 39 VAL B C 1
ATOM 4637 O O . VAL B 1 39 ? 17.141 2.131 -9.914 1 97.25 39 VAL B O 1
ATOM 4640 N N . THR B 1 40 ? 18.297 3.967 -10.516 1 96.69 40 THR B N 1
ATOM 4641 C CA . THR B 1 40 ? 17.688 4.066 -11.836 1 96.69 40 THR B CA 1
ATOM 4642 C C . THR B 1 40 ? 18.734 3.941 -12.93 1 96.69 40 THR B C 1
ATOM 4644 O O . THR B 1 40 ? 19.766 4.613 -12.883 1 96.69 40 THR B O 1
ATOM 4647 N N . LEU B 1 41 ? 18.609 3.029 -13.758 1 96.38 41 LEU B N 1
ATOM 4648 C CA . LEU B 1 41 ? 19.422 2.848 -14.945 1 96.38 41 LEU B CA 1
ATOM 4649 C C . LEU B 1 41 ? 18.625 3.109 -16.219 1 96.38 41 LEU B C 1
ATOM 4651 O O . LEU B 1 41 ? 17.734 2.32 -16.562 1 96.38 41 LEU B O 1
ATOM 4655 N N . GLY B 1 42 ? 18.969 4.207 -16.781 1 91.69 42 GLY B N 1
ATOM 4656 C CA . GLY B 1 42 ? 18.031 4.688 -17.781 1 91.69 42 GLY B CA 1
ATOM 4657 C C . GLY B 1 42 ? 16.688 5.09 -17.219 1 91.69 42 GLY B C 1
ATOM 4658 O O . GLY B 1 42 ? 16.609 5.961 -16.344 1 91.69 42 GLY B O 1
ATOM 4659 N N . ASN B 1 43 ? 15.656 4.488 -17.578 1 91.81 43 ASN B N 1
ATOM 4660 C CA . ASN B 1 43 ? 14.32 4.789 -17.078 1 91.81 43 ASN B CA 1
ATOM 4661 C C . ASN B 1 43 ? 13.742 3.627 -16.266 1 91.81 43 ASN B C 1
ATOM 4663 O O . ASN B 1 43 ? 12.539 3.568 -16.031 1 91.81 43 ASN B O 1
ATOM 4667 N N . ILE B 1 44 ? 14.695 2.734 -15.914 1 97.12 44 ILE B N 1
ATOM 4668 C CA . ILE B 1 44 ? 14.242 1.548 -15.195 1 97.12 44 ILE B CA 1
ATOM 4669 C C . ILE B 1 44 ? 14.781 1.574 -13.766 1 97.12 44 ILE B C 1
ATOM 4671 O O . ILE B 1 44 ? 15.961 1.873 -13.547 1 97.12 44 ILE B O 1
ATOM 4675 N N . SER B 1 45 ? 13.883 1.301 -12.812 1 98.25 45 SER B N 1
ATOM 4676 C CA . SER B 1 45 ? 14.266 1.239 -11.406 1 98.25 45 SER B CA 1
ATOM 4677 C C . SER B 1 45 ? 14.695 -0.169 -11.008 1 98.25 45 SER B C 1
ATOM 4679 O O . SER B 1 45 ? 14.039 -1.148 -11.367 1 98.25 45 SER B O 1
ATOM 4681 N N . TYR B 1 46 ? 15.828 -0.251 -10.273 1 98.62 46 TYR B N 1
ATOM 4682 C CA . TYR B 1 46 ? 16.359 -1.536 -9.828 1 98.62 46 TYR B CA 1
ATOM 4683 C C . TYR B 1 46 ? 16.594 -1.543 -8.328 1 98.62 46 TYR B C 1
ATOM 4685 O O . TYR B 1 46 ? 16.844 -0.493 -7.723 1 98.62 46 TYR B O 1
ATOM 4693 N N . PHE B 1 47 ? 16.469 -2.701 -7.77 1 98.62 47 PHE B N 1
ATOM 4694 C CA . PHE B 1 47 ? 16.922 -2.998 -6.414 1 98.62 47 PHE B CA 1
ATOM 4695 C C . PHE B 1 47 ? 18.219 -3.812 -6.449 1 98.62 47 PHE B C 1
ATOM 4697 O O . PHE B 1 47 ? 18.359 -4.723 -7.266 1 98.62 47 PHE B O 1
ATOM 4704 N N . ILE B 1 48 ? 19.125 -3.412 -5.59 1 98.06 48 ILE B N 1
ATOM 4705 C CA . ILE B 1 48 ? 20.391 -4.117 -5.426 1 98.06 48 ILE B CA 1
ATOM 4706 C C . ILE B 1 48 ? 20.469 -4.715 -4.023 1 98.06 48 ILE B C 1
ATOM 4708 O O . ILE B 1 48 ? 20.562 -3.986 -3.033 1 98.06 48 ILE B O 1
ATOM 4712 N N . PRO B 1 49 ? 20.438 -6.07 -3.947 1 97 49 PRO B N 1
ATOM 4713 C CA . PRO B 1 49 ? 20.562 -6.695 -2.629 1 97 49 PRO B CA 1
ATOM 4714 C C . PRO B 1 49 ? 21.875 -6.34 -1.931 1 97 49 PRO B C 1
ATOM 4716 O O . PRO B 1 49 ? 22.859 -6 -2.594 1 97 49 PRO B O 1
ATOM 4719 N N . PRO B 1 50 ? 21.859 -6.484 -0.635 1 93.62 50 PRO B N 1
ATOM 4720 C CA . PRO B 1 50 ? 23.047 -6.062 0.114 1 93.62 50 PRO B CA 1
ATOM 4721 C C . PRO B 1 50 ? 24.188 -7.066 0.02 1 93.62 50 PRO B C 1
ATOM 4723 O O . PRO B 1 50 ? 25.344 -6.711 0.242 1 93.62 50 PRO B O 1
ATOM 4726 N N . THR B 1 51 ? 23.938 -8.289 -0.298 1 94.31 51 THR B N 1
ATOM 4727 C CA . THR B 1 51 ? 24.969 -9.336 -0.315 1 94.31 51 THR B CA 1
ATOM 4728 C C . THR B 1 51 ? 25.531 -9.508 -1.72 1 94.31 51 THR B C 1
ATOM 4730 O O . THR B 1 51 ? 24.797 -9.805 -2.662 1 94.31 51 THR B O 1
ATOM 4733 N N . PRO B 1 52 ? 26.859 -9.336 -1.856 1 95.88 52 PRO B N 1
ATOM 4734 C CA . PRO B 1 52 ? 27.469 -9.594 -3.168 1 95.88 52 PRO B CA 1
ATOM 4735 C C . PRO B 1 52 ? 27.422 -11.078 -3.551 1 95.88 52 PRO B C 1
ATOM 4737 O O . PRO B 1 52 ? 27.562 -11.945 -2.684 1 95.88 52 PRO B O 1
ATOM 4740 N N . VAL B 1 53 ? 27.328 -11.281 -4.785 1 97.62 53 VAL B N 1
ATOM 4741 C CA . VAL B 1 53 ? 27.266 -12.664 -5.254 1 97.62 53 VAL B CA 1
ATOM 4742 C C . VAL B 1 53 ? 28.625 -13.102 -5.754 1 97.62 53 VAL B C 1
ATOM 4744 O O . VAL B 1 53 ? 28.875 -14.297 -5.957 1 97.62 53 VAL B O 1
ATOM 4747 N N . SER B 1 54 ? 29.531 -12.18 -6.004 1 98.06 54 SER B N 1
ATOM 4748 C CA . SER B 1 54 ? 30.922 -12.414 -6.414 1 98.06 54 SER B CA 1
ATOM 4749 C C . SER B 1 54 ? 31.766 -11.156 -6.23 1 98.06 54 SER B C 1
ATOM 4751 O O . SER B 1 54 ? 31.297 -10.164 -5.664 1 98.06 54 SER B O 1
ATOM 4753 N N . SER B 1 55 ? 33 -11.258 -6.539 1 96.88 55 SER B N 1
ATOM 4754 C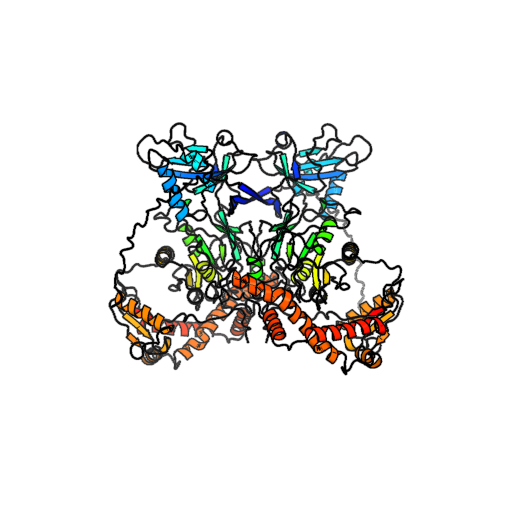 CA . SER B 1 55 ? 33.875 -10.094 -6.496 1 96.88 55 SER B CA 1
ATOM 4755 C C . SER B 1 55 ? 35 -10.203 -7.516 1 96.88 55 SER B C 1
ATOM 4757 O O . SER B 1 55 ? 35.312 -11.305 -7.977 1 96.88 55 SER B O 1
ATOM 4759 N N . LEU B 1 56 ? 35.438 -9.156 -7.918 1 93.5 56 LEU B N 1
ATOM 4760 C CA . LEU B 1 56 ? 36.594 -9 -8.805 1 93.5 56 LEU B CA 1
ATOM 4761 C C . LEU B 1 56 ? 37.781 -8.383 -8.062 1 93.5 56 LEU B C 1
ATOM 4763 O O . LEU B 1 56 ? 37.688 -7.242 -7.613 1 93.5 56 LEU B O 1
ATOM 4767 N N . ARG B 1 57 ? 38.812 -9.094 -8 1 88.94 57 ARG B N 1
ATOM 4768 C CA . ARG B 1 57 ? 40 -8.57 -7.336 1 88.94 57 ARG B CA 1
ATOM 4769 C C . ARG B 1 57 ? 40.594 -7.402 -8.117 1 88.94 57 ARG B C 1
ATOM 4771 O O . ARG B 1 57 ? 40.688 -7.449 -9.344 1 88.94 57 ARG B O 1
ATOM 4778 N N . ASN B 1 58 ? 40.938 -6.348 -7.57 1 85.62 58 ASN B N 1
ATOM 4779 C CA . ASN B 1 58 ? 41.594 -5.16 -8.133 1 85.62 58 ASN B CA 1
ATOM 4780 C C . ASN B 1 58 ? 40.688 -4.488 -9.172 1 85.62 58 ASN B C 1
ATOM 4782 O O . ASN B 1 58 ? 41.156 -4.055 -10.227 1 85.62 58 ASN B O 1
ATOM 4786 N N . ALA B 1 59 ? 39.469 -4.562 -8.945 1 88.12 59 ALA B N 1
ATOM 4787 C CA . ALA B 1 59 ? 38.5 -4.008 -9.883 1 88.12 59 ALA B CA 1
ATOM 4788 C C . ALA B 1 59 ? 38.781 -2.541 -10.172 1 88.12 59 ALA B C 1
ATOM 4790 O O . ALA B 1 59 ? 38.594 -2.076 -11.297 1 88.12 59 ALA B O 1
ATOM 4791 N N . ALA B 1 60 ? 39.281 -1.832 -9.211 1 80.69 60 ALA B N 1
ATOM 4792 C CA . ALA B 1 60 ? 39.562 -0.402 -9.352 1 80.69 60 ALA B CA 1
ATOM 4793 C C . ALA B 1 60 ? 40.625 -0.141 -10.414 1 80.69 60 ALA B C 1
ATOM 4795 O O . ALA B 1 60 ? 40.656 0.934 -11.016 1 80.69 60 ALA B O 1
ATOM 4796 N N . LEU B 1 61 ? 41.406 -1.113 -10.703 1 81.75 61 LEU B N 1
ATOM 4797 C CA . LEU B 1 61 ? 42.438 -0.999 -11.703 1 81.75 61 LEU B CA 1
ATOM 4798 C C . LEU B 1 61 ? 41.938 -1.37 -13.086 1 81.75 61 LEU B C 1
ATOM 4800 O O . LEU B 1 61 ? 42.5 -0.958 -14.102 1 81.75 61 LEU B O 1
ATOM 4804 N N . LEU B 1 62 ? 40.906 -2.062 -13.031 1 83.31 62 LEU B N 1
ATOM 4805 C CA . LEU B 1 62 ? 40.406 -2.627 -14.281 1 83.31 62 LEU B CA 1
ATOM 4806 C C . LEU B 1 62 ? 39.281 -1.771 -14.852 1 83.31 62 LEU B C 1
ATOM 4808 O O . LEU B 1 62 ? 39.062 -1.749 -16.062 1 83.31 62 LEU B O 1
ATOM 4812 N N . VAL B 1 63 ? 38.562 -1.244 -13.93 1 83.56 63 VAL B N 1
ATOM 4813 C CA . VAL B 1 63 ? 37.375 -0.474 -14.289 1 83.56 63 VAL B CA 1
ATOM 4814 C C . VAL B 1 63 ? 37.5 0.945 -13.734 1 83.56 63 VAL B C 1
ATOM 4816 O O . VAL B 1 63 ? 37.719 1.136 -12.531 1 83.56 63 VAL B O 1
ATOM 4819 N N . LYS B 1 64 ? 37.656 1.898 -14.477 1 68.25 64 LYS B N 1
ATOM 4820 C CA . LYS B 1 64 ? 37.781 3.279 -14.016 1 68.25 64 LYS B CA 1
ATOM 4821 C C . LYS B 1 64 ? 36.438 3.818 -13.562 1 68.25 64 LYS B C 1
ATOM 4823 O O . LYS B 1 64 ? 35.5 4 -14.375 1 68.25 64 LYS B O 1
ATOM 4828 N N . PRO B 1 65 ? 36.219 3.637 -12.164 1 60.06 65 PRO B N 1
ATOM 4829 C CA . PRO B 1 65 ? 34.875 4.125 -11.773 1 60.06 65 PRO B CA 1
ATOM 4830 C C . PRO B 1 65 ? 34.719 5.621 -12.023 1 60.06 65 PRO B C 1
ATOM 4832 O O . PRO B 1 65 ? 35.656 6.383 -11.93 1 60.06 65 PRO B O 1
ATOM 4835 N N . ALA B 1 66 ? 33.812 6.023 -12.617 1 53.34 66 ALA B N 1
ATOM 4836 C CA . ALA B 1 66 ? 33.406 7.379 -12.242 1 53.34 66 ALA B CA 1
ATOM 4837 C C . ALA B 1 66 ? 32.844 7.406 -10.828 1 53.34 66 ALA B C 1
ATOM 4839 O O . ALA B 1 66 ? 31.984 6.582 -10.477 1 53.34 66 ALA B O 1
ATOM 4840 N N . LYS B 1 67 ? 33.344 8.375 -10.016 1 50.75 67 LYS B N 1
ATOM 4841 C CA . LYS B 1 67 ? 33.062 8.938 -8.695 1 50.75 67 LYS B CA 1
ATOM 4842 C C . LYS B 1 67 ? 32.469 7.883 -7.766 1 50.75 67 LYS B C 1
ATOM 4844 O O . LYS B 1 67 ? 31.438 8.117 -7.133 1 50.75 67 LYS B O 1
ATOM 4849 N N . GLY B 1 68 ? 33.156 6.449 -7.801 1 57.28 68 GLY B N 1
ATOM 4850 C CA . GLY B 1 68 ? 32.812 5.516 -6.734 1 57.28 68 GLY B CA 1
ATOM 4851 C C . GLY B 1 68 ? 31.438 4.891 -6.906 1 57.28 68 GLY B C 1
ATOM 4852 O O . GLY B 1 68 ? 30.922 4.25 -5.988 1 57.28 68 GLY B O 1
ATOM 4853 N N . GLU B 1 69 ? 30.953 4.863 -8.086 1 77.44 69 GLU B N 1
ATOM 4854 C CA . GLU B 1 69 ? 29.578 4.496 -8.359 1 77.44 69 GLU B CA 1
ATOM 4855 C C . GLU B 1 69 ? 29.469 3.088 -8.938 1 77.44 69 GLU B C 1
ATOM 4857 O O . GLU B 1 69 ? 30.484 2.514 -9.352 1 77.44 69 GLU B O 1
ATOM 4862 N N . LEU B 1 70 ? 28.469 2.379 -8.617 1 90.75 70 LEU B N 1
ATOM 4863 C CA . LEU B 1 70 ? 28.125 1.104 -9.242 1 90.75 70 LEU B CA 1
ATOM 4864 C C . LEU B 1 70 ? 28.203 1.204 -10.766 1 90.75 70 LEU B C 1
ATOM 4866 O O . LEU B 1 70 ? 27.906 2.252 -11.336 1 90.75 70 LEU B O 1
ATOM 4870 N N . VAL B 1 71 ? 28.75 0.198 -11.344 1 94.25 71 VAL B N 1
ATOM 4871 C CA . VAL B 1 71 ? 28.812 0.129 -12.805 1 94.25 71 VAL B CA 1
ATOM 4872 C C . VAL B 1 71 ? 28.016 -1.063 -13.305 1 94.25 71 VAL B C 1
ATOM 4874 O O . VAL B 1 71 ? 28.266 -2.207 -12.922 1 94.25 71 VAL B O 1
ATOM 4877 N N . PRO B 1 72 ? 27.016 -0.796 -14.148 1 96.38 72 PRO B N 1
ATOM 4878 C CA . PRO B 1 72 ? 26.297 -1.933 -14.727 1 96.38 72 PRO B CA 1
ATOM 4879 C C . PRO B 1 72 ? 27.125 -2.707 -15.75 1 96.38 72 PRO B C 1
ATOM 4881 O O . PRO B 1 72 ? 27.859 -2.105 -16.531 1 96.38 72 PRO B O 1
ATOM 4884 N N . PHE B 1 73 ? 27.078 -3.967 -15.727 1 96.56 73 PHE B N 1
ATOM 4885 C CA . PHE B 1 73 ? 27.781 -4.77 -16.734 1 96.56 73 PHE B CA 1
ATOM 4886 C C . PHE B 1 73 ? 27.078 -6.109 -16.922 1 96.56 73 PHE B C 1
ATOM 4888 O O . PHE B 1 73 ? 26.203 -6.484 -16.141 1 96.56 73 PHE B O 1
ATOM 4895 N N . SER B 1 74 ? 27.438 -6.805 -18.016 1 98.56 74 SER B N 1
ATOM 4896 C CA . SER B 1 74 ? 26.844 -8.094 -18.359 1 98.56 74 SER B CA 1
ATOM 4897 C C . SER B 1 74 ? 27.875 -9.211 -18.312 1 98.56 74 SER B C 1
ATOM 4899 O O . SER B 1 74 ? 29 -9.039 -18.781 1 98.56 74 SER B O 1
ATOM 4901 N N . VAL B 1 75 ? 27.484 -10.266 -17.703 1 98.69 75 VAL B N 1
ATOM 4902 C CA . VAL B 1 75 ? 28.25 -11.5 -17.828 1 98.69 75 VAL B CA 1
ATOM 4903 C C . VAL B 1 75 ? 27.734 -12.312 -19 1 98.69 75 VAL B C 1
ATOM 4905 O O . VAL B 1 75 ? 26.562 -12.688 -19.031 1 98.69 75 VAL B O 1
ATOM 4908 N N . ILE B 1 76 ? 28.656 -12.641 -19.922 1 98.62 76 ILE B N 1
ATOM 4909 C CA . ILE B 1 76 ? 28.234 -13.266 -21.172 1 98.62 76 ILE B CA 1
ATOM 4910 C C . ILE B 1 76 ? 29.016 -14.562 -21.391 1 98.62 76 ILE B C 1
ATOM 4912 O O . ILE B 1 76 ? 30.172 -14.539 -21.812 1 98.62 76 ILE B O 1
ATOM 4916 N N . PRO B 1 77 ? 28.391 -15.641 -21.156 1 97.5 77 PRO B N 1
ATOM 4917 C CA . PRO B 1 77 ? 29 -16.906 -21.562 1 97.5 77 PRO B CA 1
ATOM 4918 C C . PRO B 1 77 ? 28.875 -17.172 -23.062 1 97.5 77 PRO B C 1
ATOM 4920 O O . PRO B 1 77 ? 27.844 -16.844 -23.656 1 97.5 77 PRO B O 1
ATOM 4923 N N . THR B 1 78 ? 29.938 -17.719 -23.641 1 96.56 78 THR B N 1
ATOM 4924 C CA . THR B 1 78 ? 29.906 -18.078 -25.062 1 96.56 78 THR B CA 1
ATOM 4925 C C . THR B 1 78 ? 30.734 -19.328 -25.328 1 96.56 78 THR B C 1
ATOM 4927 O O . THR B 1 78 ? 31.75 -19.562 -24.672 1 96.56 78 THR B O 1
ATOM 4930 N N . SER B 1 79 ? 30.266 -20.109 -26.266 1 94.5 79 SER B N 1
ATOM 4931 C CA . SER B 1 79 ? 31.031 -21.266 -26.719 1 94.5 79 SER B CA 1
ATOM 4932 C C . SER B 1 79 ? 31.828 -20.953 -27.969 1 94.5 79 SER B C 1
ATOM 4934 O O . SER B 1 79 ? 32.594 -21.781 -28.453 1 94.5 79 SER B O 1
ATOM 4936 N N . LYS B 1 80 ? 31.641 -19.734 -28.438 1 94 80 LYS B N 1
ATOM 4937 C CA . LYS B 1 80 ? 32.375 -19.328 -29.641 1 94 80 LYS B CA 1
ATOM 4938 C C . LYS B 1 80 ? 33.812 -19 -29.312 1 94 80 LYS B C 1
ATOM 4940 O O . LYS B 1 80 ? 34.094 -18.25 -28.375 1 94 80 LYS B O 1
ATOM 4945 N N . THR B 1 81 ? 34.625 -19.484 -30.125 1 94.75 81 THR B N 1
ATOM 4946 C CA . THR B 1 81 ? 36.062 -19.234 -29.922 1 94.75 81 THR B CA 1
ATOM 4947 C C . THR B 1 81 ? 36.375 -17.75 -30.125 1 94.75 81 THR B C 1
ATOM 4949 O O . THR B 1 81 ? 37.281 -17.219 -29.453 1 94.75 81 THR B O 1
ATOM 4952 N N . THR B 1 82 ? 35.688 -17.156 -31.094 1 95.19 82 THR B N 1
ATOM 4953 C CA . THR B 1 82 ? 35.844 -15.719 -31.297 1 95.19 82 THR B CA 1
ATOM 4954 C C . THR B 1 82 ? 34.531 -15.008 -30.938 1 95.19 82 THR B C 1
ATOM 4956 O O . THR B 1 82 ? 33.531 -15.164 -31.641 1 95.19 82 THR B O 1
ATOM 4959 N N . PHE B 1 83 ? 34.531 -14.328 -29.875 1 96.88 83 PHE B N 1
ATOM 4960 C CA . PHE B 1 83 ? 33.406 -13.477 -29.547 1 96.88 83 PHE B CA 1
ATOM 4961 C C . PHE B 1 83 ? 33.5 -12.133 -30.25 1 96.88 83 PHE B C 1
ATOM 4963 O O . PHE B 1 83 ? 34.188 -11.227 -29.766 1 96.88 83 PHE B O 1
ATOM 4970 N N . ASP B 1 84 ? 32.844 -11.992 -31.391 1 96.38 84 ASP B N 1
ATOM 4971 C CA . ASP B 1 84 ? 32.938 -10.805 -32.25 1 96.38 84 ASP B CA 1
ATOM 4972 C C . ASP B 1 84 ? 31.641 -10 -32.219 1 96.38 84 ASP B C 1
ATOM 4974 O O . ASP B 1 84 ? 30.812 -10.195 -31.344 1 96.38 84 ASP B O 1
ATOM 4978 N N . GLN B 1 85 ? 31.547 -9.109 -33.094 1 96.5 85 GLN B N 1
ATOM 4979 C CA . GLN B 1 85 ? 30.406 -8.211 -33.188 1 96.5 85 GLN B CA 1
ATOM 4980 C C . GLN B 1 85 ? 29.109 -9 -33.375 1 96.5 85 GLN B C 1
ATOM 4982 O O . GLN B 1 85 ? 28.094 -8.711 -32.75 1 96.5 85 GLN B O 1
ATOM 4987 N N . GLN B 1 86 ? 29.172 -9.891 -34.219 1 96.5 86 GLN B N 1
ATOM 4988 C CA . GLN B 1 86 ? 27.969 -10.672 -34.5 1 96.5 86 GLN B CA 1
ATOM 4989 C C . GLN B 1 86 ? 27.516 -11.453 -33.281 1 96.5 86 GLN B C 1
ATOM 4991 O O . GLN B 1 86 ? 26.328 -11.539 -33 1 96.5 86 GLN B O 1
ATOM 4996 N N . ALA B 1 87 ? 28.484 -12.055 -32.625 1 97 87 ALA B N 1
ATOM 4997 C CA . ALA B 1 87 ? 28.156 -12.797 -31.422 1 97 87 ALA B CA 1
ATOM 4998 C C . ALA B 1 87 ? 27.484 -11.898 -30.375 1 97 87 ALA B C 1
ATOM 5000 O O . ALA B 1 87 ? 26.531 -12.305 -29.703 1 97 87 ALA B O 1
ATOM 5001 N N . LEU B 1 88 ? 27.984 -10.758 -30.25 1 97.94 88 LEU B N 1
ATOM 5002 C CA . LEU B 1 88 ? 27.422 -9.789 -29.328 1 97.94 88 LEU B CA 1
ATOM 5003 C C . LEU B 1 88 ? 26 -9.422 -29.734 1 97.94 88 LEU B C 1
ATOM 5005 O O . LEU B 1 88 ? 25.078 -9.43 -28.891 1 97.94 88 LEU B O 1
ATOM 5009 N N . GLU B 1 89 ? 25.812 -9.133 -30.938 1 97.44 89 GLU B N 1
ATOM 5010 C CA . GLU B 1 89 ? 24.5 -8.727 -31.453 1 97.44 89 GLU B CA 1
ATOM 5011 C C . GLU B 1 89 ? 23.484 -9.852 -31.297 1 97.44 89 GLU B C 1
ATOM 5013 O O . GLU B 1 89 ? 22.312 -9.609 -31 1 97.44 89 GLU B O 1
ATOM 5018 N N . ASP B 1 90 ? 23.938 -11.062 -31.547 1 97.56 90 ASP B N 1
ATOM 5019 C CA . ASP B 1 90 ? 23.078 -12.219 -31.328 1 97.56 90 ASP B CA 1
ATOM 5020 C C . ASP B 1 90 ? 22.641 -12.312 -29.875 1 97.56 90 ASP B C 1
ATOM 5022 O O . ASP B 1 90 ? 21.484 -12.586 -29.578 1 97.56 90 ASP B O 1
ATOM 5026 N N . THR B 1 91 ? 23.578 -12.109 -29.016 1 97.94 91 THR B N 1
ATOM 5027 C CA . THR B 1 91 ? 23.297 -12.148 -27.594 1 97.94 91 THR B CA 1
ATOM 5028 C C . THR B 1 91 ? 22.297 -11.07 -27.203 1 97.94 91 THR B C 1
ATOM 5030 O O . THR B 1 91 ? 21.328 -11.336 -26.484 1 97.94 91 THR B O 1
ATOM 5033 N N . ILE B 1 92 ? 22.5 -9.883 -27.703 1 98.06 92 ILE B N 1
ATOM 5034 C CA . ILE B 1 92 ? 21.625 -8.75 -27.422 1 98.06 92 ILE B CA 1
ATOM 5035 C C . ILE B 1 92 ? 20.203 -9.062 -27.891 1 98.06 92 ILE B C 1
ATOM 5037 O O . ILE B 1 92 ? 19.234 -8.828 -27.156 1 98.06 92 ILE B O 1
ATOM 5041 N N . ALA B 1 93 ? 20.109 -9.625 -29.016 1 98 93 ALA B N 1
ATOM 5042 C CA . ALA B 1 93 ? 18.797 -9.945 -29.578 1 98 93 ALA B CA 1
ATOM 5043 C C . ALA B 1 93 ? 18.062 -10.977 -28.719 1 98 93 ALA B C 1
ATOM 5045 O O . ALA B 1 93 ? 16.891 -10.805 -28.406 1 98 93 ALA B O 1
ATOM 5046 N N . VAL B 1 94 ? 18.75 -11.992 -28.344 1 97.75 94 VAL B N 1
ATOM 5047 C CA . VAL B 1 94 ? 18.156 -13.07 -27.562 1 97.75 94 VAL B CA 1
ATOM 5048 C C . VAL B 1 94 ? 17.781 -12.555 -26.188 1 97.75 94 VAL B C 1
ATOM 5050 O O . VAL B 1 94 ? 16.672 -12.812 -25.703 1 97.75 94 VAL B O 1
ATOM 5053 N N . TRP B 1 95 ? 18.672 -11.836 -25.531 1 98.38 95 TRP B N 1
ATOM 5054 C CA . TRP B 1 95 ? 18.438 -11.359 -24.172 1 98.38 95 TRP B CA 1
ATOM 5055 C C . TRP B 1 95 ? 17.312 -10.328 -24.141 1 98.38 95 TRP B C 1
ATOM 5057 O O . TRP B 1 95 ? 16.5 -10.312 -23.203 1 98.38 95 TRP B O 1
ATOM 5067 N N . SER B 1 96 ? 17.25 -9.453 -25.125 1 97.44 96 SER B N 1
ATOM 5068 C CA . SER B 1 96 ? 16.219 -8.43 -25.188 1 97.44 96 SER B CA 1
ATOM 5069 C C . SER B 1 96 ? 14.836 -9.055 -25.312 1 97.44 96 SER B C 1
ATOM 5071 O O . SER B 1 96 ? 13.852 -8.5 -24.828 1 97.44 96 SER B O 1
ATOM 5073 N N . ALA B 1 97 ? 14.789 -10.172 -25.906 1 96.38 97 ALA B N 1
ATOM 5074 C CA . ALA B 1 97 ? 13.516 -10.859 -26.125 1 96.38 97 ALA B CA 1
ATOM 5075 C C . ALA B 1 97 ? 13.133 -11.688 -24.906 1 96.38 97 ALA B C 1
ATOM 5077 O O . ALA B 1 97 ? 11.953 -11.82 -24.578 1 96.38 97 ALA B O 1
ATOM 5078 N N . GLN B 1 98 ? 14.086 -12.164 -24.234 1 95.38 98 GLN B N 1
ATOM 5079 C CA . GLN B 1 98 ? 13.852 -13.172 -23.203 1 95.38 98 GLN B CA 1
ATOM 5080 C C . GLN B 1 98 ? 13.719 -12.531 -21.828 1 95.38 98 GLN B C 1
ATOM 5082 O O . GLN B 1 98 ? 13.039 -13.062 -20.938 1 95.38 98 GLN B O 1
ATOM 5087 N N . ASP B 1 99 ? 14.391 -11.453 -21.641 1 98.06 99 ASP B N 1
ATOM 5088 C CA . ASP B 1 99 ? 14.555 -10.953 -20.266 1 98.06 99 ASP B CA 1
ATOM 5089 C C . ASP B 1 99 ? 14.062 -9.516 -20.141 1 98.06 99 ASP B C 1
ATOM 5091 O O . ASP B 1 99 ? 14.336 -8.68 -21 1 98.06 99 ASP B O 1
ATOM 5095 N N . ASP B 1 100 ? 13.305 -9.281 -19.125 1 98.12 100 ASP B N 1
ATOM 5096 C CA . ASP B 1 100 ? 12.758 -7.945 -18.891 1 98.12 100 ASP B CA 1
ATOM 5097 C C . ASP B 1 100 ? 13.625 -7.16 -17.922 1 98.12 100 ASP B C 1
ATOM 5099 O O . ASP B 1 100 ? 13.383 -5.973 -17.688 1 98.12 100 ASP B O 1
ATOM 5103 N N . VAL B 1 101 ? 14.578 -7.777 -17.281 1 98.69 101 VAL B N 1
ATOM 5104 C CA . VAL B 1 101 ? 15.461 -7.121 -16.328 1 98.69 101 VAL B CA 1
ATOM 5105 C C . VAL B 1 101 ? 16.688 -6.559 -17.047 1 98.69 101 VAL B C 1
ATOM 5107 O O . VAL B 1 101 ? 17.094 -5.422 -16.797 1 98.69 101 VAL B O 1
ATOM 5110 N N . TRP B 1 102 ? 17.203 -7.281 -17.984 1 98.5 102 TRP B N 1
ATOM 5111 C CA . TRP B 1 102 ? 18.375 -6.844 -18.75 1 98.5 102 TRP B CA 1
ATOM 5112 C C . TRP B 1 102 ? 17.969 -5.777 -19.766 1 98.5 102 TRP B C 1
ATOM 5114 O O . TRP B 1 102 ? 16.891 -5.84 -20.359 1 98.5 102 TRP B O 1
ATOM 5124 N N . SER B 1 103 ? 18.812 -4.805 -19.953 1 97.38 103 SER B N 1
ATOM 5125 C CA . SER B 1 103 ? 18.734 -3.828 -21.031 1 97.38 103 SER B CA 1
ATOM 5126 C C . SER B 1 103 ? 20.125 -3.498 -21.578 1 97.38 103 SER B C 1
ATOM 5128 O O . SER B 1 103 ? 21.141 -3.898 -21.016 1 97.38 103 SER B O 1
ATOM 5130 N N . GLU B 1 104 ? 20.141 -2.805 -22.641 1 96.44 104 GLU B N 1
ATOM 5131 C CA . GLU B 1 104 ? 21.422 -2.441 -23.25 1 96.44 104 GLU B CA 1
ATOM 5132 C C . GLU B 1 104 ? 22.25 -1.565 -22.328 1 96.44 104 GLU B C 1
ATOM 5134 O O . GLU B 1 104 ? 23.469 -1.45 -22.5 1 96.44 104 GLU B O 1
ATOM 5139 N N . ALA B 1 105 ? 21.594 -1.033 -21.359 1 95.88 105 ALA B N 1
ATOM 5140 C CA . ALA B 1 105 ? 22.328 -0.194 -20.422 1 95.88 105 ALA B CA 1
ATOM 5141 C C . ALA B 1 105 ? 23.328 -1.018 -19.609 1 95.88 105 ALA B C 1
ATOM 5143 O O . ALA B 1 105 ? 24.281 -0.473 -19.062 1 95.88 105 ALA B O 1
ATOM 5144 N N . PHE B 1 106 ? 23.125 -2.311 -19.594 1 97.31 106 PHE B N 1
ATOM 5145 C CA . PHE B 1 106 ? 24.047 -3.186 -18.859 1 97.31 106 PHE B CA 1
ATOM 5146 C C . PHE B 1 106 ? 25.234 -3.555 -19.734 1 97.31 106 PHE B C 1
ATOM 5148 O O . PHE B 1 106 ? 26.016 -4.441 -19.375 1 97.31 106 PHE B O 1
ATOM 5155 N N . LEU B 1 107 ? 25.484 -2.857 -20.812 1 96.5 107 LEU B N 1
ATOM 5156 C CA . LEU B 1 107 ? 26.625 -3.102 -21.688 1 96.5 107 LEU B CA 1
ATOM 5157 C C . LEU B 1 107 ? 27.75 -2.1 -21.406 1 96.5 107 LEU B C 1
ATOM 5159 O O . LEU B 1 107 ? 28.766 -2.092 -22.109 1 96.5 107 LEU B O 1
ATOM 5163 N N . THR B 1 108 ? 27.531 -1.285 -20.359 1 93.69 108 THR B N 1
ATOM 5164 C CA . THR B 1 108 ? 28.641 -0.421 -19.969 1 93.69 108 THR B CA 1
ATOM 5165 C C . THR B 1 108 ? 29.938 -1.229 -19.812 1 93.69 108 THR B C 1
ATOM 5167 O O . THR B 1 108 ? 31.016 -0.75 -20.141 1 93.69 108 THR B O 1
ATOM 5170 N N . GLY B 1 109 ? 29.812 -2.379 -19.281 1 94.81 109 GLY B N 1
ATOM 5171 C CA . GLY B 1 109 ? 30.891 -3.369 -19.266 1 94.81 109 GLY B CA 1
ATOM 5172 C C . GLY B 1 109 ? 30.406 -4.773 -19.594 1 94.81 109 GLY B C 1
ATOM 5173 O O . GLY B 1 109 ? 29.219 -5.07 -19.453 1 94.81 109 GLY B O 1
ATOM 5174 N N . ILE B 1 110 ? 31.375 -5.566 -20.047 1 97.44 110 ILE B N 1
ATOM 5175 C CA . ILE B 1 110 ? 31.016 -6.969 -20.234 1 97.44 110 ILE B CA 1
ATOM 5176 C C . ILE B 1 110 ? 32.125 -7.863 -19.688 1 97.44 110 ILE B C 1
ATOM 5178 O O . ILE B 1 110 ? 33.281 -7.48 -19.688 1 97.44 110 ILE B O 1
ATOM 5182 N N . TYR B 1 111 ? 31.75 -8.906 -19.141 1 97.69 111 TYR B N 1
ATOM 5183 C CA . TYR B 1 111 ? 32.594 -10.008 -18.734 1 97.69 111 TYR B CA 1
ATOM 5184 C C . TYR B 1 111 ? 32.281 -11.266 -19.531 1 97.69 111 TYR B C 1
ATOM 5186 O O . TYR B 1 111 ? 31.266 -11.906 -19.312 1 97.69 111 TYR B O 1
ATOM 5194 N N . VAL B 1 112 ? 33.219 -11.609 -20.406 1 97.94 112 VAL B N 1
ATOM 5195 C CA . VAL B 1 112 ? 33 -12.727 -21.312 1 97.94 112 VAL B CA 1
ATOM 5196 C C . VAL B 1 112 ? 33.594 -14 -20.734 1 97.94 112 VAL B C 1
ATOM 5198 O O . VAL B 1 112 ? 34.781 -14.016 -20.375 1 97.94 112 VAL B O 1
ATOM 5201 N N . THR B 1 113 ? 32.812 -14.969 -20.625 1 96.94 113 THR B N 1
ATOM 5202 C CA . THR B 1 113 ? 33.281 -16.266 -20.156 1 96.94 113 THR B CA 1
ATOM 5203 C C . THR B 1 113 ? 33.188 -17.312 -21.266 1 96.94 113 THR B C 1
ATOM 5205 O O . THR B 1 113 ? 32.25 -17.297 -22.062 1 96.94 113 THR B O 1
ATOM 5208 N N . PHE B 1 114 ? 34.188 -18.141 -21.312 1 95.12 114 PHE B N 1
ATOM 5209 C CA . PHE B 1 114 ? 34.219 -19.156 -22.359 1 95.12 114 PHE B CA 1
ATOM 5210 C C . PHE B 1 114 ? 33.781 -20.5 -21.797 1 95.12 114 PHE B C 1
ATOM 5212 O O . PHE B 1 114 ? 34.375 -21.016 -20.859 1 95.12 114 PHE B O 1
ATOM 5219 N N . ASN B 1 115 ? 32.781 -21.062 -22.312 1 91.56 115 ASN B N 1
ATOM 5220 C CA . ASN B 1 115 ? 32.312 -22.375 -21.875 1 91.56 115 ASN B CA 1
ATOM 5221 C C . ASN B 1 115 ? 32.406 -23.406 -23 1 91.56 115 ASN B C 1
ATOM 5223 O O . ASN B 1 115 ? 31.719 -24.438 -22.953 1 91.56 115 ASN B O 1
ATOM 5227 N N . GLY B 1 116 ? 33.188 -23.062 -23.984 1 90.25 116 GLY B N 1
ATOM 5228 C CA . GLY B 1 116 ? 33.438 -24 -25.062 1 90.25 116 GLY B CA 1
ATOM 5229 C C . GLY B 1 116 ? 34.469 -25.062 -24.703 1 90.25 116 GLY B C 1
ATOM 5230 O O . GLY B 1 116 ? 35.062 -25.016 -23.625 1 90.25 116 GLY B O 1
ATOM 5231 N N . THR B 1 117 ? 34.656 -26.078 -25.516 1 86 117 THR B N 1
ATOM 5232 C CA . THR B 1 117 ? 35.469 -27.234 -25.188 1 86 117 THR B CA 1
ATOM 5233 C C . THR B 1 117 ? 36.812 -27.156 -25.922 1 86 117 THR B C 1
ATOM 5235 O O . THR B 1 117 ? 37.75 -27.891 -25.578 1 86 117 THR B O 1
ATOM 5238 N N . HIS B 1 118 ? 36.969 -26.391 -26.906 1 79.62 118 HIS B N 1
ATOM 5239 C CA . HIS B 1 118 ? 38.219 -26.453 -27.672 1 79.62 118 HIS B CA 1
ATOM 5240 C C . HIS B 1 118 ? 38.656 -25.062 -28.141 1 79.62 118 HIS B C 1
ATOM 5242 O O . HIS B 1 118 ? 37.812 -24.172 -28.281 1 79.62 118 HIS B O 1
ATOM 5248 N N . GLY B 1 119 ? 40 -24.844 -28.203 1 79.75 119 GLY B N 1
ATOM 5249 C CA . GLY B 1 119 ? 40.562 -23.672 -28.844 1 79.75 119 GLY B CA 1
ATOM 5250 C C . GLY B 1 119 ? 40.969 -22.609 -27.859 1 79.75 119 GLY B C 1
ATOM 5251 O O . GLY B 1 119 ? 40.75 -22.734 -26.656 1 79.75 119 GLY B O 1
ATOM 5252 N N . ALA B 1 120 ? 41.719 -21.656 -28.359 1 90.25 120 ALA B N 1
ATOM 5253 C CA . ALA B 1 120 ? 42.125 -20.453 -27.625 1 90.25 120 ALA B CA 1
ATOM 5254 C C . ALA B 1 120 ? 41.125 -19.312 -27.891 1 90.25 120 ALA B C 1
ATOM 5256 O O . ALA B 1 120 ? 41.156 -18.703 -28.953 1 90.25 120 ALA B O 1
ATOM 5257 N N . PRO B 1 121 ? 40.219 -19.141 -26.891 1 94.19 121 PRO B N 1
ATOM 5258 C CA . PRO B 1 121 ? 39.188 -18.125 -27.141 1 94.19 121 PRO B CA 1
ATOM 5259 C C . PRO B 1 121 ? 39.75 -16.703 -27.203 1 94.19 121 PRO B C 1
ATOM 5261 O O . PRO B 1 121 ? 40.75 -16.406 -26.578 1 94.19 121 PRO B O 1
ATOM 5264 N N . ARG B 1 122 ? 39.125 -15.82 -28 1 95.25 122 ARG B N 1
ATOM 5265 C CA . ARG B 1 122 ? 39.5 -14.406 -28.109 1 95.25 122 ARG B CA 1
ATOM 5266 C C . ARG B 1 122 ? 38.25 -13.539 -28.281 1 95.25 122 ARG B C 1
ATOM 5268 O O . ARG B 1 122 ? 37.188 -14.039 -28.672 1 95.25 122 ARG B O 1
ATOM 5275 N N . THR B 1 123 ? 38.375 -12.328 -27.906 1 95.44 123 THR B N 1
ATOM 5276 C CA . THR B 1 123 ? 37.312 -11.344 -28.156 1 95.44 123 THR B CA 1
ATOM 5277 C C . THR B 1 123 ? 37.75 -10.375 -29.25 1 95.44 123 THR B C 1
ATOM 5279 O O . THR B 1 123 ? 38.906 -9.977 -29.328 1 95.44 123 THR B O 1
ATOM 5282 N N . SER B 1 124 ? 36.844 -10.094 -30.234 1 95.56 124 SER B N 1
ATOM 5283 C CA . SER B 1 124 ? 37.094 -9.141 -31.312 1 95.56 124 SER B CA 1
ATOM 5284 C C . SER B 1 124 ? 35.844 -8.297 -31.578 1 95.56 124 SER B C 1
ATOM 5286 O O . SER B 1 124 ? 35.125 -8.523 -32.562 1 95.56 124 SER B O 1
ATOM 5288 N N . LEU B 1 125 ? 35.625 -7.297 -30.859 1 94.69 125 LEU B N 1
ATOM 5289 C CA . LEU B 1 125 ? 34.406 -6.531 -30.906 1 94.69 125 LEU B CA 1
ATOM 5290 C C . LEU B 1 125 ? 34.5 -5.383 -31.906 1 94.69 125 LEU B C 1
ATOM 5292 O O . LEU B 1 125 ? 33.469 -4.879 -32.375 1 94.69 125 LEU B O 1
ATOM 5296 N N . GLY B 1 126 ? 35.719 -4.992 -32.25 1 88.62 126 GLY B N 1
ATOM 5297 C CA . GLY B 1 126 ? 35.875 -3.939 -33.219 1 88.62 126 GLY B CA 1
ATOM 5298 C C . GLY B 1 126 ? 35.062 -2.693 -32.906 1 88.62 126 GLY B C 1
ATOM 5299 O O . GLY B 1 126 ? 35.156 -2.158 -31.812 1 88.62 126 GLY B O 1
ATOM 5300 N N . SER B 1 127 ? 34.219 -2.262 -33.844 1 90.38 127 SER B N 1
ATOM 5301 C CA . SER B 1 127 ? 33.438 -1.032 -33.719 1 90.38 127 SER B CA 1
ATOM 5302 C C . SER B 1 127 ? 32.219 -1.213 -32.812 1 90.38 127 SER B C 1
ATOM 5304 O O . SER B 1 127 ? 31.625 -0.234 -32.375 1 90.38 127 SER B O 1
ATOM 5306 N N . ALA B 1 128 ? 31.969 -2.467 -32.5 1 92.38 128 ALA B N 1
ATOM 5307 C CA . ALA B 1 128 ? 30.797 -2.748 -31.672 1 92.38 128 ALA B CA 1
ATOM 5308 C C . ALA B 1 128 ? 30.984 -2.176 -30.266 1 92.38 128 ALA B C 1
ATOM 5310 O O . ALA B 1 128 ? 30.031 -1.756 -29.625 1 92.38 128 ALA B O 1
ATOM 5311 N N . GLN B 1 129 ? 32.188 -2.213 -29.812 1 93.69 129 GLN B N 1
ATOM 5312 C CA . GLN B 1 129 ? 32.469 -1.676 -28.484 1 93.69 129 GLN B CA 1
ATOM 5313 C C . GLN B 1 129 ? 32.031 -0.218 -28.391 1 93.69 129 GLN B C 1
ATOM 5315 O O . GLN B 1 129 ? 31.359 0.166 -27.422 1 93.69 129 GLN B O 1
ATOM 5320 N N . LYS B 1 130 ? 32.375 0.538 -29.359 1 92.94 130 LYS B N 1
ATOM 5321 C CA . LYS B 1 130 ? 31.969 1.944 -29.391 1 92.94 130 LYS B CA 1
ATOM 5322 C C . LYS B 1 130 ? 30.484 2.092 -29.672 1 92.94 130 LYS B C 1
ATOM 5324 O O . LYS B 1 130 ? 29.812 2.922 -29.047 1 92.94 130 LYS B O 1
ATOM 5329 N N . ALA B 1 131 ? 30.062 1.307 -30.516 1 93.62 131 ALA B N 1
ATOM 5330 C CA . ALA B 1 131 ? 28.656 1.406 -30.938 1 93.62 131 ALA B CA 1
ATOM 5331 C C . ALA B 1 131 ? 27.719 1.145 -29.766 1 93.62 131 ALA B C 1
ATOM 5333 O O . ALA B 1 131 ? 26.641 1.753 -29.688 1 93.62 131 ALA B O 1
ATOM 5334 N N . TYR B 1 132 ? 28.094 0.27 -28.906 1 94.75 132 TYR B N 1
ATOM 5335 C CA . TYR B 1 132 ? 27.203 -0.114 -27.812 1 94.75 132 TYR B CA 1
ATOM 5336 C C . TYR B 1 132 ? 27.656 0.535 -26.516 1 94.75 132 TYR B C 1
ATOM 5338 O O . TYR B 1 132 ? 27.141 0.197 -25.438 1 94.75 132 TYR B O 1
ATOM 5346 N N . GLY B 1 133 ? 28.594 1.392 -26.609 1 91.62 133 GLY B N 1
ATOM 5347 C CA . GLY B 1 133 ? 29.047 2.145 -25.453 1 91.62 133 GLY B CA 1
ATOM 5348 C C . GLY B 1 133 ? 29.703 1.277 -24.406 1 91.62 133 GLY B C 1
ATOM 5349 O O . GLY B 1 133 ? 29.516 1.499 -23.203 1 91.62 133 GLY B O 1
ATOM 5350 N N . ILE B 1 134 ? 30.406 0.239 -24.812 1 94.75 134 ILE B N 1
ATOM 5351 C CA . ILE B 1 134 ? 31.094 -0.659 -23.891 1 94.75 134 ILE B CA 1
ATOM 5352 C C . ILE B 1 134 ? 32.406 -0.017 -23.422 1 94.75 134 ILE B C 1
ATOM 5354 O O . ILE B 1 134 ? 33.312 0.191 -24.203 1 94.75 134 ILE B O 1
ATOM 5358 N N . GLU B 1 135 ? 32.5 0.2 -22.156 1 91.62 135 GLU B N 1
ATOM 5359 C CA . GLU B 1 135 ? 33.656 0.918 -21.594 1 91.62 135 GLU B CA 1
ATOM 5360 C C . GLU B 1 135 ? 34.781 -0.043 -21.203 1 91.62 135 GLU B C 1
ATOM 5362 O O . GLU B 1 135 ? 35.938 0.329 -21.203 1 91.62 135 GLU B O 1
ATOM 5367 N N . PHE B 1 136 ? 34.406 -1.265 -20.828 1 92.5 136 PHE B N 1
ATOM 5368 C CA . PHE B 1 136 ? 35.438 -2.24 -20.516 1 92.5 136 PHE B CA 1
ATOM 5369 C C . PHE B 1 136 ? 35 -3.643 -20.922 1 92.5 136 PHE B C 1
ATOM 5371 O O . PHE B 1 136 ? 33.812 -3.959 -20.906 1 92.5 136 PHE B O 1
ATOM 5378 N N . VAL B 1 137 ? 35.938 -4.418 -21.281 1 95.44 137 VAL B N 1
ATOM 5379 C CA . VAL B 1 137 ? 35.781 -5.82 -21.641 1 95.44 137 VAL B CA 1
ATOM 5380 C C . VAL B 1 137 ? 36.719 -6.684 -20.797 1 95.44 137 VAL B C 1
ATOM 5382 O O . VAL B 1 137 ? 37.938 -6.59 -20.922 1 95.44 137 VAL B O 1
ATOM 5385 N N . LEU B 1 138 ? 36.094 -7.387 -19.953 1 95.62 138 LEU B N 1
ATOM 5386 C CA . LEU B 1 138 ? 36.844 -8.359 -19.172 1 95.62 138 LEU B CA 1
ATOM 5387 C C . LEU B 1 138 ? 36.562 -9.781 -19.656 1 95.62 138 LEU B C 1
ATOM 5389 O O . LEU B 1 138 ? 35.531 -10.039 -20.281 1 95.62 138 LEU B O 1
ATOM 5393 N N . ARG B 1 139 ? 37.531 -10.594 -19.375 1 95.69 139 ARG B N 1
ATOM 5394 C CA . ARG B 1 139 ? 37.438 -11.977 -19.828 1 95.69 139 ARG B CA 1
ATOM 5395 C C . ARG B 1 139 ? 37.781 -12.938 -18.688 1 95.69 139 ARG B C 1
ATOM 5397 O O . ARG B 1 139 ? 38.594 -12.633 -17.812 1 95.69 139 ARG B O 1
ATOM 5404 N N . SER B 1 140 ? 37.188 -14.094 -18.812 1 94.75 140 SER B N 1
ATOM 5405 C CA . SER B 1 140 ? 37.438 -15.102 -17.781 1 94.75 140 SER B CA 1
ATOM 5406 C C . SER B 1 140 ? 38.844 -15.703 -17.906 1 94.75 140 SER B C 1
ATOM 5408 O O . SER B 1 140 ? 39.562 -15.414 -18.875 1 94.75 140 SER B O 1
ATOM 5410 N N . LYS B 1 141 ? 39.188 -16.562 -17 1 91.31 141 LYS B N 1
ATOM 5411 C CA . LYS B 1 141 ? 40.531 -17.125 -16.891 1 91.31 141 LYS B CA 1
ATOM 5412 C C . LYS B 1 141 ? 40.844 -18.016 -18.094 1 91.31 141 LYS B C 1
ATOM 5414 O O . LYS B 1 141 ? 42 -18.312 -18.375 1 91.31 141 LYS B O 1
ATOM 5419 N N . SER B 1 142 ? 39.844 -18.438 -18.766 1 91.19 142 SER B N 1
ATOM 5420 C CA . SER B 1 142 ? 40.062 -19.266 -19.938 1 91.19 142 SER B CA 1
ATOM 5421 C C . SER B 1 142 ? 40.719 -18.484 -21.062 1 91.19 142 SER B C 1
ATOM 5423 O O . SER B 1 142 ? 41.219 -19.062 -22.031 1 91.19 142 SER B O 1
ATOM 5425 N N . TYR B 1 143 ? 40.656 -17.234 -21.016 1 93 143 TYR B N 1
ATOM 5426 C CA . TYR B 1 143 ? 41.281 -16.359 -22 1 93 143 TYR B CA 1
ATOM 5427 C C . TYR B 1 143 ? 42.688 -15.984 -21.578 1 93 143 TYR B C 1
ATOM 5429 O O . TYR B 1 143 ? 43.031 -15.969 -20.391 1 93 143 TYR B O 1
ATOM 5437 N N . SER B 1 144 ? 43.5 -15.633 -22.562 1 91.19 144 SER B N 1
ATOM 5438 C CA . SER B 1 144 ? 44.781 -15.055 -22.25 1 91.19 144 SER B CA 1
ATOM 5439 C C . SER B 1 144 ? 44.656 -13.727 -21.5 1 91.19 144 SER B C 1
ATOM 5441 O O . SER B 1 144 ? 43.906 -12.844 -21.938 1 91.19 144 SER B O 1
ATOM 5443 N N . PHE B 1 145 ? 45.25 -13.617 -20.359 1 89.56 145 PHE B N 1
ATOM 5444 C CA . PHE B 1 145 ? 45.219 -12.43 -19.516 1 89.56 145 PHE B CA 1
ATOM 5445 C C . PHE B 1 145 ? 43.844 -12.234 -18.891 1 89.56 145 PHE B C 1
ATOM 5447 O O . PHE B 1 145 ? 43.375 -11.109 -18.688 1 89.56 145 PHE B O 1
ATOM 5454 N N . GLY B 1 146 ? 43.219 -13.352 -18.719 1 92.44 146 GLY B N 1
ATOM 5455 C CA . GLY B 1 146 ? 41.906 -13.297 -18.109 1 92.44 146 GLY B CA 1
ATOM 5456 C C . GLY B 1 146 ? 41.938 -13.008 -16.625 1 92.44 146 GLY B C 1
ATOM 5457 O O . GLY B 1 146 ? 42.969 -13.141 -15.984 1 92.44 146 GLY B O 1
ATOM 5458 N N . THR B 1 147 ? 40.844 -12.5 -16.109 1 93.38 147 THR B N 1
ATOM 5459 C CA . THR B 1 147 ? 40.656 -12.203 -14.695 1 93.38 147 THR B CA 1
ATOM 5460 C C . THR B 1 147 ? 39.594 -13.117 -14.078 1 93.38 147 THR B C 1
ATOM 5462 O O . THR B 1 147 ? 38.531 -13.328 -14.664 1 93.38 147 THR B O 1
ATOM 5465 N N . ALA B 1 148 ? 39.906 -13.586 -12.883 1 92.94 148 ALA B N 1
ATOM 5466 C CA . ALA B 1 148 ? 39 -14.523 -12.234 1 92.94 148 ALA B CA 1
ATOM 5467 C C . ALA B 1 148 ? 38.031 -13.797 -11.297 1 92.94 148 ALA B C 1
ATOM 5469 O O . ALA B 1 148 ? 38.406 -12.836 -10.633 1 92.94 148 ALA B O 1
ATOM 5470 N N . LEU B 1 149 ? 36.844 -14.305 -11.242 1 96.31 149 LEU B N 1
ATOM 5471 C CA . LEU B 1 149 ? 35.875 -13.938 -10.203 1 96.31 149 LEU B CA 1
ATOM 5472 C C . LEU B 1 149 ? 36.031 -14.852 -8.984 1 96.31 149 LEU B C 1
ATOM 5474 O O . LEU B 1 149 ? 36.5 -15.984 -9.109 1 96.31 149 LEU B O 1
ATOM 5478 N N . THR B 1 150 ? 35.656 -14.344 -7.867 1 96.81 150 THR B N 1
ATOM 5479 C CA . THR B 1 150 ? 35.719 -15.18 -6.672 1 96.81 150 THR B CA 1
ATOM 5480 C C . THR B 1 150 ? 34.75 -16.344 -6.781 1 96.81 150 THR B C 1
ATOM 5482 O O . THR B 1 150 ? 35 -17.438 -6.254 1 96.81 150 THR B O 1
ATOM 5485 N N . LYS B 1 151 ? 33.625 -16.125 -7.332 1 97.25 151 LYS B N 1
ATOM 5486 C CA . LYS B 1 151 ? 32.594 -17.125 -7.648 1 97.25 151 LYS B CA 1
ATOM 5487 C C . LYS B 1 151 ? 32.094 -16.938 -9.07 1 97.25 151 LYS B C 1
ATOM 5489 O O . LYS B 1 151 ? 31.766 -15.82 -9.484 1 97.25 151 LYS B O 1
ATOM 5494 N N . ALA B 1 152 ? 32.094 -18 -9.758 1 96.69 152 ALA B N 1
ATOM 5495 C CA . ALA B 1 152 ? 31.547 -17.938 -11.109 1 96.69 152 ALA B CA 1
ATOM 5496 C C . ALA B 1 152 ? 30.109 -17.422 -11.102 1 96.69 152 ALA B C 1
ATOM 5498 O O . ALA B 1 152 ? 29.312 -17.781 -10.219 1 96.69 152 ALA B O 1
ATOM 5499 N N . LEU B 1 153 ? 29.844 -16.656 -12.125 1 97.88 153 LEU B N 1
ATOM 5500 C CA . LEU B 1 153 ? 28.516 -16.062 -12.211 1 97.88 153 LEU B CA 1
ATOM 5501 C C . LEU B 1 153 ? 27.766 -16.594 -13.43 1 97.88 153 LEU B C 1
ATOM 5503 O O . LEU B 1 153 ? 28.359 -16.766 -14.5 1 97.88 153 LEU B O 1
ATOM 5507 N N . PRO B 1 154 ? 26.406 -16.828 -13.25 1 97.81 154 PRO B N 1
ATOM 5508 C CA . PRO B 1 154 ? 25.594 -17.078 -14.438 1 97.81 154 PRO B CA 1
ATOM 5509 C C . PRO B 1 154 ? 25.5 -15.852 -15.352 1 97.81 154 PRO B C 1
ATOM 5511 O O . PRO B 1 154 ? 25.922 -14.758 -14.961 1 97.81 154 PRO B O 1
ATOM 5514 N N . ALA B 1 155 ? 24.984 -16.109 -16.562 1 98.38 155 ALA B N 1
ATOM 5515 C CA . ALA B 1 155 ? 24.734 -15.023 -17.5 1 98.38 155 ALA B CA 1
ATOM 5516 C C . ALA B 1 155 ? 23.781 -13.992 -16.906 1 98.38 155 ALA B C 1
ATOM 5518 O O . ALA B 1 155 ? 22.891 -14.336 -16.125 1 98.38 155 ALA B O 1
ATOM 5519 N N . GLY B 1 156 ? 23.938 -12.711 -17.328 1 98.69 156 GLY B N 1
ATOM 5520 C CA . GLY B 1 156 ? 22.891 -11.758 -16.984 1 98.69 156 GLY B CA 1
ATOM 5521 C C . GLY B 1 156 ? 23.453 -10.414 -16.531 1 98.69 156 GLY B C 1
ATOM 5522 O O . GLY B 1 156 ? 24.641 -10.141 -16.688 1 98.69 156 GLY B O 1
ATOM 5523 N N . PRO B 1 157 ? 22.594 -9.523 -16.094 1 98.81 157 PRO B N 1
ATOM 5524 C CA . PRO B 1 157 ? 22.953 -8.18 -15.641 1 98.81 157 PRO B CA 1
ATOM 5525 C C . PRO B 1 157 ? 23.438 -8.148 -14.195 1 98.81 157 PRO B C 1
ATOM 5527 O O . PRO B 1 157 ? 22.812 -8.758 -13.32 1 98.81 157 PRO B O 1
ATOM 5530 N N . TYR B 1 158 ? 24.516 -7.402 -13.977 1 98.5 158 TYR B N 1
ATOM 5531 C CA . TYR B 1 158 ? 25.078 -7.223 -12.641 1 98.5 158 TYR B CA 1
ATOM 5532 C C . TYR B 1 158 ? 25.531 -5.781 -12.43 1 98.5 158 TYR B C 1
ATOM 5534 O O . TYR B 1 158 ? 25.609 -5.004 -13.383 1 98.5 158 TYR B O 1
ATOM 5542 N N . PHE B 1 159 ? 25.734 -5.438 -11.203 1 97.31 159 PHE B N 1
ATOM 5543 C CA . PHE B 1 159 ? 26.375 -4.184 -10.812 1 97.31 159 PHE B CA 1
ATOM 5544 C C . PHE B 1 159 ? 27.719 -4.441 -10.156 1 97.31 159 PHE B C 1
ATOM 5546 O O . PHE B 1 159 ? 27.828 -5.273 -9.25 1 97.31 159 PHE B O 1
ATOM 5553 N N . LEU B 1 160 ? 28.688 -3.76 -10.617 1 95.81 160 LEU B N 1
ATOM 5554 C CA . LEU B 1 160 ? 30.031 -3.834 -10.047 1 95.81 160 LEU B CA 1
ATOM 5555 C C . LEU B 1 160 ? 30.328 -2.596 -9.211 1 95.81 160 LEU B C 1
ATOM 5557 O O . LEU B 1 160 ? 30.094 -1.47 -9.648 1 95.81 160 LEU B O 1
ATOM 5561 N N . GLU B 1 161 ? 30.703 -2.85 -8.047 1 91.69 161 GLU B N 1
ATOM 5562 C CA . GLU B 1 161 ? 31.281 -1.784 -7.238 1 91.69 161 GLU B CA 1
ATOM 5563 C C . GLU B 1 161 ? 32.812 -1.771 -7.355 1 91.69 161 GLU B C 1
ATOM 5565 O O . GLU B 1 161 ? 33.5 -2.535 -6.676 1 91.69 161 GLU B O 1
ATOM 5570 N N . PRO B 1 162 ? 33.344 -0.876 -8.086 1 89.69 162 PRO B N 1
ATOM 5571 C CA . PRO B 1 162 ? 34.781 -0.943 -8.406 1 89.69 162 PRO B CA 1
ATOM 5572 C C . PRO B 1 162 ? 35.656 -0.792 -7.176 1 89.69 162 PRO B C 1
ATOM 5574 O O . PRO B 1 162 ? 36.75 -1.411 -7.098 1 89.69 162 PRO B O 1
ATOM 5577 N N . LEU B 1 163 ? 35.281 -0.037 -6.277 1 83.06 163 LEU B N 1
ATOM 5578 C CA . LEU B 1 163 ? 36.125 0.243 -5.109 1 83.06 163 LEU B CA 1
ATOM 5579 C C . LEU B 1 163 ? 36.344 -1.021 -4.285 1 83.06 163 LEU B C 1
ATOM 5581 O O . LEU B 1 163 ? 37.438 -1.234 -3.748 1 83.06 163 LEU B O 1
ATOM 5585 N N . THR B 1 164 ? 35.312 -1.848 -4.191 1 85.56 164 THR B N 1
ATOM 5586 C CA . THR B 1 164 ? 35.438 -3.051 -3.373 1 85.56 164 THR B CA 1
ATOM 5587 C C . THR B 1 164 ? 35.625 -4.285 -4.246 1 85.56 164 THR B C 1
ATOM 5589 O O . THR B 1 164 ? 36.094 -5.324 -3.771 1 85.56 164 THR B O 1
ATOM 5592 N N . GLY B 1 165 ? 35.25 -4.168 -5.473 1 92.62 165 GLY B N 1
ATOM 5593 C CA . GLY B 1 165 ? 35.25 -5.305 -6.379 1 92.62 165 GLY B CA 1
ATOM 5594 C C . GLY B 1 165 ? 34 -6.16 -6.262 1 92.62 165 GLY B C 1
ATOM 5595 O O . GLY B 1 165 ? 33.812 -7.125 -7.012 1 92.62 165 GLY B O 1
ATOM 5596 N N . ASN B 1 166 ? 33.062 -5.773 -5.363 1 94.25 166 ASN B N 1
ATOM 5597 C CA . ASN B 1 166 ? 31.859 -6.57 -5.137 1 94.25 166 ASN B CA 1
ATOM 5598 C C . ASN B 1 166 ? 30.906 -6.5 -6.328 1 94.25 166 ASN B C 1
ATOM 5600 O O . ASN B 1 166 ? 30.734 -5.445 -6.938 1 94.25 166 ASN B O 1
ATOM 5604 N N . ILE B 1 167 ? 30.344 -7.633 -6.609 1 97.62 167 ILE B N 1
ATOM 5605 C CA . ILE B 1 167 ? 29.391 -7.738 -7.703 1 97.62 167 ILE B CA 1
ATOM 5606 C C . ILE B 1 167 ? 28.016 -8.117 -7.148 1 97.62 167 ILE B C 1
ATOM 5608 O O . ILE B 1 167 ? 27.906 -9.047 -6.34 1 97.62 167 ILE B O 1
ATOM 5612 N N . PHE B 1 168 ? 26.984 -7.402 -7.621 1 97.88 168 PHE B N 1
ATOM 5613 C CA . PHE B 1 168 ? 25.625 -7.594 -7.105 1 97.88 168 PHE B CA 1
ATOM 5614 C C . PHE B 1 168 ? 24.656 -7.934 -8.234 1 97.88 168 PHE B C 1
ATOM 5616 O O . PHE B 1 168 ? 24.844 -7.496 -9.367 1 97.88 168 PHE B O 1
ATOM 5623 N N . GLU B 1 169 ? 23.672 -8.68 -7.906 1 98.38 169 GLU B N 1
ATOM 5624 C CA . GLU B 1 169 ? 22.578 -8.961 -8.836 1 98.38 169 GLU B CA 1
ATOM 5625 C C . GLU B 1 169 ? 21.688 -7.738 -9.016 1 98.38 169 GLU B C 1
ATOM 5627 O O . GLU B 1 169 ? 21.688 -6.832 -8.18 1 98.38 169 GLU B O 1
ATOM 5632 N N . ALA B 1 170 ? 20.984 -7.75 -10.086 1 98.56 170 ALA B N 1
ATOM 5633 C CA . ALA B 1 170 ? 20 -6.707 -10.375 1 98.56 170 ALA B CA 1
ATOM 5634 C C . ALA B 1 170 ? 18.578 -7.25 -10.266 1 98.56 170 ALA B C 1
ATOM 5636 O O . ALA B 1 170 ? 18.25 -8.297 -10.836 1 98.56 170 ALA B O 1
ATOM 5637 N N . PHE B 1 171 ? 17.734 -6.598 -9.523 1 98.81 171 PHE B N 1
ATOM 5638 C CA . PHE B 1 171 ? 16.297 -6.852 -9.492 1 98.81 171 PHE B CA 1
ATOM 5639 C C . PHE B 1 171 ? 15.516 -5.68 -10.078 1 98.81 171 PHE B C 1
ATOM 5641 O O . PHE B 1 171 ? 15.625 -4.551 -9.594 1 98.81 171 PHE B O 1
ATOM 5648 N N . ARG B 1 172 ? 14.82 -5.91 -11.125 1 98.88 172 ARG B N 1
ATOM 5649 C CA . ARG B 1 172 ? 13.969 -4.848 -11.648 1 98.88 172 ARG B CA 1
ATOM 5650 C C . ARG B 1 172 ? 12.742 -4.641 -10.758 1 98.88 172 ARG B C 1
ATOM 5652 O O . ARG B 1 172 ? 12.141 -5.605 -10.289 1 98.88 172 ARG B O 1
ATOM 5659 N N . LEU B 1 173 ? 12.383 -3.416 -10.531 1 98.81 173 LEU B N 1
ATOM 5660 C CA . LEU B 1 173 ? 11.25 -3.08 -9.68 1 98.81 173 LEU B CA 1
ATOM 5661 C C . LEU B 1 173 ? 10.008 -2.785 -10.516 1 98.81 173 LEU B C 1
ATOM 5663 O O . LEU B 1 173 ? 10.062 -1.977 -11.445 1 98.81 173 LEU B O 1
ATOM 5667 N N . TYR B 1 174 ? 8.922 -3.467 -10.148 1 98.75 174 TYR B N 1
ATOM 5668 C CA . TYR B 1 174 ? 7.633 -3.258 -10.805 1 98.75 174 TYR B CA 1
ATOM 5669 C C . TYR B 1 174 ? 6.598 -2.729 -9.82 1 98.75 174 TYR B C 1
ATOM 5671 O O . TYR B 1 174 ? 6.594 -3.115 -8.648 1 98.75 174 TYR B O 1
ATOM 5679 N N . ASN B 1 175 ? 5.766 -1.843 -10.312 1 98 175 ASN B N 1
ATOM 5680 C CA . ASN B 1 175 ? 4.621 -1.371 -9.547 1 98 175 ASN B CA 1
ATOM 5681 C C . ASN B 1 175 ? 3.471 -2.377 -9.57 1 98 175 ASN B C 1
ATOM 5683 O O . ASN B 1 175 ? 3.094 -2.861 -10.641 1 98 175 ASN B O 1
ATOM 5687 N N . ASP B 1 176 ? 2.914 -2.76 -8.43 1 98.38 176 ASP B N 1
ATOM 5688 C CA . ASP B 1 176 ? 1.736 -3.617 -8.352 1 98.38 176 ASP B CA 1
ATOM 5689 C C . ASP B 1 176 ? 0.454 -2.809 -8.523 1 98.38 176 ASP B C 1
ATOM 5691 O O . ASP B 1 176 ? -0.361 -2.721 -7.605 1 98.38 176 ASP B O 1
ATOM 5695 N N . GLU B 1 177 ? 0.207 -2.359 -9.68 1 96.81 177 GLU B N 1
ATOM 5696 C CA . GLU B 1 177 ? -0.903 -1.471 -10.008 1 96.81 177 GLU B CA 1
ATOM 5697 C C . GLU B 1 177 ? -2.246 -2.121 -9.688 1 96.81 177 GLU B C 1
ATOM 5699 O O . GLU B 1 177 ? -3.205 -1.436 -9.328 1 96.81 177 GLU B O 1
ATOM 5704 N N . ASN B 1 178 ? -2.324 -3.443 -9.789 1 98.12 178 ASN B N 1
ATOM 5705 C CA . ASN B 1 178 ? -3.578 -4.152 -9.555 1 98.12 178 ASN B CA 1
ATOM 5706 C C . ASN B 1 178 ? -3.74 -4.539 -8.094 1 98.12 178 ASN B C 1
ATOM 5708 O O . ASN B 1 178 ? -4.723 -5.188 -7.719 1 98.12 178 ASN B O 1
ATOM 5712 N N . GLN B 1 179 ? -2.773 -4.207 -7.316 1 98.06 179 GLN B N 1
ATOM 5713 C CA . GLN B 1 179 ? -2.805 -4.418 -5.875 1 98.06 179 GLN B CA 1
ATOM 5714 C C . GLN B 1 179 ? -3.098 -5.875 -5.535 1 98.06 179 GLN B C 1
ATOM 5716 O O . GLN B 1 179 ? -3.936 -6.164 -4.676 1 98.06 179 GLN B O 1
ATOM 5721 N N . SER B 1 180 ? -2.465 -6.742 -6.234 1 98.75 180 SER B N 1
ATOM 5722 C CA . SER B 1 180 ? -2.645 -8.18 -6.055 1 98.75 180 SER B CA 1
ATOM 5723 C C . SER B 1 180 ? -1.812 -8.695 -4.883 1 98.75 180 SER B C 1
ATOM 5725 O O . SER B 1 180 ? -2.145 -9.719 -4.285 1 98.75 180 SER B O 1
ATOM 5727 N N . PHE B 1 181 ? -0.795 -7.988 -4.57 1 98.81 181 PHE B N 1
ATOM 5728 C CA . PHE B 1 181 ? 0.181 -8.469 -3.598 1 98.81 181 PHE B CA 1
ATOM 5729 C C . PHE B 1 181 ? -0.035 -7.809 -2.242 1 98.81 181 PHE B C 1
ATOM 5731 O O . PHE B 1 181 ? -0.519 -6.676 -2.166 1 98.81 181 PHE B O 1
ATOM 5738 N N . LEU B 1 182 ? 0.273 -8.586 -1.212 1 98.56 182 LEU B N 1
ATOM 5739 C CA . LEU B 1 182 ? 0.427 -8.023 0.124 1 98.56 182 LEU B CA 1
ATOM 5740 C C . LEU B 1 182 ? 1.754 -7.281 0.251 1 98.56 182 LEU B C 1
ATOM 5742 O O . LEU B 1 182 ? 1.809 -6.191 0.825 1 98.56 182 LEU B O 1
ATOM 5746 N N . TYR B 1 183 ? 2.805 -7.84 -0.217 1 98.25 183 TYR B N 1
ATOM 5747 C CA . TYR B 1 183 ? 4.129 -7.238 -0.316 1 98.25 183 TYR B CA 1
ATOM 5748 C C . TYR B 1 183 ? 5.031 -8.055 -1.234 1 98.25 183 TYR B C 1
ATOM 5750 O O . TYR B 1 183 ? 4.742 -9.211 -1.527 1 98.25 183 TYR B O 1
ATOM 5758 N N . GLY B 1 184 ? 6.078 -7.363 -1.765 1 98.62 184 GLY B N 1
ATOM 5759 C CA . GLY B 1 184 ? 7.148 -8.055 -2.467 1 98.62 184 GLY B CA 1
ATOM 5760 C C . GLY B 1 184 ? 8.172 -8.672 -1.532 1 98.62 184 GLY B C 1
ATOM 5761 O O . GLY B 1 184 ? 8.297 -8.258 -0.376 1 98.62 184 GLY B O 1
ATOM 5762 N N . THR B 1 185 ? 8.93 -9.719 -2.062 1 98.38 185 THR B N 1
ATOM 5763 C CA . THR B 1 185 ? 9.883 -10.422 -1.215 1 98.38 185 THR B CA 1
ATOM 5764 C C . THR B 1 185 ? 11.219 -10.602 -1.938 1 98.38 185 THR B C 1
ATOM 5766 O O . THR B 1 185 ? 11.273 -10.531 -3.168 1 98.38 185 THR B O 1
ATOM 5769 N N . ILE B 1 186 ? 12.234 -10.773 -1.157 1 97.69 186 ILE B N 1
ATOM 5770 C CA . ILE B 1 186 ? 13.555 -11.195 -1.626 1 97.69 186 ILE B CA 1
ATOM 5771 C C . ILE B 1 186 ? 14.133 -12.227 -0.664 1 97.69 186 ILE B C 1
ATOM 5773 O O . ILE B 1 186 ? 13.734 -12.297 0.5 1 97.69 186 ILE B O 1
ATOM 5777 N N . SER B 1 187 ? 15.047 -12.992 -1.152 1 97.31 187 SER B N 1
ATOM 5778 C CA . SER B 1 187 ? 15.734 -13.953 -0.3 1 97.31 187 SER B CA 1
ATOM 5779 C C . SER B 1 187 ? 16.516 -13.25 0.804 1 97.31 187 SER B C 1
ATOM 5781 O O . SER B 1 187 ? 17.094 -12.188 0.58 1 97.31 187 SER B O 1
ATOM 5783 N N . ASP B 1 188 ? 16.547 -13.883 1.987 1 95.5 188 ASP B N 1
ATOM 5784 C CA . ASP B 1 188 ? 17.375 -13.328 3.057 1 95.5 188 ASP B CA 1
ATOM 5785 C C . ASP B 1 188 ? 18.75 -13.984 3.076 1 95.5 188 ASP B C 1
ATOM 5787 O O . ASP B 1 188 ? 19.531 -13.758 4 1 95.5 188 ASP B O 1
ATOM 5791 N N . ASP B 1 189 ? 19 -14.875 2.133 1 92.5 189 ASP B N 1
ATOM 5792 C CA . ASP B 1 189 ? 20.25 -15.594 1.94 1 92.5 189 ASP B CA 1
ATOM 5793 C C . ASP B 1 189 ? 20.516 -16.547 3.094 1 92.5 189 ASP B C 1
ATOM 5795 O O . ASP B 1 189 ? 21.672 -16.906 3.367 1 92.5 189 ASP B O 1
ATOM 5799 N N . ARG B 1 190 ? 19.562 -16.844 3.84 1 94.25 190 ARG B N 1
ATOM 5800 C CA . ARG B 1 190 ? 19.656 -17.797 4.941 1 94.25 190 ARG B CA 1
ATOM 5801 C C . ARG B 1 190 ? 18.531 -18.828 4.875 1 94.25 190 ARG B C 1
ATOM 5803 O O . ARG B 1 190 ? 18 -19.25 5.906 1 94.25 190 ARG B O 1
ATOM 5810 N N . GLY B 1 191 ? 18.156 -19 3.678 1 94.62 191 GLY B N 1
ATOM 5811 C CA . GLY B 1 191 ? 17.141 -20.031 3.475 1 94.62 191 GLY B CA 1
ATOM 5812 C C . GLY B 1 191 ? 15.727 -19.5 3.605 1 94.62 191 GLY B C 1
ATOM 5813 O O . GLY B 1 191 ? 14.766 -20.266 3.428 1 94.62 191 GLY B O 1
ATOM 5814 N N . GLY B 1 192 ? 15.586 -18.25 3.98 1 97.75 192 GLY B N 1
ATOM 5815 C CA . GLY B 1 192 ? 14.281 -17.609 4.082 1 97.75 192 GLY B CA 1
ATOM 5816 C C . GLY B 1 192 ? 14.141 -16.391 3.203 1 97.75 192 GLY B C 1
ATOM 5817 O O . GLY B 1 192 ? 14.867 -16.234 2.219 1 97.75 192 GLY B O 1
ATOM 5818 N N . PHE B 1 193 ? 13.109 -15.695 3.492 1 98.44 193 PHE B N 1
ATOM 5819 C CA . PHE B 1 193 ? 12.797 -14.492 2.721 1 98.44 193 PHE B CA 1
ATOM 5820 C C . PHE B 1 193 ? 12.555 -13.305 3.641 1 98.44 193 PHE B C 1
ATOM 5822 O O . PHE B 1 193 ? 12.398 -13.477 4.852 1 98.44 193 PHE B O 1
ATOM 5829 N N . GLN B 1 194 ? 12.602 -12.148 3.078 1 97.75 194 GLN B N 1
ATOM 5830 C CA . GLN B 1 194 ? 12.234 -10.898 3.738 1 97.75 194 GLN B CA 1
ATOM 5831 C C . GLN B 1 194 ? 11.43 -10 2.801 1 97.75 194 GLN B C 1
ATOM 5833 O O . GLN B 1 194 ? 11.422 -10.211 1.587 1 97.75 194 GLN B O 1
ATOM 5838 N N . VAL B 1 195 ? 10.742 -9.07 3.406 1 98 195 VAL B N 1
ATOM 5839 C CA . VAL B 1 195 ? 9.992 -8.094 2.613 1 98 195 VAL B CA 1
ATOM 5840 C C . VAL B 1 195 ? 10.969 -7.227 1.817 1 98 195 VAL B C 1
ATOM 5842 O O . VAL B 1 195 ? 11.992 -6.793 2.344 1 98 195 VAL B O 1
ATOM 5845 N N . LEU B 1 196 ? 10.695 -7.012 0.549 1 98.5 196 LEU B N 1
ATOM 5846 C CA . LEU B 1 196 ? 11.508 -6.141 -0.297 1 98.5 196 LEU B CA 1
ATOM 5847 C C . LEU B 1 196 ? 11.594 -4.738 0.298 1 98.5 196 LEU B C 1
ATOM 5849 O O . LEU B 1 196 ? 10.57 -4.074 0.494 1 98.5 196 LEU B O 1
ATOM 5853 N N . PRO B 1 197 ? 12.766 -4.285 0.621 1 98.06 197 PRO B N 1
ATOM 5854 C CA . PRO B 1 197 ? 12.898 -2.957 1.222 1 98.06 197 PRO B CA 1
ATOM 5855 C C . PRO B 1 197 ? 13.023 -1.848 0.179 1 98.06 197 PRO B C 1
ATOM 5857 O O . PRO B 1 197 ? 13.883 -0.969 0.305 1 98.06 197 PRO B O 1
ATOM 5860 N N . ALA B 1 198 ? 12.195 -1.827 -0.821 1 98.06 198 ALA B N 1
ATOM 5861 C CA . ALA B 1 198 ? 12.227 -0.848 -1.905 1 98.06 198 ALA B CA 1
ATOM 5862 C C . ALA B 1 198 ? 10.812 -0.497 -2.361 1 98.06 198 ALA B C 1
ATOM 5864 O O . ALA B 1 198 ? 9.883 -1.293 -2.199 1 98.06 198 ALA B O 1
ATOM 5865 N N . ARG B 1 199 ? 10.781 0.702 -2.844 1 96.81 199 ARG B N 1
ATOM 5866 C CA . ARG B 1 199 ? 9.523 1.234 -3.342 1 96.81 199 ARG B CA 1
ATOM 5867 C C . ARG B 1 199 ? 9.742 2.137 -4.551 1 96.81 199 ARG B C 1
ATOM 5869 O O . ARG B 1 199 ? 10.695 2.918 -4.578 1 96.81 199 ARG B O 1
ATOM 5876 N N . ILE B 1 200 ? 8.875 1.971 -5.527 1 97.25 200 ILE B N 1
ATOM 5877 C CA . ILE B 1 200 ? 8.859 2.938 -6.617 1 97.25 200 ILE B CA 1
ATOM 5878 C C . ILE B 1 200 ? 7.531 3.697 -6.609 1 97.25 200 ILE B C 1
ATOM 5880 O O . ILE B 1 200 ? 6.652 3.412 -5.793 1 97.25 200 ILE B O 1
ATOM 5884 N N . SER B 1 201 ? 7.453 4.684 -7.477 1 96.19 201 SER B N 1
ATOM 5885 C CA . SER B 1 201 ? 6.285 5.559 -7.516 1 96.19 201 SER B CA 1
ATOM 5886 C C . SER B 1 201 ? 5.012 4.766 -7.785 1 96.19 201 SER B C 1
ATOM 5888 O O . SER B 1 201 ? 4.992 3.893 -8.656 1 96.19 201 SER B O 1
ATOM 5890 N N . GLY B 1 202 ? 3.998 4.996 -7.062 1 96.19 202 GLY B N 1
ATOM 5891 C CA . GLY B 1 202 ? 2.67 4.41 -7.141 1 96.19 202 GLY B CA 1
ATOM 5892 C C . GLY B 1 202 ? 1.689 5.012 -6.152 1 96.19 202 GLY B C 1
ATOM 5893 O O . GLY B 1 202 ? 2.096 5.637 -5.172 1 96.19 202 GLY B O 1
ATOM 5894 N N . ALA B 1 203 ? 0.41 4.922 -6.465 1 96.56 203 ALA B N 1
ATOM 5895 C CA . ALA B 1 203 ? -0.634 5.449 -5.59 1 96.56 203 ALA B CA 1
ATOM 5896 C C . ALA B 1 203 ? -1.093 4.395 -4.586 1 96.56 203 ALA B C 1
ATOM 5898 O O . ALA B 1 203 ? -2.057 3.668 -4.836 1 96.56 203 ALA B O 1
ATOM 5899 N N . ALA B 1 204 ? -0.407 4.371 -3.449 1 96.75 204 ALA B N 1
ATOM 5900 C CA . ALA B 1 204 ? -0.701 3.391 -2.408 1 96.75 204 ALA B CA 1
ATOM 5901 C C . ALA B 1 204 ? -0.641 1.97 -2.959 1 96.75 204 ALA B C 1
ATOM 5903 O O . ALA B 1 204 ? -1.559 1.174 -2.744 1 96.75 204 ALA B O 1
ATOM 5904 N N . THR B 1 205 ? 0.385 1.619 -3.74 1 97.62 205 THR B N 1
ATOM 5905 C CA . THR B 1 205 ? 0.594 0.303 -4.336 1 97.62 205 THR B CA 1
ATOM 5906 C C . THR B 1 205 ? 1.911 -0.302 -3.857 1 97.62 205 THR B C 1
ATOM 5908 O O . THR B 1 205 ? 2.816 0.42 -3.438 1 97.62 205 THR B O 1
ATOM 5911 N N . GLU B 1 206 ? 1.991 -1.604 -3.883 1 98 206 GLU B N 1
ATOM 5912 C CA . GLU B 1 206 ? 3.215 -2.314 -3.521 1 98 206 GLU B CA 1
ATOM 5913 C C . GLU B 1 206 ? 4.184 -2.375 -4.695 1 98 206 GLU B C 1
ATOM 5915 O O . GLU B 1 206 ? 3.805 -2.1 -5.836 1 98 206 GLU B O 1
ATOM 5920 N N . THR B 1 207 ? 5.449 -2.564 -4.375 1 98.69 207 THR B N 1
ATOM 5921 C CA . THR B 1 207 ? 6.504 -2.773 -5.359 1 98.69 207 THR B CA 1
ATOM 5922 C C . THR B 1 207 ? 7.008 -4.211 -5.316 1 98.69 207 THR B C 1
ATOM 5924 O O . THR B 1 207 ? 7.191 -4.781 -4.234 1 98.69 207 THR B O 1
ATOM 5927 N N . ILE B 1 208 ? 7.199 -4.82 -6.5 1 98.88 208 ILE B N 1
ATOM 5928 C CA . ILE B 1 208 ? 7.707 -6.18 -6.613 1 98.88 208 ILE B CA 1
ATOM 5929 C C . ILE B 1 208 ? 9.062 -6.168 -7.32 1 98.88 208 ILE B C 1
ATOM 5931 O O . ILE B 1 208 ? 9.211 -5.551 -8.375 1 98.88 208 ILE B O 1
ATOM 5935 N N . GLY B 1 209 ? 10.07 -6.773 -6.719 1 98.88 209 GLY B N 1
ATOM 5936 C CA . GLY B 1 209 ? 11.367 -6.957 -7.34 1 98.88 209 GLY B CA 1
ATOM 5937 C C . GLY B 1 209 ? 11.531 -8.312 -7.992 1 98.88 209 GLY B C 1
ATOM 5938 O O . GLY B 1 209 ? 11.289 -9.344 -7.359 1 98.88 209 GLY B O 1
ATOM 5939 N N . VAL B 1 210 ? 11.945 -8.289 -9.234 1 98.81 210 VAL B N 1
ATOM 5940 C CA . VAL B 1 210 ? 12.109 -9.562 -9.922 1 98.81 210 VAL B CA 1
ATOM 5941 C C . VAL B 1 210 ? 13.547 -9.719 -10.406 1 98.81 210 VAL B C 1
ATOM 5943 O O . VAL B 1 210 ? 14.133 -8.766 -10.938 1 98.81 210 VAL B O 1
ATOM 5946 N N . PRO B 1 211 ? 14.156 -10.844 -10.219 1 98.5 211 PRO B N 1
ATOM 5947 C CA . PRO B 1 211 ? 15.492 -11.086 -10.758 1 98.5 211 PRO B CA 1
ATOM 5948 C C . PRO B 1 211 ? 15.484 -11.383 -12.25 1 98.5 211 PRO B C 1
ATOM 5950 O O . PRO B 1 211 ? 14.422 -11.648 -12.828 1 98.5 211 PRO B O 1
ATOM 5953 N N . SER B 1 212 ? 16.672 -11.273 -12.828 1 98.75 212 SER B N 1
ATOM 5954 C CA . SER B 1 212 ? 16.844 -11.625 -14.234 1 98.75 212 SER B CA 1
ATOM 5955 C C . SER B 1 212 ? 16.609 -13.117 -14.461 1 98.75 212 SER B C 1
ATOM 5957 O O . SER B 1 212 ? 17.047 -13.945 -13.664 1 98.75 212 SER B O 1
ATOM 5959 N N . ARG B 1 213 ? 15.938 -13.43 -15.523 1 98.06 213 ARG B N 1
ATOM 5960 C CA . ARG B 1 213 ? 15.758 -14.828 -15.914 1 98.06 213 ARG B CA 1
ATOM 5961 C C . ARG B 1 213 ? 17.078 -15.445 -16.359 1 98.06 213 ARG B C 1
ATOM 5963 O O . ARG B 1 213 ? 17.25 -16.672 -16.281 1 98.06 213 ARG B O 1
ATOM 5970 N N . LEU B 1 214 ? 17.969 -14.633 -16.719 1 98.5 214 LEU B N 1
ATOM 5971 C CA . LEU B 1 214 ? 19.25 -15.078 -17.266 1 98.5 214 LEU B CA 1
ATOM 5972 C C . LEU B 1 214 ? 20.109 -15.711 -16.172 1 98.5 214 LEU B C 1
ATOM 5974 O O . LEU B 1 214 ? 21.062 -16.438 -16.469 1 98.5 214 LEU B O 1
ATOM 5978 N N . TYR B 1 215 ? 19.797 -15.438 -14.969 1 98.44 215 TYR B N 1
ATOM 5979 C CA . TYR B 1 215 ? 20.547 -16 -13.852 1 98.44 215 TYR B CA 1
ATOM 5980 C C . TYR B 1 215 ? 20.328 -17.5 -13.742 1 98.44 215 TYR B C 1
ATOM 5982 O O . TYR B 1 215 ? 21.047 -18.203 -13.023 1 98.44 215 TYR B O 1
ATOM 5990 N N . PHE B 1 216 ? 19.344 -18.016 -14.492 1 97.88 216 PHE B N 1
ATOM 5991 C CA . PHE B 1 216 ? 18.891 -19.391 -14.242 1 97.88 216 PHE B CA 1
ATOM 5992 C C . PHE B 1 216 ? 18.891 -20.203 -15.531 1 97.88 216 PHE B C 1
ATOM 5994 O O . PHE B 1 216 ? 18.625 -19.656 -16.609 1 97.88 216 PHE B O 1
ATOM 6001 N N . THR B 1 217 ? 19.188 -21.406 -15.344 1 96.12 21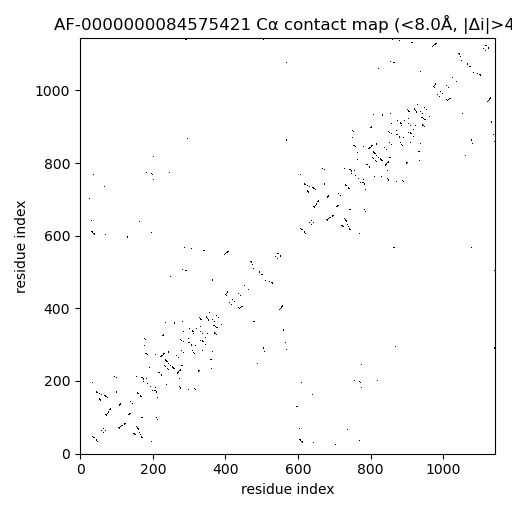7 THR B N 1
ATOM 6002 C CA . THR B 1 217 ? 19.078 -22.422 -16.391 1 96.12 217 THR B CA 1
ATOM 6003 C C . THR B 1 217 ? 18.359 -23.656 -15.883 1 96.12 217 THR B C 1
ATOM 6005 O O . THR B 1 217 ? 18.844 -24.328 -14.961 1 96.12 217 THR B O 1
ATOM 6008 N N . PRO B 1 218 ? 17.219 -23.984 -16.422 1 96.62 218 PRO B N 1
ATOM 6009 C CA . PRO B 1 218 ? 16.547 -25.203 -15.992 1 96.62 218 PRO B CA 1
ATOM 6010 C C . PRO B 1 218 ? 17.391 -26.453 -16.188 1 96.62 218 PRO B C 1
ATOM 6012 O O . PRO B 1 218 ? 18.109 -26.578 -17.188 1 96.62 218 PRO B O 1
ATOM 6015 N N . THR B 1 219 ? 17.391 -27.297 -15.188 1 97.06 219 THR B N 1
ATOM 6016 C CA . THR B 1 219 ? 18 -28.625 -15.219 1 97.06 219 THR B CA 1
ATOM 6017 C C . THR B 1 219 ? 16.969 -29.703 -14.867 1 97.06 219 THR B C 1
ATOM 6019 O O . THR B 1 219 ? 15.859 -29.391 -14.422 1 97.06 219 THR B O 1
ATOM 6022 N N . PRO B 1 220 ? 17.328 -30.938 -15.047 1 95.12 220 PRO B N 1
ATOM 6023 C CA . PRO B 1 220 ? 16.406 -31.984 -14.625 1 95.12 220 PRO B CA 1
ATOM 6024 C C . PRO B 1 220 ? 16.094 -31.938 -13.133 1 95.12 220 PRO B C 1
ATOM 6026 O O . PRO B 1 220 ? 14.977 -32.25 -12.719 1 95.12 220 PRO B O 1
ATOM 6029 N N . GLU B 1 221 ? 17.062 -31.484 -12.375 1 96.5 221 GLU B N 1
ATOM 6030 C CA . GLU B 1 221 ? 16.875 -31.406 -10.93 1 96.5 221 GLU B CA 1
ATOM 6031 C C . GLU B 1 221 ? 16.062 -30.172 -10.539 1 96.5 221 GLU B C 1
ATOM 6033 O O . GLU B 1 221 ? 15.43 -30.141 -9.484 1 96.5 221 GLU B O 1
ATOM 6038 N N . LYS B 1 222 ? 16.141 -29.203 -11.398 1 98.06 222 LYS B N 1
ATOM 6039 C CA . LYS B 1 222 ? 15.414 -27.953 -11.188 1 98.06 222 LYS B CA 1
ATOM 6040 C C . LYS B 1 222 ? 14.727 -27.5 -12.469 1 98.06 222 LYS B C 1
ATOM 6042 O O . LYS B 1 222 ? 15.047 -26.422 -13 1 98.06 222 LYS B O 1
ATOM 6047 N N . PRO B 1 223 ? 13.734 -28.203 -12.82 1 96.75 223 PRO B N 1
ATOM 6048 C CA . PRO B 1 223 ? 13.102 -27.938 -14.109 1 96.75 223 PRO B CA 1
ATOM 6049 C C . PRO B 1 223 ? 12.367 -26.594 -14.133 1 96.75 223 PRO B C 1
ATOM 6051 O O . PRO B 1 223 ? 12.023 -26.094 -15.203 1 96.75 223 PRO B O 1
ATOM 6054 N N . LEU B 1 224 ? 12.156 -26 -12.945 1 98.25 224 LEU B N 1
ATOM 6055 C CA . LEU B 1 224 ? 11.391 -24.75 -12.859 1 98.25 224 LEU B CA 1
ATOM 6056 C C . LEU B 1 224 ? 12.312 -23.578 -12.562 1 98.25 224 LEU B C 1
ATOM 6058 O O . LEU B 1 224 ? 11.836 -22.5 -12.203 1 98.25 224 LEU B O 1
ATOM 6062 N N . ALA B 1 225 ? 13.547 -23.734 -12.82 1 98.38 225 ALA B N 1
ATOM 6063 C CA . ALA B 1 225 ? 14.539 -22.719 -12.469 1 98.38 225 ALA B CA 1
ATOM 6064 C C . ALA B 1 225 ? 14.266 -21.406 -13.188 1 98.38 225 ALA B C 1
ATOM 6066 O O . ALA B 1 225 ? 14.125 -21.375 -14.414 1 98.38 225 ALA B O 1
ATOM 6067 N N . GLY B 1 226 ? 14.117 -20.359 -12.398 1 97.56 226 GLY B N 1
ATOM 6068 C CA . GLY B 1 226 ? 14.008 -19.016 -12.953 1 97.56 226 GLY B CA 1
ATOM 6069 C C . GLY B 1 226 ? 12.578 -18.547 -13.094 1 97.56 226 GLY B C 1
ATOM 6070 O O . GLY B 1 226 ? 12.328 -17.359 -13.297 1 97.56 226 GLY B O 1
ATOM 6071 N N . PHE B 1 227 ? 11.633 -19.484 -13.023 1 98.5 227 PHE B N 1
ATOM 6072 C CA . PHE B 1 227 ? 10.234 -19.062 -13.07 1 98.5 227 PHE B CA 1
ATOM 6073 C C . PHE B 1 227 ? 9.852 -18.328 -11.797 1 98.5 227 PHE B C 1
ATOM 6075 O O . PHE B 1 227 ? 10.242 -18.719 -10.703 1 98.5 227 PHE B O 1
ATOM 6082 N N . ARG B 1 228 ? 9.141 -17.266 -11.938 1 98.81 228 ARG B N 1
ATOM 6083 C CA . ARG B 1 228 ? 8.766 -16.391 -10.836 1 98.81 228 ARG B CA 1
ATOM 6084 C C . ARG B 1 228 ? 7.418 -16.812 -10.25 1 98.81 228 ARG B C 1
ATOM 6086 O O . ARG B 1 228 ? 6.496 -17.156 -10.984 1 98.81 228 ARG B O 1
ATOM 6093 N N . LEU B 1 229 ? 7.34 -16.703 -8.906 1 98.88 229 LEU B N 1
ATOM 6094 C CA . LEU B 1 229 ? 6.219 -17.281 -8.164 1 98.88 229 LEU B CA 1
ATOM 6095 C C . LEU B 1 229 ? 5.633 -16.281 -7.188 1 98.88 229 LEU B C 1
ATOM 6097 O O . LEU B 1 229 ? 6.375 -15.586 -6.484 1 98.88 229 LEU B O 1
ATOM 6101 N N . ALA B 1 230 ? 4.32 -16.094 -7.188 1 98.94 230 ALA B N 1
ATOM 6102 C CA . ALA B 1 230 ? 3.57 -15.445 -6.113 1 98.94 230 ALA B CA 1
ATOM 6103 C C . ALA B 1 230 ? 2.791 -16.484 -5.301 1 98.94 230 ALA B C 1
ATOM 6105 O O . ALA B 1 230 ? 2.299 -17.469 -5.848 1 98.94 230 ALA B O 1
ATOM 6106 N N . VAL B 1 231 ? 2.67 -16.25 -3.988 1 98.94 231 VAL B N 1
ATOM 6107 C CA . VAL B 1 231 ? 2.023 -17.234 -3.129 1 98.94 231 VAL B CA 1
ATOM 6108 C C . VAL B 1 231 ? 0.929 -16.562 -2.303 1 98.94 231 VAL B C 1
ATOM 6110 O O . VAL B 1 231 ? 1.15 -15.5 -1.714 1 98.94 231 VAL B O 1
ATOM 6113 N N . LYS B 1 232 ? -0.219 -17.219 -2.264 1 98.88 232 LYS B N 1
ATOM 6114 C CA . LYS B 1 232 ? -1.331 -16.75 -1.439 1 98.88 232 LYS B CA 1
ATOM 6115 C C . LYS B 1 232 ? -0.916 -16.641 0.024 1 98.88 232 LYS B C 1
ATOM 6117 O O . LYS B 1 232 ? -0.29 -17.547 0.576 1 98.88 232 LYS B O 1
ATOM 6122 N N . ASP B 1 233 ? -1.323 -15.531 0.649 1 98.88 233 ASP B N 1
ATOM 6123 C CA . ASP B 1 233 ? -0.862 -15.242 2.004 1 98.88 233 ASP B CA 1
ATOM 6124 C C . ASP B 1 233 ? -1.631 -16.078 3.031 1 98.88 233 ASP B C 1
ATOM 6126 O O . ASP B 1 233 ? -2.152 -15.531 4.008 1 98.88 233 ASP B O 1
ATOM 6130 N N . ILE B 1 234 ? -1.737 -17.359 2.828 1 98.94 234 ILE B N 1
ATOM 6131 C CA . ILE B 1 234 ? -2.166 -18.328 3.828 1 98.94 234 ILE B CA 1
ATOM 6132 C C . ILE B 1 234 ? -1.077 -19.375 4.023 1 98.94 234 ILE B C 1
ATOM 6134 O O . ILE B 1 234 ? -1.149 -20.188 4.953 1 98.94 234 ILE B O 1
ATOM 6138 N N . TYR B 1 235 ? -0.083 -19.328 3.131 1 98.94 235 TYR B N 1
ATOM 6139 C CA . TYR B 1 235 ? 1.06 -20.234 3.209 1 98.94 235 TYR B CA 1
ATOM 6140 C C . TYR B 1 235 ? 2.188 -19.625 4.027 1 98.94 235 TYR B C 1
ATOM 6142 O O . TYR B 1 235 ? 2.607 -18.484 3.764 1 98.94 235 TYR B O 1
ATOM 6150 N N . ASP B 1 236 ? 2.719 -20.438 4.914 1 98.94 236 ASP B N 1
ATOM 6151 C CA . ASP B 1 236 ? 3.883 -19.969 5.664 1 98.94 236 ASP B CA 1
ATOM 6152 C C . ASP B 1 236 ? 5.141 -20 4.797 1 98.94 236 ASP B C 1
ATOM 6154 O O . ASP B 1 236 ? 5.336 -20.922 4.004 1 98.94 236 ASP B O 1
ATOM 6158 N N . VAL B 1 237 ? 5.914 -18.984 4.918 1 98.94 237 VAL B N 1
ATOM 6159 C CA . VAL B 1 237 ? 7.242 -18.906 4.316 1 98.94 237 VAL B CA 1
ATOM 6160 C C . VAL B 1 237 ? 8.25 -18.438 5.359 1 98.94 237 VAL B C 1
ATOM 6162 O O . VAL B 1 237 ? 8.008 -17.453 6.066 1 98.94 237 VAL B O 1
ATOM 6165 N N . LYS B 1 238 ? 9.344 -19.141 5.41 1 98.88 238 LYS B N 1
ATOM 6166 C CA . LYS B 1 238 ? 10.367 -18.828 6.402 1 98.88 238 LYS B CA 1
ATOM 6167 C C . LYS B 1 238 ? 10.812 -17.375 6.297 1 98.88 238 LYS B C 1
ATOM 6169 O O . LYS B 1 238 ? 11.203 -16.922 5.219 1 98.88 238 LYS B O 1
ATOM 6174 N N . GLY B 1 239 ? 10.711 -16.641 7.406 1 98.62 239 GLY B N 1
ATOM 6175 C CA . GLY B 1 239 ? 11.156 -15.258 7.484 1 98.62 239 GLY B CA 1
ATOM 6176 C C . GLY B 1 239 ? 10.039 -14.25 7.238 1 98.62 239 GLY B C 1
ATOM 6177 O O . GLY B 1 239 ? 10.211 -13.055 7.469 1 98.62 239 GLY B O 1
ATOM 6178 N N . LEU B 1 240 ? 8.906 -14.734 6.82 1 98.75 240 LEU B N 1
ATOM 6179 C CA . LEU B 1 240 ? 7.793 -13.852 6.492 1 98.75 240 LEU B CA 1
ATOM 6180 C C . LEU B 1 240 ? 6.609 -14.086 7.43 1 98.75 240 LEU B C 1
ATOM 6182 O O . LEU B 1 240 ? 6.43 -15.195 7.934 1 98.75 240 LEU B O 1
ATOM 6186 N N . ARG B 1 241 ? 5.891 -13.055 7.66 1 98.56 241 ARG B N 1
ATOM 6187 C CA . ARG B 1 241 ? 4.613 -13.203 8.352 1 98.56 241 ARG B CA 1
ATOM 6188 C C . ARG B 1 241 ? 3.531 -13.703 7.402 1 98.56 241 ARG B C 1
ATOM 6190 O O . ARG B 1 241 ? 3.602 -13.469 6.195 1 98.56 241 ARG B O 1
ATOM 6197 N N . THR B 1 242 ? 2.643 -14.391 7.938 1 98.75 242 THR B N 1
ATOM 6198 C CA . THR B 1 242 ? 1.401 -14.766 7.27 1 98.75 242 THR B CA 1
ATOM 6199 C C . THR B 1 242 ? 0.206 -14.086 7.93 1 98.75 242 THR B C 1
ATOM 6201 O O . THR B 1 242 ? -0.034 -14.266 9.125 1 98.75 242 THR B O 1
ATOM 6204 N N . GLY B 1 243 ? -0.566 -13.336 7.098 1 98.38 243 GLY B N 1
ATOM 6205 C CA . GLY B 1 243 ? -1.589 -12.492 7.691 1 98.38 243 GLY B CA 1
ATOM 6206 C C . GLY B 1 243 ? -2.998 -12.992 7.434 1 98.38 243 GLY B C 1
ATOM 6207 O O . GLY B 1 243 ? -3.939 -12.594 8.125 1 98.38 243 GLY B O 1
ATOM 6208 N N . CYS B 1 244 ? -3.182 -13.812 6.449 1 98.81 244 CYS B N 1
ATOM 6209 C CA . CYS B 1 244 ? -4.461 -14.43 6.129 1 98.81 244 CYS B CA 1
ATOM 6210 C C . CYS B 1 244 ? -5.547 -13.375 5.926 1 98.81 244 CYS B C 1
ATOM 6212 O O . CYS B 1 244 ? -6.695 -13.578 6.328 1 98.81 244 CYS B O 1
ATOM 6214 N N . GLY B 1 245 ? -5.23 -12.266 5.418 1 98.56 245 GLY B N 1
ATOM 6215 C CA . GLY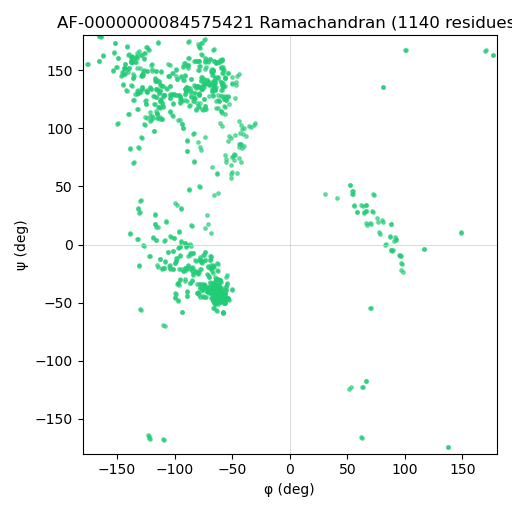 B 1 245 ? -6.18 -11.211 5.086 1 98.56 245 GLY B CA 1
ATOM 6216 C C . GLY B 1 245 ? -6.648 -10.43 6.293 1 98.56 245 GLY B C 1
ATOM 6217 O O . GLY B 1 245 ? -7.625 -9.68 6.215 1 98.56 245 GLY B O 1
ATOM 6218 N N . ASN B 1 246 ? -6.07 -10.586 7.41 1 98.75 246 ASN B N 1
ATOM 6219 C CA . ASN B 1 246 ? -6.496 -9.961 8.656 1 98.75 246 ASN B CA 1
ATOM 6220 C C . ASN B 1 246 ? -5.359 -9.188 9.312 1 98.75 246 ASN B C 1
ATOM 6222 O O . ASN B 1 246 ? -4.297 -9.742 9.586 1 98.75 246 ASN B O 1
ATOM 6226 N N . ARG B 1 247 ? -5.602 -7.879 9.562 1 97.81 247 ARG B N 1
ATOM 6227 C CA . ARG B 1 247 ? -4.574 -7 10.117 1 97.81 247 ARG B CA 1
ATOM 6228 C C . ARG B 1 247 ? -4.145 -7.465 11.508 1 97.81 247 ARG B C 1
ATOM 6230 O O . ARG B 1 247 ? -2.951 -7.48 11.82 1 97.81 247 ARG B O 1
ATOM 6237 N N . ALA B 1 248 ? -5.098 -7.793 12.359 1 98.31 248 ALA B N 1
ATOM 6238 C CA . ALA B 1 248 ? -4.781 -8.227 13.719 1 98.31 248 ALA B CA 1
ATOM 6239 C C . ALA B 1 248 ? -3.979 -9.523 13.711 1 98.31 248 ALA B C 1
ATOM 6241 O O . ALA B 1 248 ? -3.041 -9.68 14.492 1 98.31 248 ALA B O 1
ATOM 6242 N N . PHE B 1 249 ? -4.395 -10.438 12.828 1 98.75 249 PHE B N 1
ATOM 6243 C CA . PHE B 1 249 ? -3.672 -11.695 12.688 1 98.75 249 PHE B CA 1
ATOM 6244 C C . PHE B 1 249 ? -2.229 -11.453 12.266 1 98.75 249 PHE B C 1
ATOM 6246 O O . PHE B 1 249 ? -1.302 -12.031 12.836 1 98.75 249 PHE B O 1
ATOM 6253 N N . TRP B 1 250 ? -2.002 -10.578 11.32 1 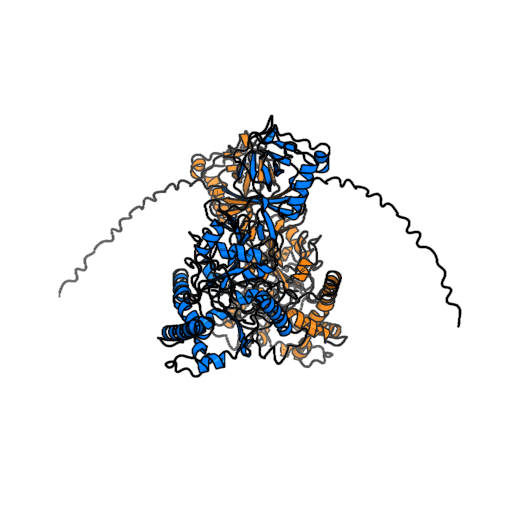98.38 250 TRP B N 1
ATOM 6254 C CA . TRP B 1 250 ? -0.677 -10.227 10.82 1 98.38 250 TRP B CA 1
ATOM 6255 C C . TRP B 1 250 ? 0.183 -9.625 11.922 1 98.38 250 TRP B C 1
ATOM 6257 O O . TRP B 1 250 ? 1.375 -9.922 12.023 1 98.38 250 TRP B O 1
ATOM 6267 N N . GLN B 1 251 ? -0.383 -8.82 12.742 1 97.06 251 GLN B N 1
ATOM 6268 C CA . GLN B 1 251 ? 0.351 -8.125 13.789 1 97.06 251 GLN B CA 1
ATOM 6269 C C . GLN B 1 251 ? 0.665 -9.062 14.953 1 97.06 251 GLN B C 1
ATOM 6271 O O . GLN B 1 251 ? 1.702 -8.93 15.609 1 97.06 251 GLN B O 1
ATOM 6276 N N . LEU B 1 252 ? -0.177 -9.953 15.219 1 98.25 252 LEU B N 1
ATOM 6277 C CA . LEU B 1 252 ? -0.093 -10.797 16.406 1 98.25 252 LEU B CA 1
ATOM 6278 C C . LEU B 1 252 ? 1.023 -11.828 16.266 1 98.25 252 LEU B C 1
ATOM 6280 O O . LEU B 1 252 ? 1.784 -12.055 17.219 1 98.25 252 LEU B O 1
ATOM 6284 N N . TYR B 1 253 ? 1.116 -12.461 15.156 1 98.38 253 TYR B N 1
ATOM 6285 C CA . TYR B 1 253 ? 2.014 -13.602 15.023 1 98.38 253 TYR B CA 1
ATOM 6286 C C . TYR B 1 253 ? 3.33 -13.195 14.375 1 98.38 253 TYR B C 1
ATOM 6288 O O . TYR B 1 253 ? 3.344 -12.398 13.43 1 98.38 253 TYR B O 1
ATOM 6296 N N . PRO B 1 254 ? 4.449 -13.719 14.773 1 98 254 PRO B N 1
ATOM 6297 C CA . PRO B 1 254 ? 5.773 -13.375 14.266 1 98 254 PRO B CA 1
ATOM 6298 C C . PRO B 1 254 ? 6.078 -14.023 12.914 1 98 254 PRO B C 1
ATOM 6300 O O . PRO B 1 254 ? 5.305 -14.859 12.445 1 98 254 PRO B O 1
ATOM 6303 N N . PRO B 1 255 ? 7.152 -13.609 12.273 1 98.25 255 PRO B N 1
ATOM 6304 C CA . PRO B 1 255 ? 7.574 -14.312 11.062 1 98.25 255 PRO B CA 1
ATOM 6305 C C . PRO B 1 255 ? 7.75 -15.812 11.281 1 98.25 255 PRO B C 1
ATOM 6307 O O . PRO B 1 255 ? 8.172 -16.234 12.367 1 98.25 255 PRO B O 1
ATOM 6310 N N . LYS B 1 256 ? 7.469 -16.484 10.242 1 98.69 256 LYS B N 1
ATOM 6311 C CA . LYS B 1 256 ? 7.488 -17.938 10.352 1 98.69 256 LYS B CA 1
ATOM 6312 C C . LYS B 1 256 ? 8.914 -18.484 10.312 1 98.69 256 LYS B C 1
ATOM 6314 O O . LYS B 1 256 ? 9.797 -17.859 9.711 1 98.69 256 LYS B O 1
ATOM 6319 N N . ASN B 1 257 ? 9.141 -19.625 10.898 1 97.88 257 ASN B N 1
ATOM 6320 C CA . ASN B 1 257 ? 10.477 -20.203 10.984 1 97.88 257 ASN B CA 1
ATOM 6321 C C . ASN B 1 257 ? 10.68 -21.312 9.961 1 97.88 257 ASN B C 1
ATOM 6323 O O . ASN B 1 257 ? 11.781 -21.859 9.844 1 97.88 257 ASN B O 1
ATOM 6327 N N . ARG B 1 258 ? 9.586 -21.609 9.289 1 97.88 258 ARG B N 1
ATOM 6328 C CA . ARG B 1 258 ? 9.656 -22.625 8.258 1 97.88 258 ARG B CA 1
ATOM 6329 C C . ARG B 1 258 ? 8.766 -22.281 7.07 1 97.88 258 ARG B C 1
ATOM 6331 O O . ARG B 1 258 ? 7.789 -21.547 7.219 1 97.88 258 ARG B O 1
ATOM 6338 N N . THR B 1 259 ? 9.211 -22.797 5.934 1 98.81 259 THR B N 1
ATOM 6339 C CA . THR B 1 259 ? 8.383 -22.703 4.738 1 98.81 259 THR B CA 1
ATOM 6340 C C . THR B 1 259 ? 7.465 -23.906 4.613 1 98.81 259 THR B C 1
ATOM 6342 O O . THR B 1 259 ? 7.906 -25.047 4.805 1 98.81 259 THR B O 1
ATOM 6345 N N . ALA B 1 260 ? 6.188 -23.641 4.348 1 98.88 260 ALA B N 1
ATOM 6346 C CA . ALA B 1 260 ? 5.262 -24.75 4.121 1 98.88 260 ALA B CA 1
ATOM 6347 C C . ALA B 1 260 ? 5.824 -25.734 3.102 1 98.88 260 ALA B C 1
ATOM 6349 O O . ALA B 1 260 ? 6.348 -25.328 2.062 1 98.88 260 ALA B O 1
ATOM 6350 N N . PRO B 1 261 ? 5.684 -27.016 3.328 1 98.25 261 PRO B N 1
ATOM 6351 C CA . PRO B 1 261 ? 6.238 -28.031 2.418 1 98.25 261 PRO B CA 1
ATOM 6352 C C . PRO B 1 261 ? 5.758 -27.844 0.979 1 98.25 261 PRO B C 1
ATOM 6354 O O . PRO B 1 261 ? 6.535 -28.047 0.038 1 98.25 261 PRO B O 1
ATOM 6357 N N . ALA B 1 262 ? 4.504 -27.484 0.806 1 98.38 262 ALA B N 1
ATOM 6358 C CA . ALA B 1 262 ? 3.971 -27.266 -0.535 1 98.38 262 ALA B CA 1
ATOM 6359 C C . ALA B 1 262 ? 4.785 -26.203 -1.275 1 98.38 262 ALA B C 1
ATOM 6361 O O . ALA B 1 262 ? 5.129 -26.391 -2.445 1 98.38 262 ALA B O 1
ATOM 6362 N N . ILE B 1 263 ? 5.094 -25.125 -0.599 1 98.81 263 ILE B N 1
ATOM 6363 C CA . ILE B 1 263 ? 5.828 -24.031 -1.226 1 98.81 263 ILE B CA 1
ATOM 6364 C C . ILE B 1 263 ? 7.301 -24.406 -1.365 1 98.81 263 ILE B C 1
ATOM 6366 O O . ILE B 1 263 ? 7.926 -24.125 -2.389 1 98.81 263 ILE B O 1
ATOM 6370 N N . GLN B 1 264 ? 7.828 -25.062 -0.378 1 98.5 264 GLN B N 1
ATOM 6371 C CA . GLN B 1 264 ? 9.227 -25.484 -0.427 1 98.5 264 GLN B CA 1
ATOM 6372 C C . GLN B 1 264 ? 9.492 -26.359 -1.648 1 98.5 264 GLN B C 1
ATOM 6374 O O . GLN B 1 264 ? 10.555 -26.266 -2.27 1 98.5 264 GLN B O 1
ATOM 6379 N N . ARG B 1 265 ? 8.633 -27.219 -2.016 1 97.88 265 ARG B N 1
ATOM 6380 C CA . ARG B 1 265 ? 8.797 -28.094 -3.168 1 97.88 265 ARG B CA 1
ATOM 6381 C C . ARG B 1 265 ? 8.961 -27.297 -4.453 1 97.88 265 ARG B C 1
ATOM 6383 O O . ARG B 1 265 ? 9.742 -27.656 -5.328 1 97.88 265 ARG B O 1
ATOM 6390 N N . LEU B 1 266 ? 8.18 -26.234 -4.578 1 98.56 266 LEU B N 1
ATOM 6391 C CA . LEU B 1 266 ? 8.297 -25.375 -5.75 1 98.56 266 LEU B CA 1
ATOM 6392 C C . LEU B 1 266 ? 9.625 -24.625 -5.742 1 98.56 266 LEU B C 1
ATOM 6394 O O . LEU B 1 266 ? 10.281 -24.5 -6.777 1 98.56 266 LEU B O 1
ATOM 6398 N N . LEU B 1 267 ? 9.984 -24.172 -4.57 1 98.5 267 LEU B N 1
ATOM 6399 C CA . LEU B 1 267 ? 11.281 -23.516 -4.438 1 98.5 267 LEU B CA 1
ATOM 6400 C C . LEU B 1 267 ? 12.414 -24.484 -4.742 1 98.5 267 LEU B C 1
ATOM 6402 O O . LEU B 1 267 ? 13.391 -24.125 -5.406 1 98.5 267 LEU B O 1
ATOM 6406 N N . ASP B 1 268 ? 12.273 -25.703 -4.312 1 97.62 268 ASP B N 1
ATOM 6407 C CA . ASP B 1 268 ? 13.266 -26.734 -4.598 1 97.62 268 ASP B CA 1
ATOM 6408 C C . ASP B 1 268 ? 13.352 -27.016 -6.098 1 97.62 268 ASP B C 1
ATOM 6410 O O . ASP B 1 268 ? 14.398 -27.422 -6.602 1 97.62 268 ASP B O 1
ATOM 6414 N N . GLY B 1 269 ? 12.25 -26.828 -6.727 1 98.06 269 GLY B N 1
ATOM 6415 C CA . GLY B 1 269 ? 12.242 -26.984 -8.172 1 98.06 269 GLY B CA 1
ATOM 6416 C C . GLY B 1 269 ? 12.922 -25.828 -8.891 1 98.06 269 GLY B C 1
ATOM 6417 O O . GLY B 1 269 ? 13.172 -25.906 -10.094 1 98.06 269 GLY B O 1
ATOM 6418 N N . GLY B 1 270 ? 13.164 -24.781 -8.203 1 98.31 270 GLY B N 1
ATOM 6419 C CA . GLY B 1 270 ? 13.961 -23.688 -8.75 1 98.31 270 GLY B CA 1
ATOM 6420 C C . GLY B 1 270 ? 13.18 -22.391 -8.883 1 98.31 270 GLY B C 1
ATOM 6421 O O . GLY B 1 270 ? 13.742 -21.359 -9.266 1 98.31 270 GLY B O 1
ATOM 6422 N N . MET B 1 271 ? 11.898 -22.375 -8.594 1 98.56 271 MET B N 1
ATOM 6423 C CA . MET B 1 271 ? 11.117 -21.141 -8.742 1 98.56 271 MET B CA 1
ATOM 6424 C C . MET B 1 271 ? 11.656 -20.047 -7.82 1 98.56 271 MET B C 1
ATOM 6426 O O . MET B 1 271 ? 12.305 -20.344 -6.812 1 98.56 271 MET B O 1
ATOM 6430 N N . VAL B 1 272 ? 11.383 -18.844 -8.18 1 98.5 272 VAL B N 1
ATOM 6431 C CA . VAL B 1 272 ? 11.789 -17.688 -7.398 1 98.5 272 VAL B CA 1
ATOM 6432 C C . VAL B 1 272 ? 10.555 -16.984 -6.832 1 98.5 272 VAL B C 1
ATOM 6434 O O . VAL B 1 272 ? 9.695 -16.516 -7.582 1 98.5 272 VAL B O 1
ATOM 6437 N N . LEU B 1 273 ? 10.477 -16.938 -5.5 1 98.88 273 LEU B N 1
ATOM 6438 C CA . LEU B 1 273 ? 9.367 -16.266 -4.844 1 98.88 273 LEU B CA 1
ATOM 6439 C C . LEU B 1 273 ? 9.523 -14.75 -4.934 1 98.88 273 LEU B C 1
ATOM 6441 O O . LEU B 1 273 ? 10.523 -14.195 -4.473 1 98.88 273 LEU B O 1
ATOM 6445 N N . VAL B 1 274 ? 8.484 -14.055 -5.477 1 98.88 274 VAL B N 1
ATOM 6446 C CA . VAL B 1 274 ? 8.641 -12.617 -5.676 1 98.88 274 VAL B CA 1
ATOM 6447 C C . VAL B 1 274 ? 7.695 -11.859 -4.746 1 98.88 274 VAL B C 1
ATOM 6449 O O . VAL B 1 274 ? 7.832 -10.648 -4.57 1 98.88 274 VAL B O 1
ATOM 6452 N N . GLY B 1 275 ? 6.742 -12.594 -4.148 1 98.81 275 GLY B N 1
ATOM 6453 C CA . GLY B 1 275 ? 5.867 -11.883 -3.23 1 98.81 275 GLY B CA 1
ATOM 6454 C C . GLY B 1 275 ? 4.766 -12.75 -2.658 1 98.81 275 GLY B C 1
ATOM 6455 O O . GLY B 1 275 ? 4.531 -13.867 -3.137 1 98.81 275 GLY B O 1
ATOM 6456 N N . LYS B 1 276 ? 4.152 -12.297 -1.576 1 98.88 276 LYS B N 1
ATOM 6457 C CA . LYS B 1 276 ? 2.9 -12.828 -1.043 1 98.88 276 LYS B CA 1
ATOM 6458 C C . LYS B 1 276 ? 1.696 -12.094 -1.63 1 98.88 276 LYS B C 1
ATOM 6460 O O . LYS B 1 276 ? 1.659 -10.867 -1.643 1 98.88 276 LYS B O 1
ATOM 6465 N N . ALA B 1 277 ? 0.774 -12.891 -2.105 1 98.88 277 ALA B N 1
ATOM 6466 C CA . ALA B 1 277 ? -0.423 -12.32 -2.719 1 98.88 277 ALA B CA 1
ATOM 6467 C C . ALA B 1 277 ? -1.592 -12.312 -1.736 1 98.88 277 ALA B C 1
ATOM 6469 O O . ALA B 1 277 ? -1.709 -13.211 -0.896 1 98.88 277 ALA B O 1
ATOM 6470 N N . LYS B 1 278 ? -2.461 -11.367 -1.902 1 98.69 278 LYS B N 1
ATOM 6471 C CA . LYS B 1 278 ? -3.568 -11.148 -0.974 1 98.69 278 LYS B CA 1
ATOM 6472 C C . LYS B 1 278 ? -4.555 -12.312 -1.021 1 98.69 278 LYS B C 1
ATOM 6474 O O . LYS B 1 278 ? -4.727 -12.945 -2.062 1 98.69 278 LYS B O 1
ATOM 6479 N N . THR B 1 279 ? -5.176 -12.523 0.085 1 98.69 279 THR B N 1
ATOM 6480 C CA . THR B 1 279 ? -6.301 -13.438 0.228 1 98.69 279 THR B CA 1
ATOM 6481 C C . THR B 1 279 ? -7.488 -12.734 0.88 1 98.69 279 THR B C 1
ATOM 6483 O O . THR B 1 279 ? -7.309 -11.805 1.67 1 98.69 279 THR B O 1
ATOM 6486 N N . SER B 1 280 ? -8.68 -13.148 0.456 1 98.06 280 SER B N 1
ATOM 6487 C CA . SER B 1 280 ? -9.789 -12.75 1.321 1 98.06 280 SER B CA 1
ATOM 6488 C C . SER B 1 280 ? -9.609 -13.305 2.732 1 98.06 280 SER B C 1
ATOM 6490 O O . SER B 1 280 ? -8.883 -14.273 2.938 1 98.06 280 SER B O 1
ATOM 6492 N N . GLN B 1 281 ? -10.234 -12.695 3.65 1 98.56 281 GLN B N 1
ATOM 6493 C CA . GLN B 1 281 ? -9.93 -12.945 5.055 1 98.56 281 GLN B CA 1
ATOM 6494 C C . GLN B 1 281 ? -10.227 -14.398 5.43 1 98.56 281 GLN B C 1
ATOM 6496 O O . GLN B 1 281 ? -11.352 -14.867 5.246 1 98.56 281 GLN B O 1
ATOM 6501 N N . PHE B 1 282 ? -9.156 -15.125 5.828 1 98.75 282 PHE B N 1
ATOM 6502 C CA . PHE B 1 282 ? -9.156 -16.516 6.273 1 98.75 282 PHE B CA 1
ATOM 6503 C C . PHE B 1 282 ? -9.711 -17.438 5.191 1 98.75 282 PHE B C 1
ATOM 6505 O O . PHE B 1 282 ? -10.367 -18.438 5.492 1 98.75 282 PHE B O 1
ATOM 6512 N N . ALA B 1 283 ? -9.547 -17 3.951 1 98.38 283 ALA B N 1
ATOM 6513 C CA . ALA B 1 283 ? -9.906 -17.766 2.762 1 98.38 283 ALA B CA 1
ATOM 6514 C C . ALA B 1 283 ? -11.414 -17.891 2.617 1 98.38 283 ALA B C 1
ATOM 6516 O O . ALA B 1 283 ? -11.914 -18.812 1.967 1 98.38 283 ALA B O 1
ATOM 6517 N N . ASN B 1 284 ? -12.133 -17.016 3.311 1 96.56 284 ASN B N 1
ATOM 6518 C CA . ASN B 1 284 ? -13.57 -16.906 3.076 1 96.56 284 ASN B CA 1
ATOM 6519 C C . ASN B 1 284 ? -13.875 -16.016 1.875 1 96.56 284 ASN B C 1
ATOM 6521 O O . ASN B 1 284 ? -13.289 -14.945 1.727 1 96.56 284 ASN B O 1
ATOM 6525 N N . GLY B 1 285 ? -14.719 -16.547 1.009 1 92.94 285 GLY B N 1
ATOM 6526 C CA . GLY B 1 285 ? -15.094 -15.719 -0.124 1 92.94 285 GLY B CA 1
ATOM 6527 C C . GLY B 1 285 ? -15.617 -14.359 0.286 1 92.94 285 GLY B C 1
ATOM 6528 O O . GLY B 1 285 ? -16.438 -14.25 1.205 1 92.94 285 GLY B O 1
ATOM 6529 N N . GLU B 1 286 ? -15.062 -13.312 -0.252 1 94.81 286 GLU B N 1
ATOM 6530 C CA . GLU B 1 286 ? -15.477 -11.922 -0.065 1 94.81 286 GLU B CA 1
ATOM 6531 C C . GLU B 1 286 ? -15.68 -11.219 -1.405 1 94.81 286 GLU B C 1
ATOM 6533 O O . GLU B 1 286 ? -15.008 -11.547 -2.389 1 94.81 286 GLU B O 1
ATOM 6538 N N . THR B 1 287 ? -16.609 -10.344 -1.417 1 94.31 287 THR B N 1
ATOM 6539 C CA . THR B 1 287 ? -16.875 -9.578 -2.629 1 94.31 287 THR B CA 1
ATOM 6540 C C . THR B 1 287 ? -16.328 -8.164 -2.508 1 94.31 287 THR B C 1
ATOM 6542 O O . THR B 1 287 ? -16.547 -7.488 -1.504 1 94.31 287 THR B O 1
ATOM 6545 N N . ALA B 1 288 ? -15.578 -7.75 -3.486 1 93.94 288 ALA B N 1
ATOM 6546 C CA . ALA B 1 288 ? -15.125 -6.363 -3.539 1 93.94 288 ALA B CA 1
ATOM 6547 C C . ALA B 1 288 ? -16.297 -5.41 -3.744 1 93.94 288 ALA B C 1
ATOM 6549 O O . ALA B 1 288 ? -17.203 -5.688 -4.539 1 93.94 288 ALA B O 1
ATOM 6550 N N . THR B 1 289 ? -16.406 -4.32 -3.082 1 93 289 THR B N 1
ATOM 6551 C CA . THR B 1 289 ? -15.492 -3.611 -2.191 1 93 289 THR B CA 1
ATOM 6552 C C . THR B 1 289 ? -15.961 -3.717 -0.743 1 93 289 THR B C 1
ATOM 6554 O O . THR B 1 289 ? -15.141 -3.777 0.178 1 93 289 THR B O 1
ATOM 6557 N N . ASP B 1 290 ? -17.156 -4.102 -0.489 1 91.81 290 ASP B N 1
ATOM 6558 C CA . ASP B 1 290 ? -17.844 -3.943 0.794 1 91.81 290 ASP B CA 1
ATOM 6559 C C . ASP B 1 290 ? -17.297 -4.93 1.827 1 91.81 290 ASP B C 1
ATOM 6561 O O . ASP B 1 290 ? -17.172 -4.594 3.006 1 91.81 290 ASP B O 1
ATOM 6565 N N . ASP B 1 291 ? -16.953 -6.066 1.346 1 95.25 291 ASP B N 1
ATOM 6566 C CA . ASP B 1 291 ? -16.547 -7.113 2.271 1 95.25 291 ASP B CA 1
ATOM 6567 C C . ASP B 1 291 ? -15.102 -6.918 2.719 1 95.25 291 ASP B C 1
ATOM 6569 O O . ASP B 1 291 ? -14.672 -7.484 3.727 1 95.25 291 ASP B O 1
ATOM 6573 N N . TRP B 1 292 ? -14.328 -6.227 1.94 1 96.88 292 TRP B N 1
ATOM 6574 C CA . TRP B 1 292 ? -12.883 -6.121 2.154 1 96.88 292 TRP B CA 1
ATOM 6575 C C . TRP B 1 292 ? -12.555 -4.945 3.068 1 96.88 292 TRP B C 1
ATOM 6577 O O . TRP B 1 292 ? -12.07 -3.91 2.609 1 96.88 292 TRP B O 1
ATOM 6587 N N . VAL B 1 293 ? -12.711 -5.16 4.371 1 97.38 293 VAL B N 1
ATOM 6588 C CA . VAL B 1 293 ? -12.562 -4.082 5.348 1 97.38 293 VAL B CA 1
ATOM 6589 C C . VAL B 1 293 ? -11.102 -3.988 5.789 1 97.38 293 VAL B C 1
ATOM 6591 O O . VAL B 1 293 ? -10.516 -2.904 5.777 1 97.38 293 VAL B O 1
ATOM 6594 N N . ASP B 1 294 ? -10.438 -5.066 6.07 1 97.81 294 ASP B N 1
ATOM 6595 C CA . ASP B 1 294 ? -9.078 -5.066 6.598 1 97.81 294 ASP B CA 1
ATOM 6596 C C . ASP B 1 294 ? -8.055 -4.793 5.496 1 97.81 294 ASP B C 1
ATOM 6598 O O . ASP B 1 294 ? -7.008 -4.195 5.746 1 97.81 294 ASP B O 1
ATOM 6602 N N . LEU B 1 295 ? -8.273 -5.297 4.32 1 97.62 295 LEU B N 1
ATOM 6603 C CA . LEU B 1 295 ? -7.426 -5.062 3.158 1 97.62 295 LEU B CA 1
ATOM 6604 C C . LEU B 1 295 ? -8.25 -4.555 1.98 1 97.62 295 LEU B C 1
ATOM 6606 O O . LEU B 1 295 ? -9.477 -4.633 1.997 1 97.62 295 LEU B O 1
ATOM 6610 N N . HIS B 1 296 ? -7.559 -3.941 1.069 1 97.19 296 HIS B N 1
ATOM 6611 C CA . HIS B 1 296 ? -8.211 -3.535 -0.168 1 97.19 296 HIS B CA 1
ATOM 6612 C C . HIS B 1 296 ? -8.211 -4.664 -1.191 1 97.19 296 HIS B C 1
ATOM 6614 O O . HIS B 1 296 ? -7.18 -5.301 -1.418 1 97.19 296 HIS B O 1
ATOM 6620 N N . ALA B 1 297 ? -9.32 -4.965 -1.81 1 97.31 297 ALA B N 1
ATOM 6621 C CA . ALA B 1 297 ? -9.445 -6.059 -2.77 1 97.31 297 ALA B CA 1
ATOM 6622 C C . ALA B 1 297 ? -8.594 -5.797 -4.008 1 97.31 297 ALA B C 1
ATOM 6624 O O . ALA B 1 297 ? -8.5 -4.66 -4.477 1 97.31 297 ALA B O 1
ATOM 6625 N N . PRO B 1 298 ? -8 -6.852 -4.57 1 98 298 PRO B N 1
ATOM 6626 C CA . PRO B 1 298 ? -7.242 -6.711 -5.816 1 98 298 PRO B CA 1
ATOM 6627 C C . PRO B 1 298 ? -8.117 -6.285 -6.996 1 98 298 PRO B C 1
ATOM 6629 O O . PRO B 1 298 ? -9.312 -6.574 -7.012 1 98 298 PRO B O 1
ATOM 6632 N N . TYR B 1 299 ? -7.492 -5.672 -8.008 1 97.75 299 TYR B N 1
ATOM 6633 C CA . TYR B 1 299 ? -8.188 -5.277 -9.227 1 97.75 299 TYR B CA 1
ATOM 6634 C C . TYR B 1 299 ? -8.07 -6.352 -10.297 1 97.75 299 TYR B C 1
ATOM 6636 O O . TYR B 1 299 ? -6.961 -6.773 -10.641 1 97.75 299 TYR B O 1
ATOM 6644 N N . ASN B 1 300 ? -9.195 -6.797 -10.766 1 97 300 ASN B N 1
ATOM 6645 C CA . ASN B 1 300 ? -9.242 -7.672 -11.93 1 97 300 ASN B CA 1
ATOM 6646 C C . ASN B 1 300 ? -8.953 -6.914 -13.219 1 97 300 ASN B C 1
ATOM 6648 O O . ASN B 1 300 ? -9.688 -5.988 -13.578 1 97 300 ASN B O 1
ATOM 6652 N N . PRO B 1 301 ? -7.902 -7.273 -13.945 1 94.88 301 PRO B N 1
ATOM 6653 C CA . PRO B 1 301 ? -7.512 -6.496 -15.125 1 94.88 301 PRO B CA 1
ATOM 6654 C C . PRO B 1 301 ? -8.453 -6.707 -16.312 1 94.88 301 PRO B C 1
ATOM 6656 O O . PRO B 1 301 ? -8.344 -6.012 -17.328 1 94.88 301 PRO B O 1
ATOM 6659 N N . ARG B 1 302 ? -9.359 -7.578 -16.234 1 91.25 302 ARG B N 1
ATOM 6660 C CA . ARG B 1 302 ? -10.25 -7.883 -17.359 1 91.25 302 ARG B CA 1
ATOM 6661 C C . ARG B 1 302 ? -11.352 -6.84 -17.484 1 91.25 302 ARG B C 1
ATOM 6663 O O . ARG B 1 302 ? -11.633 -6.109 -16.531 1 91.25 302 ARG B O 1
ATOM 6670 N N . GLY B 1 303 ? -11.859 -6.793 -18.688 1 89.38 303 GLY B N 1
ATOM 6671 C CA . GLY B 1 303 ? -12.945 -5.852 -18.938 1 89.38 303 GLY B CA 1
ATOM 6672 C C . GLY B 1 303 ? -12.523 -4.402 -18.766 1 89.38 303 GLY B C 1
ATOM 6673 O O . GLY B 1 303 ? -11.547 -3.955 -19.359 1 89.38 303 GLY B O 1
ATOM 6674 N N . ASP B 1 304 ? -13.25 -3.719 -17.844 1 89.69 304 ASP B N 1
ATOM 6675 C CA . ASP B 1 304 ? -12.961 -2.307 -17.609 1 89.69 304 ASP B CA 1
ATOM 6676 C C . ASP B 1 304 ? -11.93 -2.133 -16.5 1 89.69 304 ASP B C 1
ATOM 6678 O O . ASP B 1 304 ? -11.594 -1.005 -16.141 1 89.69 304 ASP B O 1
ATOM 6682 N N . GLY B 1 305 ? -11.461 -3.232 -15.961 1 94.06 305 GLY B N 1
ATOM 6683 C CA . GLY B 1 305 ? -10.453 -3.176 -14.922 1 94.06 305 GLY B CA 1
ATOM 6684 C C . GLY B 1 305 ? -11.039 -3.037 -13.531 1 94.06 305 GLY B C 1
ATOM 6685 O O . GLY B 1 305 ? -10.305 -2.883 -12.547 1 94.06 305 GLY B O 1
ATOM 6686 N N . TYR B 1 306 ? -12.375 -3.117 -13.406 1 96.06 306 TYR B N 1
ATOM 6687 C CA . TYR B 1 306 ? -13.023 -2.896 -12.117 1 96.06 306 TYR B CA 1
ATOM 6688 C C . TYR B 1 306 ? -14.031 -4 -11.82 1 96.06 306 TYR B C 1
ATOM 6690 O O . TYR B 1 306 ? -15.07 -3.754 -11.195 1 96.06 306 TYR B O 1
ATOM 6698 N N . GLN B 1 307 ? -13.75 -5.211 -12.32 1 94.38 307 GLN B N 1
ATOM 6699 C CA . GLN B 1 307 ? -14.516 -6.395 -11.953 1 94.38 307 GLN B CA 1
ATOM 6700 C C . GLN B 1 307 ? -13.945 -7.055 -10.703 1 94.38 307 GLN B C 1
ATOM 6702 O O . GLN B 1 307 ? -12.781 -6.844 -10.367 1 94.38 307 GLN B O 1
ATOM 6707 N N . ASP B 1 308 ? -14.812 -7.738 -10.039 1 95.19 308 ASP B N 1
ATOM 6708 C CA . ASP B 1 308 ? -14.367 -8.539 -8.898 1 95.19 308 ASP B CA 1
ATOM 6709 C C . ASP B 1 308 ? -13.461 -9.68 -9.359 1 95.19 308 ASP B C 1
ATOM 6711 O O . ASP B 1 308 ? -13.719 -10.32 -10.383 1 95.19 308 ASP B O 1
ATOM 6715 N N . GLY B 1 309 ? -12.328 -9.914 -8.594 1 94.69 309 GLY B N 1
ATOM 6716 C CA . GLY B 1 309 ? -11.391 -10.969 -8.945 1 94.69 309 GLY B CA 1
ATOM 6717 C C . GLY B 1 309 ? -11.828 -12.336 -8.453 1 94.69 309 GLY B C 1
ATOM 6718 O O . GLY B 1 309 ? -11.227 -13.352 -8.82 1 94.69 309 GLY B O 1
ATOM 6719 N N . SER B 1 310 ? -12.773 -12.344 -7.613 1 91.81 310 SER B N 1
ATOM 6720 C CA . SER B 1 310 ? -13.5 -13.531 -7.172 1 91.81 310 SER B CA 1
ATOM 6721 C C . SER B 1 310 ? -12.719 -14.281 -6.098 1 91.81 310 SER B C 1
ATOM 6723 O O . SER B 1 310 ? -11.5 -14.438 -6.203 1 91.81 310 SER B O 1
ATOM 6725 N N . SER B 1 311 ? -13.383 -14.711 -5.051 1 87 311 SER B N 1
ATOM 6726 C CA . SER B 1 311 ? -13.047 -15.75 -4.082 1 87 311 SER B CA 1
ATOM 6727 C C . SER B 1 311 ? -11.773 -15.406 -3.318 1 87 311 SER B C 1
ATOM 6729 O O . SER B 1 311 ? -11.383 -14.242 -3.242 1 87 311 SER B O 1
ATOM 6731 N N . SER B 1 312 ? -11.227 -16.516 -2.611 1 95.44 312 SER B N 1
ATOM 6732 C CA . SER B 1 312 ? -10.188 -16.266 -1.62 1 95.44 312 SER B CA 1
ATOM 6733 C C . SER B 1 312 ? -8.805 -16.234 -2.266 1 95.44 312 SER B C 1
ATOM 6735 O O . SER B 1 312 ? -7.844 -15.742 -1.672 1 95.44 312 SER B O 1
ATOM 6737 N N . SER B 1 313 ? -8.648 -16.828 -3.465 1 98.5 313 SER B N 1
ATOM 6738 C CA . SER B 1 313 ? -7.375 -16.75 -4.176 1 98.5 313 SER B CA 1
ATOM 6739 C C . SER B 1 313 ? -7.363 -15.602 -5.176 1 98.5 313 SER B C 1
ATOM 6741 O O . SER B 1 313 ? -6.719 -15.688 -6.223 1 98.5 313 SER B O 1
ATOM 6743 N N . THR B 1 314 ? -8.078 -14.555 -4.867 1 98 314 THR B N 1
ATOM 6744 C CA . THR B 1 314 ? -8.211 -13.406 -5.762 1 98 314 THR B CA 1
ATOM 6745 C C . THR B 1 314 ? -6.852 -12.766 -6.016 1 98 314 THR B C 1
ATOM 6747 O O . THR B 1 314 ? -6.559 -12.344 -7.137 1 98 314 THR B O 1
ATOM 6750 N N . GLY B 1 315 ? -5.969 -12.656 -5.012 1 98.62 315 GLY B N 1
ATOM 6751 C CA . GLY B 1 315 ? -4.637 -12.102 -5.176 1 98.62 315 GLY B CA 1
ATOM 6752 C C . GLY B 1 315 ? -3.805 -12.836 -6.211 1 98.62 315 GLY B C 1
ATOM 6753 O O . GLY B 1 315 ? -3.42 -12.266 -7.23 1 98.62 315 GLY B O 1
ATOM 6754 N N . PRO B 1 316 ? -3.611 -14.133 -5.992 1 98.81 316 PRO B N 1
ATOM 6755 C CA . PRO B 1 316 ? -2.867 -14.914 -6.984 1 98.81 316 PRO B CA 1
ATOM 6756 C C . PRO B 1 316 ? -3.52 -14.891 -8.367 1 98.81 316 PRO B C 1
ATOM 6758 O O . PRO B 1 316 ? -2.824 -14.781 -9.375 1 98.81 316 PRO B O 1
ATOM 6761 N N . GLY B 1 317 ? -4.828 -15.008 -8.422 1 98.62 317 GLY B N 1
ATOM 6762 C CA . GLY B 1 317 ? -5.516 -15 -9.703 1 98.62 317 GLY B CA 1
ATOM 6763 C C . GLY B 1 317 ? -5.316 -13.703 -10.477 1 98.62 317 GLY B C 1
ATOM 6764 O O . GLY B 1 317 ? -4.977 -13.734 -11.656 1 98.62 317 GLY B O 1
ATOM 6765 N N . THR B 1 318 ? -5.523 -12.57 -9.797 1 98.75 318 THR B N 1
ATOM 6766 C CA . THR B 1 318 ? -5.379 -11.273 -10.461 1 98.75 318 THR B CA 1
ATOM 6767 C C . THR B 1 318 ? -3.916 -11.008 -10.797 1 98.75 318 THR B C 1
ATOM 6769 O O . THR B 1 318 ? -3.615 -10.406 -11.836 1 98.75 318 THR B O 1
ATOM 6772 N N . ALA B 1 319 ? -2.988 -11.414 -9.945 1 98.88 319 ALA B N 1
ATOM 6773 C CA . ALA B 1 319 ? -1.568 -11.234 -10.242 1 98.88 319 ALA B CA 1
ATOM 6774 C C . ALA B 1 319 ? -1.179 -11.953 -11.523 1 98.88 319 ALA B C 1
ATOM 6776 O O . ALA B 1 319 ? -0.516 -11.383 -12.391 1 98.88 319 ALA B O 1
ATOM 6777 N N . GLU B 1 320 ? -1.595 -13.195 -11.609 1 98.69 320 GLU B N 1
ATOM 6778 C CA . GLU B 1 320 ? -1.291 -13.992 -12.797 1 98.69 320 GLU B CA 1
ATOM 6779 C C . GLU B 1 320 ? -1.88 -13.352 -14.055 1 98.69 320 GLU B C 1
ATOM 6781 O O . GLU B 1 320 ? -1.242 -13.344 -15.109 1 98.69 320 GLU B O 1
ATOM 6786 N N . ALA B 1 321 ? -3.029 -12.82 -13.93 1 98.31 321 ALA B N 1
ATOM 6787 C CA . ALA B 1 321 ? -3.707 -12.211 -15.07 1 98.31 321 ALA B CA 1
ATOM 6788 C C . ALA B 1 321 ? -3.059 -10.883 -15.445 1 98.31 321 ALA B C 1
ATOM 6790 O O . ALA B 1 321 ? -2.939 -10.555 -16.625 1 98.31 321 ALA B O 1
ATOM 6791 N N . ALA B 1 322 ? -2.623 -10.141 -14.508 1 98.38 322 ALA B N 1
ATOM 6792 C CA . ALA B 1 322 ? -2.242 -8.742 -14.711 1 98.38 322 ALA B CA 1
ATOM 6793 C C . ALA B 1 322 ? -0.791 -8.633 -15.172 1 98.38 322 ALA B C 1
ATOM 6795 O O . ALA B 1 322 ? -0.434 -7.707 -15.906 1 98.38 322 ALA B O 1
ATOM 6796 N N . TYR B 1 323 ? 0.071 -9.516 -14.727 1 98.5 323 TYR B N 1
ATOM 6797 C CA . TYR B 1 323 ? 1.501 -9.258 -14.852 1 98.5 323 TYR B CA 1
ATOM 6798 C C . TYR B 1 323 ? 2.174 -10.328 -15.703 1 98.5 323 TYR B C 1
ATOM 6800 O O . TYR B 1 323 ? 2.441 -11.43 -15.227 1 98.5 323 TYR B O 1
ATOM 6808 N N . PRO B 1 324 ? 2.604 -9.938 -16.891 1 97.19 324 PRO B N 1
ATOM 6809 C CA . PRO B 1 324 ? 3.264 -10.914 -17.766 1 97.19 324 PRO B CA 1
ATOM 6810 C C . PRO B 1 324 ? 4.629 -11.352 -17.234 1 97.19 324 PRO B C 1
ATOM 6812 O O . PRO B 1 324 ? 5.145 -12.398 -17.641 1 97.19 324 PRO B O 1
ATOM 6815 N N . TRP B 1 325 ? 5.188 -10.547 -16.359 1 98.12 325 TRP B N 1
ATOM 6816 C CA . TRP B 1 325 ? 6.488 -10.906 -15.805 1 98.12 325 TRP B CA 1
ATOM 6817 C C . TRP B 1 325 ? 6.348 -11.992 -14.75 1 98.12 325 TRP B C 1
ATOM 6819 O O . TRP B 1 325 ? 7.344 -12.594 -14.336 1 98.12 325 TRP B O 1
ATOM 6829 N N . LEU B 1 326 ? 5.203 -12.297 -14.25 1 98.62 326 LEU B N 1
ATOM 6830 C CA . LEU B 1 326 ? 4.926 -13.383 -13.312 1 98.62 326 LEU B CA 1
ATOM 6831 C C . LEU B 1 326 ? 4.578 -14.664 -14.062 1 98.62 326 LEU B C 1
ATOM 6833 O O . LEU B 1 326 ? 3.754 -14.656 -14.977 1 98.62 326 LEU B O 1
ATOM 6837 N N . ASP B 1 327 ? 5.152 -15.797 -13.625 1 98.62 327 ASP B N 1
ATOM 6838 C CA . ASP B 1 327 ? 4.949 -17.031 -14.367 1 98.62 327 ASP B CA 1
ATOM 6839 C C . ASP B 1 327 ? 3.867 -17.891 -13.719 1 98.62 327 ASP B C 1
ATOM 6841 O O . ASP B 1 327 ? 3.086 -18.547 -14.414 1 98.62 327 ASP B O 1
ATOM 6845 N N . PHE B 1 328 ? 3.908 -17.953 -12.383 1 98.81 328 PHE B N 1
ATOM 6846 C CA . PHE B 1 328 ? 2.965 -18.797 -11.641 1 98.81 328 PHE B CA 1
ATOM 6847 C C . PHE B 1 328 ? 2.49 -18.078 -10.383 1 98.81 328 PHE B C 1
ATOM 6849 O O . PHE B 1 328 ? 3.209 -17.25 -9.828 1 98.81 328 PHE B O 1
ATOM 6856 N N . ALA B 1 329 ? 1.312 -18.406 -9.961 1 98.88 329 ALA B N 1
ATOM 6857 C CA . ALA B 1 329 ? 0.793 -18 -8.656 1 98.88 329 ALA B CA 1
ATOM 6858 C C . ALA B 1 329 ? 0.066 -19.156 -7.977 1 98.88 329 ALA B C 1
ATOM 6860 O O . ALA B 1 329 ? -0.688 -19.891 -8.625 1 98.88 329 ALA B O 1
ATOM 6861 N N . VAL B 1 330 ? 0.314 -19.297 -6.688 1 98.88 330 VAL B N 1
ATOM 6862 C CA . VAL B 1 330 ? -0.285 -20.406 -5.941 1 98.88 330 VAL B CA 1
ATOM 6863 C C . VAL B 1 330 ? -1.472 -19.891 -5.125 1 98.88 330 VAL B C 1
ATOM 6865 O O . VAL B 1 330 ? -1.372 -18.859 -4.453 1 98.88 330 VAL B O 1
ATOM 6868 N N . GLY B 1 331 ? -2.572 -20.562 -5.254 1 98.75 331 GLY B N 1
ATOM 6869 C CA . GLY B 1 331 ? -3.74 -20.359 -4.41 1 98.75 331 GLY B CA 1
ATOM 6870 C C . GLY B 1 331 ? -4.191 -21.609 -3.699 1 98.75 331 GLY B C 1
ATOM 6871 O O . GLY B 1 331 ? -3.379 -22.5 -3.412 1 98.75 331 GLY B O 1
ATOM 6872 N N . SER B 1 332 ? -5.359 -21.594 -3.203 1 98.69 332 SER B N 1
ATOM 6873 C CA . SER B 1 332 ? -6.027 -22.734 -2.586 1 98.69 332 SER B CA 1
ATOM 6874 C C . SER B 1 332 ? -7.484 -22.828 -3.023 1 98.69 332 SER B C 1
ATOM 6876 O O . SER B 1 332 ? -8.047 -21.859 -3.521 1 98.69 332 SER B O 1
ATOM 6878 N N . ASP B 1 333 ? -7.984 -24.031 -2.904 1 98.31 333 ASP B N 1
ATOM 6879 C CA . ASP B 1 333 ? -9.383 -24.25 -3.252 1 98.31 333 ASP B CA 1
ATOM 6880 C C . ASP B 1 333 ? -10.055 -25.203 -2.264 1 98.31 333 ASP B C 1
ATOM 6882 O O . ASP B 1 333 ? -9.68 -26.375 -2.166 1 98.31 333 ASP B O 1
ATOM 6886 N N . THR B 1 334 ? -10.977 -24.594 -1.527 1 97.88 334 THR B N 1
ATOM 6887 C CA . THR B 1 334 ? -11.828 -25.391 -0.649 1 97.88 334 THR B CA 1
ATOM 6888 C C . THR B 1 334 ? -13.188 -25.641 -1.295 1 97.88 334 THR B C 1
ATOM 6890 O O . THR B 1 334 ? -13.688 -26.766 -1.274 1 97.88 334 THR B O 1
ATOM 6893 N N . GLY B 1 335 ? -13.727 -24.641 -1.831 1 95.94 335 GLY B N 1
ATOM 6894 C CA . GLY B 1 335 ? -15.047 -24.719 -2.436 1 95.94 335 GLY B CA 1
ATOM 6895 C C . GLY B 1 335 ? -15.156 -23.969 -3.746 1 95.94 335 GLY B C 1
ATOM 6896 O O . GLY B 1 335 ? -16.25 -23.828 -4.297 1 95.94 335 GLY B O 1
ATOM 6897 N N . GLY B 1 336 ? -14.078 -23.5 -4.297 1 96.25 336 GLY B N 1
ATOM 6898 C CA . GLY B 1 336 ? -14.141 -22.766 -5.551 1 96.25 336 GLY B CA 1
ATOM 6899 C C . GLY B 1 336 ? -13.062 -21.703 -5.672 1 96.25 336 GLY B C 1
ATOM 6900 O O . GLY B 1 336 ? -12.984 -21.016 -6.688 1 96.25 336 GLY B O 1
ATOM 6901 N N . SER B 1 337 ? -12.125 -21.672 -4.809 1 97 337 SER B N 1
ATOM 6902 C CA . SER B 1 337 ? -11.242 -20.516 -4.676 1 97 337 SER B CA 1
ATOM 6903 C C . SER B 1 337 ? -10.094 -20.578 -5.684 1 97 337 SER B C 1
ATOM 6905 O O . SER B 1 337 ? -9.297 -19.641 -5.777 1 97 337 SER B O 1
ATOM 6907 N N . MET B 1 338 ? -9.93 -21.609 -6.387 1 98 338 MET B N 1
ATOM 6908 C CA . MET B 1 338 ? -9.07 -21.609 -7.57 1 98 338 MET B CA 1
ATOM 6909 C C . MET B 1 338 ? -9.898 -21.406 -8.836 1 98 338 MET B C 1
ATOM 6911 O O . MET B 1 338 ? -9.562 -20.547 -9.672 1 98 338 MET B O 1
ATOM 6915 N N . ARG B 1 339 ? -10.922 -22.125 -8.953 1 97.06 339 ARG B N 1
ATOM 6916 C CA . ARG B 1 339 ? -11.766 -22.125 -10.148 1 97.06 339 ARG B CA 1
ATOM 6917 C C . ARG B 1 339 ? -12.445 -20.781 -10.344 1 97.06 339 ARG B C 1
ATOM 6919 O O . ARG B 1 339 ? -12.523 -20.281 -11.469 1 97.06 339 ARG B O 1
ATOM 6926 N N . GLY B 1 340 ? -12.922 -20.188 -9.234 1 96.31 340 GLY B N 1
ATOM 6927 C CA . GLY B 1 340 ? -13.523 -18.875 -9.305 1 96.31 340 GLY B CA 1
ATOM 6928 C C . GLY B 1 340 ? -12.594 -17.812 -9.875 1 96.31 340 GLY B C 1
ATOM 6929 O O . GLY B 1 340 ? -12.867 -17.25 -10.938 1 96.31 340 GLY B O 1
ATOM 6930 N N . PRO B 1 341 ? -11.492 -17.672 -9.203 1 97.06 341 PRO B N 1
ATOM 6931 C CA . PRO B 1 341 ? -10.539 -16.672 -9.703 1 97.06 341 PRO B CA 1
ATOM 6932 C C . PRO B 1 341 ? -10.031 -17 -11.109 1 97.06 341 PRO B C 1
ATOM 6934 O O . PRO B 1 341 ? -9.812 -16.078 -11.914 1 97.06 341 PRO B O 1
ATOM 6937 N N . ALA B 1 342 ? -9.805 -18.234 -11.406 1 97.25 342 ALA B N 1
ATOM 6938 C CA . ALA B 1 342 ? -9.391 -18.594 -12.758 1 97.25 342 ALA B CA 1
ATOM 6939 C C . ALA B 1 342 ? -10.414 -18.125 -13.789 1 97.25 342 ALA B C 1
ATOM 6941 O O . ALA B 1 342 ? -10.047 -17.531 -14.812 1 97.25 342 ALA B O 1
ATOM 6942 N N . GLY B 1 343 ? -11.648 -18.375 -13.539 1 95.56 343 GLY B N 1
ATOM 6943 C CA . GLY B 1 343 ? -12.719 -17.969 -14.43 1 95.56 343 GLY B CA 1
ATOM 6944 C C . GLY B 1 343 ? -12.867 -16.453 -14.523 1 95.56 343 GLY B C 1
ATOM 6945 O O . GLY B 1 343 ? -13.008 -15.906 -15.617 1 95.56 343 GLY B O 1
ATOM 6946 N N . ALA B 1 344 ? -12.82 -15.773 -13.398 1 95.88 344 ALA B N 1
ATOM 6947 C CA . ALA B 1 344 ? -13.031 -14.328 -13.344 1 95.88 344 ALA B CA 1
ATOM 6948 C C . ALA B 1 344 ? -11.898 -13.586 -14.047 1 95.88 344 ALA B C 1
ATOM 6950 O O . ALA B 1 344 ? -12.125 -12.547 -14.672 1 95.88 344 ALA B O 1
ATOM 6951 N N . ASN B 1 345 ? -10.68 -14.141 -13.961 1 96.25 345 ASN B N 1
ATOM 6952 C CA . ASN B 1 345 ? -9.516 -13.414 -14.438 1 96.25 345 ASN B CA 1
ATOM 6953 C C . ASN B 1 345 ? -9 -13.984 -15.758 1 96.25 345 ASN B C 1
ATOM 6955 O O . ASN B 1 345 ? -8.086 -13.422 -16.359 1 96.25 345 ASN B O 1
ATOM 6959 N N . GLY B 1 346 ? -9.508 -15.039 -16.219 1 95 346 GLY B N 1
ATOM 6960 C CA . GLY B 1 346 ? -9.164 -15.602 -17.516 1 95 346 GLY B CA 1
ATOM 6961 C C . GLY B 1 346 ? -7.789 -16.25 -17.547 1 95 346 GLY B C 1
ATOM 6962 O O . GLY B 1 346 ? -6.992 -15.984 -18.438 1 95 346 GLY B O 1
ATOM 6963 N N . VAL B 1 347 ? -7.48 -16.969 -16.531 1 97.12 347 VAL B N 1
ATOM 6964 C CA . VAL B 1 347 ? -6.219 -17.688 -16.469 1 97.12 347 VAL B CA 1
ATOM 6965 C C . VAL B 1 347 ? -6.484 -19.172 -16.188 1 97.12 347 VAL B C 1
ATOM 6967 O O . VAL B 1 347 ? -7.594 -19.547 -15.805 1 97.12 347 VAL B O 1
ATOM 6970 N N . PHE B 1 348 ? -5.465 -20.016 -16.406 1 97.81 348 PHE B N 1
ATOM 6971 C CA . PHE B 1 348 ? -5.578 -21.422 -16.047 1 97.81 348 PHE B CA 1
ATOM 6972 C C . PHE B 1 348 ? -5.426 -21.625 -14.547 1 97.81 348 PHE B C 1
ATOM 6974 O O . PHE B 1 348 ? -4.605 -20.953 -13.906 1 97.81 348 PHE B O 1
ATOM 6981 N N . GLY B 1 349 ? -6.238 -22.359 -13.969 1 97.19 349 GLY B N 1
ATOM 6982 C CA . GLY B 1 349 ? -6.184 -22.766 -12.57 1 97.19 349 GLY B CA 1
ATOM 6983 C C . GLY B 1 349 ? -6.863 -24.094 -12.305 1 97.19 349 GLY B C 1
ATOM 6984 O O . GLY B 1 349 ? -7.816 -24.453 -13 1 97.19 349 GLY B O 1
ATOM 6985 N N . ASN B 1 350 ? -6.371 -24.844 -11.32 1 95.69 350 ASN B N 1
ATOM 6986 C CA . ASN B 1 350 ? -6.941 -26.156 -11.086 1 95.69 350 ASN B CA 1
ATOM 6987 C C . ASN B 1 350 ? -7.18 -26.422 -9.602 1 95.69 350 ASN B C 1
ATOM 6989 O O . ASN B 1 350 ? -6.465 -25.875 -8.75 1 95.69 350 ASN B O 1
ATOM 6993 N N . ARG B 1 351 ? -8.148 -27.078 -9.312 1 96.62 351 ARG B N 1
ATOM 6994 C CA . ARG B 1 351 ? -8.312 -27.797 -8.047 1 96.62 351 ARG B CA 1
ATOM 6995 C C . ARG B 1 351 ? -7.887 -29.25 -8.172 1 96.62 351 ARG B C 1
ATOM 6997 O O . ARG B 1 351 ? -8.594 -30.062 -8.773 1 96.62 351 ARG B O 1
ATOM 7004 N N . PRO B 1 352 ? -6.797 -29.609 -7.625 1 95.19 352 PRO B N 1
ATOM 7005 C CA . PRO B 1 352 ? -6.348 -31 -7.727 1 95.19 352 PRO B CA 1
ATOM 7006 C C . PRO B 1 352 ? -7.113 -31.938 -6.797 1 95.19 352 PRO B C 1
ATOM 7008 O O . PRO B 1 352 ? -8.008 -31.5 -6.07 1 95.19 352 PRO B O 1
ATOM 7011 N N . SER B 1 353 ? -6.809 -33.219 -6.984 1 92.69 353 SER B N 1
ATOM 7012 C CA . SER B 1 353 ? -7.34 -34.188 -6.02 1 92.69 353 SER B CA 1
ATOM 7013 C C . SER B 1 353 ? -6.922 -33.812 -4.598 1 92.69 353 SER B C 1
ATOM 7015 O O . SER B 1 353 ? -5.828 -33.312 -4.379 1 92.69 353 SER B O 1
ATOM 7017 N N . HIS B 1 354 ? -7.852 -34.062 -3.693 1 94.5 354 HIS B N 1
ATOM 7018 C CA . HIS B 1 354 ? -7.547 -33.844 -2.283 1 94.5 354 HIS B CA 1
ATOM 7019 C C . HIS B 1 354 ? -6.305 -34.625 -1.861 1 94.5 354 HIS B C 1
ATOM 7021 O O . HIS B 1 354 ? -6.164 -35.781 -2.191 1 94.5 354 HIS B O 1
ATOM 7027 N N . GLY B 1 355 ? -5.355 -33.938 -1.27 1 94.12 355 GLY B N 1
ATOM 7028 C CA . GLY B 1 355 ? -4.148 -34.594 -0.78 1 94.12 355 GLY B CA 1
ATOM 7029 C C . GLY B 1 355 ? -3.025 -34.594 -1.799 1 94.12 355 GLY B C 1
ATOM 7030 O O . GLY B 1 355 ? -1.951 -35.156 -1.537 1 94.12 355 GLY B O 1
ATOM 7031 N N . ALA B 1 356 ? -3.203 -33.969 -2.891 1 94.94 356 ALA B N 1
ATOM 7032 C CA . ALA B 1 356 ? -2.207 -34 -3.959 1 94.94 356 ALA B CA 1
ATOM 7033 C C . ALA B 1 356 ? -0.897 -33.375 -3.5 1 94.94 356 ALA B C 1
ATOM 7035 O O . ALA B 1 356 ? 0.175 -33.719 -4.004 1 94.94 356 ALA B O 1
ATOM 7036 N N . VAL B 1 357 ? -0.943 -32.469 -2.629 1 95.62 357 VAL B N 1
ATOM 7037 C CA . VAL B 1 357 ? 0.221 -31.828 -2.008 1 95.62 357 VAL B CA 1
ATOM 7038 C C . VAL B 1 357 ? -0.05 -31.594 -0.524 1 95.62 357 VAL B C 1
ATOM 7040 O O . VAL B 1 357 ? -1.194 -31.359 -0.124 1 95.62 357 VAL B O 1
ATOM 7043 N N . SER B 1 358 ? 0.991 -31.641 0.276 1 96.19 358 SER B N 1
ATOM 7044 C CA . SER B 1 358 ? 0.843 -31.406 1.711 1 96.19 358 SER B CA 1
ATOM 7045 C C . SER B 1 358 ? 0.425 -29.984 2.008 1 96.19 358 SER B C 1
ATOM 7047 O O . SER B 1 358 ? 0.962 -29.031 1.422 1 96.19 358 SER B O 1
ATOM 7049 N N . LEU B 1 359 ? -0.469 -29.859 2.992 1 98 359 LEU B N 1
ATOM 7050 C CA . LEU B 1 359 ? -0.904 -28.531 3.389 1 98 359 LEU B CA 1
ATOM 7051 C C . LEU B 1 359 ? -0.506 -28.234 4.832 1 98 359 LEU B C 1
ATOM 7053 O O . LEU B 1 359 ? -1.17 -27.453 5.516 1 98 359 LEU B O 1
ATOM 7057 N N . ASP B 1 360 ? 0.547 -28.906 5.266 1 98.25 360 ASP B N 1
ATOM 7058 C CA . ASP B 1 360 ? 1.165 -28.5 6.527 1 98.25 360 ASP B CA 1
ATOM 7059 C C . ASP B 1 360 ? 1.657 -27.062 6.465 1 98.25 360 ASP B C 1
ATOM 7061 O O . ASP B 1 360 ? 2.197 -26.625 5.445 1 98.25 360 ASP B O 1
ATOM 7065 N N . ASP B 1 361 ? 1.478 -26.297 7.535 1 98.56 361 ASP B N 1
ATOM 7066 C CA . ASP B 1 361 ? 1.902 -24.906 7.664 1 98.56 361 ASP B CA 1
ATOM 7067 C C . ASP B 1 361 ? 1.162 -24 6.672 1 98.56 361 ASP B C 1
ATOM 7069 O O . ASP B 1 361 ? 1.727 -23.031 6.164 1 98.56 361 ASP B O 1
ATOM 7073 N N . VAL B 1 362 ? -0.033 -24.422 6.309 1 98.81 362 VAL B N 1
ATOM 7074 C CA . VAL B 1 362 ? -0.987 -23.625 5.539 1 98.81 362 VAL B CA 1
ATOM 7075 C C . VAL B 1 362 ? -2.248 -23.391 6.367 1 98.81 362 VAL B C 1
ATOM 7077 O O . VAL B 1 362 ? -2.799 -24.328 6.953 1 98.81 362 VAL B O 1
ATOM 7080 N N . MET B 1 363 ? -2.701 -22.125 6.527 1 98.81 363 MET B N 1
ATOM 7081 C CA . MET B 1 363 ? -3.916 -21.859 7.293 1 98.81 363 MET B CA 1
ATOM 7082 C C . MET B 1 363 ? -5.102 -22.625 6.715 1 98.81 363 MET B C 1
ATOM 7084 O O . MET B 1 363 ? -5.387 -22.531 5.52 1 98.81 363 MET B O 1
ATOM 7088 N N . PRO B 1 364 ? -5.781 -23.406 7.5 1 98.62 364 PRO B N 1
ATOM 7089 C CA . PRO B 1 364 ? -6.875 -24.25 6.992 1 98.62 364 PRO B CA 1
ATOM 7090 C C . PRO B 1 364 ? -8.211 -23.5 6.945 1 98.62 364 PRO B C 1
ATOM 7092 O O . PRO B 1 364 ? -8.469 -22.641 7.797 1 98.62 364 PRO B O 1
ATOM 7095 N N . LEU B 1 365 ? -8.953 -23.766 5.953 1 98.31 365 LEU B N 1
ATOM 7096 C CA . LEU B 1 365 ? -10.383 -23.5 5.992 1 98.31 365 LEU B CA 1
ATOM 7097 C C . LEU B 1 365 ? -11.164 -24.734 6.438 1 98.31 365 LEU B C 1
ATOM 7099 O O . LEU B 1 365 ? -11.859 -24.688 7.453 1 98.31 365 LEU B O 1
ATOM 7103 N N . SER B 1 366 ? -11.016 -25.781 5.723 1 98.31 366 SER B N 1
ATOM 7104 C CA . SER B 1 366 ? -11.555 -27.094 6.059 1 98.31 366 SER B CA 1
ATOM 7105 C C . SER B 1 366 ? -10.664 -28.203 5.516 1 98.31 366 SER B C 1
ATOM 7107 O O . SER B 1 366 ? -10.766 -28.578 4.344 1 98.31 366 SER B O 1
ATOM 7109 N N . PRO B 1 367 ? -9.914 -28.828 6.371 1 97.69 367 PRO B N 1
ATOM 7110 C CA . PRO B 1 367 ? -8.922 -29.812 5.922 1 97.69 367 PRO B CA 1
ATOM 7111 C C . PRO B 1 367 ? -9.531 -30.906 5.062 1 97.69 367 PRO B C 1
ATOM 7113 O O . PRO B 1 367 ? -8.867 -31.438 4.16 1 97.69 367 PRO B O 1
ATOM 7116 N N . GLU B 1 368 ? -10.758 -31.234 5.207 1 95.88 368 GLU B N 1
ATOM 7117 C CA . GLU B 1 368 ? -11.43 -32.281 4.453 1 95.88 368 GLU B CA 1
ATOM 7118 C C . GLU B 1 368 ? -11.727 -31.844 3.023 1 95.88 368 GLU B C 1
ATOM 7120 O O . GLU B 1 368 ? -12.039 -32.688 2.164 1 95.88 368 GLU B O 1
ATOM 7125 N N . LEU B 1 369 ? -11.516 -30.578 2.77 1 98.06 369 LEU B N 1
ATOM 7126 C CA . LEU B 1 369 ? -11.883 -30.047 1.462 1 98.06 369 LEU B CA 1
ATOM 7127 C C . LEU B 1 369 ? -10.734 -29.234 0.866 1 98.06 369 LEU B C 1
ATOM 7129 O O . LEU B 1 369 ? -10.695 -29 -0.345 1 98.06 369 LEU B O 1
ATOM 7133 N N . ASP B 1 370 ? -9.797 -28.797 1.64 1 98.5 370 ASP B N 1
ATOM 7134 C CA . ASP B 1 370 ? -8.734 -27.891 1.223 1 98.5 370 ASP B CA 1
ATOM 7135 C C . ASP B 1 370 ? -7.824 -28.547 0.186 1 98.5 370 ASP B C 1
ATOM 7137 O O . ASP B 1 370 ? -7.445 -29.703 0.332 1 98.5 370 ASP B O 1
ATOM 7141 N N . THR B 1 371 ? -7.543 -27.828 -0.871 1 98.12 371 THR B N 1
ATOM 7142 C CA . THR B 1 371 ? -6.531 -28.219 -1.849 1 98.12 371 THR B CA 1
ATOM 7143 C C . THR B 1 371 ? -5.676 -27.016 -2.242 1 98.12 371 THR B C 1
ATOM 7145 O O . THR B 1 371 ? -6.027 -25.875 -1.951 1 98.12 371 THR B O 1
ATOM 7148 N N . ALA B 1 372 ? -4.516 -27.312 -2.773 1 98.06 372 ALA B N 1
ATOM 7149 C CA . ALA B 1 372 ? -3.635 -26.266 -3.295 1 98.06 372 ALA B CA 1
ATOM 7150 C C . ALA B 1 372 ? -3.574 -26.312 -4.82 1 98.06 372 ALA B C 1
ATOM 7152 O O . ALA B 1 372 ? -3.4 -27.391 -5.41 1 98.06 372 ALA B O 1
ATOM 7153 N N . GLY B 1 373 ? -3.809 -25.156 -5.422 1 98.38 373 GLY B N 1
ATOM 7154 C CA . GLY B 1 373 ? -3.727 -25.047 -6.871 1 98.38 373 GLY B CA 1
ATOM 7155 C C . GLY B 1 373 ? -2.732 -24 -7.34 1 98.38 373 GLY B C 1
ATOM 7156 O O . GLY B 1 373 ? -2.225 -23.219 -6.539 1 98.38 373 GLY B O 1
ATOM 7157 N N . ILE B 1 374 ? -2.436 -24.062 -8.656 1 98.44 374 ILE B N 1
ATOM 7158 C CA . ILE B 1 374 ? -1.477 -23.141 -9.25 1 98.44 374 ILE B CA 1
ATOM 7159 C C . ILE B 1 374 ? -2.084 -22.5 -10.5 1 98.44 374 ILE B C 1
ATOM 7161 O O . ILE B 1 374 ? -2.762 -23.172 -11.281 1 98.44 374 ILE B O 1
ATOM 7165 N N . PHE B 1 375 ? -1.966 -21.156 -10.562 1 98.69 375 PHE B N 1
ATOM 7166 C CA . PHE B 1 375 ? -2.402 -20.391 -11.727 1 98.69 375 PHE B CA 1
ATOM 7167 C C . PHE B 1 375 ? -1.269 -20.234 -12.727 1 98.69 375 PHE B C 1
ATOM 7169 O O . PHE B 1 375 ? -0.106 -20.094 -12.344 1 98.69 375 PHE B O 1
ATOM 7176 N N . ALA B 1 376 ? -1.619 -20.234 -13.992 1 98.56 376 ALA B N 1
ATOM 7177 C CA . ALA B 1 376 ? -0.689 -19.953 -15.086 1 98.56 376 ALA B CA 1
ATOM 7178 C C . ALA B 1 376 ? -1.408 -19.297 -16.266 1 98.56 376 ALA B C 1
ATOM 7180 O O . ALA B 1 376 ? -2.633 -19.391 -16.375 1 98.56 376 ALA B O 1
ATOM 7181 N N . ARG B 1 377 ? -0.69 -18.672 -17.094 1 96.62 377 ARG B N 1
ATOM 7182 C CA . ARG B 1 377 ? -1.255 -18.062 -18.297 1 96.62 377 ARG B CA 1
ATOM 7183 C C . ARG B 1 377 ? -1.051 -18.953 -19.516 1 96.62 377 ARG B C 1
ATOM 7185 O O . ARG B 1 377 ? -1.694 -18.75 -20.547 1 96.62 377 ARG B O 1
ATOM 7192 N N . ASP B 1 378 ? -0.17 -19.906 -19.312 1 94.38 378 ASP B N 1
ATOM 7193 C CA . ASP B 1 378 ? 0.229 -20.797 -20.406 1 94.38 378 ASP B CA 1
ATOM 7194 C C . ASP B 1 378 ? -0.017 -22.266 -20.016 1 94.38 378 ASP B C 1
ATOM 7196 O O . ASP B 1 378 ? 0.418 -22.719 -18.953 1 94.38 378 ASP B O 1
ATOM 7200 N N . ALA B 1 379 ? -0.688 -23 -20.969 1 95.5 379 ALA B N 1
ATOM 7201 C CA . ALA B 1 379 ? -1.085 -24.375 -20.672 1 95.5 379 ALA B CA 1
ATOM 7202 C C . ALA B 1 379 ? 0.135 -25.281 -20.531 1 95.5 379 ALA B C 1
ATOM 7204 O O . ALA B 1 379 ? 0.149 -26.203 -19.719 1 95.5 379 ALA B O 1
ATOM 7205 N N . LYS B 1 380 ? 1.131 -25.078 -21.344 1 95.12 380 LYS B N 1
ATOM 7206 C CA . LYS B 1 380 ? 2.334 -25.906 -21.281 1 95.12 380 LYS B CA 1
ATOM 7207 C C . LYS B 1 380 ? 3.084 -25.688 -19.969 1 95.12 380 LYS B C 1
ATOM 7209 O O . LYS B 1 380 ? 3.553 -26.641 -19.344 1 95.12 380 LYS B O 1
ATOM 7214 N N . LEU B 1 381 ? 3.174 -24.406 -19.578 1 95.19 381 LEU B N 1
ATOM 7215 C CA . LEU B 1 381 ? 3.824 -24.094 -18.312 1 95.19 381 LEU B CA 1
ATOM 7216 C C . LEU B 1 381 ? 3.018 -24.641 -17.141 1 95.19 381 LEU B C 1
ATOM 7218 O O . LEU B 1 381 ? 3.59 -25.125 -16.156 1 95.19 381 LEU B O 1
ATOM 7222 N N . TRP B 1 382 ? 1.739 -24.531 -17.328 1 96.5 382 TRP B N 1
ATOM 7223 C CA . TRP B 1 382 ? 0.844 -25.047 -16.312 1 96.5 382 TRP B CA 1
ATOM 7224 C C . TRP B 1 382 ? 1.084 -26.531 -16.094 1 96.5 382 TRP B C 1
ATOM 7226 O O . TRP B 1 382 ? 1.194 -27 -14.945 1 96.5 382 TRP B O 1
ATOM 7236 N N . THR B 1 383 ? 1.239 -27.328 -17.141 1 93.38 383 THR B N 1
ATOM 7237 C CA . THR B 1 383 ? 1.509 -28.766 -17.094 1 93.38 383 THR B CA 1
ATOM 7238 C C . THR B 1 383 ? 2.865 -29.031 -16.438 1 93.38 383 THR B C 1
ATOM 7240 O O . THR B 1 383 ? 2.994 -29.922 -15.602 1 93.38 383 THR B O 1
ATOM 7243 N N . LEU B 1 384 ? 3.797 -28.266 -16.812 1 94.25 384 LEU B N 1
ATOM 7244 C CA . LEU B 1 384 ? 5.145 -28.422 -16.281 1 94.25 384 LEU B CA 1
ATOM 7245 C C . LEU B 1 384 ? 5.156 -28.25 -14.766 1 94.25 384 LEU B C 1
ATOM 7247 O O . LEU B 1 384 ? 5.719 -29.078 -14.047 1 94.25 384 LEU B O 1
ATOM 7251 N N . ALA B 1 385 ? 4.523 -27.219 -14.297 1 96.19 385 ALA B N 1
ATOM 7252 C CA . ALA B 1 385 ? 4.473 -26.953 -12.867 1 96.19 385 ALA B CA 1
ATOM 7253 C C . ALA B 1 385 ? 3.686 -28.016 -12.125 1 96.19 385 ALA B C 1
ATOM 7255 O O . ALA B 1 385 ? 4.086 -28.453 -11.039 1 96.19 385 ALA B O 1
ATOM 7256 N N . GLY B 1 386 ? 2.604 -28.422 -12.703 1 94.69 386 GLY B N 1
ATOM 7257 C CA . GLY B 1 386 ? 1.793 -29.469 -12.086 1 94.69 386 GLY B CA 1
ATOM 7258 C C . GLY B 1 386 ? 2.527 -30.781 -11.938 1 94.69 386 GLY B C 1
ATOM 7259 O O . GLY B 1 386 ? 2.449 -31.422 -10.883 1 94.69 386 GLY B O 1
ATOM 7260 N N . HIS B 1 387 ? 3.281 -31.188 -12.938 1 92.44 387 HIS B N 1
ATOM 7261 C CA . HIS B 1 387 ? 4.004 -32.469 -12.914 1 92.44 387 HIS B CA 1
ATOM 7262 C C . HIS B 1 387 ? 5.078 -32.469 -11.828 1 92.44 387 HIS B C 1
ATOM 7264 O O . HIS B 1 387 ? 5.344 -33.5 -11.211 1 92.44 387 HIS B O 1
ATOM 7270 N N . TRP B 1 388 ? 5.652 -31.391 -11.555 1 94.94 388 TRP B N 1
ATOM 7271 C CA . TRP B 1 388 ? 6.664 -31.297 -10.508 1 94.94 388 TRP B CA 1
ATOM 7272 C C . TRP B 1 388 ? 6.02 -31.219 -9.133 1 94.94 388 TRP B C 1
ATOM 7274 O O . TRP B 1 388 ? 6.457 -31.891 -8.195 1 94.94 388 TRP B O 1
ATOM 7284 N N . TRP B 1 389 ? 4.961 -30.469 -9.031 1 96.56 389 TRP B N 1
ATOM 7285 C CA . TRP B 1 389 ? 4.441 -30.031 -7.738 1 96.56 389 TRP B CA 1
ATOM 7286 C C . TRP B 1 389 ? 3.617 -31.125 -7.074 1 96.56 389 TRP B C 1
ATOM 7288 O O . TRP B 1 389 ? 3.75 -31.375 -5.875 1 96.56 389 TRP B O 1
ATOM 7298 N N . TYR B 1 390 ? 2.834 -31.766 -7.887 1 94.38 390 TYR B N 1
ATOM 7299 C CA . TYR B 1 390 ? 1.935 -32.75 -7.32 1 94.38 390 TYR B CA 1
ATOM 7300 C C . TYR B 1 390 ? 2.623 -34.125 -7.207 1 94.38 390 TYR B C 1
ATOM 7302 O O . TYR B 1 390 ? 3.18 -34.625 -8.188 1 94.38 390 TYR B O 1
ATOM 7310 N N . GLN B 1 391 ? 2.779 -34.688 -6.074 1 83.94 391 GLN B N 1
ATOM 7311 C CA . GLN B 1 391 ? 3.586 -35.844 -5.727 1 83.94 391 GLN B CA 1
ATOM 7312 C C . GLN B 1 391 ? 2.979 -37.125 -6.301 1 83.94 391 GLN B C 1
ATOM 7314 O O . GLN B 1 391 ? 3.701 -38.062 -6.648 1 83.94 391 GLN B O 1
ATOM 7319 N N . SER B 1 392 ? 1.814 -37.25 -6.344 1 74.69 392 SER B N 1
ATOM 7320 C CA . SER B 1 392 ? 1.217 -38.5 -6.812 1 74.69 392 SER B CA 1
ATOM 7321 C C . SER B 1 392 ? 0.78 -38.375 -8.273 1 74.69 392 SER B C 1
ATOM 7323 O O . SER B 1 392 ? -0.151 -39.062 -8.703 1 74.69 392 SER B O 1
ATOM 7325 N N . PHE B 1 393 ? 1.653 -37.625 -8.875 1 71.75 393 PHE B N 1
ATOM 7326 C CA . PHE B 1 393 ? 1.263 -37.469 -10.273 1 71.75 393 PHE B CA 1
ATOM 7327 C C . PHE B 1 393 ? 1.673 -38.688 -11.094 1 71.75 393 PHE B C 1
ATOM 7329 O O . PHE B 1 393 ? 2.818 -39.125 -11.023 1 71.75 393 PHE B O 1
ATOM 7336 N N . THR B 1 394 ? 0.735 -39.281 -11.688 1 75.06 394 THR B N 1
ATOM 7337 C CA . THR B 1 394 ? 0.944 -40.438 -12.578 1 75.06 394 THR B CA 1
ATOM 7338 C C . THR B 1 394 ? 0.632 -40.062 -14.023 1 75.06 394 THR B C 1
ATOM 7340 O O . THR B 1 394 ? -0.385 -39.406 -14.289 1 75.06 394 THR B O 1
ATOM 7343 N N . SER B 1 395 ? 1.654 -40.312 -14.812 1 80.62 395 SER B N 1
ATOM 7344 C CA . SER B 1 395 ? 1.387 -40.125 -16.234 1 80.62 395 SER B CA 1
ATOM 7345 C C . SER B 1 395 ? 0.621 -41.312 -16.812 1 80.62 395 SER B C 1
ATOM 7347 O O . SER B 1 395 ? 0.893 -42.469 -16.453 1 80.62 395 SER B O 1
ATOM 7349 N N . PHE B 1 396 ? -0.348 -40.969 -17.578 1 85.44 396 PHE B N 1
ATOM 7350 C CA . PHE B 1 396 ? -1.164 -42 -18.203 1 85.44 396 PHE B CA 1
ATOM 7351 C C . PHE B 1 396 ? -0.942 -42.031 -19.703 1 85.44 396 PHE B C 1
ATOM 7353 O O . PHE B 1 396 ? -0.674 -41 -20.328 1 85.44 396 PHE B O 1
ATOM 7360 N N . SER B 1 397 ? -1.054 -43.156 -20.266 1 87.75 397 SER B N 1
ATOM 7361 C CA . SER B 1 397 ? -0.656 -43.375 -21.656 1 87.75 397 SER B CA 1
ATOM 7362 C C . SER B 1 397 ? -1.769 -42.969 -22.609 1 87.75 397 SER B C 1
ATOM 7364 O O . SER B 1 397 ? -1.53 -42.812 -23.812 1 87.75 397 SER B O 1
ATOM 7366 N N . ARG B 1 398 ? -2.932 -42.906 -22.109 1 92.75 398 ARG B N 1
ATOM 7367 C CA . ARG B 1 398 ? -4.07 -42.594 -22.969 1 92.75 398 ARG B CA 1
ATOM 7368 C C . ARG B 1 398 ? -5.008 -41.594 -22.281 1 92.75 398 ARG B C 1
ATOM 7370 O O . ARG B 1 398 ? -4.953 -41.438 -21.062 1 92.75 398 ARG B O 1
ATOM 7377 N N . PHE B 1 399 ? -5.801 -41 -23.094 1 92.94 399 PHE B N 1
ATOM 7378 C CA . PHE B 1 399 ? -6.855 -40.125 -22.594 1 92.94 399 PHE B CA 1
ATOM 7379 C C . PHE B 1 399 ? -8.156 -40.906 -22.406 1 92.94 399 PHE B C 1
ATOM 7381 O O . PHE B 1 399 ? -8.383 -41.906 -23.078 1 92.94 399 PHE B O 1
ATOM 7388 N N . PRO B 1 400 ? -9 -40.375 -21.453 1 93 400 PRO B N 1
ATOM 7389 C CA . PRO B 1 400 ? -10.328 -40.969 -21.406 1 93 400 PRO B CA 1
ATOM 7390 C C . PRO B 1 400 ? -11.141 -40.75 -22.672 1 93 400 PRO B C 1
ATOM 7392 O O . PRO B 1 400 ? -10.891 -39.781 -23.391 1 93 400 PRO B O 1
ATOM 7395 N N . THR B 1 401 ? -12.141 -41.625 -22.906 1 90.38 401 THR B N 1
ATOM 7396 C CA . THR B 1 401 ? -12.867 -41.531 -24.156 1 90.38 401 THR B CA 1
ATOM 7397 C C . THR B 1 401 ? -14.352 -41.25 -23.906 1 90.38 401 THR B C 1
ATOM 7399 O O . THR B 1 401 ? -15.164 -41.344 -24.828 1 90.38 401 THR B O 1
ATOM 7402 N N . LYS B 1 402 ? -14.688 -41.031 -22.719 1 95.25 402 LYS B N 1
ATOM 7403 C CA . LYS B 1 402 ? -16.062 -40.656 -22.375 1 95.25 402 LYS B CA 1
ATOM 7404 C C . LYS B 1 402 ? -16.156 -39.219 -21.938 1 95.25 402 LYS B C 1
ATOM 7406 O O . LYS B 1 402 ? -15.367 -38.75 -21.109 1 95.25 402 LYS B O 1
ATOM 7411 N N . ILE B 1 403 ? -17.094 -38.5 -22.578 1 97.75 403 ILE B N 1
ATOM 7412 C CA . ILE B 1 403 ? -17.391 -37.125 -22.203 1 97.75 403 ILE B CA 1
ATOM 7413 C C . ILE B 1 403 ? -18.828 -37.031 -21.703 1 97.75 403 ILE B C 1
ATOM 7415 O O . ILE B 1 403 ? -19.766 -37.25 -22.453 1 97.75 403 ILE B O 1
ATOM 7419 N N . LEU B 1 404 ? -18.906 -36.719 -20.453 1 98 404 LEU B N 1
ATOM 7420 C CA . LEU B 1 404 ? -20.234 -36.5 -19.875 1 98 404 LEU B CA 1
ATOM 7421 C C . LEU B 1 404 ? -20.609 -35.031 -19.875 1 98 404 LEU B C 1
ATOM 7423 O O . LEU B 1 404 ? -19.859 -34.188 -19.375 1 98 404 LEU B O 1
ATOM 7427 N N . PHE B 1 405 ? -21.766 -34.719 -20.422 1 98.38 405 PHE B N 1
ATOM 7428 C CA . PHE B 1 405 ? -22.328 -33.375 -20.5 1 98.38 405 PHE B CA 1
ATOM 7429 C C . PHE B 1 405 ? -23.641 -33.312 -19.734 1 98.38 405 PHE B C 1
ATOM 7431 O O . PHE B 1 405 ? -24.688 -33.656 -20.266 1 98.38 405 PHE B O 1
ATOM 7438 N N . PRO B 1 406 ? -23.594 -32.844 -18.5 1 97.88 406 PRO B N 1
ATOM 7439 C CA . PRO B 1 406 ? -24.859 -32.656 -17.766 1 97.88 406 PRO B CA 1
ATOM 7440 C C . PRO B 1 406 ? -25.672 -31.469 -18.266 1 97.88 406 PRO B C 1
ATOM 7442 O O . PRO B 1 406 ? -25.281 -30.328 -18.047 1 97.88 406 PRO B O 1
ATOM 7445 N N . ILE B 1 407 ? -26.781 -31.703 -18.766 1 97.38 407 ILE B N 1
ATOM 7446 C CA . ILE B 1 407 ? -27.625 -30.672 -19.375 1 97.38 407 ILE B CA 1
ATOM 7447 C C . ILE B 1 407 ? -28.078 -29.688 -18.312 1 97.38 407 ILE B C 1
ATOM 7449 O O . ILE B 1 407 ? -28.25 -28.5 -18.594 1 97.38 407 ILE B O 1
ATOM 7453 N N . ASP B 1 408 ? -28.266 -30.156 -17.125 1 96.06 408 ASP B N 1
ATOM 7454 C CA . ASP B 1 408 ? -28.766 -29.281 -16.062 1 96.06 408 ASP B CA 1
ATOM 7455 C C . ASP B 1 408 ? -27.656 -28.375 -15.531 1 96.06 408 ASP B C 1
ATOM 7457 O O . ASP B 1 408 ? -27.922 -27.406 -14.828 1 96.06 408 ASP B O 1
ATOM 7461 N N . PHE B 1 409 ? -26.422 -28.703 -15.852 1 96.19 409 PHE B N 1
ATOM 7462 C CA . PHE B 1 409 ? -25.344 -27.766 -15.547 1 96.19 409 PHE B CA 1
ATOM 7463 C C . PHE B 1 409 ? -25.344 -26.609 -16.547 1 96.19 409 PHE B C 1
ATOM 7465 O O . PHE B 1 409 ? -25.109 -25.469 -16.172 1 96.19 409 PHE B O 1
ATOM 7472 N N . PHE B 1 410 ? -25.609 -26.906 -17.719 1 96.62 410 PHE B N 1
ATOM 7473 C CA . PHE B 1 410 ? -25.484 -25.953 -18.812 1 96.62 410 PHE B CA 1
ATOM 7474 C C . PHE B 1 410 ? -26.828 -25.312 -19.156 1 96.62 410 PHE B C 1
ATOM 7476 O O . PHE B 1 410 ? -26.891 -24.359 -19.922 1 96.62 410 PHE B O 1
ATOM 7483 N N . GLY B 1 411 ? -27.891 -25.828 -18.641 1 94.88 411 GLY B N 1
ATOM 7484 C CA . GLY B 1 411 ? -29.219 -25.219 -18.766 1 94.88 411 GLY B CA 1
ATOM 7485 C C . GLY B 1 411 ? -30.047 -25.844 -19.875 1 94.88 411 GLY B C 1
ATOM 7486 O O . GLY B 1 411 ? -31.266 -25.672 -19.906 1 94.88 411 GLY B O 1
ATOM 7487 N N . ALA B 1 412 ? -29.359 -26.469 -20.891 1 94.62 412 ALA B N 1
ATOM 7488 C CA . ALA B 1 412 ? -30.078 -27.078 -22.016 1 94.62 412 ALA B CA 1
ATOM 7489 C C . ALA B 1 412 ? -29.188 -28.062 -22.766 1 94.62 412 ALA B C 1
ATOM 7491 O O . ALA B 1 412 ? -27.969 -28.094 -22.562 1 94.62 412 ALA B O 1
ATOM 7492 N N . SER B 1 413 ? -29.891 -28.906 -23.547 1 97.38 413 SER B N 1
ATOM 7493 C CA . SER B 1 413 ? -29.141 -29.734 -24.5 1 97.38 413 SER B CA 1
ATOM 7494 C C . SER B 1 413 ? -28.5 -28.875 -25.578 1 97.38 413 SER B C 1
ATOM 7496 O O . SER B 1 413 ? -29.172 -28.047 -26.219 1 97.38 413 SER B O 1
ATOM 7498 N N . PHE B 1 414 ? -27.219 -29.078 -25.734 1 97.06 414 PHE B N 1
ATOM 7499 C CA . PHE B 1 414 ? -26.531 -28.359 -26.797 1 97.06 414 PHE B CA 1
ATOM 7500 C C . PHE B 1 414 ? -26.672 -29.078 -28.125 1 97.06 414 PHE B C 1
ATOM 7502 O O . PHE B 1 414 ? -26.484 -28.484 -29.188 1 97.06 414 PHE B O 1
ATOM 7509 N N . LEU B 1 415 ? -26.938 -30.406 -28.125 1 96.25 415 LEU B N 1
ATOM 7510 C CA . LEU B 1 415 ? -27.109 -31.203 -29.328 1 96.25 415 LEU B CA 1
ATOM 7511 C C . LEU B 1 415 ? -28.5 -30.984 -29.922 1 96.25 415 LEU B C 1
ATOM 7513 O O . LEU B 1 415 ? -28.641 -30.812 -31.141 1 96.25 415 LEU B O 1
ATOM 7517 N N . GLN B 1 416 ? -29.5 -31 -29.078 1 96.62 416 GLN B N 1
ATOM 7518 C CA . GLN B 1 416 ? -30.875 -30.812 -29.547 1 96.62 416 GLN B CA 1
ATOM 7519 C C . GLN B 1 416 ? -31.172 -29.328 -29.797 1 96.62 416 GLN B C 1
ATOM 7521 O O . GLN B 1 416 ? -31.953 -29 -30.688 1 96.62 416 GLN B O 1
ATOM 7526 N N . ASN B 1 417 ? -30.547 -28.484 -28.953 1 96.19 417 ASN B N 1
ATOM 7527 C CA . ASN B 1 417 ? -30.734 -27.031 -29.031 1 96.19 417 ASN B CA 1
ATOM 7528 C C . ASN B 1 417 ? -29.406 -26.297 -29.031 1 96.19 417 ASN B C 1
ATOM 7530 O O . ASN B 1 417 ? -29.016 -25.719 -28.031 1 96.19 417 ASN B O 1
ATOM 7534 N N . PRO B 1 418 ? -28.859 -26.219 -30.156 1 95.88 418 PRO B N 1
ATOM 7535 C CA . PRO B 1 418 ? -27.562 -25.531 -30.188 1 95.88 418 PRO B CA 1
ATOM 7536 C C . PRO B 1 418 ? -27.641 -24.078 -29.688 1 95.88 418 PRO B C 1
ATOM 7538 O O . PRO B 1 418 ? -28.609 -23.375 -30 1 95.88 418 PRO B O 1
ATOM 7541 N N . PRO B 1 419 ? -26.656 -23.734 -28.906 1 97.06 419 PRO B N 1
ATOM 7542 C CA . PRO B 1 419 ? -26.703 -22.391 -28.328 1 97.06 419 PRO B CA 1
ATOM 7543 C C . PRO B 1 419 ? -26.578 -21.297 -29.391 1 97.06 419 PRO B C 1
ATOM 7545 O O . PRO B 1 419 ? -25.953 -21.5 -30.438 1 97.06 419 PRO B O 1
ATOM 7548 N N . ALA B 1 420 ? -27.062 -20.078 -29.031 1 96.5 420 ALA B N 1
ATOM 7549 C CA . ALA B 1 420 ? -27.047 -18.938 -29.922 1 96.5 420 ALA B CA 1
ATOM 7550 C C . ALA B 1 420 ? -25.609 -18.406 -30.109 1 96.5 420 ALA B C 1
ATOM 7552 O O . ALA B 1 420 ? -24.844 -18.359 -29.141 1 96.5 420 ALA B O 1
ATOM 7553 N N . ALA B 1 421 ? -25.375 -18.016 -31.375 1 95.12 421 ALA B N 1
ATOM 7554 C CA . ALA B 1 421 ? -24.062 -17.453 -31.672 1 95.12 421 ALA B CA 1
ATOM 7555 C C . ALA B 1 421 ? -23.781 -16.219 -30.812 1 95.12 421 ALA B C 1
ATOM 7557 O O . ALA B 1 421 ? -24.672 -15.398 -30.578 1 95.12 421 ALA B O 1
ATOM 7558 N N . GLY B 1 422 ? -22.578 -16.141 -30.344 1 94.19 422 GLY B N 1
ATOM 7559 C CA . GLY B 1 422 ? -22.172 -14.992 -29.547 1 94.19 422 GLY B CA 1
ATOM 7560 C C . GLY B 1 422 ? -22.453 -15.164 -28.078 1 94.19 422 GLY B C 1
ATOM 7561 O O . GLY B 1 422 ? -22.031 -14.328 -27.266 1 94.19 422 GLY B O 1
ATOM 7562 N N . SER B 1 423 ? -23.062 -16.172 -27.703 1 95.31 423 SER B N 1
ATOM 7563 C CA . SER B 1 423 ? -23.344 -16.422 -26.281 1 95.31 423 SER B CA 1
ATOM 7564 C C . SER B 1 423 ? -22.203 -17.172 -25.625 1 95.31 423 SER B C 1
ATOM 7566 O O . SER B 1 423 ? -21.344 -17.734 -26.297 1 95.31 423 SER B O 1
ATOM 7568 N N . ALA B 1 424 ? -22.203 -17.062 -24.344 1 94.75 424 ALA B N 1
ATOM 7569 C CA . ALA B 1 424 ? -21.25 -17.859 -23.578 1 94.75 424 ALA B CA 1
ATOM 7570 C C . ALA B 1 424 ? -21.406 -19.344 -23.875 1 94.75 424 ALA B C 1
ATOM 7572 O O . ALA B 1 424 ? -20.406 -20.062 -24.031 1 94.75 424 ALA B O 1
ATOM 7573 N N . ASN B 1 425 ? -22.594 -19.797 -23.969 1 96.69 425 ASN B N 1
ATOM 7574 C CA . ASN B 1 425 ? -22.859 -21.203 -24.266 1 96.69 425 ASN B CA 1
ATOM 7575 C C . ASN B 1 425 ? -22.312 -21.609 -25.625 1 96.69 425 ASN B C 1
ATOM 7577 O O . ASN B 1 425 ? -21.875 -22.734 -25.812 1 96.69 425 ASN B O 1
ATOM 7581 N N . ALA B 1 426 ? -22.375 -20.703 -26.484 1 97.31 426 ALA B N 1
ATOM 7582 C CA . ALA B 1 426 ? -21.797 -21 -27.797 1 97.31 426 ALA B CA 1
ATOM 7583 C C . ALA B 1 426 ? -20.297 -21.172 -27.703 1 97.31 426 ALA B C 1
ATOM 7585 O O . ALA B 1 426 ? -19.703 -22 -28.406 1 97.31 426 ALA B O 1
ATOM 7586 N N . MET B 1 427 ? -19.734 -20.391 -26.938 1 96.19 427 MET B N 1
ATOM 7587 C CA . MET B 1 427 ? -18.297 -20.531 -26.719 1 96.19 427 MET B CA 1
ATOM 7588 C C . MET B 1 427 ? -17.984 -21.875 -26.062 1 96.19 427 MET B C 1
ATOM 7590 O O . MET B 1 427 ? -17.031 -22.562 -26.453 1 96.19 427 MET B O 1
ATOM 7594 N N . PHE B 1 428 ? -18.766 -22.266 -25.062 1 97.19 428 PHE B N 1
ATOM 7595 C CA . PHE B 1 428 ? -18.609 -23.578 -24.453 1 97.19 428 PHE B CA 1
ATOM 7596 C C . PHE B 1 428 ? -18.75 -24.672 -25.5 1 97.19 428 PHE B C 1
ATOM 7598 O O . PHE B 1 428 ? -17.938 -25.594 -25.531 1 97.19 428 PHE B O 1
ATOM 7605 N N . ASN B 1 429 ? -19.719 -24.516 -26.234 1 97.69 429 ASN B N 1
ATOM 7606 C CA . ASN B 1 429 ? -19.984 -25.547 -27.234 1 97.69 429 ASN B CA 1
ATOM 7607 C C . ASN B 1 429 ? -18.812 -25.688 -28.219 1 97.69 429 ASN B C 1
ATOM 7609 O O . ASN B 1 429 ? -18.5 -26.797 -28.656 1 97.69 429 ASN B O 1
ATOM 7613 N N . THR B 1 430 ? -18.297 -24.578 -28.625 1 97.5 430 THR B N 1
ATOM 7614 C CA . THR B 1 430 ? -17.141 -24.594 -29.516 1 97.5 430 THR B CA 1
ATOM 7615 C C . THR B 1 430 ? -15.984 -25.375 -28.875 1 97.5 430 THR B C 1
ATOM 7617 O O . THR B 1 430 ? -15.352 -26.203 -29.531 1 97.5 430 THR B O 1
ATOM 7620 N N . PHE B 1 431 ? -15.734 -25.094 -27.719 1 96.75 431 PHE B N 1
ATOM 7621 C CA . PHE B 1 431 ? -14.68 -25.797 -27 1 96.75 431 PHE B CA 1
ATOM 7622 C C . PHE B 1 431 ? -14.992 -27.297 -26.922 1 96.75 431 PHE B C 1
ATOM 7624 O O . PHE B 1 431 ? -14.117 -28.125 -27.172 1 96.75 431 PHE B O 1
ATOM 7631 N N . ILE B 1 432 ? -16.203 -27.656 -26.516 1 97.69 432 ILE B N 1
ATOM 7632 C CA . ILE B 1 432 ? -16.625 -29.047 -26.359 1 97.69 432 ILE B CA 1
ATOM 7633 C C . ILE B 1 432 ? -16.453 -29.797 -27.672 1 97.69 432 ILE B C 1
ATOM 7635 O O . ILE B 1 432 ? -15.992 -30.938 -27.703 1 97.69 432 ILE B O 1
ATOM 7639 N N . SER B 1 433 ? -16.828 -29.156 -28.719 1 97.69 433 SER B N 1
ATOM 7640 C CA . SER B 1 433 ? -16.672 -29.766 -30.031 1 97.69 433 SER B CA 1
ATOM 7641 C C . SER B 1 433 ? -15.203 -30.047 -30.344 1 97.69 433 SER B C 1
ATOM 7643 O O . SER B 1 433 ? -14.867 -31.094 -30.891 1 97.69 433 SER B O 1
ATOM 7645 N N . LYS B 1 434 ? -14.414 -29.125 -30.062 1 97.94 434 LYS B N 1
ATOM 7646 C CA . LYS B 1 434 ? -12.984 -29.312 -30.266 1 97.94 434 LYS B CA 1
ATOM 7647 C C . LYS B 1 434 ? -12.461 -30.453 -29.391 1 97.94 434 LYS B C 1
ATOM 7649 O O . LYS B 1 434 ? -11.594 -31.234 -29.828 1 97.94 434 LYS B O 1
ATOM 7654 N N . LEU B 1 435 ? -12.977 -30.484 -28.188 1 97.44 435 LEU B N 1
ATOM 7655 C CA . LEU B 1 435 ? -12.586 -31.562 -27.281 1 97.44 435 LEU B CA 1
ATOM 7656 C C . LEU B 1 435 ? -13.031 -32.906 -27.812 1 97.44 435 LEU B C 1
ATOM 7658 O O . LEU B 1 435 ? -12.273 -33.906 -27.766 1 97.44 435 LEU B O 1
ATOM 7662 N N . GLU B 1 436 ? -14.211 -33.031 -28.281 1 98 436 GLU B N 1
ATOM 7663 C CA . GLU B 1 436 ? -14.727 -34.25 -28.906 1 98 436 GLU B CA 1
ATOM 7664 C C . GLU B 1 436 ? -13.82 -34.719 -30.047 1 98 436 GLU B C 1
ATOM 7666 O O . GLU B 1 436 ? -13.484 -35.875 -30.141 1 98 436 GLU B O 1
ATOM 7671 N N . SER B 1 437 ? -13.453 -33.781 -30.844 1 97.94 437 SER B N 1
ATOM 7672 C CA . SER B 1 437 ? -12.562 -34.062 -31.953 1 97.94 437 SER B CA 1
ATOM 7673 C C . SER B 1 437 ? -11.203 -34.562 -31.469 1 97.94 437 SER B C 1
ATOM 7675 O O . SER B 1 437 ? -10.656 -35.531 -32 1 97.94 437 SER B O 1
ATOM 7677 N N . PHE B 1 438 ? -10.711 -33.906 -30.531 1 96.56 438 PHE B N 1
ATOM 7678 C CA . PHE B 1 438 ? -9.406 -34.219 -29.984 1 96.56 438 PHE B CA 1
ATOM 7679 C C . PHE B 1 438 ? -9.406 -35.625 -29.406 1 96.56 438 PHE B C 1
ATOM 7681 O O . PHE B 1 438 ? -8.453 -36.406 -29.594 1 96.56 438 PHE B O 1
ATOM 7688 N N . LEU B 1 439 ? -10.484 -36 -28.688 1 96.19 439 LEU B N 1
ATOM 7689 C CA . LEU B 1 439 ? -10.57 -37.312 -28.031 1 96.19 439 LEU B CA 1
ATOM 7690 C C . LEU B 1 439 ? -11.18 -38.344 -28.938 1 96.19 439 LEU B C 1
ATOM 7692 O O . LEU B 1 439 ? -11.266 -39.531 -28.578 1 96.19 439 LEU B O 1
ATOM 7696 N N . ASN B 1 440 ? -11.508 -37.906 -30.016 1 96.06 440 ASN B N 1
ATOM 7697 C CA . ASN B 1 440 ? -12.156 -38.781 -30.984 1 96.06 440 ASN B CA 1
ATOM 7698 C C . ASN B 1 440 ? -13.359 -39.5 -30.391 1 96.06 440 ASN B C 1
ATOM 7700 O O . ASN B 1 440 ? -13.445 -40.719 -30.422 1 96.06 440 ASN B O 1
ATOM 7704 N N . THR B 1 441 ? -14.211 -38.781 -29.797 1 96.56 441 THR B N 1
ATOM 7705 C CA . THR B 1 441 ? -15.453 -39.281 -29.203 1 96.56 441 THR B CA 1
ATOM 7706 C C . THR B 1 441 ? -16.516 -38.188 -29.203 1 96.56 441 THR B C 1
ATOM 7708 O O . THR B 1 441 ? -16.266 -37.062 -29.641 1 96.56 441 THR B O 1
ATOM 7711 N N . THR B 1 442 ? -17.797 -38.531 -28.797 1 96.62 442 THR B N 1
ATOM 7712 C CA . THR B 1 442 ? -18.891 -37.594 -28.719 1 96.62 442 THR B CA 1
ATOM 7713 C C . THR B 1 442 ? -19.422 -37.5 -27.281 1 96.62 442 THR B C 1
ATOM 7715 O O . THR B 1 442 ? -19.406 -38.5 -26.547 1 96.62 442 THR B O 1
ATOM 7718 N N . ARG B 1 443 ? -19.891 -36.375 -26.969 1 97.88 443 ARG B N 1
ATOM 7719 C CA . ARG B 1 443 ? -20.438 -36.188 -25.625 1 97.88 443 ARG B CA 1
ATOM 7720 C C . ARG B 1 443 ? -21.688 -37.031 -25.422 1 97.88 443 ARG B C 1
ATOM 7722 O O . ARG B 1 443 ? -22.422 -37.312 -26.359 1 97.88 443 ARG B O 1
ATOM 7729 N N . THR B 1 444 ? -21.812 -37.469 -24.234 1 97.62 444 THR B N 1
ATOM 7730 C CA . THR B 1 444 ? -23.062 -38.062 -23.75 1 97.62 444 THR B CA 1
ATOM 7731 C C . THR B 1 444 ? -23.812 -37.094 -22.859 1 97.62 444 THR B C 1
ATOM 7733 O O . THR B 1 444 ? -23.344 -36.75 -21.781 1 97.62 444 THR B O 1
ATOM 7736 N N . GLU B 1 445 ? -24.953 -36.656 -23.297 1 97.81 445 GLU B N 1
ATOM 7737 C CA . GLU B 1 445 ? -25.781 -35.75 -22.484 1 97.81 445 GLU B CA 1
ATOM 7738 C C . GLU B 1 445 ? -26.531 -36.531 -21.406 1 97.81 445 GLU B C 1
ATOM 7740 O O . GLU B 1 445 ? -27.141 -37.562 -21.688 1 97.81 445 GLU B O 1
ATOM 7745 N N . VAL B 1 446 ? -26.438 -36.062 -20.234 1 96.88 446 VAL B N 1
ATOM 7746 C CA . VAL B 1 446 ? -27.125 -36.688 -19.109 1 96.88 446 VAL B CA 1
ATOM 7747 C C . VAL B 1 446 ? -27.812 -35.625 -18.281 1 96.88 446 VAL B C 1
ATOM 7749 O O . VAL B 1 446 ? -27.578 -34.406 -18.469 1 96.88 446 VAL B O 1
ATOM 7752 N N . THR B 1 447 ? -28.781 -36 -17.484 1 96.94 447 THR B N 1
ATOM 7753 C CA . THR B 1 447 ? -29.297 -35.156 -16.406 1 96.94 447 THR B CA 1
ATOM 7754 C C . THR B 1 447 ? -28.734 -35.625 -15.062 1 96.94 447 THR B C 1
ATOM 7756 O O . THR B 1 447 ? -29.078 -36.688 -14.562 1 96.94 447 THR B O 1
ATOM 7759 N N . PHE B 1 448 ? -27.906 -34.781 -14.539 1 95.69 448 PHE B N 1
ATOM 7760 C CA . PHE B 1 448 ? -27.125 -35.156 -13.367 1 95.69 448 PHE B CA 1
ATOM 7761 C C . PHE B 1 448 ? -28.047 -35.5 -12.195 1 95.69 448 PHE B C 1
ATOM 7763 O O . PHE B 1 448 ? -27.812 -36.5 -11.492 1 95.69 448 PHE B O 1
ATOM 7770 N N . SER B 1 449 ? -29.078 -34.719 -11.938 1 95.69 449 SER B N 1
ATOM 7771 C CA . SER B 1 449 ? -30.031 -34.938 -10.859 1 95.69 449 SER B CA 1
ATOM 7772 C C . SER B 1 449 ? -30.781 -36.25 -11.07 1 95.69 449 SER B C 1
ATOM 7774 O O . SER B 1 449 ? -31.047 -37 -10.117 1 95.69 449 SER B O 1
ATOM 7776 N N . GLU B 1 450 ? -31.109 -36.562 -12.312 1 94.94 450 GLU B N 1
ATOM 7777 C CA . GLU B 1 450 ? -31.797 -37.812 -12.609 1 94.94 450 GLU B CA 1
ATOM 7778 C C . GLU B 1 450 ? -30.875 -39 -12.422 1 94.94 450 GLU B C 1
ATOM 7780 O O . GLU B 1 450 ? -31.328 -40.062 -12 1 94.94 450 GLU B O 1
ATOM 7785 N N . LEU B 1 451 ? -29.672 -38.781 -12.828 1 95.56 451 LEU B N 1
ATOM 7786 C CA . LEU B 1 451 ? -28.703 -39.844 -12.594 1 95.56 451 LEU B CA 1
ATOM 7787 C C . LEU B 1 451 ? -28.609 -40.156 -11.102 1 95.56 451 LEU B C 1
ATOM 7789 O O . LEU B 1 451 ? -28.562 -41.344 -10.727 1 95.56 451 LEU B O 1
ATOM 7793 N N . TRP B 1 452 ? -28.516 -39.188 -10.211 1 95.62 452 TRP B N 1
ATOM 7794 C CA . TRP B 1 452 ? -28.516 -39.375 -8.766 1 95.62 452 TRP B CA 1
ATOM 7795 C C . TRP B 1 452 ? -29.766 -40.125 -8.32 1 95.62 452 TRP B C 1
ATOM 7797 O O . TRP B 1 452 ? -29.672 -41.125 -7.586 1 95.62 452 TRP B O 1
ATOM 7807 N N . ASN B 1 453 ? -30.891 -39.656 -8.758 1 94.12 453 ASN B N 1
ATOM 7808 C CA . ASN B 1 453 ? -32.156 -40.25 -8.328 1 94.12 453 ASN B CA 1
ATOM 7809 C C . ASN B 1 453 ? -32.25 -41.719 -8.727 1 94.12 453 ASN B C 1
ATOM 7811 O O . ASN B 1 453 ? -32.812 -42.531 -8 1 94.12 453 ASN B O 1
ATOM 7815 N N . ALA B 1 454 ? -31.641 -42 -9.797 1 94.75 454 ALA B N 1
ATOM 7816 C CA . ALA B 1 454 ? -31.734 -43.344 -10.344 1 94.75 454 ALA B CA 1
ATOM 7817 C C . ALA B 1 454 ? -30.719 -44.281 -9.688 1 94.75 454 ALA B C 1
ATOM 7819 O O . ALA B 1 454 ? -30.922 -45.5 -9.656 1 94.75 454 ALA B O 1
ATOM 7820 N N . THR B 1 455 ? -29.625 -43.688 -9.203 1 95.44 455 THR B N 1
ATOM 7821 C CA . THR B 1 455 ? -28.531 -44.594 -8.875 1 95.44 455 THR B CA 1
ATOM 7822 C C . THR B 1 455 ? -28.047 -44.375 -7.445 1 95.44 455 THR B C 1
ATOM 7824 O O . THR B 1 455 ? -27.125 -45.031 -6.984 1 95.44 455 THR B O 1
ATOM 7827 N N . LYS B 1 456 ? -28.625 -43.438 -6.699 1 93.94 456 LYS B N 1
ATOM 7828 C CA . LYS B 1 456 ? -28.156 -43.156 -5.34 1 93.94 456 LYS B CA 1
ATOM 7829 C C . LYS B 1 456 ? -28.266 -44.438 -4.477 1 93.94 456 LYS B C 1
ATOM 7831 O O . LYS B 1 456 ? -29.078 -45.312 -4.742 1 93.94 456 LYS B O 1
ATOM 7836 N N . PRO B 1 457 ? -27.375 -44.469 -3.49 1 93.31 457 PRO B N 1
ATOM 7837 C CA . PRO B 1 457 ? -27.484 -45.656 -2.602 1 93.31 457 PRO B CA 1
ATOM 7838 C C . PRO B 1 457 ? -28.844 -45.75 -1.937 1 93.31 457 PRO B C 1
ATOM 7840 O O . PRO B 1 457 ? -29.438 -44.75 -1.557 1 93.31 457 PRO B O 1
ATOM 7843 N N . ALA B 1 458 ? -29.234 -46.938 -1.618 1 90.12 458 ALA B N 1
ATOM 7844 C CA . ALA B 1 458 ? -30.578 -47.219 -1.117 1 90.12 458 ALA B CA 1
ATOM 7845 C C . ALA B 1 458 ? -30.766 -46.656 0.293 1 90.12 458 ALA B C 1
ATOM 7847 O O . ALA B 1 458 ? -31.875 -46.281 0.676 1 90.12 458 ALA B O 1
ATOM 7848 N N . ASN B 1 459 ? -29.734 -46.562 0.973 1 89.5 459 ASN B N 1
ATOM 7849 C CA . ASN B 1 459 ? -29.828 -46.188 2.377 1 89.5 459 ASN B CA 1
ATOM 7850 C C . ASN B 1 459 ? -29.859 -44.688 2.541 1 89.5 459 ASN B C 1
ATOM 7852 O O . ASN B 1 459 ? -30.016 -44.156 3.654 1 89.5 459 ASN B O 1
ATOM 7856 N N . VAL B 1 460 ? -29.781 -43.969 1.465 1 92.06 460 VAL B N 1
ATOM 7857 C CA . VAL B 1 460 ? -29.797 -42.5 1.546 1 92.06 460 VAL B CA 1
ATOM 7858 C C . VAL B 1 460 ? -31.25 -42 1.571 1 92.06 460 VAL B C 1
ATOM 7860 O O . VAL B 1 460 ? -32.031 -42.312 0.681 1 92.06 460 VAL B O 1
ATOM 7863 N N . THR B 1 461 ? -31.547 -41.219 2.539 1 86.56 461 THR B N 1
ATOM 7864 C CA . THR B 1 461 ? -32.938 -40.812 2.768 1 86.56 461 THR B CA 1
ATOM 7865 C C . THR B 1 461 ? -33.219 -39.469 2.09 1 86.56 461 THR B C 1
ATOM 7867 O O . THR B 1 461 ? -34.375 -39.125 1.841 1 86.56 461 THR B O 1
ATOM 7870 N N . ALA B 1 462 ? -32.219 -38.719 1.812 1 90.25 462 ALA B N 1
ATOM 7871 C CA . ALA B 1 462 ? -32.406 -37.406 1.163 1 90.25 462 ALA B CA 1
ATOM 7872 C C . ALA B 1 462 ? -33.094 -37.594 -0.187 1 90.25 462 ALA B C 1
ATOM 7874 O O . ALA B 1 462 ? -32.625 -38.344 -1.039 1 90.25 462 ALA B O 1
ATOM 7875 N N . PRO B 1 463 ? -34.156 -36.875 -0.376 1 89.69 463 PRO B N 1
ATOM 7876 C CA . PRO B 1 463 ? -34.906 -37.094 -1.611 1 89.69 463 PRO B CA 1
ATOM 7877 C C . PRO B 1 463 ? -34.156 -36.625 -2.854 1 89.69 463 PRO B C 1
ATOM 7879 O O . PRO B 1 463 ? -34.375 -37.156 -3.947 1 89.69 463 PRO B O 1
ATOM 7882 N N . THR B 1 464 ? -33.375 -35.562 -2.672 1 94 464 THR B N 1
ATOM 7883 C CA . THR B 1 464 ? -32.594 -35.062 -3.791 1 94 464 THR B CA 1
ATOM 7884 C C . THR B 1 464 ? -31.141 -34.812 -3.371 1 94 464 THR B C 1
ATOM 7886 O O . THR B 1 464 ? -30.844 -34.75 -2.18 1 94 464 THR B O 1
ATOM 7889 N N . LEU B 1 465 ? -30.328 -34.719 -4.395 1 94.75 465 LEU B N 1
ATOM 7890 C CA . LEU B 1 465 ? -28.922 -34.375 -4.141 1 94.75 465 LEU B CA 1
ATOM 7891 C C . LEU B 1 465 ? -28.812 -33 -3.49 1 94.75 465 LEU B C 1
ATOM 7893 O O . LEU B 1 465 ? -27.984 -32.812 -2.604 1 94.75 465 LEU B O 1
ATOM 7897 N N . GLN B 1 466 ? -29.609 -32.094 -3.877 1 94.31 466 GLN B N 1
ATOM 7898 C CA . GLN B 1 466 ? -29.625 -30.734 -3.307 1 94.31 466 GLN B CA 1
ATOM 7899 C C . GLN B 1 466 ? -29.922 -30.781 -1.812 1 94.31 466 GLN B C 1
ATOM 7901 O O . GLN B 1 466 ? -29.297 -30.078 -1.025 1 94.31 466 GLN B O 1
ATOM 7906 N N . THR B 1 467 ? -30.859 -31.562 -1.497 1 94.94 467 THR B N 1
ATOM 7907 C CA . THR B 1 467 ? -31.219 -31.688 -0.088 1 94.94 467 THR B CA 1
ATOM 7908 C C . THR B 1 467 ? -30.062 -32.281 0.712 1 94.94 467 THR B C 1
ATOM 7910 O O . THR B 1 467 ? -29.781 -31.828 1.836 1 94.94 467 THR B O 1
ATOM 7913 N N . LEU B 1 468 ? -29.438 -33.281 0.126 1 95.25 468 LEU B N 1
ATOM 7914 C CA . LEU B 1 468 ? -28.328 -33.938 0.803 1 95.25 468 LEU B CA 1
ATOM 7915 C C . LEU B 1 468 ? -27.203 -32.938 1.077 1 95.25 468 LEU B C 1
ATOM 7917 O O . LEU B 1 468 ? -26.609 -32.938 2.156 1 95.25 468 LEU B O 1
ATOM 7921 N N . LEU B 1 469 ? -26.984 -31.984 0.117 1 96.31 469 LEU B N 1
ATOM 7922 C CA . LEU B 1 469 ? -25.734 -31.219 0.16 1 96.31 469 LEU B CA 1
ATOM 7923 C C . LEU B 1 469 ? -26.016 -29.781 0.581 1 96.31 469 LEU B C 1
ATOM 7925 O O . LEU B 1 469 ? -25.078 -28.969 0.657 1 96.31 469 LEU B O 1
ATOM 7929 N N . THR B 1 470 ? -27.188 -29.422 0.884 1 95.12 470 THR B N 1
ATOM 7930 C CA . THR B 1 470 ? -27.609 -28.047 1.056 1 95.12 470 THR B CA 1
ATOM 7931 C C . THR B 1 470 ? -26.719 -27.312 2.045 1 95.12 470 THR B C 1
ATOM 7933 O O . THR B 1 470 ? -26.234 -26.219 1.765 1 95.12 470 THR B O 1
ATOM 7936 N N . THR B 1 471 ? -26.406 -27.844 3.162 1 96.75 471 THR B N 1
ATOM 7937 C CA . THR B 1 471 ? -25.641 -27.141 4.184 1 96.75 471 THR B CA 1
ATOM 7938 C C . THR B 1 471 ? -24.297 -27.828 4.422 1 96.75 471 THR B C 1
ATOM 7940 O O . THR B 1 471 ? -23.531 -27.422 5.297 1 96.75 471 THR B O 1
ATOM 7943 N N . THR B 1 472 ? -24.031 -28.875 3.621 1 97.56 472 THR B N 1
ATOM 7944 C CA . THR B 1 472 ? -22.875 -29.734 3.861 1 97.56 472 THR B CA 1
ATOM 7945 C C . THR B 1 472 ? -21.578 -28.922 3.811 1 97.56 472 THR B C 1
ATOM 7947 O O . THR B 1 472 ? -20.781 -28.969 4.742 1 97.56 472 THR B O 1
ATOM 7950 N N . TYR B 1 473 ? -21.453 -28.156 2.822 1 97.31 473 TYR B N 1
ATOM 7951 C CA . TYR B 1 473 ? -20.266 -27.328 2.662 1 97.31 473 TYR B CA 1
ATOM 7952 C C . TYR B 1 473 ? -20.172 -26.297 3.77 1 97.31 473 TYR B C 1
ATOM 7954 O O . TYR B 1 473 ? -19.125 -26.156 4.422 1 97.31 473 TYR B O 1
ATOM 7962 N N . ALA B 1 474 ? -21.219 -25.531 4.023 1 97.75 474 ALA B N 1
ATOM 7963 C CA . ALA B 1 474 ? -21.25 -24.469 5.012 1 97.75 474 ALA B CA 1
ATOM 7964 C C . ALA B 1 474 ? -20.953 -25 6.41 1 97.75 474 ALA B C 1
ATOM 7966 O O . ALA B 1 474 ? -20.234 -24.359 7.18 1 97.75 474 ALA B O 1
ATOM 7967 N N . ASP B 1 475 ? -21.547 -26.188 6.691 1 98.5 475 ASP B N 1
ATOM 7968 C CA . ASP B 1 475 ? -21.328 -26.781 8 1 98.5 475 ASP B CA 1
ATOM 7969 C C . ASP B 1 475 ? -19.859 -27.156 8.195 1 98.5 475 ASP B C 1
ATOM 7971 O O . ASP B 1 475 ? -19.266 -26.844 9.234 1 98.5 475 ASP B O 1
ATOM 7975 N N . LEU B 1 476 ? -19.25 -27.75 7.199 1 98.38 476 LEU B N 1
ATOM 7976 C CA . LEU B 1 476 ? -17.875 -28.219 7.309 1 98.38 476 LEU B CA 1
ATOM 7977 C C . LEU B 1 476 ? -16.906 -27.031 7.461 1 98.38 476 LEU B C 1
ATOM 7979 O O . LEU B 1 476 ? -16.094 -27.016 8.383 1 98.38 476 LEU B O 1
ATOM 7983 N N . ILE B 1 477 ? -17.047 -26.047 6.613 1 98.19 477 ILE B N 1
ATOM 7984 C CA . ILE B 1 477 ? -16.047 -24.984 6.59 1 98.19 477 ILE B CA 1
ATOM 7985 C C . ILE B 1 477 ? -16.188 -24.125 7.836 1 98.19 477 ILE B C 1
ATOM 7987 O O . ILE B 1 477 ? -15.18 -23.672 8.414 1 98.19 477 ILE B O 1
ATOM 7991 N N . SER B 1 478 ? -17.406 -23.828 8.289 1 98.31 478 SER B N 1
ATOM 7992 C CA . SER B 1 478 ? -17.578 -22.984 9.461 1 98.31 478 SER B CA 1
ATOM 7993 C C . SER B 1 478 ? -17.078 -23.672 10.727 1 98.31 478 SER B C 1
ATOM 7995 O O . SER B 1 478 ? -16.344 -23.062 11.516 1 98.31 478 SER B O 1
ATOM 7997 N N . LEU B 1 479 ? -17.453 -24.922 10.898 1 98.69 479 LEU B N 1
ATOM 7998 C CA . LEU B 1 479 ? -17.109 -25.625 12.133 1 98.69 479 LEU B CA 1
ATOM 7999 C C . LEU B 1 479 ? -15.609 -25.922 12.18 1 98.69 479 LEU B C 1
ATOM 8001 O O . LEU B 1 479 ? -14.992 -25.797 13.242 1 98.69 479 LEU B O 1
ATOM 8005 N N . ASP B 1 480 ? -15.055 -26.312 11.078 1 98.5 480 ASP B N 1
ATOM 8006 C CA . ASP B 1 480 ? -13.609 -26.531 11.031 1 98.5 480 ASP B CA 1
ATOM 8007 C C . ASP B 1 480 ? -12.852 -25.234 11.289 1 98.5 480 ASP B C 1
ATOM 8009 O O . ASP B 1 480 ? -11.906 -25.219 12.086 1 98.5 480 ASP B O 1
ATOM 8013 N N . GLN B 1 481 ? -13.242 -24.172 10.664 1 98.06 481 GLN B N 1
ATOM 8014 C CA . GLN B 1 481 ? -12.5 -22.938 10.805 1 98.06 481 GLN B CA 1
ATOM 8015 C C . GLN B 1 481 ? -12.617 -22.375 12.219 1 98.06 481 GLN B C 1
ATOM 8017 O O . GLN B 1 481 ? -11.656 -21.812 12.75 1 98.06 481 GLN B O 1
ATOM 8022 N N . ILE B 1 482 ? -13.789 -22.469 12.828 1 98.5 482 ILE B N 1
ATOM 8023 C CA . ILE B 1 482 ? -13.977 -22.016 14.211 1 98.5 482 ILE B CA 1
ATOM 8024 C C . ILE B 1 482 ? -12.992 -22.734 15.125 1 98.5 482 ILE B C 1
ATOM 8026 O O . ILE B 1 482 ? -12.281 -22.109 15.906 1 98.5 482 ILE B O 1
ATOM 8030 N N . SER B 1 483 ? -12.891 -24.047 14.922 1 98.5 483 SER B N 1
ATOM 8031 C CA . SER B 1 483 ? -12.07 -24.859 15.805 1 98.5 483 SER B CA 1
ATOM 8032 C C . SER B 1 483 ? -10.586 -24.656 15.531 1 98.5 483 SER B C 1
ATOM 8034 O O . SER B 1 483 ? -9.773 -24.656 16.453 1 98.5 483 SER B O 1
ATOM 8036 N N . LEU B 1 484 ? -10.234 -24.438 14.297 1 98.69 484 LEU B N 1
ATOM 8037 C CA . LEU B 1 484 ? -8.828 -24.531 13.922 1 98.69 484 LEU B CA 1
ATOM 8038 C C . LEU B 1 484 ? -8.211 -23.141 13.805 1 98.69 484 LEU B C 1
ATOM 8040 O O . LEU B 1 484 ? -6.984 -23 13.844 1 98.69 484 LEU B O 1
ATOM 8044 N N . VAL B 1 485 ? -9 -22.078 13.609 1 98.69 485 VAL B N 1
ATOM 8045 C CA . VAL B 1 485 ? -8.453 -20.75 13.344 1 98.69 485 VAL B CA 1
ATOM 8046 C C . VAL B 1 485 ? -9.094 -19.734 14.289 1 98.69 485 VAL B C 1
ATOM 8048 O O . VAL B 1 485 ? -8.398 -19.109 15.094 1 98.69 485 VAL B O 1
ATOM 8051 N N . ALA B 1 486 ? -10.398 -19.641 14.289 1 98.81 486 ALA B N 1
ATOM 8052 C CA . ALA B 1 486 ? -11.109 -18.562 14.977 1 98.81 486 ALA B CA 1
ATOM 8053 C C . ALA B 1 486 ? -10.852 -18.625 16.484 1 98.81 486 ALA B C 1
ATOM 8055 O O . ALA B 1 486 ? -10.375 -17.641 17.078 1 98.81 486 ALA B O 1
ATOM 8056 N N . ASP B 1 487 ? -11.164 -19.734 17.078 1 98.75 487 ASP B N 1
ATOM 8057 C CA . ASP B 1 487 ? -11.086 -19.828 18.547 1 98.75 487 ASP B CA 1
ATOM 8058 C C . ASP B 1 487 ? -9.648 -19.656 19.031 1 98.75 487 ASP B C 1
ATOM 8060 O O . ASP B 1 487 ? -9.383 -18.875 19.938 1 98.75 487 ASP B O 1
ATOM 8064 N N . PRO B 1 488 ? -8.688 -20.359 18.391 1 98.75 488 PRO B N 1
ATOM 8065 C CA . PRO B 1 488 ? -7.305 -20.141 18.828 1 98.75 488 PRO B CA 1
ATOM 8066 C C . PRO B 1 488 ? -6.84 -18.703 18.609 1 98.75 488 PRO B C 1
ATOM 8068 O O . PRO B 1 488 ? -6.156 -18.141 19.469 1 98.75 488 PRO B O 1
ATOM 8071 N N . PHE B 1 489 ? -7.203 -18.125 17.531 1 98.62 489 PHE B N 1
ATOM 8072 C CA . PHE B 1 489 ? -6.816 -16.75 17.234 1 98.62 489 PHE B CA 1
ATOM 8073 C C . PHE B 1 489 ? -7.41 -15.781 18.25 1 98.62 489 PHE B C 1
ATOM 8075 O O . PHE B 1 489 ? -6.703 -14.922 18.797 1 98.62 489 PHE B O 1
ATOM 8082 N N . ILE B 1 490 ? -8.68 -15.898 18.5 1 98.69 490 ILE B N 1
ATOM 8083 C CA . ILE B 1 490 ? -9.375 -15.055 19.453 1 98.69 490 ILE B CA 1
ATOM 8084 C C . ILE B 1 490 ? -8.727 -15.203 20.844 1 98.69 490 ILE B C 1
ATOM 8086 O O . ILE B 1 490 ? -8.516 -14.211 21.531 1 98.69 490 ILE B O 1
ATOM 8090 N N . ALA B 1 491 ? -8.383 -16.375 21.188 1 98.81 491 ALA B N 1
ATOM 8091 C CA . ALA B 1 491 ? -7.75 -16.625 22.469 1 98.81 491 ALA B CA 1
ATOM 8092 C C . ALA B 1 491 ? -6.375 -15.969 22.547 1 98.81 491 ALA B C 1
ATOM 8094 O O . ALA B 1 491 ? -6.059 -15.289 23.531 1 98.81 491 ALA B O 1
ATOM 8095 N N . ASP B 1 492 ? -5.582 -16.219 21.516 1 98.81 492 ASP B N 1
ATOM 8096 C CA . ASP B 1 492 ? -4.238 -15.656 21.484 1 98.81 492 ASP B CA 1
ATOM 8097 C C . ASP B 1 492 ? -4.281 -14.125 21.5 1 98.81 492 ASP B C 1
ATOM 8099 O O . ASP B 1 492 ? -3.52 -13.484 22.219 1 98.81 492 ASP B O 1
ATOM 8103 N N . TYR B 1 493 ? -5.152 -13.555 20.734 1 98.62 493 TYR B N 1
ATOM 8104 C CA . TYR B 1 493 ? -5.285 -12.109 20.672 1 98.62 493 TYR B CA 1
ATOM 8105 C C . TYR B 1 493 ? -5.754 -11.547 22.016 1 98.62 493 TYR B C 1
ATOM 8107 O O . TYR B 1 493 ? -5.238 -10.531 22.484 1 98.62 493 TYR B O 1
ATOM 8115 N N . GLY B 1 494 ? -6.734 -12.195 22.547 1 98.5 494 GLY B N 1
ATOM 8116 C CA . GLY B 1 494 ? -7.199 -11.789 23.875 1 98.5 494 GLY B CA 1
ATOM 8117 C C . GLY B 1 494 ? -6.102 -11.797 24.922 1 98.5 494 GLY B C 1
ATOM 8118 O O . GLY B 1 494 ? -6 -10.875 25.719 1 98.5 494 GLY B O 1
ATOM 8119 N N . ALA B 1 495 ? -5.297 -12.789 24.922 1 98.62 495 ALA B N 1
ATOM 8120 C CA . ALA B 1 495 ? -4.195 -12.898 25.875 1 98.62 495 ALA B CA 1
ATOM 8121 C C . ALA B 1 495 ? -3.203 -11.75 25.703 1 98.62 495 ALA B C 1
ATOM 8123 O O . ALA B 1 495 ? -2.658 -11.242 26.688 1 98.62 495 ALA B O 1
ATOM 8124 N N . ALA B 1 496 ? -3.057 -11.352 24.484 1 98.19 496 ALA B N 1
ATOM 8125 C CA . ALA B 1 496 ? -2.066 -10.32 24.188 1 98.19 496 ALA B CA 1
ATOM 8126 C C . ALA B 1 496 ? -2.666 -8.922 24.328 1 98.19 496 ALA B C 1
ATOM 8128 O O . ALA B 1 496 ? -1.935 -7.938 24.438 1 98.19 496 ALA B O 1
ATOM 8129 N N . ASN B 1 497 ? -3.955 -8.828 24.312 1 96.94 497 ASN B N 1
ATOM 8130 C CA . ASN B 1 497 ? -4.598 -7.516 24.266 1 96.94 497 ASN B CA 1
ATOM 8131 C C . ASN B 1 497 ? -5.668 -7.367 25.344 1 96.94 497 ASN B C 1
ATOM 8133 O O . ASN B 1 497 ? -6.727 -6.789 25.094 1 96.94 497 ASN B O 1
ATOM 8137 N N . GLY B 1 498 ? -5.426 -7.883 26.484 1 96.81 498 GLY B N 1
ATOM 8138 C CA . GLY B 1 498 ? -6.266 -7.641 27.641 1 96.81 498 GLY B CA 1
ATOM 8139 C C . GLY B 1 498 ? -7.66 -8.219 27.5 1 96.81 498 GLY B C 1
ATOM 8140 O O . GLY B 1 498 ? -8.633 -7.625 27.969 1 96.81 498 GLY B O 1
ATOM 8141 N N . GLY B 1 499 ? -7.797 -9.266 26.766 1 97.31 499 GLY B N 1
ATOM 8142 C CA . GLY B 1 499 ? -9.078 -9.945 26.641 1 97.31 499 GLY B CA 1
ATOM 8143 C C . GLY B 1 499 ? -9.922 -9.43 25.484 1 97.31 499 GLY B C 1
ATOM 8144 O O . GLY B 1 499 ? -11.031 -9.922 25.25 1 97.31 499 GLY B O 1
ATOM 8145 N N . ARG B 1 500 ? -9.438 -8.516 24.688 1 96.31 500 ARG B N 1
ATOM 8146 C CA . ARG B 1 500 ? -10.18 -7.926 23.578 1 96.31 500 ARG B CA 1
ATOM 8147 C C . ARG B 1 500 ? -10.328 -8.906 22.438 1 96.31 500 ARG B C 1
ATOM 8149 O O . ARG B 1 500 ? -9.508 -9.812 22.266 1 96.31 500 ARG B O 1
ATOM 8156 N N . MET B 1 501 ? -11.391 -8.711 21.688 1 96.69 501 MET B N 1
ATOM 8157 C CA . MET B 1 501 ? -11.617 -9.469 20.469 1 96.69 501 MET B CA 1
ATOM 8158 C C . MET B 1 501 ? -10.961 -8.773 19.266 1 96.69 501 MET B C 1
ATOM 8160 O O . MET B 1 501 ? -11.023 -7.551 19.156 1 96.69 501 MET B O 1
ATOM 8164 N N . PRO B 1 502 ? -10.266 -9.57 18.453 1 97.88 502 PRO B N 1
ATOM 8165 C CA . PRO B 1 502 ? -9.773 -8.953 17.219 1 97.88 502 PRO B CA 1
ATOM 8166 C C . PRO B 1 502 ? -10.898 -8.586 16.25 1 97.88 502 PRO B C 1
ATOM 8168 O O . PRO B 1 502 ? -11.984 -9.172 16.312 1 97.88 502 PRO B O 1
ATOM 8171 N N . PHE B 1 503 ? -10.672 -7.574 15.484 1 97.62 503 PHE B N 1
ATOM 8172 C CA . PHE B 1 503 ? -11.648 -7.246 14.453 1 97.62 503 PHE B CA 1
ATOM 8173 C C . PHE B 1 503 ? -11.688 -8.328 13.383 1 97.62 503 PHE B C 1
ATOM 8175 O O . PHE B 1 503 ? -10.648 -8.844 12.969 1 97.62 503 PHE B O 1
ATOM 8182 N N . ILE B 1 504 ? -12.898 -8.672 12.922 1 98.12 504 ILE B N 1
ATOM 8183 C CA . ILE B 1 504 ? -13.141 -9.648 11.859 1 98.12 504 ILE B CA 1
ATOM 8184 C C . ILE B 1 504 ? -14.047 -9.031 10.797 1 98.12 504 ILE B C 1
ATOM 8186 O O . ILE B 1 504 ? -15.055 -8.391 11.117 1 98.12 504 ILE B O 1
ATOM 8190 N N . ASP B 1 505 ? -13.695 -9.234 9.508 1 97.81 505 ASP B N 1
ATOM 8191 C CA . ASP B 1 505 ? -14.547 -8.758 8.422 1 97.81 505 ASP B CA 1
ATOM 8192 C C . ASP B 1 505 ? -15.945 -9.367 8.516 1 97.81 505 ASP B C 1
ATOM 8194 O O . ASP B 1 505 ? -16.125 -10.445 9.078 1 97.81 505 ASP B O 1
ATOM 8198 N N . PRO B 1 506 ? -16.922 -8.711 7.875 1 96 506 PRO B N 1
ATOM 8199 C CA . PRO B 1 506 ? -18.312 -9.156 8.016 1 96 506 PRO B CA 1
ATOM 8200 C C . PRO B 1 506 ? -18.531 -10.562 7.461 1 96 506 PRO B C 1
ATOM 8202 O O . PRO B 1 506 ? -19.234 -11.367 8.078 1 96 506 PRO B O 1
ATOM 8205 N N . ALA B 1 507 ? -17.938 -10.891 6.344 1 95.88 507 ALA B N 1
ATOM 8206 C CA . ALA B 1 507 ? -18.219 -12.164 5.684 1 95.88 507 ALA B CA 1
ATOM 8207 C C . ALA B 1 507 ? -17.734 -13.336 6.531 1 95.88 507 ALA B C 1
ATOM 8209 O O . ALA B 1 507 ? -18.531 -14.234 6.871 1 95.88 507 ALA B O 1
ATOM 8210 N N . PRO B 1 508 ? -16.469 -13.406 6.945 1 97.44 508 PRO B N 1
ATOM 8211 C CA . PRO B 1 508 ? -16.062 -14.508 7.824 1 97.44 508 PRO B CA 1
ATOM 8212 C C . PRO B 1 508 ? -16.797 -14.492 9.164 1 97.44 508 PRO B C 1
ATOM 8214 O O . PRO B 1 508 ? -17.125 -15.547 9.703 1 97.44 508 PRO B O 1
ATOM 8217 N N . LEU B 1 509 ? -17.062 -13.305 9.688 1 97.5 509 LEU B N 1
ATOM 8218 C CA . LEU B 1 509 ? -17.766 -13.234 10.961 1 97.5 509 LEU B CA 1
ATOM 8219 C C . LEU B 1 509 ? -19.156 -13.867 10.844 1 97.5 509 LEU B C 1
ATOM 8221 O O . LEU B 1 509 ? -19.578 -14.594 11.742 1 97.5 509 LEU B O 1
ATOM 8225 N N . ALA B 1 510 ? -19.844 -13.562 9.789 1 97.19 510 ALA B N 1
ATOM 8226 C CA . ALA B 1 510 ? -21.172 -14.141 9.555 1 97.19 510 ALA B CA 1
ATOM 8227 C C . ALA B 1 510 ? -21.094 -15.664 9.461 1 97.19 510 ALA B C 1
ATOM 8229 O O . ALA B 1 510 ? -21.969 -16.359 9.969 1 97.19 510 ALA B O 1
ATOM 8230 N N . ARG B 1 511 ? -20.094 -16.172 8.844 1 97.44 511 ARG B N 1
ATOM 8231 C CA . ARG B 1 511 ? -19.922 -17.625 8.703 1 97.44 511 ARG B CA 1
ATOM 8232 C C . ARG B 1 511 ? -19.625 -18.266 10.047 1 97.44 511 ARG B C 1
ATOM 8234 O O . ARG B 1 511 ? -20.141 -19.344 10.352 1 97.44 511 ARG B O 1
ATOM 8241 N N . TRP B 1 512 ? -18.781 -17.641 10.82 1 98.31 512 TRP B N 1
ATOM 8242 C CA . TRP B 1 512 ? -18.484 -18.156 12.148 1 98.31 512 TRP B CA 1
ATOM 8243 C C . TRP B 1 512 ? -19.719 -18.141 13.039 1 98.31 512 TRP B C 1
ATOM 8245 O O . TRP B 1 512 ? -19.969 -19.094 13.789 1 98.31 512 TRP B O 1
ATOM 8255 N N . ASP B 1 513 ? -20.484 -17.062 12.945 1 98.5 513 ASP B N 1
ATOM 8256 C CA . ASP B 1 513 ? -21.719 -16.984 13.719 1 98.5 513 ASP B CA 1
ATOM 8257 C C . ASP B 1 513 ? -22.688 -18.109 13.328 1 98.5 513 ASP B C 1
ATOM 8259 O O . ASP B 1 513 ? -23.328 -18.703 14.195 1 98.5 513 ASP B O 1
ATOM 8263 N N . TYR B 1 514 ? -22.781 -18.375 12.055 1 98.56 514 TYR B N 1
ATOM 8264 C CA . TYR B 1 514 ? -23.578 -19.5 11.578 1 98.56 514 TYR B CA 1
ATOM 8265 C C . TYR B 1 514 ? -23.125 -20.812 12.211 1 98.56 514 TYR B C 1
ATOM 8267 O O . TYR B 1 514 ? -23.938 -21.578 12.75 1 98.56 514 TYR B O 1
ATOM 8275 N N . GLY B 1 515 ? -21.844 -21.094 12.172 1 98.69 515 GLY B N 1
ATOM 8276 C CA . GLY B 1 515 ? -21.312 -22.312 12.742 1 98.69 515 GLY B CA 1
ATOM 8277 C C . GLY B 1 515 ? -21.578 -22.438 14.234 1 98.69 515 GLY B C 1
ATOM 8278 O O . GLY B 1 515 ? -21.906 -23.516 14.719 1 98.69 515 GLY B O 1
ATOM 8279 N N . ARG B 1 516 ? -21.406 -21.375 14.875 1 98.38 516 ARG B N 1
ATOM 8280 C CA . ARG B 1 516 ? -21.578 -21.359 16.328 1 98.38 516 ARG B CA 1
ATOM 8281 C C . ARG B 1 516 ? -23.031 -21.609 16.719 1 98.38 516 ARG B C 1
ATOM 8283 O O . ARG B 1 516 ? -23.312 -22.078 17.812 1 98.38 516 ARG B O 1
ATOM 8290 N N . ALA B 1 517 ? -23.891 -21.312 15.828 1 98.5 517 ALA B N 1
ATOM 8291 C CA . ALA B 1 517 ? -25.312 -21.484 16.094 1 98.5 517 ALA B CA 1
ATOM 8292 C C . ALA B 1 517 ? -25.781 -22.906 15.797 1 98.5 517 ALA B C 1
ATOM 8294 O O . ALA B 1 517 ? -26.906 -23.281 16.125 1 98.5 517 ALA B O 1
ATOM 8295 N N . LEU B 1 518 ? -24.938 -23.719 15.227 1 98.31 518 LEU B N 1
ATOM 8296 C CA . LEU B 1 518 ? -25.312 -25.078 14.828 1 98.31 518 LEU B CA 1
ATOM 8297 C C . LEU B 1 518 ? -25.375 -26 16.031 1 98.31 518 LEU B C 1
ATOM 8299 O O . LEU B 1 518 ? -24.547 -25.891 16.953 1 98.31 518 LEU B O 1
ATOM 8303 N N . PRO B 1 519 ? -26.281 -26.922 16.062 1 97.06 519 PRO B N 1
ATOM 8304 C CA . PRO B 1 519 ? -26.281 -27.938 17.125 1 97.06 519 PRO B CA 1
ATOM 8305 C C . PRO B 1 519 ? -25.109 -28.906 17.016 1 97.06 519 PRO B C 1
ATOM 8307 O O . PRO B 1 519 ? -24.5 -29.031 15.961 1 97.06 519 PRO B O 1
ATOM 8310 N N . PRO B 1 520 ? -24.766 -29.594 18.156 1 96.69 520 PRO B N 1
ATOM 8311 C CA . PRO B 1 520 ? -23.703 -30.594 18.109 1 96.69 520 PRO B CA 1
ATOM 8312 C C . PRO B 1 520 ? -23.984 -31.703 17.109 1 96.69 520 PRO B C 1
ATOM 8314 O O . PRO B 1 520 ? -25.141 -32.062 16.875 1 96.69 520 PRO B O 1
ATOM 8317 N N . GLY B 1 521 ? -22.969 -32.25 16.5 1 97.5 521 GLY B N 1
ATOM 8318 C CA . GLY B 1 521 ? -23.078 -33.406 15.609 1 97.5 521 GLY B CA 1
ATOM 8319 C C . GLY B 1 521 ? -23.156 -33 14.148 1 97.5 521 GLY B C 1
ATOM 8320 O O . GLY B 1 521 ? -23.031 -33.844 13.266 1 97.5 521 GLY B O 1
ATOM 8321 N N . ARG B 1 522 ? -23.312 -31.734 13.859 1 97.75 522 ARG B N 1
ATOM 8322 C CA . ARG B 1 522 ? -23.531 -31.266 12.492 1 97.75 522 ARG B CA 1
ATOM 8323 C C . ARG B 1 522 ? -22.297 -31.531 11.625 1 97.75 522 ARG B C 1
ATOM 8325 O O . ARG B 1 522 ? -22.422 -31.797 10.43 1 97.75 522 ARG B O 1
ATOM 8332 N N . LYS B 1 523 ? -21.125 -31.422 12.133 1 97.88 523 LYS B N 1
ATOM 8333 C CA . LYS B 1 523 ? -19.922 -31.703 11.352 1 97.88 523 LYS B CA 1
ATOM 8334 C C . LYS B 1 523 ? -19.891 -33.156 10.906 1 97.88 523 LYS B C 1
ATOM 8336 O O . LYS B 1 523 ? -19.594 -33.469 9.742 1 97.88 523 LYS B O 1
ATOM 8341 N N . GLU B 1 524 ? -20.203 -34.062 11.82 1 97.88 524 GLU B N 1
ATOM 8342 C CA . GLU B 1 524 ? -20.234 -35.5 11.5 1 97.88 524 GLU B CA 1
ATOM 8343 C C . GLU B 1 524 ? -21.266 -35.781 10.406 1 97.88 524 GLU B C 1
ATOM 8345 O O . GLU B 1 524 ? -21 -36.562 9.484 1 97.88 524 GLU B O 1
ATOM 8350 N N . GLU B 1 525 ? -22.375 -35.156 10.555 1 97 525 GLU B N 1
ATOM 8351 C CA . GLU B 1 525 ? -23.422 -35.344 9.547 1 97 525 GLU B CA 1
ATOM 8352 C C . GLU B 1 525 ? -22.953 -34.844 8.18 1 97 525 GLU B C 1
ATOM 8354 O O . GLU B 1 525 ? -23.188 -35.469 7.16 1 97 525 GLU B O 1
ATOM 8359 N N . ALA B 1 526 ? -22.375 -33.688 8.172 1 98.19 526 ALA B N 1
ATOM 8360 C CA . ALA B 1 526 ? -21.875 -33.094 6.93 1 98.19 526 ALA B CA 1
ATOM 8361 C C . ALA B 1 526 ? -20.797 -34 6.301 1 98.19 526 ALA B C 1
ATOM 8363 O O . ALA B 1 526 ? -20.766 -34.156 5.078 1 98.19 526 ALA B O 1
ATOM 8364 N N . LEU B 1 527 ? -19.969 -34.594 7.121 1 98.12 527 LEU B N 1
ATOM 8365 C CA . LEU B 1 527 ? -18.922 -35.5 6.633 1 98.12 527 LEU B CA 1
ATOM 8366 C C . LEU B 1 527 ? -19.547 -36.75 6 1 98.12 527 LEU B C 1
ATOM 8368 O O . LEU B 1 527 ? -19.047 -37.219 4.984 1 98.12 527 LEU B O 1
ATOM 8372 N N . VAL B 1 528 ? -20.547 -37.219 6.605 1 97.31 528 VAL B N 1
ATOM 8373 C CA . VAL B 1 528 ? -21.25 -38.375 6.062 1 97.31 528 VAL B CA 1
ATOM 8374 C C . VAL B 1 528 ? -21.844 -38 4.699 1 97.31 528 VAL B C 1
ATOM 8376 O O . VAL B 1 528 ? -21.703 -38.75 3.736 1 97.31 528 VAL B O 1
ATOM 8379 N N . ASN B 1 529 ? -22.516 -36.906 4.668 1 97.5 529 ASN B N 1
ATOM 8380 C CA . ASN B 1 529 ? -23.141 -36.469 3.42 1 97.5 529 ASN B CA 1
ATOM 8381 C C . ASN B 1 529 ? -22.094 -36.281 2.316 1 97.5 529 ASN B C 1
ATOM 8383 O O . ASN B 1 529 ? -22.297 -36.719 1.183 1 97.5 529 ASN B O 1
ATOM 8387 N N . LYS B 1 530 ? -21.016 -35.656 2.623 1 97.62 530 LYS B N 1
ATOM 8388 C CA . LYS B 1 530 ? -19.906 -35.469 1.679 1 97.62 530 LYS B CA 1
ATOM 8389 C C . LYS B 1 530 ? -19.422 -36.812 1.159 1 97.62 530 LYS B C 1
ATOM 8391 O O . LYS B 1 530 ? -19.188 -36.969 -0.041 1 97.62 530 LYS B O 1
ATOM 8396 N N . THR B 1 531 ? -19.266 -37.719 2.043 1 97.06 531 THR B N 1
ATOM 8397 C CA . THR B 1 531 ? -18.734 -39.031 1.7 1 97.06 531 THR B CA 1
ATOM 8398 C C . THR B 1 531 ? -19.703 -39.812 0.803 1 97.06 531 THR B C 1
ATOM 8400 O O . THR B 1 531 ? -19.297 -40.469 -0.157 1 97.06 531 THR B O 1
ATOM 8403 N N . ILE B 1 532 ? -20.953 -39.719 1.132 1 97.12 532 ILE B N 1
ATOM 8404 C CA . ILE B 1 532 ? -21.969 -40.344 0.306 1 97.12 532 ILE B CA 1
ATOM 8405 C C . ILE B 1 532 ? -21.875 -39.812 -1.124 1 97.12 532 ILE B C 1
ATOM 8407 O O . ILE B 1 532 ? -21.844 -40.594 -2.078 1 97.12 532 ILE B O 1
ATOM 8411 N N . PHE B 1 533 ? -21.812 -38.562 -1.244 1 97.06 533 PHE B N 1
ATOM 8412 C CA . PHE B 1 533 ? -21.734 -37.938 -2.566 1 97.06 533 PHE B CA 1
ATOM 8413 C C . PHE B 1 533 ? -20.453 -38.375 -3.283 1 97.06 533 PHE B C 1
ATOM 8415 O O . PHE B 1 533 ? -20.5 -38.75 -4.457 1 97.06 533 PHE B O 1
ATOM 8422 N N . MET B 1 534 ? -19.344 -38.25 -2.617 1 96.25 534 MET B N 1
ATOM 8423 C CA . MET B 1 534 ? -18.031 -38.562 -3.184 1 96.25 534 MET B CA 1
ATOM 8424 C C . MET B 1 534 ? -18.016 -40 -3.701 1 96.25 534 MET B C 1
ATOM 8426 O O . MET B 1 534 ? -17.562 -40.25 -4.816 1 96.25 534 MET B O 1
ATOM 8430 N N . ASP B 1 535 ? -18.547 -40.906 -2.879 1 95.69 535 ASP B N 1
ATOM 8431 C CA . ASP B 1 535 ? -18.562 -42.312 -3.254 1 95.69 535 ASP B CA 1
ATOM 8432 C C . ASP B 1 535 ? -19.484 -42.562 -4.445 1 95.69 535 ASP B C 1
ATOM 8434 O O . ASP B 1 535 ? -19.156 -43.312 -5.355 1 95.69 535 ASP B O 1
ATOM 8438 N N . TRP B 1 536 ? -20.578 -42 -4.34 1 96.38 536 TRP B N 1
ATOM 8439 C CA . TRP B 1 536 ? -21.516 -42.094 -5.449 1 96.38 536 TRP B CA 1
ATOM 8440 C C . TRP B 1 536 ? -20.906 -41.594 -6.742 1 96.38 536 TRP B C 1
ATOM 8442 O O . TRP B 1 536 ? -21 -42.25 -7.785 1 96.38 536 TRP B O 1
ATOM 8452 N N . PHE B 1 537 ? -20.297 -40.438 -6.719 1 96.31 537 PHE B N 1
ATOM 8453 C CA . PHE B 1 537 ? -19.672 -39.844 -7.891 1 96.31 537 PHE B CA 1
ATOM 8454 C C . PHE B 1 537 ? -18.609 -40.75 -8.469 1 96.31 537 PHE B C 1
ATOM 8456 O O . PHE B 1 537 ? -18.547 -40.969 -9.68 1 96.31 537 PHE B O 1
ATOM 8463 N N . ALA B 1 538 ? -17.828 -41.344 -7.656 1 94.5 538 ALA B N 1
ATOM 8464 C CA . ALA B 1 538 ? -16.719 -42.188 -8.07 1 94.5 538 ALA B CA 1
ATOM 8465 C C . ALA B 1 538 ? -17.203 -43.5 -8.656 1 94.5 538 ALA B C 1
ATOM 8467 O O . ALA B 1 538 ? -16.516 -44.125 -9.477 1 94.5 538 ALA B O 1
ATOM 8468 N N . SER B 1 539 ? -18.391 -43.875 -8.234 1 94.12 539 SER B N 1
ATOM 8469 C CA . SER B 1 539 ? -18.875 -45.188 -8.68 1 94.12 539 SER B CA 1
ATOM 8470 C C . SER B 1 539 ? -19.797 -45.062 -9.883 1 94.12 539 SER B C 1
ATOM 8472 O O . SER B 1 539 ? -19.812 -45.906 -10.773 1 94.12 539 SER B O 1
ATOM 8474 N N . GLU B 1 540 ? -20.531 -43.938 -9.875 1 94.81 540 GLU B N 1
ATOM 8475 C CA . GLU B 1 540 ? -21.641 -43.906 -10.812 1 94.81 540 GLU B CA 1
ATOM 8476 C C . GLU B 1 540 ? -21.438 -42.844 -11.883 1 94.81 540 GLU B C 1
ATOM 8478 O O . GLU B 1 540 ? -22.094 -42.875 -12.93 1 94.81 540 GLU B O 1
ATOM 8483 N N . VAL B 1 541 ? -20.594 -41.906 -11.648 1 95.75 541 VAL B N 1
ATOM 8484 C CA . VAL B 1 541 ? -20.469 -40.75 -12.562 1 95.75 541 VAL B CA 1
ATOM 8485 C C . VAL B 1 541 ? -19.156 -40.844 -13.328 1 95.75 541 VAL B C 1
ATOM 8487 O O . VAL B 1 541 ? -19.141 -41.125 -14.531 1 95.75 541 VAL B O 1
ATOM 8490 N N . ILE B 1 542 ? -18.062 -40.656 -12.648 1 95.25 542 ILE B N 1
ATOM 8491 C CA . ILE B 1 542 ? -16.719 -40.812 -13.203 1 95.25 542 ILE B CA 1
ATOM 8492 C C . ILE B 1 542 ? -15.953 -41.875 -12.398 1 95.25 542 ILE B C 1
ATOM 8494 O O . ILE B 1 542 ? -15.414 -41.562 -11.336 1 95.25 542 ILE B O 1
ATOM 8498 N N . ARG B 1 543 ? -15.797 -42.969 -12.984 1 92.56 543 ARG B N 1
ATOM 8499 C CA . ARG B 1 543 ? -15.109 -44.062 -12.305 1 92.56 543 ARG B CA 1
ATOM 8500 C C . ARG B 1 543 ? -13.602 -43.938 -12.422 1 92.56 543 ARG B C 1
ATOM 8502 O O . ARG B 1 543 ? -13.062 -43.844 -13.531 1 92.56 543 ARG B O 1
ATOM 8509 N N . GLY B 1 544 ? -12.961 -43.906 -11.25 1 88.25 544 GLY B N 1
ATOM 8510 C CA . GLY B 1 544 ? -11.508 -43.812 -11.203 1 88.25 544 GLY B CA 1
ATOM 8511 C C . GLY B 1 544 ? -10.836 -45.188 -11.242 1 88.25 544 GLY B C 1
ATOM 8512 O O . GLY B 1 544 ? -11.508 -46.188 -11.375 1 88.25 544 GLY B O 1
ATOM 8513 N N . GLY B 1 545 ? -9.508 -45.188 -11.32 1 85.44 545 GLY B N 1
ATOM 8514 C CA . GLY B 1 545 ? -8.727 -46.406 -11.195 1 85.44 545 GLY B CA 1
ATOM 8515 C C . GLY B 1 545 ? -8.523 -47.125 -12.523 1 85.44 545 GLY B C 1
ATOM 8516 O O . GLY B 1 545 ? -8.227 -48.312 -12.547 1 85.44 545 GLY B O 1
ATOM 8517 N N . VAL B 1 546 ? -8.742 -46.406 -13.5 1 88.31 546 VAL B N 1
ATOM 8518 C CA . VAL B 1 546 ? -8.469 -47 -14.805 1 88.31 546 VAL B CA 1
ATOM 8519 C C . VAL B 1 546 ? -6.977 -46.906 -15.109 1 88.31 546 VAL B C 1
ATOM 8521 O O . VAL B 1 546 ? -6.41 -45.812 -15.18 1 88.31 546 VAL B O 1
ATOM 8524 N N . PRO B 1 547 ? -6.352 -48 -15.227 1 88 547 PRO B N 1
ATOM 8525 C CA . PRO B 1 547 ? -4.891 -48.031 -15.32 1 88 547 PRO B CA 1
ATOM 8526 C C . PRO B 1 547 ? -4.355 -47.156 -16.469 1 88 547 PRO B C 1
ATOM 8528 O O . PRO B 1 547 ? -3.322 -46.5 -16.312 1 88 547 PRO B O 1
ATOM 8531 N N . GLU B 1 548 ? -5.047 -47.094 -17.594 1 89.88 548 GLU B N 1
ATOM 8532 C CA . GLU B 1 548 ? -4.492 -46.406 -18.766 1 89.88 548 GLU B CA 1
ATOM 8533 C C . GLU B 1 548 ? -4.906 -44.938 -18.812 1 89.88 548 GLU B C 1
ATOM 8535 O O . GLU B 1 548 ? -4.234 -44.125 -19.438 1 89.88 548 GLU B O 1
ATOM 8540 N N . THR B 1 549 ? -5.945 -44.625 -18.172 1 91.56 549 THR B N 1
ATOM 8541 C CA . THR B 1 549 ? -6.512 -43.312 -18.391 1 91.56 549 THR B CA 1
ATOM 8542 C C . THR B 1 549 ? -6.828 -42.625 -17.047 1 91.56 549 THR B C 1
ATOM 8544 O O . THR B 1 549 ? -7.395 -41.531 -17.031 1 91.56 549 THR B O 1
ATOM 8547 N N . CYS B 1 550 ? -6.512 -43.156 -15.906 1 88.94 550 CYS B N 1
ATOM 8548 C CA . CYS B 1 550 ? -6.816 -42.656 -14.562 1 88.94 550 CYS B CA 1
ATOM 8549 C C . CYS B 1 550 ? -8.305 -42.781 -14.258 1 88.94 550 CYS B C 1
ATOM 8551 O O . CYS B 1 550 ? -8.695 -43.469 -13.297 1 88.94 550 CYS B O 1
ATOM 8553 N N . ALA B 1 551 ? -9.125 -42.219 -15.117 1 92.12 551 ALA B N 1
ATOM 8554 C CA . ALA B 1 551 ? -10.578 -42.312 -15.023 1 92.12 551 ALA B CA 1
ATOM 8555 C C . ALA B 1 551 ? -11.188 -42.688 -16.375 1 92.12 551 ALA B C 1
ATOM 8557 O O . ALA B 1 551 ? -10.539 -42.562 -17.406 1 92.12 551 ALA B O 1
ATOM 8558 N N . ASP B 1 552 ? -12.445 -43.094 -16.312 1 92.94 552 ASP B N 1
ATOM 8559 C CA . ASP B 1 552 ? -13.055 -43.594 -17.531 1 92.94 552 ASP B CA 1
ATOM 8560 C C . ASP B 1 552 ? -13.664 -42.469 -18.359 1 92.94 552 ASP B C 1
ATOM 8562 O O . ASP B 1 552 ? -14.07 -42.688 -19.5 1 92.94 552 ASP B O 1
ATOM 8566 N N . GLY B 1 553 ? -13.703 -41.312 -17.766 1 95.12 553 GLY B N 1
ATOM 8567 C CA . GLY B 1 553 ? -14.297 -40.219 -18.516 1 95.12 553 GLY B CA 1
ATOM 8568 C C . GLY B 1 553 ? -14 -38.875 -17.922 1 95.12 553 GLY B C 1
ATOM 8569 O O . GLY B 1 553 ? -13.234 -38.75 -16.953 1 95.12 553 GLY B O 1
ATOM 8570 N N . ILE B 1 554 ? -14.547 -37.781 -18.625 1 95.81 554 ILE B N 1
ATOM 8571 C CA . ILE B 1 554 ? -14.477 -36.375 -18.219 1 95.81 554 ILE B CA 1
ATOM 8572 C C . ILE B 1 554 ? -15.891 -35.844 -18.047 1 95.81 554 ILE B C 1
ATOM 8574 O O . ILE B 1 554 ? -16.781 -36.125 -18.844 1 95.81 554 ILE B O 1
ATOM 8578 N N . LEU B 1 555 ? -16.062 -35.156 -16.938 1 97.31 555 LEU B N 1
ATOM 8579 C CA . LEU B 1 555 ? -17.297 -34.438 -16.75 1 97.31 555 LEU B CA 1
ATOM 8580 C C . LEU B 1 555 ? -17.109 -32.938 -17.047 1 97.31 555 LEU B C 1
ATOM 8582 O O . LEU B 1 555 ? -16.172 -32.312 -16.547 1 97.31 555 LEU B O 1
ATOM 8586 N N . LEU B 1 556 ? -18 -32.406 -17.875 1 97.5 556 LEU B N 1
ATOM 8587 C CA . LEU B 1 556 ? -17.922 -30.984 -18.234 1 97.5 556 LEU B CA 1
ATOM 8588 C C . LEU B 1 556 ? -18.703 -30.125 -17.266 1 97.5 556 LEU B C 1
ATOM 8590 O O . LEU B 1 556 ? -19.812 -30.516 -16.844 1 97.5 556 LEU B O 1
ATOM 8594 N N . TYR B 1 557 ? -18.125 -29.062 -16.859 1 96 557 TYR B N 1
ATOM 8595 C CA . TYR B 1 557 ? -18.75 -28.141 -15.906 1 96 557 TYR B CA 1
ATOM 8596 C C . TYR B 1 557 ? -18.547 -26.688 -16.344 1 96 557 TYR B C 1
ATOM 8598 O O . TYR B 1 557 ? -17.406 -26.266 -16.594 1 96 557 TYR B O 1
ATOM 8606 N N . PRO B 1 558 ? -19.641 -25.891 -16.5 1 94.94 558 PRO B N 1
ATOM 8607 C CA . PRO B 1 558 ? -19.531 -24.484 -16.906 1 94.94 558 PRO B CA 1
ATOM 8608 C C . PRO B 1 558 ? -19.094 -23.578 -15.766 1 94.94 558 PRO B C 1
ATOM 8610 O O . PRO B 1 558 ? -19.922 -22.859 -15.195 1 94.94 558 PRO B O 1
ATOM 8613 N N . GLN B 1 559 ? -17.906 -23.531 -15.523 1 90.44 559 GLN B N 1
ATOM 8614 C CA . GLN B 1 559 ? -17.344 -22.844 -14.359 1 90.44 559 GLN B CA 1
ATOM 8615 C C . GLN B 1 559 ? -17.656 -21.344 -14.406 1 90.44 559 GLN B C 1
ATOM 8617 O O . GLN B 1 559 ? -18 -20.734 -13.383 1 90.44 559 GLN B O 1
ATOM 8622 N N . SER B 1 560 ? -17.469 -20.641 -15.484 1 89.88 560 SER B N 1
ATOM 8623 C CA . SER B 1 560 ? -17.703 -19.203 -15.586 1 89.88 560 SER B CA 1
ATOM 8624 C C . SER B 1 560 ? -18.312 -18.828 -16.938 1 89.88 560 SER B C 1
ATOM 8626 O O . SER B 1 560 ? -17.812 -19.266 -17.984 1 89.88 560 SER B O 1
ATOM 8628 N N . SER B 1 561 ? -19.328 -18.047 -16.875 1 89.62 561 SER B N 1
ATOM 8629 C CA . SER B 1 561 ? -19.969 -17.594 -18.109 1 89.62 561 SER B CA 1
ATOM 8630 C C . SER B 1 561 ? -19.422 -16.234 -18.531 1 89.62 561 SER B C 1
ATOM 8632 O O . SER B 1 561 ? -19.844 -15.68 -19.547 1 89.62 561 SER B O 1
ATOM 8634 N N . GLY B 1 562 ? -18.562 -15.711 -17.75 1 88.06 562 GLY B N 1
ATOM 8635 C CA . GLY B 1 562 ? -17.969 -14.438 -18.094 1 88.06 562 GLY B CA 1
ATOM 8636 C C . GLY B 1 562 ? -18.859 -13.25 -17.766 1 88.06 562 GLY B C 1
ATOM 8637 O O . GLY B 1 562 ? -18.656 -12.156 -18.297 1 88.06 562 GLY B O 1
ATOM 8638 N N . ARG B 1 563 ? -19.766 -13.445 -16.906 1 88.56 563 ARG B N 1
ATOM 8639 C CA . ARG B 1 563 ? -20.641 -12.344 -16.531 1 88.56 563 ARG B CA 1
ATOM 8640 C C . ARG B 1 563 ? -19.906 -11.305 -15.703 1 88.56 563 ARG B C 1
ATOM 8642 O O . ARG B 1 563 ? -18.922 -11.625 -15.031 1 88.56 563 ARG B O 1
ATOM 8649 N N . THR B 1 564 ? -20.484 -10.109 -15.742 1 90.69 564 THR B N 1
ATOM 8650 C CA . THR B 1 564 ? -19.859 -9.008 -15.023 1 90.69 564 THR B CA 1
ATOM 8651 C C . THR B 1 564 ? -20.203 -9.055 -13.539 1 90.69 564 THR B C 1
ATOM 8653 O O . THR B 1 564 ? -21.312 -9.453 -13.172 1 90.69 564 THR B O 1
ATOM 8656 N N . ASN B 1 565 ? -19.281 -8.844 -12.734 1 92.88 565 ASN B N 1
ATOM 8657 C CA . ASN B 1 565 ? -19.406 -8.586 -11.305 1 92.88 565 ASN B CA 1
ATOM 8658 C C . ASN B 1 565 ? -18.641 -7.332 -10.883 1 92.88 565 ASN B C 1
ATOM 8660 O O . ASN B 1 565 ? -17.484 -7.406 -10.477 1 92.88 565 ASN B O 1
ATOM 8664 N N . TYR B 1 566 ? -19.375 -6.199 -10.883 1 94.06 566 TYR B N 1
ATOM 8665 C CA . TYR B 1 566 ? -18.734 -4.902 -10.68 1 94.06 566 TYR B CA 1
ATOM 8666 C C . TYR B 1 566 ? -18.359 -4.703 -9.211 1 94.06 566 TYR B C 1
ATOM 8668 O O . TYR B 1 566 ? -19.172 -4.949 -8.32 1 94.06 566 TYR B O 1
ATOM 8676 N N . ARG B 1 567 ? -17.203 -4.23 -8.984 1 95.25 567 ARG B N 1
ATOM 8677 C CA . ARG B 1 567 ? -16.719 -4.086 -7.617 1 95.25 567 ARG B CA 1
ATOM 8678 C C . ARG B 1 567 ? -17.328 -2.861 -6.941 1 95.25 567 ARG B C 1
ATOM 8680 O O . ARG B 1 567 ? -17.188 -2.676 -5.734 1 95.25 567 ARG B O 1
ATOM 8687 N N . ASN B 1 568 ? -17.969 -1.943 -7.648 1 93.25 568 ASN B N 1
ATOM 8688 C CA . ASN B 1 568 ? -18.547 -0.733 -7.07 1 93.25 568 ASN B CA 1
ATOM 8689 C C . ASN B 1 568 ? -20.031 -0.908 -6.766 1 93.25 568 ASN B C 1
ATOM 8691 O O . ASN B 1 568 ? -20.734 0.071 -6.512 1 93.25 568 ASN B O 1
ATOM 8695 N N . ARG B 1 569 ? -20.5 -2.098 -6.852 1 91.81 569 ARG B N 1
ATOM 8696 C CA . ARG B 1 569 ? -21.875 -2.371 -6.465 1 91.81 569 ARG B CA 1
ATOM 8697 C C . ARG B 1 569 ? -22 -2.521 -4.953 1 91.81 569 ARG B C 1
ATOM 8699 O O . ARG B 1 569 ? -21.188 -3.193 -4.32 1 91.81 569 ARG B O 1
ATOM 8706 N N . TYR B 1 570 ? -23.031 -1.877 -4.359 1 91.25 570 TYR B N 1
ATOM 8707 C CA . TYR B 1 570 ? -23.297 -2.039 -2.932 1 91.25 570 TYR B CA 1
ATOM 8708 C C . TYR B 1 570 ? -23.953 -3.383 -2.648 1 91.25 570 TYR B C 1
ATOM 8710 O O . TYR B 1 570 ? -24.875 -3.787 -3.354 1 91.25 570 TYR B O 1
ATOM 8718 N N . ILE B 1 571 ? -23.438 -4.039 -1.611 1 83.31 571 ILE B N 1
ATOM 8719 C CA . ILE B 1 571 ? -24.031 -5.305 -1.203 1 83.31 571 ILE B CA 1
ATOM 8720 C C . ILE B 1 571 ? -25.328 -5.035 -0.444 1 83.31 571 ILE B C 1
ATOM 8722 O O . ILE B 1 571 ? -25.375 -4.203 0.465 1 83.31 571 ILE B O 1
ATOM 8726 N N . ARG B 1 572 ? -26.5 -5.449 -0.92 1 74.25 572 ARG B N 1
ATOM 8727 C CA . ARG B 1 572 ? -27.812 -5.246 -0.308 1 74.25 572 ARG B CA 1
ATOM 8728 C C . ARG B 1 572 ? -28.172 -6.402 0.626 1 74.25 572 ARG B C 1
ATOM 8730 O O . ARG B 1 572 ? -27.75 -7.539 0.401 1 74.25 572 ARG B O 1
#

Organism: Pycnoporus cinnabarinus (NCBI:txid5643)

Sequence (1144 aa):
MKPVAGMLLRALCAFICGLAASGFASAAQVSLQLTGRTVTLGNISYFIPPTPVSSLRNAALLVKPAKGELVPFSVIPTSKTTFDQQALEDTIAVWSAQDDVWSEAFLTGIYVTFNGTHGAPRTSLGSAQKAYGIEFVLRSKSYSFGTALTKALPAGPYFLEPLTGNIFEAFRLYNDENQSFLYGTISDDRGGFQVLPARISGAATETIGVPSRLYFTPTPEKPLAGFRLAVKDIYDVKGLRTGCGNRAFWQLYPPKNRTAPAIQRLLDGGMVLVGKAKTSQFANGETATDDWVDLHAPYNPRGDGYQDGSSSSTGPGTAEAAYPWLDFAVGSDTGGSMRGPAGANGVFGNRPSHGAVSLDDVMPLSPELDTAGIFARDAKLWTLAGHWWYQSFTSFSRFPTKILFPIDFFGASFLQNPPAAGSANAMFNTFISKLESFLNTTRTEVTFSELWNATKPANVTAPTLQTLLTTTYADLISLDQISLVADPFIADYGAANGGRMPFIDPAPLARWDYGRALPPGRKEEALVNKTIFMDWFASEVIRGGVPETCADGILLYPQSSGRTNYRNRYIRMKPVAGMLLRALCAFICGLAASGFASAAQVSLQLTGRTVTLGNISYFIPPTPVSSLRNAALLVKPAKGELVPFSVIPTSKTTFDQQALEDTIAVWSAQDDVWSEAFLTGIYVTFNGTHGAPRTSLGSAQKAYGIEFVLRSKSYSFGTALTKALPAGPYFLEPLTGNIFEAFRLYNDENQSFLYGTISDDRGGFQVLPARISGAATETIGVPSRLYFTPTPEKPLAGFRLAVKDIYDVKGLRTGCGNRAFWQLYPPKNRTAPAIQRLLDGGMVLVGKAKTSQFANGETATDDWVDLHAPYNPRGDGYQDGSSSSTGPGTAEAAYPWLDFAVGSDTGGSMRGPAGANGVFGNRPSHGAVSLDDVMPLSPELDTAGIFARDAKLWTLAGHWWYQSFTSFSRFPTKILFPIDFFGASFLQNPPAAGSANAMFNTFISKLESFLNTTRTEVTFSELWNATKPANVTAPTLQTLLTTTYADLISLDQISLVADPFIADYGAANGGRMPFIDPAPLARWDYGRALPPGRKEEALVNKTIFMDWFASEVIRGGVPETCADGILLYPQSSGRTNYRNRYIR